Protein AF-0000000082843624 (afdb_homodimer)

Sequence (1156 aa):
MENPPMKSVPKKDDSPKVGMSREEVLRSEIDQVAPETKVRSDRQKLAEPVGRIEFDKYMTQIVQFINDYFDESHKQSVIPEADASTARLKTPIPDKSDSCLSIIEDLKKAVVPNMCHTQHPRYHAKFSGRCLADTLATTLSAALGCDSNCSPMVDVIERVLCNWMSQAMQLPKMKRCITDEKAEKEPIGTVLYTPTDVYLCLILNWKARNENYQESTSDLKRHYYDYVVYCSDDAHYPLEEACVLGKVKLRKVITAKEDCHGMTGSRLEKQIIKDLERQMTPLLIVSTFGSANLGANDNLKEIVKIAEKFNIPVHCDASYAGFEWIEPTKRSDVHKYLSNVQSVHVNFNTLLPYSGNLSILWSAEKFVLEHGRINRNGGDTLKLWILIRLYGMKALREAVRRKVNLGNILSDRLTHQSEFAVLHPNEHGIVLFQYYNTSIKGRTTDANTLTSMFYSYMVESAQMKCGFVKFNDKIMLRACINYEKSNASIMEESVSTLLNIVDEFEEKMKTKNNLLKMALKSEFVEQIGGSPNQSTEGTPPTSQIETTTNNNIVNRKETNKNISNLKKTPSKNNIQNKMENPPMKSVPKKDDSPKVGMSREEVLRSEIDQVAPETKVRSDRQKLAEPVGRIEFDKYMTQIVQFINDYFDESHKQSVIPEADASTARLKTPIPDKSDSCLSIIEDLKKAVVPNMCHTQHPRYHAKFSGRCLADTLATTLSAALGCDSNCSPMVDVIERVLCNWMSQAMQLPKMKRCITDEKAEKEPIGTVLYTPTDVYLCLILNWKARNENYQESTSDLKRHYYDYVVYCSDDAHYPLEEACVLGKVKLRKVITAKEDCHGMTGSRLEKQIIKDLERQMTPLLIVSTFGSANLGANDNLKEIVKIAEKFNIPVHCDASYAGFEWIEPTKRSDVHKYLSNVQSVHVNFNTLLPYSGNLSILWSAEKFVLEHGRINRNGGDTLKLWILIRLYGMKALREAVRRKVNLGNILSDRLTHQSEFAVLHPNEHGIVLFQYYNTSIKGRTTDANTLTSMFYSYMVESAQMKCGFVKFNDKIMLRACINYEKSNASIMEESVSTLLNIVDEFEEKMKTKNNLLKMALKSEFVEQIGGSPNQSTEGTPPTSQIETTTNNNIVNRKETNKNISNLKKTPSKNNIQNK

InterPro domains:
  IPR002129 Pyridoxal phosphate-dependent decarboxylase, major domain [PF00282] (89-369)
  IPR010977 Aromatic-L-amino-acid decarboxylase [PR00800] (55-74)
  IPR010977 Aromatic-L-amino-acid decarboxylase [PR00800] (94-113)
  IPR010977 Aromatic-L-amino-acid decarboxylase [PR00800] (156-175)
  IPR010977 Aromatic-L-amino-acid decarboxylase [PR00800] (374-389)
  IPR010977 Aromatic-L-amino-acid decarboxylase [PR00800] (417-436)
  IPR010977 Aromatic-L-amino-acid decarboxylase [PTHR11999] (42-367)
  IPR015421 Pyridoxal phosphate-dependent transferase, major domain [G3DSA:3.40.640.10] (130-384)
  IPR015422 Pyridoxal phosphate-dependent transferase, small domain [G3DSA:3.90.1150.10] (385-515)
  IPR015424 Pyridoxal phosphate-dependent transferase [SSF53383] (54-506)

Nearest PDB structures (foldseek):
  3k40-assembly1_B  TM=9.021E-01  e=2.281E-34  Drosophila melanogaster
  8or9-assembly1_A-2  TM=8.759E-01  e=8.505E-33  Homo sapiens
  6khp-assembly1_A-2  TM=8.732E-01  e=1.569E-32  Oryza sativa Japonica Group
  6khp-assembly1_B-2  TM=8.649E-01  e=9.507E-33  Oryza sativa Japonica Group
  6kho-assembly1_B  TM=8.753E-01  e=4.778E-32  Oryza sativa Japonica Group

Radius of gyration: 36.85 Å; Cα contacts (8 Å, |Δi|>4): 1862; chains: 2; bounding box: 132×99×168 Å

Solvent-accessible surface area (backbone atoms only — not comparable to full-atom values): 63317 Å² total; per-residue (Å²): 131,83,74,74,77,78,76,74,75,75,76,76,77,74,67,74,79,78,69,82,51,76,68,55,60,60,55,57,72,57,60,76,73,58,83,72,81,63,78,73,51,72,66,52,36,41,65,40,61,44,44,69,68,52,46,54,54,44,49,55,55,48,51,52,53,53,48,51,49,69,72,44,35,77,76,49,56,30,30,38,75,56,74,27,83,69,53,73,70,91,76,71,70,48,53,58,49,49,56,63,66,60,52,50,50,46,37,63,71,44,41,60,65,20,24,31,36,64,62,14,77,44,25,14,46,67,73,35,10,68,47,61,49,37,33,52,20,46,37,53,22,55,65,66,46,41,43,44,87,59,9,55,34,42,58,48,52,43,49,52,48,38,49,38,51,37,58,50,40,58,60,59,60,42,28,57,67,84,79,63,80,77,64,76,76,68,66,48,43,28,49,34,47,43,70,32,54,52,44,29,46,51,49,50,47,49,48,50,51,53,47,53,54,41,66,74,63,54,93,69,72,87,63,82,64,57,30,30,35,38,31,36,67,58,55,59,66,47,54,58,53,18,26,60,66,59,62,36,44,75,42,63,38,80,54,41,73,93,51,60,47,14,35,43,28,69,57,48,48,55,50,52,52,54,37,46,73,69,69,34,44,79,52,36,36,45,41,37,37,27,25,83,80,70,29,24,45,33,40,52,73,43,37,47,53,48,25,60,74,70,72,35,52,34,33,39,42,14,41,45,41,42,67,43,29,51,33,73,92,55,50,51,76,62,64,75,48,44,44,68,20,35,29,42,34,34,32,43,24,42,63,38,66,28,61,65,68,39,24,42,40,33,29,58,51,67,62,50,47,56,51,21,61,71,61,33,57,22,30,59,51,48,19,50,56,45,36,50,36,47,37,8,48,56,23,51,39,48,47,37,52,47,36,34,50,50,22,49,51,45,43,53,58,46,55,74,33,80,49,36,48,60,55,78,80,64,31,88,15,37,31,40,31,28,44,48,50,60,83,62,54,84,55,87,66,52,51,42,59,49,24,43,38,49,49,46,50,41,49,61,65,10,68,36,41,59,22,70,44,79,54,95,90,39,45,34,38,29,38,41,72,30,25,75,81,64,47,70,68,52,45,51,51,43,50,52,51,51,52,50,50,49,53,53,51,53,52,54,61,70,68,53,94,45,62,64,59,42,51,58,52,26,54,50,48,46,58,68,62,34,67,83,68,74,71,70,83,70,65,70,80,70,75,73,69,71,68,75,67,79,72,72,79,88,86,78,92,78,87,78,84,73,92,87,84,76,86,90,78,88,76,91,74,82,87,82,86,133,136,84,78,72,79,78,76,77,75,74,78,77,76,73,70,76,78,82,68,80,52,76,65,58,62,60,55,58,72,58,60,77,75,58,84,71,82,61,80,73,50,71,66,53,36,40,64,40,61,45,44,68,68,51,44,56,54,43,48,55,54,49,51,51,53,52,48,52,49,68,72,44,35,76,76,49,55,29,29,38,74,58,76,28,82,68,53,73,71,91,74,73,70,48,52,56,49,49,54,63,65,59,52,51,49,47,37,62,68,45,42,60,65,21,24,33,38,63,60,14,77,44,26,14,45,69,73,36,10,67,48,62,49,35,33,53,20,46,36,55,21,55,65,67,47,40,43,45,88,59,8,57,34,42,57,48,52,44,50,50,49,38,47,38,52,35,58,50,39,59,60,59,60,44,29,57,69,86,78,64,76,77,62,78,79,70,66,48,42,28,47,32,46,43,70,32,54,52,46,29,47,51,50,50,48,50,48,49,51,53,47,54,54,41,66,75,63,51,93,70,70,86,60,83,65,57,30,30,35,38,31,37,66,58,56,61,67,46,52,58,52,17,26,59,66,60,64,37,45,77,43,64,39,79,53,41,74,92,51,59,48,14,37,45,27,70,56,46,48,56,51,51,54,55,37,46,74,70,69,35,44,78,50,36,35,44,43,39,36,28,24,83,80,69,28,23,44,34,40,53,73,44,38,47,54,48,25,61,74,69,72,36,53,34,32,38,41,14,40,45,41,41,67,43,28,50,33,74,91,55,51,50,76,61,63,74,48,45,42,68,19,35,29,41,33,35,32,44,24,42,60,38,69,30,62,64,66,39,24,43,39,34,30,59,49,65,62,51,47,56,52,22,60,72,62,33,56,21,29,59,51,48,18,50,57,47,35,49,37,45,38,8,49,55,24,51,39,47,48,38,53,48,35,33,51,48,22,51,52,45,41,55,58,46,56,72,35,80,47,36,48,61,55,77,80,64,33,87,16,36,30,39,32,29,44,49,52,60,84,63,53,83,54,87,67,50,50,42,58,49,24,43,39,50,49,46,49,40,49,62,65,9,71,35,40,59,22,68,44,78,55,98,91,38,46,34,37,29,38,42,73,32,24,76,82,64,48,70,67,51,45,51,50,42,52,51,52,50,52,51,51,49,52,52,49,54,56,55,62,68,52,75,87,51,59,66,58,41,51,58,52,25,56,50,47,47,59,68,62,32,68,82,70,74,72,72,81,71,68,70,80,71,75,72,70,72,69,76,70,74,81,73,82,88,86,67,92,75,86,70,91,73,91,75,84,70,88,84,72,93,77,94,81,92,79,88,90,130

Secondary structure (DSSP, 8-state):
---------------------HHHHHHHS------------HHHHHH-SS-HHHHHHHHHHHHHHHHHHHHTGGGS-SS-SS-GGGPPP--S--SSPPPHHHHHHHIIIIIGGGS--TTSTTEESS-----HHHHHHHHHHHHH---TTT-HHHHHHHHHHHHHHHHHHTPPPP---TT-TTS-SS-EEEEESSHHHHHHHHHHHHHHHHHHHHHHH---------EEEEEETTS-HHHHHHHHHHT-EEEEEPP-GGGTT---HHHHHHHHHHHHHTT-EEEEEEEEBS-TTT--B--HHHHHHHHHHHT--EEEE-TTGGGGGGSGGG--GGGGGGGGSSEEEEETTSSSS--S--EEEEES-HHHHHHHHHH--HHHHHHHHHHHHHH-HHHHHHHHHHHHHHHHHHHHHHHT-TTEEEES---TT-EEEEE--TTS-SS---HHHHHHHHHHHHHHHTS-EEEEEEETTEEEEEE----TT--HHHHHHHHHHHHHHHHHHHHHHHH-TTHHHHHHHHHHHHHHHS-TT---------------------------------------------/---------------------HHHHHHHS------------HHHHHH-SS-HHHHHHHHHHHHHHHHHHHHTGGGS-SS-SS-GGGPPP--S--SSPPPHHHHHHHIIIIIGGGS--TTSTTEESS-----HHHHHHHHHHHHH---TTT-HHHHHHHHHHHHHHHHHHTPPPP---TT-TTS-SS-EEEEESSHHHHHHHHHHHHHHHHHHHHHHH---------EEEEEETTS-HHHHHHHHHHT-EEEEEP--GGGTT---HHHHHHHHHHHHHTT-EEEEEEEEBS-TTT--B--HHHHHHHHHHHT--EEEE-TTGGGGGGSGGG--GGGGGGGGSSEEEEETTSSSS--S--EEEEES-HHHHHHHHHH--HHHHHHHHHHHHHH-HHHHHHHHHHHHHHHHHHHHHHHT-TTEEEES---TT-EEEEE--TTS-SS---HHHHHHHHHHHHHHHTS-EEEEEEETTEEEEEE----TT--HHHHHHHHHHHHHHHHHHHHHHHSTTHHHHHHHHHHHHHHHHS-TT---------------------------------------------

pLDDT: mean 75.61, std 26.46, range [14.2, 98.69]

Structure (mmCIF, N/CA/C/O backbone):
data_AF-0000000082843624-model_v1
#
loop_
_entity.id
_entity.type
_entity.pdbx_description
1 polymer 'Uncharacterized protein'
#
loop_
_atom_site.group_PDB
_atom_site.id
_atom_site.type_symbol
_atom_site.label_atom_id
_atom_site.label_alt_id
_atom_site.label_comp_id
_atom_site.label_asym_id
_atom_site.label_entity_id
_atom_site.label_seq_id
_atom_site.pdbx_PDB_ins_code
_atom_site.Cartn_x
_atom_site.Cartn_y
_atom_site.Cartn_z
_atom_site.occupancy
_atom_site.B_iso_or_equiv
_atom_site.auth_seq_id
_atom_site.auth_comp_id
_atom_site.auth_asym_id
_atom_site.auth_atom_id
_atom_site.pdbx_PDB_model_num
ATOM 1 N N . MET A 1 1 ? -38.719 28.188 93.5 1 24.36 1 MET A N 1
ATOM 2 C CA . MET A 1 1 ? -39.719 28.062 92.438 1 24.36 1 MET A CA 1
ATOM 3 C C . MET A 1 1 ? -39.094 27.5 91.188 1 24.36 1 MET A C 1
ATOM 5 O O . MET A 1 1 ? -38.062 28.031 90.688 1 24.36 1 MET A O 1
ATOM 9 N N . GLU A 1 2 ? -39.188 26.25 90.812 1 24.45 2 GLU A N 1
ATOM 10 C CA . GLU A 1 2 ? -38.312 25.25 90.25 1 24.45 2 GLU A CA 1
ATOM 11 C C . GLU A 1 2 ? -38.312 25.375 88.688 1 24.45 2 GLU A C 1
ATOM 13 O O . GLU A 1 2 ? -39.375 25.312 88.062 1 24.45 2 GLU A O 1
ATOM 18 N N . ASN A 1 3 ? -37.562 26.359 88.25 1 26.91 3 ASN A N 1
ATOM 19 C CA . ASN A 1 3 ? -37.625 26.969 86.938 1 26.91 3 ASN A CA 1
ATOM 20 C C . ASN A 1 3 ? -37.625 25.906 85.812 1 26.91 3 ASN A C 1
ATOM 22 O O . ASN A 1 3 ? -36.875 24.938 85.875 1 26.91 3 ASN A O 1
ATOM 26 N N . PRO A 1 4 ? -38.688 25.844 85.188 1 31.84 4 PRO A N 1
ATOM 27 C CA . PRO A 1 4 ? -39.156 24.734 84.312 1 31.84 4 PRO A CA 1
ATOM 28 C C . PRO A 1 4 ? -38.188 24.391 83.188 1 31.84 4 PRO A C 1
ATOM 30 O O . PRO A 1 4 ? -37.5 25.281 82.688 1 31.84 4 PRO A O 1
ATOM 33 N N . PRO A 1 5 ? -37.625 23.203 83.125 1 29.39 5 PRO A N 1
ATOM 34 C CA . PRO A 1 5 ? -36.438 22.75 82.438 1 29.39 5 PRO A CA 1
ATOM 35 C C . PRO A 1 5 ? -36.594 22.891 80.875 1 29.39 5 PRO A C 1
ATOM 37 O O . PRO A 1 5 ? -37.688 22.641 80.375 1 29.39 5 PRO A O 1
ATOM 40 N N . MET A 1 6 ? -36.094 23.922 80.375 1 24.61 6 MET A N 1
ATOM 41 C CA . MET A 1 6 ? -36.344 24.375 79 1 24.61 6 MET A CA 1
ATOM 42 C C . MET A 1 6 ? -36.188 23.203 78 1 24.61 6 MET A C 1
ATOM 44 O O . MET A 1 6 ? -35.219 22.469 78.062 1 24.61 6 MET A O 1
ATOM 48 N N . LYS A 1 7 ? -37.25 22.75 77.5 1 24.83 7 LYS A N 1
ATOM 49 C CA . LYS A 1 7 ? -37.625 21.641 76.625 1 24.83 7 LYS A CA 1
ATOM 50 C C . LYS A 1 7 ? -36.781 21.609 75.375 1 24.83 7 LYS A C 1
ATOM 52 O O . LYS A 1 7 ? -36.75 22.594 74.625 1 24.83 7 LYS A O 1
ATOM 57 N N . SER A 1 8 ? -35.656 20.969 75.375 1 23.56 8 SER A N 1
ATOM 58 C CA . SER A 1 8 ? -34.562 20.984 74.375 1 23.56 8 SER A CA 1
ATOM 59 C C . SER A 1 8 ? -35.094 20.641 73 1 23.56 8 SER A C 1
ATOM 61 O O . SER A 1 8 ? -35.812 19.641 72.812 1 23.56 8 SER A O 1
ATOM 63 N N . VAL A 1 9 ? -35.438 21.609 72.25 1 28.22 9 VAL A N 1
ATOM 64 C CA . VAL A 1 9 ? -36.125 21.469 70.938 1 28.22 9 VAL A CA 1
ATOM 65 C C . VAL A 1 9 ? -35.438 20.391 70.125 1 28.22 9 VAL A C 1
ATOM 67 O O . VAL A 1 9 ? -34.188 20.359 70 1 28.22 9 VAL A O 1
ATOM 70 N N . PRO A 1 10 ? -36.094 19.312 69.812 1 24.61 10 PRO A N 1
ATOM 71 C CA . PRO A 1 10 ? -35.594 18.109 69.125 1 24.61 10 PRO A CA 1
ATOM 72 C C . PRO A 1 10 ? -34.938 18.422 67.812 1 24.61 10 PRO A C 1
ATOM 74 O O . PRO A 1 10 ? -35.5 19.203 67 1 24.61 10 PRO A O 1
ATOM 77 N N . LYS A 1 11 ? -33.688 18.531 67.75 1 22.03 11 LYS A N 1
ATOM 78 C CA . LYS A 1 11 ? -32.906 18.891 66.562 1 22.03 11 LYS A CA 1
ATOM 79 C C . LYS A 1 11 ? -33.344 18.078 65.375 1 22.03 11 LYS A C 1
ATOM 81 O O . LYS A 1 11 ? -33.375 16.844 65.375 1 22.03 11 LYS A O 1
ATOM 86 N N . LYS A 1 12 ? -34.312 18.547 64.625 1 24.38 12 LYS A N 1
ATOM 87 C CA . LYS A 1 12 ? -34.812 17.906 63.406 1 24.38 12 LYS A CA 1
ATOM 88 C C . LYS A 1 12 ? -33.688 17.406 62.531 1 24.38 12 LYS A C 1
ATOM 90 O O . LYS A 1 12 ? -32.719 18.141 62.25 1 24.38 12 LYS A O 1
ATOM 95 N N . ASP A 1 13 ? -33.344 16.156 62.531 1 23.19 13 ASP A N 1
ATOM 96 C CA . ASP A 1 13 ? -32.406 15.297 61.844 1 23.19 13 ASP A CA 1
ATOM 97 C C . ASP A 1 13 ? -32.406 15.539 60.344 1 23.19 13 ASP A C 1
ATOM 99 O O . ASP A 1 13 ? -33.312 15.062 59.656 1 23.19 13 ASP A O 1
ATOM 103 N N . ASP A 1 14 ? -32.406 16.75 59.875 1 25.64 14 ASP A N 1
ATOM 104 C CA . ASP A 1 14 ? -32.625 17.016 58.469 1 25.64 14 ASP A CA 1
ATOM 105 C C . ASP A 1 14 ? -31.625 16.234 57.594 1 25.64 14 ASP A C 1
ATOM 107 O O . ASP A 1 14 ? -30.5 16.703 57.375 1 25.64 14 ASP A O 1
ATOM 111 N N . SER A 1 15 ? -31.469 15.008 57.844 1 25.67 15 SER A N 1
ATOM 112 C CA . SER A 1 15 ? -30.5 14.203 57.094 1 25.67 15 SER A CA 1
ATOM 113 C C . SER A 1 15 ? -30.641 14.43 55.594 1 25.67 15 SER A C 1
ATOM 115 O O . SER A 1 15 ? -31.734 14.297 55.031 1 25.67 15 SER A O 1
ATOM 117 N N . PRO A 1 16 ? -29.906 15.297 55.062 1 23.72 16 PRO A N 1
ATOM 118 C CA . PRO A 1 16 ? -30.172 15.602 53.656 1 23.72 16 PRO A CA 1
ATOM 119 C C . PRO A 1 16 ? -30.328 14.352 52.781 1 23.72 16 PRO A C 1
ATOM 121 O O . PRO A 1 16 ? -29.734 13.312 53.094 1 23.72 16 PRO A O 1
ATOM 124 N N . LYS A 1 17 ? -31.516 14.133 52.125 1 26.69 17 LYS A N 1
ATOM 125 C CA . LYS A 1 17 ? -31.875 13.117 51.125 1 26.69 17 LYS A CA 1
ATOM 126 C C . LYS A 1 17 ? -30.703 12.805 50.219 1 26.69 17 LYS A C 1
ATOM 128 O O . LYS A 1 17 ? -30.094 13.719 49.625 1 26.69 17 LYS A O 1
ATOM 133 N N . VAL A 1 18 ? -30.094 11.75 50.375 1 27.36 18 VAL A N 1
ATOM 134 C CA . VAL A 1 18 ? -29 11.039 49.719 1 27.36 18 VAL A CA 1
ATOM 135 C C . VAL A 1 18 ? -29.125 11.164 48.219 1 27.36 18 VAL A C 1
ATOM 137 O O . VAL A 1 18 ? -30.156 10.82 47.625 1 27.36 18 VAL A O 1
ATOM 140 N N . GLY A 1 19 ? -28.5 12.117 47.594 1 26.67 19 GLY A N 1
ATOM 141 C CA . GLY A 1 19 ? -28.5 12.555 46.219 1 26.67 19 GLY A CA 1
ATOM 142 C C . GLY A 1 19 ? -28.484 11.398 45.25 1 26.67 19 GLY A C 1
ATOM 143 O O . GLY A 1 19 ? -28.031 10.297 45.562 1 26.67 19 GLY A O 1
ATOM 144 N N . MET A 1 20 ? -29.453 11.422 44.25 1 29.58 20 MET A N 1
ATOM 145 C CA . MET A 1 20 ? -29.719 10.43 43.219 1 29.58 20 MET A CA 1
ATOM 146 C C . MET A 1 20 ? -28.406 9.867 42.688 1 29.58 20 MET A C 1
ATOM 148 O O . MET A 1 20 ? -27.453 10.609 42.469 1 29.58 20 MET A O 1
ATOM 152 N N . SER A 1 21 ? -28.141 8.664 42.938 1 29.86 21 SER A N 1
ATOM 153 C CA . SER A 1 21 ? -26.938 7.898 42.656 1 29.86 21 SER A CA 1
ATOM 154 C C . SER A 1 21 ? -26.469 8.141 41.219 1 29.86 21 SER A C 1
ATOM 156 O O . SER A 1 21 ? -27.266 8.555 40.375 1 29.86 21 SER A O 1
ATOM 158 N N . ARG A 1 22 ? -25.125 8.219 41 1 29.69 22 ARG A N 1
ATOM 159 C CA . ARG A 1 22 ? -24.391 8.469 39.781 1 29.69 22 ARG A CA 1
ATOM 160 C C . ARG A 1 22 ? -25 7.688 38.594 1 29.69 22 ARG A C 1
ATOM 162 O O . ARG A 1 22 ? -24.688 7.953 37.438 1 29.69 22 ARG A O 1
ATOM 169 N N . GLU A 1 23 ? -25.594 6.594 39 1 29.45 23 GLU A N 1
ATOM 170 C CA . GLU A 1 23 ? -26.266 5.777 37.969 1 29.45 23 GLU A CA 1
ATOM 171 C C . GLU A 1 23 ? -27.406 6.539 37.312 1 29.45 23 GLU A C 1
ATOM 173 O O . GLU A 1 23 ? -27.625 6.406 36.094 1 29.45 23 GLU A O 1
ATOM 178 N N . GLU A 1 24 ? -28.156 7.234 38.188 1 32.03 24 GLU A N 1
ATOM 179 C CA . GLU A 1 24 ? -29.375 7.84 37.656 1 32.03 24 GLU A CA 1
ATOM 180 C C . GLU A 1 24 ? -29.062 9.016 36.75 1 32.03 24 GLU A C 1
ATOM 182 O O . GLU A 1 24 ? -29.844 9.328 35.844 1 32.03 24 GLU A O 1
ATOM 187 N N . VAL A 1 25 ? -28.062 9.797 37.219 1 29.45 25 VAL A N 1
ATOM 188 C CA . VAL A 1 25 ? -27.75 10.953 36.375 1 29.45 25 VAL A CA 1
ATOM 189 C C . VAL A 1 25 ? -27.297 10.492 35 1 29.45 25 VAL A C 1
ATOM 191 O O . VAL A 1 25 ? -27.594 11.133 34 1 29.45 25 VAL A O 1
ATOM 194 N N . LEU A 1 26 ? -26.5 9.438 35.031 1 27.14 26 LEU A N 1
ATOM 195 C CA . LEU A 1 26 ? -26 9.023 33.719 1 27.14 26 LEU A CA 1
ATOM 196 C C . LEU A 1 26 ? -27.125 8.523 32.844 1 27.14 26 LEU A C 1
ATOM 198 O O . LEU A 1 26 ? -26.984 8.469 31.609 1 27.14 26 LEU A O 1
ATOM 202 N N . ARG A 1 27 ? -28.109 7.973 33.438 1 28.89 27 ARG A N 1
ATOM 203 C CA . ARG A 1 27 ? -29.234 7.48 32.656 1 28.89 27 ARG A CA 1
ATOM 204 C C . ARG A 1 27 ? -29.969 8.633 31.969 1 28.89 27 ARG A C 1
ATOM 206 O O . ARG A 1 27 ? -30.594 8.438 30.922 1 28.89 27 ARG A O 1
ATOM 213 N N . SER A 1 28 ? -30.188 9.656 32.812 1 27.31 28 SER A N 1
ATOM 214 C CA . SER A 1 28 ? -31.172 10.57 32.25 1 27.31 28 SER A CA 1
ATOM 215 C C . SER A 1 28 ? -30.672 11.211 30.953 1 27.31 28 SER A C 1
ATOM 217 O O . SER A 1 28 ? -31.469 11.484 30.047 1 27.31 28 SER A O 1
ATOM 219 N N . GLU A 1 29 ? -29.453 11.797 31.109 1 26.25 29 GLU A N 1
ATOM 220 C CA . GLU A 1 29 ? -29.203 12.672 29.969 1 26.25 29 GLU A CA 1
ATOM 221 C C . GLU A 1 29 ? -28.953 11.867 28.703 1 26.25 29 GLU A C 1
ATOM 223 O O . GLU A 1 29 ? -28.516 12.414 27.688 1 26.25 29 GLU A O 1
ATOM 228 N N . ILE A 1 30 ? -28.875 10.57 28.828 1 28.56 30 ILE A N 1
ATOM 229 C CA . ILE A 1 30 ? -28.859 9.883 27.547 1 28.56 30 ILE A CA 1
ATOM 230 C C . ILE A 1 30 ? -30.125 10.227 26.75 1 28.56 30 ILE A C 1
ATOM 232 O O . ILE A 1 30 ? -31.172 9.609 26.953 1 28.56 30 ILE A O 1
ATOM 236 N N . ASP A 1 31 ? -30.562 11.414 26.812 1 28.7 31 ASP A N 1
ATOM 237 C CA . ASP A 1 31 ? -31.609 11.688 25.828 1 28.7 31 ASP A CA 1
ATOM 238 C C . ASP A 1 31 ? -31.359 10.945 24.516 1 28.7 31 ASP A C 1
ATOM 240 O O . ASP A 1 31 ? -30.219 10.898 24.047 1 28.7 31 ASP A O 1
ATOM 244 N N . GLN A 1 32 ? -32.125 9.93 24.25 1 29.73 32 GLN A N 1
ATOM 245 C CA . GLN A 1 32 ? -32.375 9.234 22.984 1 29.73 32 GLN A CA 1
ATOM 246 C C . GLN A 1 32 ? -32.219 10.18 21.797 1 29.73 32 GLN A C 1
ATOM 248 O O . GLN A 1 32 ? -33.188 10.883 21.453 1 29.73 32 GLN A O 1
ATOM 253 N N . VAL A 1 33 ? -31.234 10.93 21.672 1 30.34 33 VAL A N 1
ATOM 254 C CA . VAL A 1 33 ? -31.234 11.648 20.406 1 30.34 33 VAL A CA 1
ATOM 255 C C . VAL A 1 33 ? -31.594 10.68 19.266 1 30.34 33 VAL A C 1
ATOM 257 O O . VAL A 1 33 ? -30.844 9.742 19 1 30.34 33 VAL A O 1
ATOM 260 N N . ALA A 1 34 ? -32.812 10.266 19.078 1 33.97 34 ALA A N 1
ATOM 261 C CA . ALA A 1 34 ? -33.375 9.617 17.906 1 33.97 34 ALA A CA 1
ATOM 262 C C . ALA A 1 34 ? -32.562 9.945 16.656 1 33.97 34 ALA A C 1
ATOM 264 O O . ALA A 1 34 ? -31.984 11.023 16.547 1 33.97 34 ALA A O 1
ATOM 265 N N . PRO A 1 35 ? -32.031 8.953 15.875 1 39 35 PRO A N 1
ATOM 266 C CA . PRO A 1 35 ? -31.391 9.32 14.609 1 39 35 PRO A CA 1
ATOM 267 C C . PRO A 1 35 ? -32 10.555 13.969 1 39 35 PRO A C 1
ATOM 269 O O . PRO A 1 35 ? -33.219 10.602 13.758 1 39 35 PRO A O 1
ATOM 272 N N . GLU A 1 36 ? -31.797 11.695 14.383 1 39.91 36 GLU A N 1
ATOM 273 C CA . GLU A 1 36 ? -32.406 12.953 13.969 1 39.91 36 GLU A CA 1
ATOM 274 C C . GLU A 1 36 ? -32.812 12.914 12.5 1 39.91 36 GLU A C 1
ATOM 276 O O . GLU A 1 36 ? -31.984 12.742 11.617 1 39.91 36 GLU A O 1
ATOM 281 N N . THR A 1 37 ? -33.969 12.297 12.117 1 46.28 37 THR A N 1
ATOM 282 C CA . THR A 1 37 ? -34.812 12.414 10.938 1 46.28 37 THR A CA 1
ATOM 283 C C . THR A 1 37 ? -34.719 13.82 10.352 1 46.28 37 THR A C 1
ATOM 285 O O . THR A 1 37 ? -35.531 14.195 9.492 1 46.28 37 THR A O 1
ATOM 288 N N . LYS A 1 38 ? -34.031 14.609 11 1 54.03 38 LYS A N 1
ATOM 289 C CA . LYS A 1 38 ? -34.156 15.977 10.492 1 54.03 38 LYS A CA 1
ATOM 290 C C . LYS A 1 38 ? -33.375 16.141 9.195 1 54.03 38 LYS A C 1
ATOM 292 O O . LYS A 1 38 ? -32.219 15.703 9.086 1 54.03 38 LYS A O 1
ATOM 297 N N . VAL A 1 39 ? -34 16.391 8.234 1 71.56 39 VAL A N 1
ATOM 298 C CA . VAL A 1 39 ? -33.5 16.75 6.918 1 71.56 39 VAL A CA 1
ATOM 299 C C . VAL A 1 39 ? -32.312 17.719 7.074 1 71.56 39 VAL A C 1
ATOM 301 O O . VAL A 1 39 ? -32.469 18.766 7.711 1 71.56 39 VAL A O 1
ATOM 304 N N . ARG A 1 40 ? -31.141 17.219 6.824 1 83.06 40 ARG A N 1
ATOM 305 C CA . ARG A 1 40 ? -29.953 18.047 6.859 1 83.06 40 ARG A CA 1
ATOM 306 C C . ARG A 1 40 ? -30.062 19.219 5.879 1 83.06 40 ARG A C 1
ATOM 308 O O . ARG A 1 40 ? -30.641 19.062 4.797 1 83.06 40 ARG A O 1
ATOM 315 N N . SER A 1 41 ? -29.578 20.391 6.352 1 84.56 41 SER A N 1
ATOM 316 C CA . SER A 1 41 ? -29.547 21.562 5.488 1 84.56 41 SER A CA 1
ATOM 317 C C . SER A 1 41 ? -28.547 21.391 4.348 1 84.56 41 SER A C 1
ATOM 319 O O . SER A 1 41 ? -27.719 20.469 4.371 1 84.56 41 SER A O 1
ATOM 321 N N . ASP A 1 42 ? -28.656 22.219 3.35 1 84.62 42 ASP A N 1
ATOM 322 C CA . ASP A 1 42 ? -27.75 22.188 2.209 1 84.62 42 ASP A CA 1
ATOM 323 C C . ASP A 1 42 ? -26.312 22.453 2.65 1 84.62 42 ASP A C 1
ATOM 325 O O . ASP A 1 42 ? -25.375 21.875 2.1 1 84.62 42 ASP A O 1
ATOM 329 N N . ARG A 1 43 ? -26.219 23.25 3.646 1 82.88 43 ARG A N 1
ATOM 330 C CA . ARG A 1 43 ? -24.891 23.578 4.164 1 82.88 43 ARG A CA 1
ATOM 331 C C . ARG A 1 43 ? -24.281 22.375 4.871 1 82.88 43 ARG A C 1
ATOM 333 O O . ARG A 1 43 ? -23.078 22.109 4.746 1 82.88 43 ARG A O 1
ATOM 340 N N . GLN A 1 44 ? -25.078 21.672 5.586 1 86 44 GLN A N 1
ATOM 341 C CA . GLN A 1 44 ? -24.609 20.484 6.277 1 86 44 GLN A CA 1
ATOM 342 C C . GLN A 1 44 ? -24.219 19.391 5.285 1 86 44 GLN A C 1
ATOM 344 O O . GLN A 1 44 ? -23.234 18.688 5.484 1 86 44 GLN A O 1
ATOM 349 N N . LYS A 1 45 ? -25.016 19.344 4.277 1 87.69 45 LYS A N 1
ATOM 350 C CA . LYS A 1 45 ? -24.75 18.344 3.25 1 87.69 45 LYS A CA 1
ATOM 351 C C . LYS A 1 45 ? -23.469 18.672 2.475 1 87.69 45 LYS A C 1
ATOM 353 O O . LYS A 1 45 ? -22.766 17.766 2.031 1 87.69 45 LYS A O 1
ATOM 358 N N . LEU A 1 46 ? -23.312 19.938 2.361 1 87.88 46 LEU A N 1
ATOM 359 C CA . LEU A 1 46 ? -22.094 20.375 1.686 1 87.88 46 LEU A CA 1
ATOM 360 C C . LEU A 1 46 ? -20.859 20.047 2.527 1 87.88 46 LEU A C 1
ATOM 362 O O . LEU A 1 46 ? -19.828 19.641 1.992 1 87.88 46 LEU A O 1
ATOM 366 N N . ALA A 1 47 ? -20.969 20.156 3.836 1 85.69 47 ALA A N 1
ATOM 367 C CA . ALA A 1 47 ? -19.859 19.891 4.754 1 85.69 47 ALA A CA 1
ATOM 368 C C . ALA A 1 47 ? -19.641 18.391 4.922 1 85.69 47 ALA A C 1
ATOM 370 O O . ALA A 1 47 ? -18.516 17.953 5.184 1 85.69 47 ALA A O 1
ATOM 371 N N . GLU A 1 48 ? -20.688 17.656 4.832 1 90.06 48 GLU A N 1
ATOM 372 C CA . GLU A 1 48 ? -20.672 16.203 4.973 1 90.06 48 GLU A CA 1
ATOM 373 C C . GLU A 1 48 ? -21.609 15.555 3.959 1 90.06 48 GLU A C 1
ATOM 375 O O . GLU A 1 48 ? -22.734 15.164 4.301 1 90.06 48 GLU A O 1
ATOM 380 N N . PRO A 1 49 ? -21.094 15.359 2.793 1 91.5 49 PRO A N 1
ATOM 381 C CA . PRO A 1 49 ? -21.953 14.867 1.718 1 91.5 49 PRO A CA 1
ATOM 382 C C . PRO A 1 49 ? -22.562 13.5 2.027 1 91.5 49 PRO A C 1
ATOM 384 O O . PRO A 1 49 ? -23.656 13.188 1.546 1 91.5 49 PRO A O 1
ATOM 387 N N . VAL A 1 50 ? -21.828 12.695 2.801 1 95.06 50 VAL A N 1
ATOM 388 C CA . VAL A 1 50 ? -22.328 11.383 3.184 1 95.06 50 VAL A CA 1
ATOM 389 C C . VAL A 1 50 ? -22.406 11.281 4.707 1 95.06 50 VAL A C 1
ATOM 391 O O . VAL A 1 50 ? -21.406 11.039 5.375 1 95.06 50 VAL A O 1
ATOM 394 N N . GLY A 1 51 ? -23.594 11.5 5.199 1 92.94 51 GLY A N 1
ATOM 395 C CA . GLY A 1 51 ? -23.859 11.227 6.605 1 92.94 51 GLY A CA 1
ATOM 396 C C . GLY A 1 51 ? -24.453 9.852 6.84 1 92.94 51 GLY A C 1
ATOM 397 O O . GLY A 1 51 ? -24.453 9.008 5.945 1 92.94 51 GLY A O 1
ATOM 398 N N . ARG A 1 52 ? -24.969 9.562 8.047 1 93.19 52 ARG A N 1
ATOM 399 C CA . ARG A 1 52 ? -25.5 8.266 8.445 1 93.19 52 ARG A CA 1
ATOM 400 C C . ARG A 1 52 ? -26.594 7.797 7.488 1 93.19 52 ARG A C 1
ATOM 402 O O . ARG A 1 52 ? -26.594 6.645 7.051 1 93.19 52 ARG A O 1
ATOM 409 N N . ILE A 1 53 ? -27.484 8.688 7.148 1 93.75 53 ILE A N 1
ATOM 410 C CA . ILE A 1 53 ? -28.641 8.336 6.324 1 93.75 53 ILE A CA 1
ATOM 411 C C . ILE A 1 53 ? -28.188 7.969 4.918 1 93.75 53 ILE A C 1
ATOM 413 O O . ILE A 1 53 ? -28.609 6.949 4.367 1 93.75 53 ILE A O 1
ATOM 417 N N . GLU A 1 54 ? -27.344 8.859 4.32 1 94.5 54 GLU A N 1
ATOM 418 C CA . GLU A 1 54 ? -26.812 8.57 2.99 1 94.5 54 GLU A CA 1
ATOM 419 C C . GLU A 1 54 ? -26 7.273 2.986 1 94.5 54 GLU A C 1
ATOM 421 O O . GLU A 1 54 ? -26.094 6.484 2.043 1 94.5 54 GLU A O 1
ATOM 426 N N . PHE A 1 55 ? -25.281 7.074 4.066 1 96.56 55 PHE A N 1
ATOM 427 C CA . PHE A 1 55 ? -24.422 5.902 4.145 1 96.56 55 PHE A CA 1
ATOM 428 C C . PHE A 1 55 ? -25.234 4.621 4.125 1 96.56 55 PHE A C 1
ATOM 430 O O . PHE A 1 55 ? -24.891 3.668 3.422 1 96.56 55 PHE A O 1
ATOM 437 N N . ASP A 1 56 ? -26.297 4.555 4.875 1 96.12 56 ASP A N 1
ATOM 438 C CA . ASP A 1 56 ? -27.188 3.404 4.91 1 96.12 56 ASP A CA 1
ATOM 439 C C . ASP A 1 56 ? -27.781 3.123 3.527 1 96.12 56 ASP A C 1
ATOM 441 O O . ASP A 1 56 ? -27.75 1.986 3.053 1 96.12 56 ASP A O 1
ATOM 445 N N . LYS A 1 57 ? -28.25 4.129 2.934 1 96 57 LYS A N 1
ATOM 446 C CA . LYS A 1 57 ? -28.891 4.012 1.622 1 96 57 LYS A CA 1
ATOM 447 C C . LYS A 1 57 ? -27.875 3.58 0.563 1 96 57 LYS A C 1
ATOM 449 O O . LYS A 1 57 ? -28.141 2.664 -0.219 1 96 57 LYS A O 1
ATOM 454 N N . TYR A 1 58 ? -26.766 4.273 0.515 1 97.38 58 TYR A N 1
ATOM 455 C CA . TYR A 1 58 ? -25.75 4.008 -0.502 1 97.38 58 TYR A CA 1
ATOM 456 C C . TYR A 1 58 ? -25.156 2.613 -0.333 1 97.38 58 TYR A C 1
ATOM 458 O O . TYR A 1 58 ? -24.922 1.914 -1.317 1 97.38 58 TYR A O 1
ATOM 466 N N . MET A 1 59 ? -24.922 2.16 0.921 1 97.25 59 MET A N 1
ATOM 467 C CA . MET A 1 59 ? -24.359 0.829 1.15 1 97.25 59 MET A CA 1
ATOM 468 C C . MET A 1 59 ? -25.328 -0.253 0.687 1 97.25 59 MET A C 1
ATOM 470 O O . MET A 1 59 ? -24.922 -1.295 0.181 1 97.25 59 MET A O 1
ATOM 474 N N . THR A 1 60 ? -26.625 -0.01 0.884 1 96.5 60 THR A N 1
ATOM 475 C CA . THR A 1 60 ? -27.609 -0.954 0.386 1 96.5 60 THR A CA 1
ATOM 476 C C . THR A 1 60 ? -27.516 -1.101 -1.129 1 96.5 60 THR A C 1
ATOM 478 O O . THR A 1 60 ? -27.547 -2.215 -1.653 1 96.5 60 THR A O 1
ATOM 481 N N . GLN A 1 61 ? -27.375 -0.008 -1.858 1 97.38 61 GLN A N 1
ATOM 482 C CA . GLN A 1 61 ? -27.219 -0.012 -3.309 1 97.38 61 GLN A CA 1
ATOM 483 C C . GLN A 1 61 ? -25.906 -0.69 -3.723 1 97.38 61 GLN A C 1
ATOM 485 O O . GLN A 1 61 ? -25.891 -1.467 -4.68 1 97.38 61 GLN A O 1
ATOM 490 N N . ILE A 1 62 ? -24.859 -0.427 -3.014 1 97.5 62 ILE A N 1
ATOM 491 C CA . ILE A 1 62 ? -23.531 -0.952 -3.312 1 97.5 62 ILE A CA 1
ATOM 492 C C . ILE A 1 62 ? -23.516 -2.463 -3.096 1 97.5 62 ILE A C 1
ATOM 494 O O . ILE A 1 62 ? -22.953 -3.205 -3.902 1 97.5 62 ILE A O 1
ATOM 498 N N . VAL A 1 63 ? -24.125 -2.908 -2.002 1 97.19 63 VAL A N 1
ATOM 499 C CA . VAL A 1 63 ? -24.172 -4.332 -1.682 1 97.19 63 VAL A CA 1
ATOM 500 C C . VAL A 1 63 ? -24.891 -5.094 -2.797 1 97.19 63 VAL A C 1
ATOM 502 O O . VAL A 1 63 ? -24.422 -6.156 -3.223 1 97.19 63 VAL A O 1
ATOM 505 N N . GLN A 1 64 ? -25.969 -4.531 -3.277 1 96.81 64 GLN A N 1
ATOM 506 C CA . GLN A 1 64 ? -26.672 -5.148 -4.391 1 96.81 64 GLN A CA 1
ATOM 507 C C . GLN A 1 64 ? -25.797 -5.223 -5.637 1 96.81 64 GLN A C 1
ATOM 509 O O . GLN A 1 64 ? -25.734 -6.258 -6.301 1 96.81 64 GLN A O 1
ATOM 514 N N . PHE A 1 65 ? -25.188 -4.219 -5.973 1 97.06 65 PHE A N 1
ATOM 515 C CA . PHE A 1 65 ? -24.297 -4.156 -7.129 1 97.06 65 PHE A CA 1
ATOM 516 C C . PHE A 1 65 ? -23.172 -5.18 -7 1 97.06 65 PHE A C 1
ATOM 518 O O . PHE A 1 65 ? -22.875 -5.902 -7.953 1 97.06 65 PHE A O 1
ATOM 525 N N . ILE A 1 66 ? -22.5 -5.254 -5.836 1 96.75 66 ILE A N 1
ATOM 526 C CA . ILE A 1 66 ? -21.375 -6.16 -5.605 1 96.75 66 ILE A CA 1
ATOM 527 C C . ILE A 1 66 ? -21.844 -7.605 -5.754 1 96.75 66 ILE A C 1
ATOM 529 O O . ILE A 1 66 ? -21.172 -8.414 -6.402 1 96.75 66 ILE A O 1
ATOM 533 N N . ASN A 1 67 ? -23 -7.926 -5.137 1 95.94 67 ASN A N 1
ATOM 534 C CA . ASN A 1 67 ? -23.547 -9.273 -5.262 1 95.94 67 ASN A CA 1
ATOM 535 C C . ASN A 1 67 ? -23.781 -9.648 -6.723 1 95.94 67 ASN A C 1
ATOM 537 O O . ASN A 1 67 ? -23.422 -10.742 -7.152 1 95.94 67 ASN A O 1
ATOM 541 N N . ASP A 1 68 ? -24.359 -8.727 -7.438 1 94.75 68 ASP A N 1
ATOM 542 C CA . ASP A 1 68 ? -24.641 -8.969 -8.852 1 94.75 68 ASP A CA 1
ATOM 543 C C . ASP A 1 68 ? -23.344 -9.172 -9.633 1 94.75 68 ASP A C 1
ATOM 545 O O . ASP A 1 68 ? -23.266 -10.047 -10.5 1 94.75 68 ASP A O 1
ATOM 549 N N . TYR A 1 69 ? -22.391 -8.406 -9.414 1 94.06 69 TYR A N 1
ATOM 550 C CA . TYR A 1 69 ? -21.109 -8.5 -10.094 1 94.06 69 TYR A CA 1
ATOM 551 C C . TYR A 1 69 ? -20.453 -9.852 -9.844 1 94.06 69 TYR A C 1
ATOM 553 O O . TYR A 1 69 ? -19.984 -10.508 -10.781 1 94.06 69 TYR A O 1
ATOM 561 N N . PHE A 1 70 ? -20.422 -10.344 -8.594 1 92.19 70 PHE A N 1
ATOM 562 C CA . PHE A 1 70 ? -19.766 -11.602 -8.25 1 92.19 70 PHE A CA 1
ATOM 563 C C . PHE A 1 70 ? -20.547 -12.789 -8.789 1 92.19 70 PHE A C 1
ATOM 565 O O . PHE A 1 70 ? -19.969 -13.805 -9.18 1 92.19 70 PHE A O 1
ATOM 572 N N . ASP A 1 71 ? -21.812 -12.633 -8.836 1 89.88 71 ASP A N 1
ATOM 573 C CA . ASP A 1 71 ? -22.656 -13.711 -9.344 1 89.88 71 ASP A CA 1
ATOM 574 C C . ASP A 1 71 ? -22.547 -13.82 -10.867 1 89.88 71 ASP A C 1
ATOM 576 O O . ASP A 1 71 ? -22.672 -14.906 -11.422 1 89.88 71 ASP A O 1
ATOM 580 N N . GLU A 1 72 ? -22.234 -12.695 -11.523 1 88.44 72 GLU A N 1
ATOM 581 C CA . GLU A 1 72 ? -22.312 -12.672 -12.984 1 88.44 72 GLU A CA 1
ATOM 582 C C . GLU A 1 72 ? -20.922 -12.508 -13.602 1 88.44 72 GLU A C 1
ATOM 584 O O . GLU A 1 72 ? -20.797 -12.188 -14.789 1 88.44 72 GLU A O 1
ATOM 589 N N . SER A 1 73 ? -19.984 -12.773 -12.852 1 84.69 73 SER A N 1
ATOM 590 C CA . SER A 1 73 ? -18.625 -12.578 -13.344 1 84.69 73 SER A CA 1
ATOM 591 C C . SER A 1 73 ? -18.344 -13.453 -14.562 1 84.69 73 SER A C 1
ATOM 593 O O . SER A 1 73 ? -17.609 -13.055 -15.461 1 84.69 73 SER A O 1
ATOM 595 N N . HIS A 1 74 ? -18.938 -14.664 -14.648 1 86.62 74 HIS A N 1
ATOM 596 C CA . HIS A 1 74 ? -18.703 -15.625 -15.727 1 86.62 74 HIS A CA 1
ATOM 597 C C . HIS A 1 74 ? -19.266 -15.109 -17.047 1 86.62 74 HIS A C 1
ATOM 599 O O . HIS A 1 74 ? -18.906 -15.617 -18.109 1 86.62 74 HIS A O 1
ATOM 605 N N . LYS A 1 75 ? -20.109 -14.055 -16.969 1 87.62 75 LYS A N 1
ATOM 606 C CA . LYS A 1 75 ? -20.734 -13.508 -18.172 1 87.62 75 LYS A CA 1
ATOM 607 C C . LYS A 1 75 ? -19.844 -12.438 -18.797 1 87.62 75 LYS A C 1
ATOM 609 O O . LYS A 1 75 ? -20.062 -12.055 -19.953 1 87.62 75 LYS A O 1
ATOM 614 N N . GLN A 1 76 ? -18.891 -12 -18.062 1 88.56 76 GLN A N 1
ATOM 615 C CA . GLN A 1 76 ? -18 -10.961 -18.562 1 88.56 76 GLN A CA 1
ATOM 616 C C . GLN A 1 76 ? -16.891 -11.555 -19.422 1 88.56 76 GLN A C 1
ATOM 618 O O . GLN A 1 76 ? -16.578 -12.742 -19.297 1 88.56 76 GLN A O 1
ATOM 623 N N . SER A 1 77 ? -16.391 -10.711 -20.375 1 89.56 77 SER A N 1
ATOM 624 C CA . SER A 1 77 ? -15.117 -11.086 -20.969 1 89.56 77 SER A CA 1
ATOM 625 C C . SER A 1 77 ? -14 -11.062 -19.938 1 89.56 77 SER A C 1
ATOM 627 O O . SER A 1 77 ? -13.969 -10.195 -19.062 1 89.56 77 SER A O 1
ATOM 629 N N . VAL A 1 78 ? -13.141 -12.039 -20.031 1 90.88 78 VAL A N 1
ATOM 630 C CA . VAL A 1 78 ? -12.062 -12.125 -19.047 1 90.88 78 VAL A CA 1
ATOM 631 C C . VAL A 1 78 ? -11.227 -10.852 -19.078 1 90.88 78 VAL A C 1
ATOM 633 O O . VAL A 1 78 ? -10.898 -10.289 -18.031 1 90.88 78 VAL A O 1
ATOM 636 N N . ILE A 1 79 ? -10.836 -10.43 -20.219 1 87 79 ILE A N 1
ATOM 637 C CA . ILE A 1 79 ? -10.148 -9.172 -20.484 1 87 79 ILE A CA 1
ATOM 638 C C . ILE A 1 79 ? -10.953 -8.336 -21.484 1 87 79 ILE A C 1
ATOM 640 O O . ILE A 1 79 ? -11.75 -8.875 -22.25 1 87 79 ILE A O 1
ATOM 644 N N . PRO A 1 80 ? -10.758 -7.02 -21.375 1 81.88 80 PRO A N 1
ATOM 645 C CA . PRO A 1 80 ? -11.586 -6.207 -22.266 1 81.88 80 PRO A CA 1
ATOM 646 C C . PRO A 1 80 ? -11.289 -6.48 -23.75 1 81.88 80 PRO A C 1
ATOM 648 O O . PRO A 1 80 ? -10.141 -6.734 -24.109 1 81.88 80 PRO A O 1
ATOM 651 N N . GLU A 1 81 ? -12.312 -6.582 -24.562 1 69.25 81 GLU A N 1
ATOM 652 C CA . GLU A 1 81 ? -12.219 -6.883 -25.984 1 69.25 81 GLU A CA 1
ATOM 653 C C . GLU A 1 81 ? -11.617 -5.715 -26.766 1 69.25 81 GLU A C 1
ATOM 655 O O . GLU A 1 81 ? -11.008 -5.91 -27.812 1 69.25 81 GLU A O 1
ATOM 660 N N . ALA A 1 82 ? -12.055 -4.551 -26.328 1 61.66 82 ALA A N 1
ATOM 661 C CA . ALA A 1 82 ? -11.633 -3.393 -27.109 1 61.66 82 ALA A CA 1
ATOM 662 C C . ALA A 1 82 ? -10.781 -2.443 -26.281 1 61.66 82 ALA A C 1
ATOM 664 O O . ALA A 1 82 ? -10.711 -2.57 -25.062 1 61.66 82 ALA A O 1
ATOM 665 N N . ASP A 1 83 ? -9.961 -1.728 -27.078 1 61.44 83 ASP A N 1
ATOM 666 C CA . ASP A 1 83 ? -9.156 -0.665 -26.469 1 61.44 83 ASP A CA 1
ATOM 667 C C . ASP A 1 83 ? -10.023 0.263 -25.625 1 61.44 83 ASP A C 1
ATOM 669 O O . ASP A 1 83 ? -10.961 0.889 -26.141 1 61.44 83 ASP A O 1
ATOM 673 N N . ALA A 1 84 ? -9.953 0.04 -24.391 1 61.97 84 ALA A N 1
ATOM 674 C CA . ALA A 1 84 ? -10.695 0.824 -23.406 1 61.97 84 ALA A CA 1
ATOM 675 C C . ALA A 1 84 ? -10.531 2.32 -23.656 1 61.97 84 ALA A C 1
ATOM 677 O O . ALA A 1 84 ? -11.266 3.135 -23.094 1 61.97 84 ALA A O 1
ATOM 678 N N . SER A 1 85 ? -9.555 2.625 -24.484 1 59.34 85 SER A N 1
ATOM 679 C CA . SER A 1 85 ? -9.312 4.043 -24.703 1 59.34 85 SER A CA 1
ATOM 680 C C . SER A 1 85 ? -10.57 4.75 -25.203 1 59.34 85 SER A C 1
ATOM 682 O O . SER A 1 85 ? -10.695 5.969 -25.062 1 59.34 85 SER A O 1
ATOM 684 N N . THR A 1 86 ? -11.492 3.877 -25.562 1 58.69 86 THR A N 1
ATOM 685 C CA . THR A 1 86 ? -12.688 4.477 -26.141 1 58.69 86 THR A CA 1
ATOM 686 C C . THR A 1 86 ? -13.773 4.645 -25.078 1 58.69 86 THR A C 1
ATOM 688 O O . THR A 1 86 ? -14.789 5.293 -25.312 1 58.69 86 THR A O 1
ATOM 691 N N . ALA A 1 87 ? -13.391 4.066 -23.953 1 68.56 87 ALA A N 1
ATOM 692 C CA . ALA A 1 87 ? -14.414 4.207 -22.922 1 68.56 87 ALA A CA 1
ATOM 693 C C . ALA A 1 87 ? -14.516 5.652 -22.453 1 68.56 87 ALA A C 1
ATOM 695 O O . ALA A 1 87 ? -13.5 6.328 -22.266 1 68.56 87 ALA A O 1
ATOM 696 N N . ARG A 1 88 ? -15.711 6.199 -22.547 1 71.69 88 ARG A N 1
ATOM 697 C CA . ARG A 1 88 ? -15.938 7.594 -22.172 1 71.69 88 ARG A CA 1
ATOM 698 C C . ARG A 1 88 ? -16.531 7.695 -20.781 1 71.69 88 ARG A C 1
ATOM 700 O O . ARG A 1 88 ? -17.484 6.98 -20.438 1 71.69 88 ARG A O 1
ATOM 707 N N . LEU A 1 89 ? -15.805 8.305 -19.953 1 81.31 89 LEU A N 1
ATOM 708 C CA . LEU A 1 89 ? -16.312 8.648 -18.625 1 81.31 89 LEU A CA 1
ATOM 709 C C . LEU A 1 89 ? -16.812 10.086 -18.594 1 81.31 89 LEU A C 1
ATOM 711 O O . LEU A 1 89 ? -16.359 10.922 -19.375 1 81.31 89 LEU A O 1
ATOM 715 N N . LYS A 1 90 ? -17.734 10.305 -17.766 1 73.75 90 LYS A N 1
ATOM 716 C CA . LYS A 1 90 ? -18.359 11.617 -17.609 1 73.75 90 LYS A CA 1
ATOM 717 C C . LYS A 1 90 ? -17.312 12.688 -17.312 1 73.75 90 LYS A C 1
ATOM 719 O O . LYS A 1 90 ? -16.469 12.508 -16.422 1 73.75 90 LYS A O 1
ATOM 724 N N . THR A 1 91 ? -17.141 13.641 -18.234 1 78.5 91 THR A N 1
ATOM 725 C CA . THR A 1 91 ? -16.406 14.891 -18.016 1 78.5 91 THR A CA 1
ATOM 726 C C . THR A 1 91 ? -17.328 16.094 -18.219 1 78.5 91 THR A C 1
ATOM 728 O O . THR A 1 91 ? -18.312 16.016 -18.953 1 78.5 91 THR A O 1
ATOM 731 N N . PRO A 1 92 ? -17.156 17.281 -17.469 1 81.62 92 PRO A N 1
ATOM 732 C CA . PRO A 1 92 ? -16.047 17.656 -16.594 1 81.62 92 PRO A CA 1
ATOM 733 C C . PRO A 1 92 ? -16.219 17.141 -15.164 1 81.62 92 PRO A C 1
ATOM 735 O O . PRO A 1 92 ? -17.172 16.406 -14.883 1 81.62 92 PRO A O 1
ATOM 738 N N . ILE A 1 93 ? -15.383 17.578 -14.289 1 84.56 93 ILE A N 1
ATOM 739 C CA . ILE A 1 93 ? -15.453 17.266 -12.867 1 84.56 93 ILE A CA 1
ATOM 740 C C . ILE A 1 93 ? -16.812 17.672 -12.312 1 84.56 93 ILE A C 1
ATOM 742 O O . ILE A 1 93 ? -17.312 18.766 -12.602 1 84.56 93 ILE A O 1
ATOM 746 N N . PRO A 1 94 ? -17.453 16.797 -11.633 1 90.62 94 PRO A N 1
ATOM 747 C CA . PRO A 1 94 ? -18.766 17.172 -11.109 1 90.62 94 PRO A CA 1
ATOM 748 C C . PRO A 1 94 ? -18.688 18.312 -10.102 1 90.62 94 PRO A C 1
ATOM 750 O O . PRO A 1 94 ? -17.875 18.281 -9.18 1 90.62 94 PRO A O 1
ATOM 753 N N . ASP A 1 95 ? -19.547 19.281 -10.258 1 92.19 95 ASP A N 1
ATOM 754 C CA . ASP A 1 95 ? -19.609 20.391 -9.32 1 92.19 95 ASP A CA 1
ATOM 755 C C . ASP A 1 95 ? -20.297 19.984 -8.023 1 92.19 95 ASP A C 1
ATOM 757 O O . ASP A 1 95 ? -19.797 20.266 -6.934 1 92.19 95 ASP A O 1
ATOM 761 N N . LYS A 1 96 ? -21.406 19.328 -8.258 1 92.69 96 LYS A N 1
ATOM 762 C CA . LYS A 1 96 ? -22.156 18.797 -7.117 1 92.69 96 LYS A CA 1
ATOM 763 C C . LYS A 1 96 ? -21.938 17.297 -6.98 1 92.69 96 LYS A C 1
ATOM 765 O O . LYS A 1 96 ? -21.484 16.641 -7.922 1 92.69 96 LYS A O 1
ATOM 770 N N . SER A 1 97 ? -22.234 16.781 -5.82 1 93.19 97 SER A N 1
ATOM 771 C CA . SER A 1 97 ? -22.125 15.344 -5.57 1 93.19 97 SER A CA 1
ATOM 772 C C . SER A 1 97 ? -23.016 14.539 -6.512 1 93.19 97 SER A C 1
ATOM 774 O O . SER A 1 97 ? -24.141 14.938 -6.793 1 93.19 97 SER A O 1
ATOM 776 N N . ASP A 1 98 ? -22.516 13.477 -7.031 1 93.44 98 ASP A N 1
ATOM 777 C CA . ASP A 1 98 ? -23.312 12.516 -7.781 1 93.44 98 ASP A CA 1
ATOM 778 C C . ASP A 1 98 ? -24.031 11.555 -6.844 1 93.44 98 ASP A C 1
ATOM 780 O O . ASP A 1 98 ? -23.562 11.273 -5.742 1 93.44 98 ASP A O 1
ATOM 784 N N . SER A 1 99 ? -25.203 11.148 -7.324 1 92.75 99 SER A N 1
ATOM 785 C CA . SER A 1 99 ? -25.859 10.086 -6.566 1 92.75 99 SER A CA 1
ATOM 786 C C . SER A 1 99 ? -25.078 8.781 -6.66 1 92.75 99 SER A C 1
ATOM 788 O O . SER A 1 99 ? -24.375 8.539 -7.641 1 92.75 99 SER A O 1
ATOM 790 N N . CYS A 1 100 ? -25.219 7.973 -5.637 1 95.69 100 CYS A N 1
ATOM 791 C CA . CYS A 1 100 ? -24.562 6.672 -5.637 1 95.69 100 CYS A CA 1
ATOM 792 C C . CYS A 1 100 ? -25.047 5.816 -6.801 1 95.69 100 CYS A C 1
ATOM 794 O O . CYS A 1 100 ? -24.25 5.109 -7.426 1 95.69 100 CYS A O 1
ATOM 796 N N . LEU A 1 101 ? -26.344 5.891 -7.121 1 95.69 101 LEU A N 1
ATOM 797 C CA . LEU A 1 101 ? -26.906 5.117 -8.219 1 95.69 101 LEU A CA 1
ATOM 798 C C . LEU A 1 101 ? -26.297 5.527 -9.555 1 95.69 101 LEU A C 1
ATOM 800 O O . LEU A 1 101 ? -26.047 4.68 -10.414 1 95.69 101 LEU A O 1
ATOM 804 N N . SER A 1 102 ? -26.078 6.816 -9.711 1 94.5 102 SER A N 1
ATOM 805 C CA . SER A 1 102 ? -25.453 7.293 -10.938 1 94.5 102 SER A CA 1
ATOM 806 C C . SER A 1 102 ? -24.016 6.77 -11.062 1 94.5 102 SER A C 1
ATOM 808 O O . SER A 1 102 ? -23.578 6.426 -12.164 1 94.5 102 SER A O 1
ATOM 810 N N . ILE A 1 103 ? -23.281 6.723 -10.023 1 95.69 103 ILE A N 1
ATOM 811 C CA . ILE A 1 103 ? -21.922 6.199 -10.016 1 95.69 103 ILE A CA 1
ATOM 812 C C . ILE A 1 103 ? -21.938 4.715 -10.367 1 95.69 103 ILE A C 1
ATOM 814 O O . ILE A 1 103 ? -21.156 4.262 -11.203 1 95.69 103 ILE A O 1
ATOM 818 N N . ILE A 1 104 ? -22.844 3.965 -9.789 1 96.69 104 ILE A N 1
ATOM 819 C CA . ILE A 1 104 ? -22.969 2.533 -10.039 1 96.69 104 ILE A CA 1
ATOM 820 C C . ILE A 1 104 ? -23.312 2.291 -11.508 1 96.69 104 ILE A C 1
ATOM 822 O O . ILE A 1 104 ? -22.797 1.363 -12.125 1 96.69 104 ILE A O 1
ATOM 826 N N . GLU A 1 105 ? -24.172 3.129 -12.039 1 94.56 105 GLU A N 1
ATOM 827 C CA . GLU A 1 105 ? -24.531 2.996 -13.445 1 94.56 105 GLU A CA 1
ATOM 828 C C . GLU A 1 105 ? -23.328 3.205 -14.359 1 94.56 105 GLU A C 1
ATOM 830 O O . GLU A 1 105 ? -23.156 2.49 -15.344 1 94.56 105 GLU A O 1
ATOM 835 N N . ASP A 1 106 ? -22.516 4.148 -14.055 1 92.62 106 ASP A N 1
ATOM 836 C CA . ASP A 1 106 ? -21.312 4.375 -14.836 1 92.62 106 ASP A CA 1
ATOM 837 C C . ASP A 1 106 ? -20.328 3.219 -14.672 1 92.62 106 ASP A C 1
ATOM 839 O O . ASP A 1 106 ? -19.609 2.863 -15.609 1 92.62 106 ASP A O 1
ATOM 843 N N . LEU A 1 107 ? -20.266 2.672 -13.469 1 93.5 107 LEU A N 1
ATOM 844 C CA . LEU A 1 107 ? -19.438 1.496 -13.258 1 93.5 107 LEU A CA 1
ATOM 845 C C . LEU A 1 107 ? -19.891 0.336 -14.133 1 93.5 107 LEU A C 1
ATOM 847 O O . LEU A 1 107 ? -19.078 -0.306 -14.797 1 93.5 107 LEU A O 1
ATOM 851 N N . LYS A 1 108 ? -21.188 0.116 -14.188 1 92.12 108 LYS A N 1
ATOM 852 C CA . LYS A 1 108 ? -21.766 -0.99 -14.945 1 92.12 108 LYS A CA 1
ATOM 853 C C . LYS A 1 108 ? -21.547 -0.801 -16.453 1 92.12 108 LYS A C 1
ATOM 855 O O . LYS A 1 108 ? -21.25 -1.761 -17.156 1 92.12 108 LYS A O 1
ATOM 860 N N . LYS A 1 109 ? -21.594 0.408 -16.891 1 89.75 109 LYS A N 1
ATOM 861 C CA . LYS A 1 109 ? -21.625 0.667 -18.328 1 89.75 109 LYS A CA 1
ATOM 862 C C . LYS A 1 109 ? -20.219 0.874 -18.875 1 89.75 109 LYS A C 1
ATOM 864 O O . LYS A 1 109 ? -19.922 0.451 -20 1 89.75 109 LYS A O 1
ATOM 869 N N . ALA A 1 110 ? -19.422 1.512 -18.031 1 88.31 110 ALA A N 1
ATOM 870 C CA . ALA A 1 110 ? -18.141 1.952 -18.594 1 88.31 110 ALA A CA 1
ATOM 871 C C . ALA A 1 110 ? -16.969 1.195 -17.984 1 88.31 110 ALA A C 1
ATOM 873 O O . ALA A 1 110 ? -16.016 0.845 -18.672 1 88.31 110 ALA A O 1
ATOM 874 N N . VAL A 1 111 ? -16.984 0.902 -16.719 1 90.06 111 VAL A N 1
ATOM 875 C CA . VAL A 1 111 ? -15.805 0.391 -16.031 1 90.06 111 VAL A CA 1
ATOM 876 C C . VAL A 1 111 ? -15.781 -1.134 -16.109 1 90.06 111 VAL A C 1
ATOM 878 O O . VAL A 1 111 ? -14.836 -1.727 -16.625 1 90.06 111 VAL A O 1
ATOM 881 N N . VAL A 1 112 ? -16.828 -1.802 -15.695 1 90.94 112 VAL A N 1
ATOM 882 C CA . VAL A 1 112 ? -16.891 -3.252 -15.547 1 90.94 112 VAL A CA 1
ATOM 883 C C . VAL A 1 112 ? -16.625 -3.924 -16.891 1 90.94 112 VAL A C 1
ATOM 885 O O . VAL A 1 112 ? -15.82 -4.852 -16.984 1 90.94 112 VAL A O 1
ATOM 888 N N . PRO A 1 113 ? -17.172 -3.381 -17.984 1 87.38 113 PRO A N 1
ATOM 889 C CA . PRO A 1 113 ? -16.922 -4.059 -19.266 1 87.38 113 PRO A CA 1
ATOM 890 C C . PRO A 1 113 ? -15.5 -3.873 -19.766 1 87.38 113 PRO A C 1
ATOM 892 O O . PRO A 1 113 ? -15.062 -4.59 -20.672 1 87.38 113 PRO A O 1
ATOM 895 N N . ASN A 1 114 ? -14.797 -2.982 -19.172 1 87.19 114 ASN A N 1
ATOM 896 C CA . ASN A 1 114 ? -13.469 -2.654 -19.672 1 87.19 114 ASN A CA 1
ATOM 897 C C . ASN A 1 114 ? -12.383 -2.963 -18.641 1 87.19 114 ASN A C 1
ATOM 899 O O . ASN A 1 114 ? -11.32 -2.344 -18.656 1 87.19 114 ASN A O 1
ATOM 903 N N . MET A 1 115 ? -12.711 -3.822 -17.797 1 88.56 115 MET A N 1
ATOM 904 C CA . MET A 1 115 ? -11.703 -4.207 -16.812 1 88.56 115 MET A CA 1
ATOM 905 C C . MET A 1 115 ? -11.352 -5.688 -16.953 1 88.56 115 MET A C 1
ATOM 907 O O . MET A 1 115 ? -12.117 -6.461 -17.531 1 88.56 115 MET A O 1
ATOM 911 N N . CYS A 1 116 ? -10.18 -6.012 -16.5 1 89.06 116 CYS A N 1
ATOM 912 C CA . CYS A 1 116 ? -9.789 -7.406 -16.344 1 89.06 116 CYS A CA 1
ATOM 913 C C . CYS A 1 116 ? -10.406 -8.016 -15.102 1 89.06 116 CYS A C 1
ATOM 915 O O . CYS A 1 116 ? -10.312 -7.441 -14.008 1 89.06 116 CYS A O 1
ATOM 917 N N . HIS A 1 117 ? -11.094 -9.094 -15.281 1 91.12 117 HIS A N 1
ATOM 918 C CA . HIS A 1 117 ? -11.773 -9.719 -14.148 1 91.12 117 HIS A CA 1
ATOM 919 C C . HIS A 1 117 ? -10.945 -10.867 -13.578 1 91.12 117 HIS A C 1
ATOM 921 O O . HIS A 1 117 ? -11.062 -12.008 -14.031 1 91.12 117 HIS A O 1
ATOM 927 N N . THR A 1 118 ? -10.281 -10.602 -12.484 1 88.31 118 THR A N 1
ATOM 928 C CA . THR A 1 118 ? -9.375 -11.578 -11.898 1 88.31 118 THR A CA 1
ATOM 929 C C . THR A 1 118 ? -10.156 -12.664 -11.156 1 88.31 118 THR A C 1
ATOM 931 O O . THR A 1 118 ? -9.609 -13.719 -10.82 1 88.31 118 THR A O 1
ATOM 934 N N . GLN A 1 119 ? -11.438 -12.445 -10.945 1 87.69 119 GLN A N 1
ATOM 935 C CA . GLN A 1 119 ? -12.289 -13.445 -10.305 1 87.69 119 GLN A CA 1
ATOM 936 C C . GLN A 1 119 ? -13.109 -14.219 -11.336 1 87.69 119 GLN A C 1
ATOM 938 O O . GLN A 1 119 ? -14.07 -14.898 -10.984 1 87.69 119 GLN A O 1
ATOM 943 N N . HIS A 1 120 ? -12.781 -14.062 -12.516 1 92.31 120 HIS A N 1
ATOM 944 C CA . HIS A 1 120 ? -13.414 -14.844 -13.57 1 92.31 120 HIS A CA 1
ATOM 945 C C . HIS A 1 120 ? -12.969 -16.297 -13.523 1 92.31 120 HIS A C 1
ATOM 947 O O . HIS A 1 120 ? -11.797 -16.578 -13.266 1 92.31 120 HIS A O 1
ATOM 953 N N . PRO A 1 121 ? -13.852 -17.281 -13.836 1 93.44 121 PRO A N 1
ATOM 954 C CA . PRO A 1 121 ? -13.484 -18.703 -13.805 1 93.44 121 PRO A CA 1
ATOM 955 C C . PRO A 1 121 ? -12.391 -19.047 -14.805 1 93.44 121 PRO A C 1
ATOM 957 O O . PRO A 1 121 ? -11.703 -20.062 -14.648 1 93.44 121 PRO A O 1
ATOM 960 N N . ARG A 1 122 ? -12.195 -18.25 -15.859 1 95.5 122 ARG A N 1
ATOM 961 C CA . ARG A 1 122 ? -11.203 -18.562 -16.891 1 95.5 122 ARG A CA 1
ATOM 962 C C . ARG A 1 122 ? -10.031 -17.578 -16.828 1 95.5 122 ARG A C 1
ATOM 964 O O . ARG A 1 122 ? -9.281 -17.453 -17.797 1 95.5 122 ARG A O 1
ATOM 971 N N . TYR A 1 123 ? -9.961 -16.812 -15.82 1 94.31 123 TYR A N 1
ATOM 972 C CA . TYR A 1 123 ? -8.75 -16.047 -15.539 1 94.31 123 TYR A CA 1
ATOM 973 C C . TYR A 1 123 ? -7.75 -16.891 -14.758 1 94.31 123 TYR A C 1
ATOM 975 O O . TYR A 1 123 ? -7.988 -17.234 -13.594 1 94.31 123 TYR A O 1
ATOM 983 N N . HIS A 1 124 ? -6.52 -17.156 -15.297 1 95.31 124 HIS A N 1
ATOM 984 C CA . HIS A 1 124 ? -5.527 -18.047 -14.711 1 95.31 124 HIS A CA 1
ATOM 985 C C . HIS A 1 124 ? -4.145 -17.406 -14.703 1 95.31 124 HIS A C 1
ATOM 987 O O . HIS A 1 124 ? -3.131 -18.094 -14.586 1 95.31 124 HIS A O 1
ATOM 993 N N . ALA A 1 125 ? -4.078 -16.125 -14.828 1 92.38 125 ALA A N 1
ATOM 994 C CA . ALA A 1 125 ? -2.803 -15.469 -15.117 1 92.38 125 ALA A CA 1
ATOM 995 C C . ALA A 1 125 ? -2.07 -15.102 -13.828 1 92.38 125 ALA A C 1
ATOM 997 O O . ALA A 1 125 ? -0.924 -15.516 -13.617 1 92.38 125 ALA A O 1
ATOM 998 N N . LYS A 1 126 ? -2.689 -14.289 -12.961 1 88.94 126 LYS A N 1
ATOM 999 C CA . LYS A 1 126 ? -2.062 -13.828 -11.727 1 88.94 126 LYS A CA 1
ATOM 1000 C C . LYS A 1 126 ? -2.799 -14.359 -10.5 1 88.94 126 LYS A C 1
ATOM 1002 O O . LYS A 1 126 ? -4.004 -14.609 -10.555 1 88.94 126 LYS A O 1
ATOM 1007 N N . PHE A 1 127 ? -2.012 -14.43 -9.469 1 87.94 127 PHE A N 1
ATOM 1008 C CA . PHE A 1 127 ? -2.623 -14.852 -8.219 1 87.94 127 PHE A CA 1
ATOM 1009 C C . PHE A 1 127 ? -3.549 -13.766 -7.676 1 87.94 127 PHE A C 1
ATOM 1011 O O . PHE A 1 127 ? -3.201 -12.586 -7.68 1 87.94 127 PHE A O 1
ATOM 1018 N N . SER A 1 128 ? -4.738 -14.172 -7.359 1 82.62 128 SER A N 1
ATOM 1019 C CA . SER A 1 128 ? -5.723 -13.25 -6.801 1 82.62 128 SER A CA 1
ATOM 1020 C C . SER A 1 128 ? -6.629 -13.953 -5.793 1 82.62 128 SER A C 1
ATOM 1022 O O . SER A 1 128 ? -6.898 -15.148 -5.922 1 82.62 128 SER A O 1
AT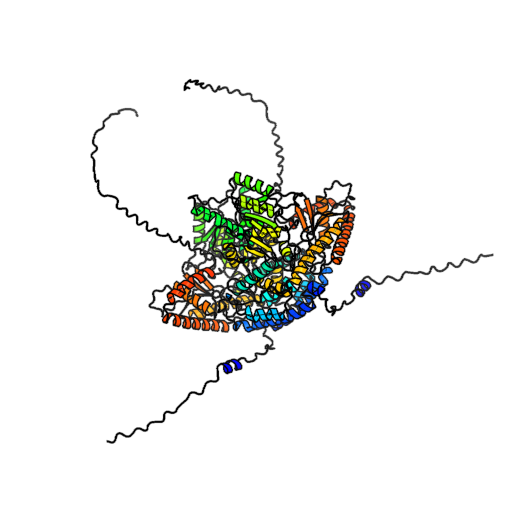OM 1024 N N . GLY A 1 129 ? -7.031 -13.242 -4.758 1 85.06 129 GLY A N 1
ATOM 1025 C CA . GLY A 1 129 ? -7.891 -13.812 -3.734 1 85.06 129 GLY A CA 1
ATOM 1026 C C . GLY A 1 129 ? -9.086 -12.945 -3.396 1 85.06 129 GLY A C 1
ATOM 1027 O O . GLY A 1 129 ? -9.625 -13.023 -2.293 1 85.06 129 GLY A O 1
ATOM 1028 N N . ARG A 1 130 ? -9.578 -12.242 -4.359 1 88.69 130 ARG A N 1
ATOM 1029 C CA . ARG A 1 130 ? -10.703 -11.344 -4.113 1 88.69 130 ARG A CA 1
ATOM 1030 C C . ARG A 1 130 ? -12.008 -12.117 -3.996 1 88.69 130 ARG A C 1
ATOM 1032 O O . ARG A 1 130 ? -12.312 -12.969 -4.836 1 88.69 130 ARG A O 1
ATOM 1039 N N . CYS A 1 131 ? -12.719 -11.883 -2.938 1 92.69 131 CYS A N 1
ATOM 1040 C CA . CYS A 1 131 ? -14 -12.523 -2.668 1 92.69 131 CYS A CA 1
ATOM 1041 C C . CYS A 1 131 ? -14.852 -11.672 -1.735 1 92.69 131 CYS A C 1
ATOM 1043 O O . CYS A 1 131 ? -14.43 -10.594 -1.317 1 92.69 131 CYS A O 1
ATOM 1045 N N . LEU A 1 132 ? -16.078 -12.117 -1.457 1 95.38 132 LEU A N 1
ATOM 1046 C CA . LEU A 1 132 ? -17 -11.328 -0.651 1 95.38 132 LEU A CA 1
ATOM 1047 C C . LEU A 1 132 ? -16.484 -11.188 0.78 1 95.38 132 LEU A C 1
ATOM 1049 O O . LEU A 1 132 ? -16.609 -10.117 1.383 1 95.38 132 LEU A O 1
ATOM 1053 N N . ALA A 1 133 ? -15.898 -12.258 1.351 1 95.56 133 ALA A N 1
ATOM 1054 C CA . ALA A 1 133 ? -15.328 -12.195 2.695 1 95.56 133 ALA A CA 1
ATOM 1055 C C . ALA A 1 133 ? -14.219 -11.156 2.768 1 95.56 133 ALA A C 1
ATOM 1057 O O . ALA A 1 133 ? -14.117 -10.406 3.746 1 95.56 133 ALA A O 1
ATOM 1058 N N . ASP A 1 134 ? -13.406 -11.172 1.733 1 94.31 134 ASP A N 1
ATOM 1059 C CA . ASP A 1 134 ? -12.336 -10.195 1.624 1 94.31 134 ASP A CA 1
ATOM 1060 C C . ASP A 1 134 ? -12.891 -8.773 1.6 1 94.31 134 ASP A C 1
ATOM 1062 O O . ASP A 1 134 ? -12.312 -7.859 2.199 1 94.31 134 ASP A O 1
ATOM 1066 N N . THR A 1 135 ? -13.984 -8.516 0.92 1 95.75 135 THR A N 1
ATOM 1067 C CA . THR A 1 135 ? -14.625 -7.215 0.817 1 95.75 135 THR A CA 1
ATOM 1068 C C . THR A 1 135 ? -15.172 -6.773 2.174 1 95.75 135 THR A C 1
ATOM 1070 O O . THR A 1 135 ? -15.055 -5.602 2.539 1 95.75 135 THR A O 1
ATOM 1073 N N . LEU A 1 136 ? -15.758 -7.715 2.928 1 97.25 136 LEU A N 1
ATOM 1074 C CA . LEU A 1 136 ? -16.25 -7.418 4.27 1 97.25 136 LEU A CA 1
ATOM 1075 C C . LEU A 1 136 ? -15.117 -6.953 5.176 1 97.25 136 LEU A C 1
ATOM 1077 O O . LEU A 1 136 ? -15.242 -5.938 5.859 1 97.25 136 LEU A O 1
ATOM 1081 N N . ALA A 1 137 ? -14.039 -7.738 5.148 1 96.69 137 ALA A N 1
ATOM 1082 C CA . ALA A 1 137 ? -12.891 -7.43 5.992 1 96.69 137 ALA A CA 1
ATOM 1083 C C . ALA A 1 137 ? -12.289 -6.078 5.621 1 96.69 137 ALA A C 1
ATOM 1085 O O . ALA A 1 137 ? -11.883 -5.309 6.496 1 96.69 137 ALA A O 1
ATOM 1086 N N . THR A 1 138 ? -12.258 -5.762 4.324 1 94.75 138 THR A N 1
ATOM 1087 C CA . THR A 1 138 ? -11.742 -4.484 3.846 1 94.75 138 THR A CA 1
ATOM 1088 C C . THR A 1 138 ? -12.609 -3.328 4.32 1 94.75 138 THR A C 1
ATOM 1090 O O . THR A 1 138 ? -12.102 -2.283 4.727 1 94.75 138 THR A O 1
ATOM 1093 N N . THR A 1 139 ? -13.891 -3.494 4.262 1 96.12 139 THR A N 1
ATOM 1094 C CA . THR A 1 139 ? -14.828 -2.447 4.648 1 96.12 139 THR A CA 1
ATOM 1095 C C . THR A 1 139 ? -14.664 -2.096 6.125 1 96.12 139 THR A C 1
ATOM 1097 O O . THR A 1 139 ? -14.562 -0.919 6.48 1 96.12 139 THR A O 1
ATOM 1100 N N . LEU A 1 140 ? -14.547 -3.1 6.945 1 95.25 140 LEU A N 1
ATOM 1101 C CA . LEU A 1 140 ? -14.414 -2.896 8.383 1 95.25 140 LEU A CA 1
ATOM 1102 C C . LEU A 1 140 ? -13.07 -2.25 8.711 1 95.25 140 LEU A C 1
ATOM 1104 O O . LEU A 1 140 ? -13.008 -1.314 9.516 1 95.25 140 LEU A O 1
ATOM 1108 N N . SER A 1 141 ? -12.047 -2.76 8.148 1 93.38 141 SER A N 1
ATOM 1109 C CA . SER A 1 141 ? -10.711 -2.244 8.438 1 93.38 141 SER A CA 1
ATOM 1110 C C . SER A 1 141 ? -10.555 -0.807 7.945 1 93.38 141 SER A C 1
ATOM 1112 O O . SER A 1 141 ? -9.875 0.002 8.586 1 93.38 141 SER A O 1
ATOM 1114 N N . ALA A 1 142 ? -11.156 -0.524 6.824 1 90.81 142 ALA A N 1
ATOM 1115 C CA . ALA A 1 142 ? -11.086 0.824 6.27 1 90.81 142 ALA A CA 1
ATOM 1116 C C . ALA A 1 142 ? -11.805 1.828 7.168 1 90.81 142 ALA A C 1
ATOM 1118 O O . ALA A 1 142 ? -11.344 2.959 7.336 1 90.81 142 ALA A O 1
ATOM 1119 N N . ALA A 1 143 ? -12.914 1.471 7.691 1 92.75 143 ALA A N 1
ATOM 1120 C CA . ALA A 1 143 ? -13.711 2.363 8.531 1 92.75 143 ALA A CA 1
ATOM 1121 C C . ALA A 1 143 ? -12.992 2.656 9.844 1 92.75 143 ALA A C 1
ATOM 1123 O O . ALA A 1 143 ? -13.016 3.789 10.336 1 92.75 143 ALA A O 1
ATOM 1124 N N . LEU A 1 144 ? -12.32 1.712 10.344 1 89.44 144 LEU A N 1
ATOM 1125 C CA . LEU A 1 144 ? -11.695 1.871 11.656 1 89.44 144 LEU A CA 1
ATOM 1126 C C . LEU A 1 144 ? -10.312 2.498 11.516 1 89.44 144 LEU A C 1
ATOM 1128 O O . LEU A 1 144 ? -9.891 3.285 12.375 1 89.44 144 LEU A O 1
ATOM 1132 N N . GLY A 1 145 ? -9.5 2.295 10.242 1 76.19 145 GLY A N 1
ATOM 1133 C CA . GLY A 1 145 ? -8.203 2.863 9.93 1 76.19 145 GLY A CA 1
ATOM 1134 C C . GLY A 1 145 ? -7.105 2.396 10.867 1 76.19 145 GLY A C 1
ATOM 1135 O O . GLY A 1 145 ? -5.93 2.695 10.656 1 76.19 145 GLY A O 1
ATOM 1136 N N . CYS A 1 146 ? -6.992 1.712 11.859 1 78.62 146 CYS A N 1
ATOM 1137 C CA . CYS A 1 146 ? -6.07 1.325 12.922 1 78.62 146 CYS A CA 1
ATOM 1138 C C . CYS A 1 146 ? -4.641 1.727 12.578 1 78.62 146 CYS A C 1
ATOM 1140 O O . CYS A 1 146 ? -3.896 0.94 11.992 1 78.62 146 CYS A O 1
ATOM 1142 N N . ASP A 1 147 ? -4.184 2.908 12.883 1 75.31 147 ASP A N 1
ATOM 1143 C CA . ASP A 1 147 ? -2.852 3.426 12.594 1 75.31 147 ASP A CA 1
ATOM 1144 C C . ASP A 1 147 ? -1.787 2.67 13.391 1 75.31 147 ASP A C 1
ATOM 1146 O O . ASP A 1 147 ? -1.879 2.561 14.609 1 75.31 147 ASP A O 1
ATOM 1150 N N . SER A 1 148 ? -0.816 2.266 12.734 1 70.56 148 SER A N 1
ATOM 1151 C CA . SER A 1 148 ? 0.186 1.399 13.352 1 70.56 148 SER A CA 1
ATOM 1152 C C . SER A 1 148 ? 1.045 2.168 14.344 1 70.56 148 SER A C 1
ATOM 1154 O O . SER A 1 148 ? 1.578 1.585 15.297 1 70.56 148 SER A O 1
ATOM 1156 N N . ASN A 1 149 ? 1.131 3.398 14.211 1 67.38 149 ASN A N 1
ATOM 1157 C CA . ASN A 1 149 ? 2.062 4.145 15.047 1 67.38 149 ASN A CA 1
ATOM 1158 C C . ASN A 1 149 ? 1.394 4.645 16.328 1 67.38 149 ASN A C 1
ATOM 1160 O O . ASN A 1 149 ? 2.07 4.918 17.312 1 67.38 149 ASN A O 1
ATOM 1164 N N . CYS A 1 150 ? 0.116 4.652 16.266 1 68.88 150 CYS A N 1
ATOM 1165 C CA . CYS A 1 150 ? -0.489 5.262 17.453 1 68.88 150 CYS A CA 1
ATOM 1166 C C . CYS A 1 150 ? -1.498 4.32 18.094 1 68.88 150 CYS A C 1
ATOM 1168 O O . CYS A 1 150 ? -2.115 4.66 19.109 1 68.88 150 CYS A O 1
ATOM 1170 N N . SER A 1 151 ? -1.636 3.18 17.469 1 77.38 151 SER A N 1
ATOM 1171 C CA . SER A 1 151 ? -2.58 2.225 18.047 1 77.38 151 SER A CA 1
ATOM 1172 C C . SER A 1 151 ? -1.861 0.989 18.578 1 77.38 151 SER A C 1
ATOM 1174 O O . SER A 1 151 ? -1.578 0.057 17.828 1 77.38 151 SER A O 1
ATOM 1176 N N . PRO A 1 152 ? -1.672 0.864 19.844 1 77.56 152 PRO A N 1
ATOM 1177 C CA . PRO A 1 152 ? -1.005 -0.306 20.422 1 77.56 152 PRO A CA 1
ATOM 1178 C C . PRO A 1 152 ? -1.74 -1.61 20.125 1 77.56 152 PRO A C 1
ATOM 1180 O O . PRO A 1 152 ? -1.136 -2.686 20.156 1 77.56 152 PRO A O 1
ATOM 1183 N N . MET A 1 153 ? -2.994 -1.5 19.828 1 84.06 153 MET A N 1
ATOM 1184 C CA . MET A 1 153 ? -3.785 -2.689 19.531 1 84.06 153 MET A CA 1
ATOM 1185 C C . MET A 1 153 ? -3.254 -3.406 18.297 1 84.06 153 MET A C 1
ATOM 1187 O O . MET A 1 153 ? -3.418 -4.617 18.156 1 84.06 153 MET A O 1
ATOM 1191 N N . VAL A 1 154 ? -2.668 -2.67 17.422 1 86.06 154 VAL A N 1
ATOM 1192 C CA . VAL A 1 154 ? -2.115 -3.271 16.203 1 86.06 154 VAL A CA 1
ATOM 1193 C C . VAL A 1 154 ? -1.038 -4.285 16.578 1 86.06 154 VAL A C 1
ATOM 1195 O O . VAL A 1 154 ? -0.925 -5.34 15.953 1 86.06 154 VAL A O 1
ATOM 1198 N N . ASP A 1 155 ? -0.289 -3.992 17.625 1 82.62 155 ASP A N 1
ATOM 1199 C CA . ASP A 1 155 ? 0.736 -4.918 18.094 1 82.62 155 ASP A CA 1
ATOM 1200 C C . ASP A 1 155 ? 0.112 -6.215 18.609 1 82.62 155 ASP A C 1
ATOM 1202 O O . ASP A 1 155 ? 0.638 -7.301 18.359 1 82.62 155 ASP A O 1
ATOM 1206 N N . VAL A 1 156 ? -0.938 -6.066 19.281 1 85.62 156 VAL A N 1
ATOM 1207 C CA . VAL A 1 156 ? -1.613 -7.227 19.844 1 85.62 156 VAL A CA 1
ATOM 1208 C C . VAL A 1 156 ? -2.191 -8.086 18.734 1 85.62 156 VAL A C 1
ATOM 1210 O O . VAL A 1 156 ? -2.029 -9.312 18.734 1 85.62 156 VAL A O 1
ATOM 1213 N N . ILE A 1 157 ? -2.826 -7.461 17.797 1 89.94 157 ILE A N 1
ATOM 1214 C CA . ILE A 1 157 ? -3.424 -8.188 16.688 1 89.94 157 ILE A CA 1
ATOM 1215 C C . ILE A 1 157 ? -2.332 -8.891 15.883 1 89.94 157 ILE A C 1
ATOM 1217 O O . ILE A 1 157 ? -2.492 -10.047 15.484 1 89.94 157 ILE A O 1
ATOM 1221 N N . GLU A 1 158 ? -1.306 -8.18 15.625 1 88.94 158 GLU A N 1
ATOM 1222 C CA . GLU A 1 158 ? -0.193 -8.758 14.875 1 88.94 158 GLU A CA 1
ATOM 1223 C C . GLU A 1 158 ? 0.365 -9.992 15.578 1 88.94 158 GLU A C 1
ATOM 1225 O O . GLU A 1 158 ? 0.637 -11.008 14.938 1 88.94 158 GLU A O 1
ATOM 1230 N N . ARG A 1 159 ? 0.578 -9.898 16.844 1 85.75 159 ARG A N 1
ATOM 1231 C CA . ARG A 1 159 ? 1.102 -11.023 17.609 1 85.75 159 ARG A CA 1
ATOM 1232 C C . ARG A 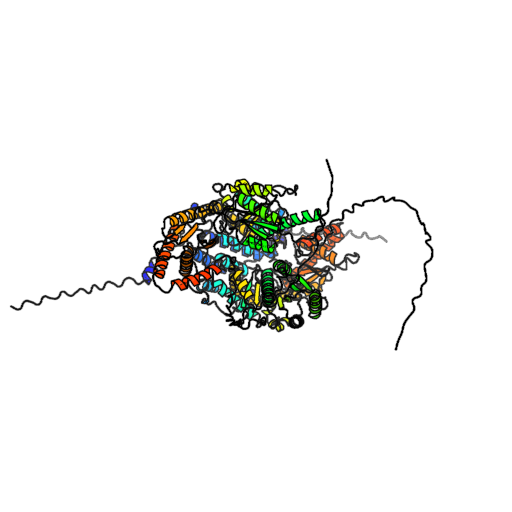1 159 ? 0.17 -12.227 17.531 1 85.75 159 ARG A C 1
ATOM 1234 O O . ARG A 1 159 ? 0.627 -13.359 17.375 1 85.75 159 ARG A O 1
ATOM 1241 N N . VAL A 1 160 ? -1.051 -11.977 17.656 1 88.62 160 VAL A N 1
ATOM 1242 C CA . VAL A 1 160 ? -2.039 -13.055 17.578 1 88.62 160 VAL A CA 1
ATOM 1243 C C . VAL A 1 160 ? -2.006 -13.688 16.188 1 88.62 160 VAL A C 1
ATOM 1245 O O . VAL A 1 160 ? -2.002 -14.914 16.062 1 88.62 160 VAL A O 1
ATOM 1248 N N . LEU A 1 161 ? -1.947 -12.875 15.203 1 91.25 161 LEU A N 1
ATOM 1249 C CA . LEU A 1 161 ? -1.931 -13.352 13.828 1 91.25 161 LEU A CA 1
ATOM 1250 C C . LEU A 1 161 ? -0.691 -14.203 13.562 1 91.25 161 LEU A C 1
ATOM 1252 O O . LEU A 1 161 ? -0.787 -15.273 12.961 1 91.25 161 LEU A O 1
ATOM 1256 N N . CYS A 1 162 ? 0.422 -13.664 13.93 1 89.94 162 CYS A N 1
ATOM 1257 C CA . CYS A 1 162 ? 1.677 -14.375 13.719 1 89.94 162 CYS A CA 1
ATOM 1258 C C . CYS A 1 162 ? 1.675 -15.711 14.453 1 89.94 162 CYS A C 1
ATOM 1260 O O . CYS A 1 162 ? 2.1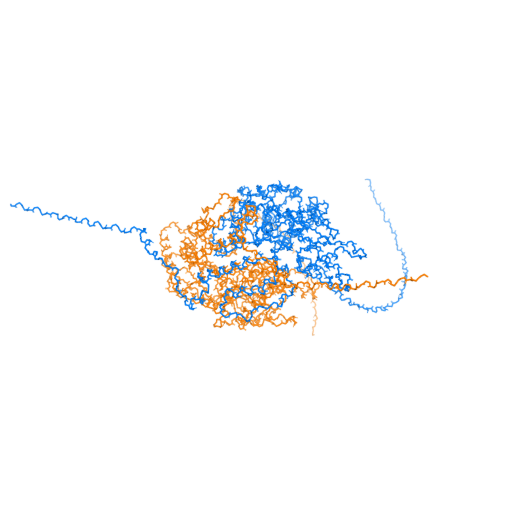41 -16.719 13.914 1 89.94 162 CYS A O 1
ATOM 1262 N N . ASN A 1 163 ? 1.113 -15.727 15.617 1 88.56 163 ASN A N 1
ATOM 1263 C CA . ASN A 1 163 ? 1.01 -16.969 16.375 1 88.56 163 ASN A CA 1
ATOM 1264 C C . ASN A 1 163 ? 0.031 -17.938 15.727 1 88.56 163 ASN A C 1
ATOM 1266 O O . ASN A 1 163 ? 0.301 -19.141 15.656 1 88.56 163 ASN A O 1
ATOM 1270 N N . TRP A 1 164 ? -1.133 -17.422 15.328 1 91.25 164 TRP A N 1
ATOM 1271 C CA . TRP A 1 164 ? -2.123 -18.234 14.648 1 91.25 164 TRP A CA 1
ATOM 1272 C C . TRP A 1 164 ? -1.501 -18.969 13.453 1 91.25 164 TRP A C 1
ATOM 1274 O O . TRP A 1 164 ? -1.631 -20.188 13.328 1 91.25 164 TRP A O 1
ATOM 1284 N N . MET A 1 165 ? -0.788 -18.25 12.664 1 92.06 165 MET A N 1
ATOM 1285 C CA . MET A 1 165 ? -0.27 -18.812 11.422 1 92.06 165 MET A CA 1
ATOM 1286 C C . MET A 1 165 ? 0.925 -19.719 11.688 1 92.06 165 MET A C 1
ATOM 1288 O O . MET A 1 165 ? 1.089 -20.75 11.031 1 92.06 165 MET A O 1
ATOM 1292 N N . SER A 1 166 ? 1.755 -19.328 12.633 1 91.25 166 SER A N 1
ATOM 1293 C CA . SER A 1 166 ? 2.877 -20.188 12.992 1 91.25 166 SER A CA 1
ATOM 1294 C C . SER A 1 166 ? 2.395 -21.531 13.516 1 91.25 166 SER A C 1
ATOM 1296 O O . SER A 1 166 ? 2.953 -22.578 13.172 1 91.25 166 SER A O 1
ATOM 1298 N N . GLN A 1 167 ? 1.405 -21.516 14.297 1 88.75 167 GLN A N 1
ATOM 1299 C CA . GLN A 1 167 ? 0.846 -22.734 14.852 1 88.75 167 GLN A CA 1
ATOM 1300 C C . GLN A 1 167 ? 0.17 -23.578 13.773 1 88.75 167 GLN A C 1
ATOM 1302 O O . GLN A 1 167 ? 0.339 -24.797 13.727 1 88.75 167 GLN A O 1
ATOM 1307 N N . ALA A 1 168 ? -0.594 -22.922 12.961 1 91.62 168 ALA A N 1
ATOM 1308 C CA . ALA A 1 168 ? -1.289 -23.625 11.891 1 91.62 168 ALA A CA 1
ATOM 1309 C C . ALA A 1 168 ? -0.3 -24.297 10.953 1 91.62 168 ALA A C 1
ATOM 1311 O O . ALA A 1 168 ? -0.56 -25.406 10.461 1 91.62 168 ALA A O 1
ATOM 1312 N N . MET A 1 169 ? 0.819 -23.688 10.719 1 92.81 169 MET A N 1
ATOM 1313 C CA . MET A 1 169 ? 1.824 -24.219 9.805 1 92.81 169 MET A CA 1
ATOM 1314 C C . MET A 1 169 ? 2.818 -25.109 10.547 1 92.81 169 MET A C 1
ATOM 1316 O O . MET A 1 169 ? 3.686 -25.719 9.93 1 92.81 169 MET A O 1
ATOM 1320 N N . GLN A 1 170 ? 2.746 -25.047 11.898 1 90.81 170 GLN A N 1
ATOM 1321 C CA . GLN A 1 170 ? 3.662 -25.797 12.75 1 90.81 170 GLN A CA 1
ATOM 1322 C C . GLN A 1 170 ? 5.113 -25.422 12.461 1 90.81 170 GLN A C 1
ATOM 1324 O O . GLN A 1 170 ? 5.953 -26.281 12.227 1 90.81 170 GLN A O 1
ATOM 1329 N N . LEU A 1 171 ? 5.262 -24.172 12.383 1 90.19 171 LEU A N 1
ATOM 1330 C CA . LEU A 1 171 ? 6.629 -23.703 12.172 1 90.19 171 LEU A CA 1
ATOM 1331 C C . LEU A 1 171 ? 7.508 -24.031 13.375 1 90.19 171 LEU A C 1
ATOM 1333 O O . LEU A 1 171 ? 7.102 -23.828 14.523 1 90.19 171 LEU A O 1
ATOM 1337 N N . PRO A 1 172 ? 8.633 -24.609 13.102 1 87.19 172 PRO A N 1
ATOM 1338 C CA . PRO A 1 172 ? 9.555 -24.875 14.203 1 87.19 172 PRO A CA 1
ATOM 1339 C C . PRO A 1 172 ? 10.258 -23.609 14.703 1 87.19 172 PRO A C 1
ATOM 1341 O O . PRO A 1 172 ? 10.125 -22.547 14.094 1 87.19 172 PRO A O 1
ATOM 1344 N N . LYS A 1 173 ? 10.883 -23.781 15.906 1 77.94 173 LYS A N 1
ATOM 1345 C CA . LYS A 1 173 ? 11.766 -22.703 16.344 1 77.94 173 LYS A CA 1
ATOM 1346 C C . LYS A 1 173 ? 12.883 -22.453 15.336 1 77.94 173 LYS A C 1
ATOM 1348 O O . LYS A 1 173 ? 13.508 -23.406 14.859 1 77.94 173 LYS A O 1
ATOM 1353 N N . MET A 1 174 ? 12.945 -21.281 14.93 1 71.75 174 MET A N 1
ATOM 1354 C CA . MET A 1 174 ? 13.938 -20.953 13.906 1 71.75 174 MET A CA 1
ATOM 1355 C C . MET A 1 174 ? 15.32 -20.797 14.523 1 71.75 174 MET A C 1
ATOM 1357 O O . MET A 1 174 ? 15.445 -20.469 15.711 1 71.75 174 MET A O 1
ATOM 1361 N N . LYS A 1 175 ? 16.266 -21.203 13.734 1 68.81 175 LYS A N 1
ATOM 1362 C CA . LYS A 1 175 ? 17.656 -21.141 14.18 1 68.81 175 LYS A CA 1
ATOM 1363 C C . LYS A 1 175 ? 18.094 -19.688 14.414 1 68.81 175 LYS A C 1
ATOM 1365 O O . LYS A 1 175 ? 17.797 -18.812 13.609 1 68.81 175 LYS A O 1
ATOM 1370 N N . ARG A 1 176 ? 18.359 -19.422 15.609 1 52.56 176 ARG A N 1
ATOM 1371 C CA . ARG A 1 176 ? 18.891 -18.109 15.938 1 52.56 176 ARG A CA 1
ATOM 1372 C C . ARG A 1 176 ? 20.266 -17.891 15.32 1 52.56 176 ARG A C 1
ATOM 1374 O O . ARG A 1 176 ? 21 -18.844 15.078 1 52.56 176 ARG A O 1
ATOM 1381 N N . CYS A 1 177 ? 20.453 -16.703 14.852 1 44.78 177 CYS A N 1
ATOM 1382 C CA . CYS A 1 177 ? 21.875 -16.453 14.625 1 44.78 177 CYS A CA 1
ATOM 1383 C C . CYS A 1 177 ? 22.672 -16.609 15.914 1 44.78 177 CYS A C 1
ATOM 1385 O O . CYS A 1 177 ? 22.125 -16.422 17 1 44.78 177 CYS A O 1
ATOM 1387 N N . ILE A 1 178 ? 23.797 -17.156 15.977 1 37.16 178 ILE A N 1
ATOM 1388 C CA . ILE A 1 178 ? 24.703 -17.578 17.031 1 37.16 178 ILE A CA 1
ATOM 1389 C C . ILE A 1 178 ? 24.734 -16.516 18.141 1 37.16 178 ILE A C 1
ATOM 1391 O O . ILE A 1 178 ? 24.969 -16.828 19.297 1 37.16 178 ILE A O 1
ATOM 1395 N N . THR A 1 179 ? 24.766 -15.242 17.844 1 34.66 179 THR A N 1
ATOM 1396 C CA . THR A 1 179 ? 25.344 -14.375 18.859 1 34.66 179 THR A CA 1
ATOM 1397 C C . THR A 1 179 ? 24.281 -14 19.906 1 34.66 179 THR A C 1
ATOM 1399 O O . THR A 1 179 ? 24.609 -13.398 20.922 1 34.66 179 THR A O 1
ATOM 1402 N N . ASP A 1 180 ? 23.062 -13.781 19.578 1 37.19 180 ASP A N 1
ATOM 1403 C CA . ASP A 1 180 ? 22.281 -13.18 20.656 1 37.19 180 ASP A CA 1
ATOM 1404 C C . ASP A 1 180 ? 21.531 -14.242 21.453 1 37.19 180 ASP A C 1
ATOM 1406 O O . ASP A 1 180 ? 20.547 -14.82 20.969 1 37.19 180 ASP A O 1
ATOM 1410 N N . GLU A 1 181 ? 22.141 -14.75 22.406 1 39.28 181 GLU A N 1
ATOM 1411 C CA . GLU A 1 181 ? 21.656 -15.75 23.344 1 39.28 181 GLU A CA 1
ATOM 1412 C C . GLU A 1 181 ? 20.328 -15.328 23.969 1 39.28 181 GLU A C 1
ATOM 1414 O O . GLU A 1 181 ? 19.625 -16.141 24.562 1 39.28 181 GLU A O 1
ATOM 1419 N N . LYS A 1 182 ? 20.219 -13.992 24.25 1 38.75 182 LYS A N 1
ATOM 1420 C CA . LYS A 1 182 ? 19.141 -13.617 25.172 1 38.75 182 LYS A CA 1
ATOM 1421 C C . LYS A 1 182 ? 17.812 -13.523 24.438 1 38.75 182 LYS A C 1
ATOM 1423 O O . LYS A 1 182 ? 16.812 -13.078 25 1 38.75 182 LYS A O 1
ATOM 1428 N N . ALA A 1 183 ? 17.812 -13.477 23.172 1 41.66 183 ALA A N 1
ATOM 1429 C CA . ALA A 1 183 ? 16.516 -13.25 22.547 1 41.66 183 ALA A CA 1
ATOM 1430 C C . ALA A 1 183 ? 15.578 -14.43 22.781 1 41.66 183 ALA A C 1
ATOM 1432 O O . ALA A 1 183 ? 15.914 -15.578 22.453 1 41.66 183 ALA A O 1
ATOM 1433 N N . GLU A 1 184 ? 14.766 -14.508 23.734 1 42.69 184 GLU A N 1
ATOM 1434 C CA . GLU A 1 184 ? 13.703 -15.453 24.062 1 42.69 184 GLU A CA 1
ATOM 1435 C C . GLU A 1 184 ? 13.086 -16.062 22.812 1 42.69 184 GLU A C 1
ATOM 1437 O O . GLU A 1 184 ? 13.203 -15.5 21.719 1 42.69 184 GLU A O 1
ATOM 1442 N N . LYS A 1 185 ? 12.227 -17.328 22.938 1 45.84 185 LYS A N 1
ATOM 1443 C CA . LYS A 1 185 ? 11.766 -18.562 22.328 1 45.84 185 LYS A CA 1
ATOM 1444 C C . LYS A 1 185 ? 10.867 -18.297 21.141 1 45.84 185 LYS A C 1
ATOM 1446 O O . LYS A 1 185 ? 10.75 -19.125 20.234 1 45.84 185 LYS A O 1
ATOM 1451 N N . GLU A 1 186 ? 9.773 -17.828 21.297 1 48.28 186 GLU A N 1
ATOM 1452 C CA . GLU A 1 186 ? 8.719 -18.062 20.312 1 48.28 186 GLU A CA 1
ATOM 1453 C C . GLU A 1 186 ? 8.961 -17.234 19.047 1 48.28 186 GLU A C 1
ATOM 1455 O O . GLU A 1 186 ? 9.539 -16.141 19.109 1 48.28 186 GLU A O 1
ATOM 1460 N N . PRO A 1 187 ? 9.117 -18 17.859 1 53.22 187 PRO A N 1
ATOM 1461 C CA . PRO A 1 187 ? 9.211 -17.219 16.625 1 53.22 187 PRO A CA 1
ATOM 1462 C C . PRO A 1 187 ? 8.398 -15.922 16.688 1 53.22 187 PRO A C 1
ATOM 1464 O O . PRO A 1 187 ? 7.203 -15.945 16.984 1 53.22 187 PRO A O 1
ATOM 1467 N N . ILE A 1 188 ? 9.102 -14.867 16.672 1 74.38 188 ILE A N 1
ATOM 1468 C CA . ILE A 1 188 ? 8.43 -13.57 16.672 1 74.38 188 ILE A CA 1
ATOM 1469 C C . ILE A 1 188 ? 8.188 -13.102 15.242 1 74.38 188 ILE A C 1
ATOM 1471 O O . ILE A 1 188 ? 9.109 -13.094 14.422 1 74.38 188 ILE A O 1
ATOM 1475 N N . GLY A 1 189 ? 6.949 -13.18 14.844 1 85.94 189 GLY A N 1
ATOM 1476 C CA . GLY A 1 189 ? 6.547 -12.781 13.508 1 85.94 189 GLY A CA 1
ATOM 1477 C C . GLY A 1 189 ? 6.195 -11.305 13.406 1 85.94 189 GLY A C 1
ATOM 1478 O O . GLY A 1 189 ? 5.891 -10.664 14.414 1 85.94 189 GLY A O 1
ATOM 1479 N N . THR A 1 190 ? 6.398 -10.828 12.258 1 89.19 190 THR A N 1
ATOM 1480 C CA . THR A 1 190 ? 5.965 -9.461 11.969 1 89.19 190 THR A CA 1
ATOM 1481 C C . THR A 1 190 ? 5.289 -9.391 10.602 1 89.19 190 THR A C 1
ATOM 1483 O O . THR A 1 190 ? 5.578 -10.203 9.719 1 89.19 190 THR A O 1
ATOM 1486 N N . VAL A 1 191 ? 4.363 -8.5 10.578 1 90.06 191 VAL A N 1
ATOM 1487 C CA . VAL A 1 191 ? 3.637 -8.297 9.328 1 90.06 191 VAL A CA 1
ATOM 1488 C C . VAL A 1 191 ? 4.328 -7.219 8.492 1 90.06 191 VAL A C 1
ATOM 1490 O O . VAL A 1 191 ? 4.746 -6.191 9.023 1 90.06 191 VAL A O 1
ATOM 1493 N N . LEU A 1 192 ? 4.523 -7.516 7.211 1 88.56 192 LEU A N 1
ATOM 1494 C CA . LEU A 1 192 ? 5.078 -6.562 6.254 1 88.56 192 LEU A CA 1
ATOM 1495 C C . LEU A 1 192 ? 4.207 -6.48 5.004 1 88.56 192 LEU A C 1
ATOM 1497 O O . LEU A 1 192 ? 3.457 -7.414 4.703 1 88.56 192 LEU A O 1
ATOM 1501 N N . TYR A 1 193 ? 4.293 -5.508 4.246 1 81.69 193 TYR A N 1
ATOM 1502 C CA . TYR A 1 193 ? 3.371 -5.207 3.156 1 81.69 193 TYR A CA 1
ATOM 1503 C C . TYR A 1 193 ? 3.682 -6.059 1.93 1 81.69 193 TYR A C 1
ATOM 1505 O O . TYR A 1 193 ? 2.795 -6.711 1.378 1 81.69 193 TYR A O 1
ATOM 1513 N N . THR A 1 194 ? 4.957 -5.969 1.453 1 82.81 194 THR A N 1
ATOM 1514 C CA . THR A 1 194 ? 5.332 -6.676 0.234 1 82.81 194 THR A CA 1
ATOM 1515 C C . THR A 1 194 ? 6.508 -7.613 0.491 1 82.81 194 THR A C 1
ATOM 1517 O O . THR A 1 194 ? 7.242 -7.441 1.467 1 82.81 194 THR A O 1
ATOM 1520 N N . PRO A 1 195 ? 6.66 -8.57 -0.401 1 89.5 195 PRO A N 1
ATOM 1521 C CA . PRO A 1 195 ? 7.863 -9.398 -0.302 1 89.5 195 PRO A CA 1
ATOM 1522 C C . PRO A 1 195 ? 9.148 -8.586 -0.429 1 89.5 195 PRO A C 1
ATOM 1524 O O . PRO A 1 195 ? 10.164 -8.93 0.177 1 89.5 195 PRO A O 1
ATOM 1527 N N . THR A 1 196 ? 9.133 -7.547 -1.159 1 86.25 196 THR A N 1
ATOM 1528 C CA . THR A 1 196 ? 10.297 -6.676 -1.277 1 86.25 196 THR A CA 1
ATOM 1529 C C . THR A 1 196 ? 10.703 -6.133 0.089 1 86.25 196 THR A C 1
ATOM 1531 O O . THR A 1 196 ? 11.891 -6.086 0.415 1 86.25 196 THR A O 1
ATOM 1534 N N . ASP A 1 197 ? 9.688 -5.77 0.89 1 83.62 197 ASP A N 1
ATOM 1535 C CA . ASP A 1 197 ? 9.961 -5.277 2.236 1 83.62 197 ASP A CA 1
ATOM 1536 C C . ASP A 1 197 ? 10.609 -6.359 3.098 1 83.62 197 ASP A C 1
ATOM 1538 O O . ASP A 1 197 ? 11.469 -6.062 3.928 1 83.62 197 ASP A O 1
ATOM 1542 N N . VAL A 1 198 ? 10.172 -7.504 2.902 1 91.88 198 VAL A N 1
ATOM 1543 C CA . VAL A 1 198 ? 10.719 -8.625 3.662 1 91.88 198 VAL A CA 1
ATOM 1544 C C . VAL A 1 198 ? 12.203 -8.797 3.344 1 91.88 198 VAL A C 1
ATOM 1546 O O . VAL A 1 198 ? 13.031 -8.844 4.25 1 91.88 198 VAL A O 1
ATOM 1549 N N . TYR A 1 199 ? 12.5 -8.852 2.07 1 93.75 199 TYR A N 1
ATOM 1550 C CA . TYR A 1 199 ? 13.883 -9.062 1.648 1 93.75 199 TYR A CA 1
ATOM 1551 C C . TYR A 1 199 ? 14.773 -7.906 2.084 1 93.75 199 TYR A C 1
ATOM 1553 O O . TYR A 1 199 ? 15.898 -8.109 2.529 1 93.75 199 TYR A O 1
ATOM 1561 N N . LEU A 1 200 ? 14.234 -6.75 1.907 1 86.25 200 LEU A N 1
ATOM 1562 C CA . LEU A 1 200 ? 15.008 -5.574 2.291 1 86.25 200 LEU A CA 1
ATOM 1563 C C . LEU A 1 200 ? 15.32 -5.59 3.785 1 86.25 200 LEU A C 1
ATOM 1565 O O . LEU A 1 200 ? 16.438 -5.281 4.191 1 86.25 200 LEU A O 1
ATOM 1569 N N . CYS A 1 201 ? 14.312 -5.906 4.562 1 86.81 201 CYS A N 1
ATOM 1570 C CA . CYS A 1 201 ? 14.5 -6.023 6.004 1 86.81 201 CYS A CA 1
ATOM 1571 C C . CYS A 1 201 ? 15.617 -7.008 6.332 1 86.81 201 CYS A C 1
ATOM 1573 O O . CYS A 1 201 ? 16.484 -6.719 7.164 1 86.81 201 CYS A O 1
ATOM 1575 N N . LEU A 1 202 ? 15.656 -8.094 5.688 1 92.56 202 LEU A N 1
ATOM 1576 C CA . LEU A 1 202 ? 16.641 -9.133 5.938 1 92.56 202 LEU A CA 1
ATOM 1577 C C . LEU A 1 202 ? 18.031 -8.688 5.488 1 92.56 202 LEU A C 1
ATOM 1579 O O . LEU A 1 202 ? 19.016 -8.906 6.188 1 92.56 202 LEU A O 1
ATOM 1583 N N . ILE A 1 203 ? 18.078 -8.109 4.352 1 90.38 203 ILE A N 1
ATOM 1584 C CA . ILE A 1 203 ? 19.344 -7.629 3.812 1 90.38 203 ILE A CA 1
ATOM 1585 C C . ILE A 1 203 ? 19.953 -6.594 4.758 1 90.38 203 ILE A C 1
ATOM 1587 O O . ILE A 1 203 ? 21.125 -6.672 5.105 1 90.38 203 ILE A O 1
ATOM 1591 N N . LEU A 1 204 ? 19.125 -5.688 5.223 1 82.19 204 LEU A N 1
ATOM 1592 C CA . LEU A 1 204 ? 19.609 -4.652 6.133 1 82.19 204 LEU A CA 1
ATOM 1593 C C . LEU A 1 204 ? 20.047 -5.258 7.461 1 82.19 204 LEU A C 1
ATOM 1595 O O . LEU A 1 204 ? 21.062 -4.832 8.031 1 82.19 204 LEU A O 1
ATOM 1599 N N . ASN A 1 205 ? 19.328 -6.168 7.941 1 84.94 205 ASN A N 1
ATOM 1600 C CA . ASN A 1 205 ? 19.688 -6.852 9.18 1 84.94 205 ASN A CA 1
ATOM 1601 C C . ASN A 1 205 ? 21.047 -7.52 9.086 1 84.94 205 ASN A C 1
ATOM 1603 O O . ASN A 1 205 ? 21.906 -7.336 9.961 1 84.94 205 ASN A O 1
ATOM 1607 N N . TRP A 1 206 ? 21.281 -8.227 8.062 1 89.12 206 TRP A N 1
ATOM 1608 C CA . TRP A 1 206 ? 22.5 -9.016 7.961 1 89.12 206 TRP A CA 1
ATOM 1609 C C . TRP A 1 206 ? 23.672 -8.133 7.566 1 89.12 206 TRP A C 1
ATOM 1611 O O . TRP A 1 206 ? 24.812 -8.398 7.949 1 89.12 206 TRP A O 1
ATOM 1621 N N . LYS A 1 207 ? 23.422 -7.109 6.805 1 84.38 207 LYS A N 1
ATOM 1622 C CA . LYS A 1 207 ? 24.469 -6.129 6.551 1 84.38 207 LYS A CA 1
ATOM 1623 C C . LYS A 1 207 ? 24.953 -5.488 7.852 1 84.38 207 LYS A C 1
ATOM 1625 O O . LYS A 1 207 ? 26.156 -5.363 8.078 1 84.38 207 LYS A O 1
ATOM 1630 N N . ALA A 1 208 ? 23.969 -5.012 8.625 1 76.06 208 ALA A N 1
ATOM 1631 C CA . ALA A 1 208 ? 24.297 -4.371 9.898 1 76.06 208 ALA A CA 1
ATOM 1632 C C . ALA A 1 208 ? 25.094 -5.305 10.797 1 76.06 208 ALA A C 1
ATOM 1634 O O . ALA A 1 208 ? 26.031 -4.875 11.469 1 76.06 208 ALA A O 1
ATOM 1635 N N . ARG A 1 209 ? 24.781 -6.422 10.812 1 77.56 209 ARG A N 1
ATOM 1636 C CA . ARG A 1 209 ? 25.469 -7.406 11.641 1 77.56 209 ARG A CA 1
ATOM 1637 C C . ARG A 1 209 ? 26.906 -7.613 11.164 1 77.56 209 ARG A C 1
ATOM 1639 O O . ARG A 1 209 ? 27.812 -7.762 11.977 1 77.56 209 ARG A O 1
ATOM 1646 N N . ASN A 1 210 ? 27.031 -7.715 9.859 1 76.31 210 ASN A N 1
ATOM 1647 C CA . ASN A 1 210 ? 28.375 -7.895 9.297 1 76.31 210 ASN A CA 1
ATOM 1648 C C . ASN A 1 210 ? 29.25 -6.664 9.516 1 76.31 210 ASN A C 1
ATOM 1650 O O . ASN A 1 210 ? 30.453 -6.785 9.758 1 76.31 210 ASN A O 1
ATOM 1654 N N . GLU A 1 211 ? 28.641 -5.5 9.398 1 69.12 211 GLU A N 1
ATOM 1655 C CA . GLU A 1 211 ? 29.391 -4.254 9.578 1 69.12 211 GLU A CA 1
ATOM 1656 C C . GLU A 1 211 ? 29.766 -4.039 11.047 1 69.12 211 GLU A C 1
ATOM 1658 O O . GLU A 1 211 ? 30.859 -3.561 11.344 1 69.12 211 GLU A O 1
ATOM 1663 N N . ASN A 1 212 ? 28.812 -4.289 11.906 1 58.06 212 ASN A N 1
ATOM 1664 C CA . ASN A 1 212 ? 29.125 -4.215 13.328 1 58.06 212 ASN A CA 1
ATOM 1665 C C . ASN A 1 212 ? 30.234 -5.191 13.719 1 58.06 212 ASN A C 1
ATOM 1667 O O . ASN A 1 212 ? 31.078 -4.875 14.547 1 58.06 212 ASN A O 1
ATOM 1671 N N . TYR A 1 213 ? 30.125 -6.25 13.062 1 47.66 213 TYR A N 1
ATOM 1672 C CA . TYR A 1 213 ? 31.141 -7.258 13.312 1 47.66 213 TYR A CA 1
ATOM 1673 C C . TYR A 1 213 ? 32.5 -6.789 12.812 1 47.66 213 TYR A C 1
ATOM 1675 O O . TYR A 1 213 ? 33.531 -7 13.477 1 47.66 213 TYR A O 1
ATOM 1683 N N . GLN A 1 214 ? 32.469 -6.082 11.75 1 49.34 214 GLN A N 1
ATOM 1684 C CA . GLN A 1 214 ? 33.719 -5.605 11.164 1 49.34 214 GLN A CA 1
ATOM 1685 C C . GLN A 1 214 ? 34.281 -4.418 11.945 1 49.34 214 GLN A C 1
ATOM 1687 O O . GLN A 1 214 ? 35.5 -4.262 12.062 1 49.34 214 GLN A O 1
ATOM 1692 N N . GLU A 1 215 ? 33.406 -3.406 12.258 1 48.5 215 GLU A N 1
ATOM 1693 C CA . GLU A 1 215 ? 33.875 -2.285 13.055 1 48.5 215 GLU A CA 1
ATOM 1694 C C . GLU A 1 215 ? 34.531 -2.768 14.344 1 48.5 215 GLU A C 1
ATOM 1696 O O . GLU A 1 215 ? 35.5 -2.145 14.828 1 48.5 215 GLU A O 1
ATOM 1701 N N . SER A 1 216 ? 34.031 -3.809 15.016 1 43.84 216 SER A N 1
ATOM 1702 C CA . SER A 1 216 ? 34.625 -4.289 16.266 1 43.84 216 SER A CA 1
ATOM 1703 C C . SER A 1 216 ? 36 -4.883 16.016 1 43.84 216 SER A C 1
ATOM 1705 O O . SER A 1 216 ? 36.812 -5.004 16.938 1 43.84 216 SER A O 1
ATOM 1707 N N . THR A 1 217 ? 36.188 -5.434 14.883 1 40.25 217 THR A N 1
ATOM 1708 C CA . THR A 1 217 ? 37.5 -6 14.664 1 40.25 217 THR A CA 1
ATOM 1709 C C . THR A 1 217 ? 38.438 -4.965 14.047 1 40.25 217 THR A C 1
ATOM 1711 O O . THR A 1 217 ? 39.594 -4.793 14.508 1 40.25 217 THR A O 1
ATOM 1714 N N . SER A 1 218 ? 38.875 -4.898 12.828 1 39.16 218 SER A N 1
ATOM 1715 C CA . SER A 1 218 ? 39.938 -4.168 12.148 1 39.16 218 SER A CA 1
ATOM 1716 C C . SER A 1 218 ? 39.5 -2.744 11.812 1 39.16 218 SER A C 1
ATOM 1718 O O . SER A 1 218 ? 38.312 -2.453 11.734 1 39.16 218 SER A O 1
ATOM 1720 N N . ASP A 1 219 ? 40.469 -1.639 11.992 1 37.44 219 ASP A N 1
ATOM 1721 C CA . ASP A 1 219 ? 40.656 -0.271 11.508 1 37.44 219 ASP A CA 1
ATOM 1722 C C . ASP A 1 219 ? 40 -0.089 10.133 1 37.44 219 ASP A C 1
ATOM 1724 O O . ASP A 1 219 ? 40.281 0.891 9.438 1 37.44 219 ASP A O 1
ATOM 1728 N N . LEU A 1 220 ? 39.719 -1.121 9.422 1 35.47 220 LEU A N 1
ATOM 1729 C CA . LEU A 1 220 ? 39.531 -1.087 7.977 1 35.47 220 LEU A CA 1
ATOM 1730 C C . LEU A 1 220 ? 38.344 -0.193 7.602 1 35.47 220 LEU A C 1
ATOM 1732 O O . LEU A 1 220 ? 37.312 -0.208 8.273 1 35.47 220 LEU A O 1
ATOM 1736 N N . LYS A 1 221 ? 38.625 0.919 6.887 1 39.53 221 LYS A N 1
ATOM 1737 C CA . LYS A 1 221 ? 37.812 1.847 6.113 1 39.53 221 LYS A CA 1
ATOM 1738 C C . LYS A 1 221 ? 36.562 1.158 5.578 1 39.53 221 LYS A C 1
ATOM 1740 O O . LYS A 1 221 ? 36.594 -0.028 5.246 1 39.53 221 LYS A O 1
ATOM 1745 N N . ARG A 1 222 ? 35.438 1.71 5.617 1 41 222 ARG A N 1
ATOM 1746 C CA . ARG A 1 222 ? 34.062 1.427 5.164 1 41 222 ARG A CA 1
ATOM 1747 C C . ARG A 1 222 ? 34.094 0.823 3.764 1 41 222 ARG A C 1
ATOM 1749 O O . ARG A 1 222 ? 34.156 1.548 2.77 1 41 222 ARG A O 1
ATOM 1756 N N . HIS A 1 223 ? 34.875 -0.169 3.51 1 39.53 223 HIS A N 1
ATOM 1757 C CA . HIS A 1 223 ? 34.781 -0.808 2.201 1 39.53 223 HIS A CA 1
ATOM 1758 C C . HIS A 1 223 ? 33.312 -1.139 1.86 1 39.53 223 HIS A C 1
ATOM 1760 O O . HIS A 1 223 ? 32.562 -1.621 2.713 1 39.53 223 HIS A O 1
ATOM 1766 N N . TYR A 1 224 ? 32.688 -0.331 1.143 1 47.69 224 TYR A N 1
ATOM 1767 C CA . TYR A 1 224 ? 31.469 -0.771 0.478 1 47.69 224 TYR A CA 1
ATOM 1768 C C . TYR A 1 224 ? 31.531 -2.258 0.148 1 47.69 224 TYR A C 1
ATOM 1770 O O . TYR A 1 224 ? 32.406 -2.699 -0.589 1 47.69 224 TYR A O 1
ATOM 1778 N N . TYR A 1 225 ? 31.406 -3.193 1.19 1 56.47 225 TYR A N 1
ATOM 1779 C CA . TYR A 1 225 ? 31.438 -4.641 1.015 1 56.47 225 TYR A CA 1
ATOM 1780 C C . TYR A 1 225 ? 30.531 -5.078 -0.13 1 56.47 225 TYR A C 1
ATOM 1782 O O . TYR A 1 225 ? 29.469 -4.512 -0.332 1 56.47 225 TYR A O 1
ATOM 1790 N N . ASP A 1 226 ? 31.203 -5.707 -1.085 1 81.94 226 ASP A N 1
ATOM 1791 C CA . ASP A 1 226 ? 30.484 -6.34 -2.186 1 81.94 226 ASP A CA 1
ATOM 1792 C C . ASP A 1 226 ? 29.672 -7.539 -1.697 1 81.94 226 ASP A C 1
ATOM 1794 O O . ASP A 1 226 ? 30.094 -8.688 -1.854 1 81.94 226 ASP A O 1
ATOM 1798 N N . TYR A 1 227 ? 28.656 -7.34 -0.905 1 91.69 227 TYR A N 1
ATOM 1799 C CA . TYR A 1 227 ? 27.766 -8.359 -0.363 1 91.69 227 TYR A CA 1
ATOM 1800 C C . TYR A 1 227 ? 26.969 -9.039 -1.475 1 91.69 227 TYR A C 1
ATOM 1802 O O . TYR A 1 227 ? 26.547 -8.391 -2.432 1 91.69 227 TYR A O 1
ATOM 1810 N N . VAL A 1 228 ? 26.906 -10.383 -1.264 1 95.88 228 VAL A N 1
ATOM 1811 C CA . VAL A 1 228 ? 26.203 -11.148 -2.283 1 95.88 228 VAL A CA 1
ATOM 1812 C C . VAL A 1 228 ? 25.016 -11.883 -1.653 1 95.88 228 VAL A C 1
ATOM 1814 O O . VAL A 1 228 ? 25.156 -12.508 -0.599 1 95.88 228 VAL A O 1
ATOM 1817 N N . VAL A 1 229 ? 23.906 -11.773 -2.225 1 97.31 229 VAL A N 1
ATOM 1818 C CA . VAL A 1 229 ? 22.719 -12.57 -1.903 1 97.31 229 VAL A CA 1
ATOM 1819 C C . VAL A 1 229 ? 22.516 -13.648 -2.965 1 97.31 229 VAL A C 1
ATOM 1821 O O . VAL A 1 229 ? 22.609 -13.367 -4.164 1 97.31 229 VAL A O 1
ATOM 1824 N N . TYR A 1 230 ? 22.312 -14.883 -2.516 1 98.44 230 TYR A N 1
ATOM 1825 C CA . TYR A 1 230 ? 22.188 -16 -3.436 1 98.44 230 TYR A CA 1
ATOM 1826 C C . TYR A 1 230 ? 20.734 -16.469 -3.516 1 98.44 230 TYR A C 1
ATOM 1828 O O . TYR A 1 230 ? 20.031 -16.531 -2.5 1 98.44 230 TYR A O 1
ATOM 1836 N N . CYS A 1 231 ? 20.281 -16.797 -4.703 1 98.38 231 CYS A N 1
ATOM 1837 C CA . CYS A 1 231 ? 18.953 -17.391 -4.922 1 98.38 231 CYS A CA 1
ATOM 1838 C C . CYS A 1 231 ? 18.938 -18.219 -6.203 1 98.38 231 CYS A C 1
ATOM 1840 O O . CYS A 1 231 ? 19.906 -18.219 -6.961 1 98.38 231 CYS A O 1
ATOM 1842 N N . SER A 1 232 ? 17.938 -19 -6.387 1 97.56 232 SER A N 1
ATOM 1843 C CA . SER A 1 232 ? 17.766 -19.703 -7.652 1 97.56 232 SER A CA 1
ATOM 1844 C C . SER A 1 232 ? 17.422 -18.734 -8.781 1 97.56 232 SER A C 1
ATOM 1846 O O . SER A 1 232 ? 16.984 -17.625 -8.531 1 97.56 232 SER A O 1
ATOM 1848 N N . ASP A 1 233 ? 17.625 -19.109 -10.016 1 94.88 233 ASP A N 1
ATOM 1849 C CA . ASP A 1 233 ? 17.375 -18.25 -11.172 1 94.88 233 ASP A CA 1
ATOM 1850 C C . ASP A 1 233 ? 15.867 -18.125 -11.438 1 94.88 233 ASP A C 1
ATOM 1852 O O . ASP A 1 233 ? 15.445 -17.297 -12.25 1 94.88 233 ASP A O 1
ATOM 1856 N N . ASP A 1 234 ? 15.094 -18.844 -10.641 1 91.38 234 ASP A N 1
ATOM 1857 C CA . ASP A 1 234 ? 13.641 -18.734 -10.773 1 91.38 234 ASP A CA 1
ATOM 1858 C C . ASP A 1 234 ? 13.047 -17.938 -9.609 1 91.38 234 ASP A C 1
ATOM 1860 O O . ASP A 1 234 ? 11.82 -17.844 -9.484 1 91.38 234 ASP A O 1
ATOM 1864 N N . ALA A 1 235 ? 13.875 -17.391 -8.82 1 88.44 235 ALA A N 1
ATOM 1865 C CA . ALA A 1 235 ? 13.367 -16.609 -7.699 1 88.44 235 ALA A CA 1
ATOM 1866 C C . ALA A 1 235 ? 12.594 -15.391 -8.188 1 88.44 235 ALA A C 1
ATOM 1868 O O . ALA A 1 235 ? 12.805 -14.93 -9.312 1 88.44 235 ALA A O 1
ATOM 1869 N N . HIS A 1 236 ? 11.758 -14.953 -7.422 1 84.88 236 HIS A N 1
ATOM 1870 C CA . HIS A 1 236 ? 10.836 -13.883 -7.797 1 84.88 236 HIS A CA 1
ATOM 1871 C C . HIS A 1 236 ? 11.555 -12.547 -7.898 1 84.88 236 HIS A C 1
ATOM 1873 O O . HIS A 1 236 ? 12.516 -12.289 -7.164 1 84.88 236 HIS A O 1
ATOM 1879 N N . TYR A 1 237 ? 11.047 -11.688 -8.656 1 82.06 237 TYR A N 1
ATOM 1880 C CA . TYR A 1 237 ? 11.695 -10.438 -9.039 1 82.06 237 TYR A CA 1
ATOM 1881 C C . TYR A 1 237 ? 11.789 -9.484 -7.852 1 82.06 237 TYR A C 1
ATOM 1883 O O . TYR A 1 237 ? 12.703 -8.656 -7.781 1 82.06 237 TYR A O 1
ATOM 1891 N N . PRO A 1 238 ? 10.883 -9.508 -6.891 1 86.75 238 PRO A N 1
ATOM 1892 C CA . PRO A 1 238 ? 11.016 -8.594 -5.754 1 86.75 238 PRO A CA 1
ATOM 1893 C C . PRO A 1 238 ? 12.367 -8.719 -5.051 1 86.75 238 PRO A C 1
ATOM 1895 O O . PRO A 1 238 ? 12.852 -7.746 -4.473 1 86.75 238 PRO A O 1
ATOM 1898 N N . LEU A 1 239 ? 12.93 -9.852 -5.074 1 92.38 239 LEU A N 1
ATOM 1899 C CA . LEU A 1 239 ? 14.234 -10.023 -4.457 1 92.38 239 LEU A CA 1
ATOM 1900 C C . LEU A 1 239 ? 15.281 -9.156 -5.156 1 92.38 239 LEU A C 1
ATOM 1902 O O . LEU A 1 239 ? 16.141 -8.57 -4.5 1 92.38 239 LEU A O 1
ATOM 1906 N N . GLU A 1 240 ? 15.25 -9.141 -6.449 1 86.06 240 GLU A N 1
ATOM 1907 C CA . GLU A 1 240 ? 16.156 -8.289 -7.211 1 86.06 240 GLU A CA 1
ATOM 1908 C C . GLU A 1 240 ? 15.992 -6.824 -6.836 1 86.06 240 GLU A C 1
ATOM 1910 O O . GLU A 1 240 ? 16.984 -6.105 -6.668 1 86.06 240 GLU A O 1
ATOM 1915 N N . GLU A 1 241 ? 14.812 -6.461 -6.711 1 76.31 241 GLU A N 1
ATOM 1916 C CA . GLU A 1 241 ? 14.508 -5.09 -6.312 1 76.31 241 GLU A CA 1
ATOM 1917 C C . GLU A 1 241 ? 15.078 -4.777 -4.934 1 76.31 241 GLU A C 1
ATOM 1919 O O . GLU A 1 241 ? 15.656 -3.707 -4.723 1 76.31 241 GLU A O 1
ATOM 1924 N N . ALA A 1 242 ? 14.867 -5.625 -3.996 1 85.69 242 ALA A N 1
ATOM 1925 C CA . ALA A 1 242 ? 15.359 -5.434 -2.633 1 85.69 242 ALA A CA 1
ATOM 1926 C C . ALA A 1 242 ? 16.875 -5.348 -2.604 1 85.69 242 ALA A C 1
ATOM 1928 O O . ALA A 1 242 ? 17.453 -4.59 -1.816 1 85.69 242 ALA A O 1
ATOM 1929 N N . CYS A 1 243 ? 17.531 -6.133 -3.439 1 86.38 243 CYS A N 1
ATOM 1930 C CA . CYS A 1 243 ? 19 -6.121 -3.492 1 86.38 243 CYS A CA 1
ATOM 1931 C C . CYS A 1 243 ? 19.516 -4.785 -4.008 1 86.38 243 CYS A C 1
ATOM 1933 O O . CYS A 1 243 ? 20.5 -4.262 -3.5 1 86.38 243 CYS A O 1
ATOM 1935 N N . VAL A 1 244 ? 18.812 -4.305 -4.977 1 73.62 244 VAL A N 1
ATOM 1936 C CA . VAL A 1 244 ? 19.172 -2.99 -5.496 1 73.62 244 VAL A CA 1
ATOM 1937 C C . VAL A 1 244 ? 19.016 -1.938 -4.402 1 73.62 244 VAL A C 1
ATOM 1939 O O . VAL A 1 244 ? 19.922 -1.127 -4.18 1 73.62 244 VAL A O 1
ATOM 1942 N N . LEU A 1 245 ? 17.969 -1.986 -3.646 1 70.56 245 LEU A N 1
ATOM 1943 C CA . LEU A 1 245 ? 17.688 -1.034 -2.576 1 70.56 245 LEU A CA 1
ATOM 1944 C C . LEU A 1 245 ? 18.688 -1.2 -1.433 1 70.56 245 LEU A C 1
ATOM 1946 O O . LEU A 1 245 ? 19.094 -0.216 -0.809 1 70.56 245 LEU A O 1
ATOM 1950 N N . GLY A 1 246 ? 18.969 -2.445 -1.144 1 76.19 246 GLY A N 1
ATOM 1951 C CA . GLY A 1 246 ? 19.891 -2.744 -0.061 1 76.19 246 GLY A CA 1
ATOM 1952 C C . GLY A 1 246 ? 21.344 -2.6 -0.46 1 76.19 246 GLY A C 1
ATOM 1953 O O . GLY A 1 246 ? 22.234 -2.736 0.376 1 76.19 246 GLY A O 1
ATOM 1954 N N . LYS A 1 247 ? 21.578 -2.305 -1.791 1 74.94 247 LYS A N 1
ATOM 1955 C CA . LYS A 1 247 ? 22.922 -2.102 -2.332 1 74.94 247 LYS A CA 1
ATOM 1956 C C . LYS A 1 247 ? 23.797 -3.34 -2.129 1 74.94 247 LYS A C 1
ATOM 1958 O O . LYS A 1 247 ? 24.906 -3.246 -1.6 1 74.94 247 LYS A O 1
ATOM 1963 N N . VAL A 1 248 ? 23.281 -4.438 -2.553 1 85.38 248 VAL A N 1
ATOM 1964 C CA . VAL A 1 248 ? 24.016 -5.699 -2.531 1 85.38 248 VAL A CA 1
ATOM 1965 C C . VAL A 1 248 ? 23.891 -6.391 -3.889 1 85.38 248 VAL A C 1
ATOM 1967 O O . VAL A 1 248 ? 23.031 -6.031 -4.699 1 85.38 248 VAL A O 1
ATOM 1970 N N . LYS A 1 249 ? 24.766 -7.281 -4.184 1 88.69 249 LYS A N 1
ATOM 1971 C CA . LYS A 1 249 ? 24.75 -8.023 -5.441 1 88.69 249 LYS A CA 1
ATOM 1972 C C . LYS A 1 249 ? 23.859 -9.258 -5.328 1 88.69 249 LYS A C 1
ATOM 1974 O O . LYS A 1 249 ? 23.891 -9.969 -4.316 1 88.69 249 LYS A O 1
ATOM 1979 N N . LEU A 1 250 ? 23.062 -9.398 -6.32 1 93.94 250 LEU A N 1
ATOM 1980 C CA . LEU A 1 250 ? 22.266 -10.609 -6.418 1 93.94 250 LEU A CA 1
ATOM 1981 C C . LEU A 1 250 ? 22.938 -11.633 -7.324 1 93.94 250 LEU A C 1
ATOM 1983 O O . LEU A 1 250 ? 23.344 -11.312 -8.438 1 93.94 250 LEU A O 1
ATOM 1987 N N . ARG A 1 251 ? 23.156 -12.82 -6.809 1 95.62 251 ARG A N 1
ATOM 1988 C CA . ARG A 1 251 ? 23.688 -13.938 -7.586 1 95.62 251 ARG A CA 1
ATOM 1989 C C . ARG A 1 251 ? 22.625 -15.008 -7.789 1 95.62 251 ARG A C 1
ATOM 1991 O O . ARG A 1 251 ? 22.172 -15.641 -6.832 1 95.62 251 ARG A O 1
ATOM 1998 N N . LYS A 1 252 ? 22.328 -15.164 -9.023 1 96.38 252 LYS A N 1
ATOM 1999 C CA . LYS A 1 252 ? 21.375 -16.219 -9.367 1 96.38 252 LYS A CA 1
ATOM 2000 C C . LYS A 1 252 ? 22.109 -17.516 -9.703 1 96.38 252 LYS A C 1
ATOM 2002 O O . LYS A 1 252 ? 22.906 -17.578 -10.648 1 96.38 252 LYS A O 1
ATOM 2007 N N . VAL A 1 253 ? 21.844 -18.516 -8.93 1 97.94 253 VAL A N 1
ATOM 2008 C CA . VAL A 1 253 ? 22.406 -19.828 -9.18 1 97.94 253 VAL A CA 1
ATOM 2009 C C . VAL A 1 253 ? 21.594 -20.547 -10.266 1 97.94 253 VAL A C 1
ATOM 2011 O O . VAL A 1 253 ? 20.391 -20.734 -10.117 1 97.94 253 VAL A O 1
ATOM 2014 N N . ILE A 1 254 ? 22.25 -20.922 -11.312 1 95.62 254 ILE A N 1
ATOM 2015 C CA . ILE A 1 254 ? 21.594 -21.562 -12.445 1 95.62 254 ILE A CA 1
ATOM 2016 C C . ILE A 1 254 ? 21.109 -22.953 -12.047 1 95.62 254 ILE A C 1
ATOM 2018 O O . ILE A 1 254 ? 21.891 -23.75 -11.508 1 95.62 254 ILE A O 1
ATOM 2022 N N . THR A 1 255 ? 19.859 -23.234 -12.312 1 95.44 255 THR A N 1
ATOM 2023 C CA . THR A 1 255 ? 19.266 -24.516 -11.953 1 95.44 255 THR A CA 1
ATOM 2024 C C . THR A 1 255 ? 19.125 -25.406 -13.18 1 95.44 255 THR A C 1
ATOM 2026 O O . THR A 1 255 ? 19.406 -24.984 -14.305 1 95.44 255 THR A O 1
ATOM 2029 N N . ALA A 1 256 ? 18.75 -26.734 -12.875 1 93.44 256 ALA A N 1
ATOM 2030 C CA . ALA A 1 256 ? 18.672 -27.719 -13.953 1 93.44 256 ALA A CA 1
ATOM 2031 C C . ALA A 1 256 ? 17.312 -28.406 -13.977 1 93.44 256 ALA A C 1
ATOM 2033 O O . ALA A 1 256 ? 16.656 -28.547 -12.945 1 93.44 256 ALA A O 1
ATOM 2034 N N . LYS A 1 257 ? 16.938 -28.891 -15.117 1 90.19 257 LYS A N 1
ATOM 2035 C CA . LYS A 1 257 ? 15.672 -29.609 -15.305 1 90.19 257 LYS A CA 1
ATOM 2036 C C . LYS A 1 257 ? 15.633 -30.891 -14.477 1 90.19 257 LYS A C 1
ATOM 2038 O O . LYS A 1 257 ? 14.578 -31.266 -13.977 1 90.19 257 LYS A O 1
ATOM 2043 N N . GLU A 1 258 ? 16.766 -31.469 -14.391 1 92.19 258 GLU A N 1
ATOM 2044 C CA . GLU A 1 258 ? 16.859 -32.719 -13.656 1 92.19 258 GLU A CA 1
ATOM 2045 C C . GLU A 1 258 ? 16.5 -32.531 -12.18 1 92.19 258 GLU A C 1
ATOM 2047 O O . GLU A 1 258 ? 16.062 -33.469 -11.516 1 92.19 258 GLU A O 1
ATOM 2052 N N . ASP A 1 259 ? 16.688 -31.297 -11.727 1 93.56 259 ASP A N 1
ATOM 2053 C CA . ASP A 1 259 ? 16.359 -30.984 -10.344 1 93.56 259 ASP A CA 1
ATOM 2054 C C . ASP A 1 259 ? 15.055 -30.188 -10.25 1 93.56 259 ASP A C 1
ATOM 2056 O O . ASP A 1 259 ? 14.836 -29.453 -9.289 1 93.56 259 ASP A O 1
ATOM 2060 N N . CYS A 1 260 ? 14.266 -30.297 -11.305 1 91.56 260 CYS A N 1
ATOM 2061 C CA . CYS A 1 260 ? 12.984 -29.625 -11.391 1 91.56 260 CYS A CA 1
ATOM 2062 C C . CYS A 1 260 ? 13.148 -28.109 -11.195 1 91.56 260 CYS A C 1
ATOM 2064 O O . CYS A 1 260 ? 12.297 -27.469 -10.594 1 91.56 260 CYS A O 1
ATOM 2066 N N . HIS A 1 261 ? 14.391 -27.625 -11.516 1 92.81 261 HIS A N 1
ATOM 2067 C CA . HIS A 1 261 ? 14.742 -26.219 -11.5 1 92.81 261 HIS A CA 1
ATOM 2068 C C . HIS A 1 261 ? 14.805 -25.672 -10.078 1 92.81 261 HIS A C 1
ATOM 2070 O O . HIS A 1 261 ? 14.578 -24.484 -9.852 1 92.81 261 HIS A O 1
ATOM 2076 N N . GLY A 1 262 ? 15.008 -26.5 -9.133 1 95.81 262 GLY A N 1
ATOM 2077 C CA . GLY A 1 262 ? 15.359 -26.125 -7.77 1 95.81 262 GLY A CA 1
ATOM 2078 C C . GLY A 1 262 ? 16.859 -25.969 -7.555 1 95.81 262 GLY A C 1
ATOM 2079 O O . GLY A 1 262 ? 17.641 -26.766 -8.078 1 95.81 262 GLY A O 1
ATOM 2080 N N . MET A 1 263 ? 17.203 -24.969 -6.805 1 97.81 263 MET A N 1
ATOM 2081 C CA . MET A 1 263 ? 18.609 -24.781 -6.449 1 97.81 263 MET A CA 1
ATOM 2082 C C . MET A 1 263 ? 19.109 -25.906 -5.551 1 97.81 263 MET A C 1
ATOM 2084 O O . MET A 1 263 ? 18.453 -26.25 -4.566 1 97.81 263 MET A O 1
ATOM 2088 N N . THR A 1 264 ? 20.328 -26.5 -5.949 1 98 264 THR A N 1
ATOM 2089 C CA . THR A 1 264 ? 20.922 -27.594 -5.184 1 98 264 THR A CA 1
ATOM 2090 C C . THR A 1 264 ? 22.141 -27.094 -4.395 1 98 264 THR A C 1
ATOM 2092 O O . THR A 1 264 ? 22.688 -26.031 -4.699 1 98 264 THR A O 1
ATOM 2095 N N . GLY A 1 265 ? 22.453 -27.891 -3.389 1 98.31 265 GLY A N 1
ATOM 2096 C CA . GLY A 1 265 ? 23.625 -27.547 -2.602 1 98.31 265 GLY A CA 1
ATOM 2097 C C . GLY A 1 265 ? 24.906 -27.5 -3.424 1 98.31 265 GLY A C 1
ATOM 2098 O O . GLY A 1 265 ? 25.734 -26.609 -3.238 1 98.31 265 GLY A O 1
ATOM 2099 N N . SER A 1 266 ? 25.047 -28.453 -4.305 1 97.94 266 SER A N 1
ATOM 2100 C CA . SER A 1 266 ? 26.25 -28.547 -5.105 1 97.94 266 SER A CA 1
ATOM 2101 C C . SER A 1 266 ? 26.438 -27.312 -5.977 1 97.94 266 SER A C 1
ATOM 2103 O O . SER A 1 266 ? 27.531 -26.734 -6.023 1 97.94 266 SER A O 1
ATOM 2105 N N . ARG A 1 267 ? 25.438 -26.891 -6.594 1 98 267 ARG A N 1
ATOM 2106 C CA . ARG A 1 267 ? 25.516 -25.719 -7.461 1 98 267 ARG A CA 1
ATOM 2107 C C . ARG A 1 267 ? 25.719 -24.453 -6.648 1 98 267 ARG A C 1
ATOM 2109 O O . ARG A 1 267 ? 26.453 -23.547 -7.07 1 98 267 ARG A O 1
ATOM 2116 N N . LEU A 1 268 ? 25.078 -24.359 -5.523 1 98.69 268 LEU A N 1
ATOM 2117 C CA . LEU A 1 268 ? 25.25 -23.234 -4.621 1 98.69 268 LEU A CA 1
ATOM 2118 C C . LEU A 1 268 ? 26.688 -23.141 -4.125 1 98.69 268 LEU A C 1
ATOM 2120 O O . LEU A 1 268 ? 27.281 -22.062 -4.125 1 98.69 268 LEU A O 1
ATOM 2124 N N . GLU A 1 269 ? 27.219 -24.281 -3.732 1 98.56 269 GLU A N 1
ATOM 2125 C CA . GLU A 1 269 ? 28.578 -24.328 -3.223 1 98.56 269 GLU A CA 1
ATOM 2126 C C . GLU A 1 269 ? 29.578 -23.828 -4.273 1 98.56 269 GLU A C 1
ATOM 2128 O O . GLU A 1 269 ? 30.484 -23.047 -3.965 1 98.56 269 GLU A O 1
ATOM 2133 N N . LYS A 1 270 ? 29.422 -24.344 -5.445 1 98.25 270 LYS A N 1
ATOM 2134 C CA . LYS A 1 270 ? 30.312 -23.938 -6.531 1 98.25 270 LYS A CA 1
ATOM 2135 C C . LYS A 1 270 ? 30.281 -22.422 -6.727 1 98.25 270 LYS A C 1
ATOM 2137 O O . LYS A 1 270 ? 31.312 -21.797 -6.922 1 98.25 270 LYS A O 1
ATOM 2142 N N . GLN A 1 271 ? 29.078 -21.875 -6.637 1 98.06 271 GLN A N 1
ATOM 2143 C CA . GLN A 1 271 ? 28.922 -20.438 -6.852 1 98.06 271 GLN A CA 1
ATOM 2144 C C . GLN A 1 271 ? 29.547 -19.641 -5.699 1 98.06 271 GLN A C 1
ATOM 2146 O O . GLN A 1 271 ? 30.172 -18.594 -5.922 1 98.06 271 GLN A O 1
ATOM 2151 N N . ILE A 1 272 ? 29.312 -20.031 -4.508 1 98.19 272 ILE A N 1
ATOM 2152 C CA . ILE A 1 272 ? 29.859 -19.359 -3.332 1 98.19 272 ILE A CA 1
ATOM 2153 C C . ILE A 1 272 ? 31.375 -19.344 -3.412 1 98.19 272 ILE A C 1
ATOM 2155 O O . ILE A 1 272 ? 32 -18.297 -3.172 1 98.19 272 ILE A O 1
ATOM 2159 N N . ILE A 1 273 ? 32.031 -20.469 -3.799 1 98.06 273 ILE A N 1
ATOM 2160 C CA . ILE A 1 273 ? 33.469 -20.562 -3.9 1 98.06 273 ILE A CA 1
ATOM 2161 C C . ILE A 1 273 ? 34 -19.578 -4.949 1 98.06 273 ILE A C 1
ATOM 2163 O O . ILE A 1 273 ? 34.969 -18.875 -4.719 1 98.06 273 ILE A O 1
ATOM 2167 N N . LYS A 1 274 ? 33.281 -19.531 -6.059 1 97.12 274 LYS A N 1
ATOM 2168 C CA . LYS A 1 274 ? 33.656 -18.594 -7.117 1 97.12 274 LYS A CA 1
ATOM 2169 C C . LYS A 1 274 ? 33.625 -17.156 -6.613 1 97.12 274 LYS A C 1
ATOM 2171 O O . LYS A 1 274 ? 34.531 -16.359 -6.938 1 97.12 274 LYS A O 1
ATOM 2176 N N . ASP A 1 275 ? 32.656 -16.828 -5.848 1 95.62 275 ASP A N 1
ATOM 2177 C CA . ASP A 1 275 ? 32.5 -15.461 -5.363 1 95.62 275 ASP A CA 1
ATOM 2178 C C . ASP A 1 275 ? 33.531 -15.164 -4.266 1 95.62 275 ASP A C 1
ATOM 2180 O O . ASP A 1 275 ? 34.031 -14.047 -4.172 1 95.62 275 ASP A O 1
ATOM 2184 N N . LEU A 1 276 ? 33.781 -16.156 -3.486 1 95.38 276 LEU A N 1
ATOM 2185 C CA . LEU A 1 276 ? 34.812 -15.992 -2.484 1 95.38 276 LEU A CA 1
ATOM 2186 C C . LEU A 1 276 ? 36.156 -15.75 -3.145 1 95.38 276 LEU A C 1
ATOM 2188 O O . LEU A 1 276 ? 36.969 -14.938 -2.668 1 95.38 276 LEU A O 1
ATOM 2192 N N . GLU A 1 277 ? 36.375 -16.359 -4.215 1 95.12 277 GLU A N 1
ATOM 2193 C CA . GLU A 1 277 ? 37.625 -16.156 -4.977 1 95.12 277 GLU A CA 1
ATOM 2194 C C . GLU A 1 277 ? 37.719 -14.742 -5.539 1 95.12 277 GLU A C 1
ATOM 2196 O O . GLU A 1 277 ? 38.812 -14.203 -5.711 1 95.12 277 GLU A O 1
ATOM 2201 N N . ARG A 1 278 ? 36.594 -14.211 -5.754 1 92.31 278 ARG A N 1
ATOM 2202 C CA . ARG A 1 278 ? 36.531 -12.852 -6.273 1 92.31 278 ARG A CA 1
ATOM 2203 C C . ARG A 1 278 ? 36.5 -11.828 -5.137 1 92.31 278 ARG A C 1
ATOM 2205 O O . ARG A 1 278 ? 36.188 -10.656 -5.355 1 92.31 278 ARG A O 1
ATOM 2212 N N . GLN A 1 279 ? 36.594 -12.32 -3.906 1 90.5 279 GLN A N 1
ATOM 2213 C CA . GLN A 1 279 ? 36.656 -11.5 -2.697 1 90.5 279 GLN A CA 1
ATOM 2214 C C . GLN A 1 279 ? 35.312 -10.852 -2.389 1 90.5 279 GLN A C 1
ATOM 2216 O O . GLN A 1 279 ? 35.25 -9.727 -1.896 1 90.5 279 GLN A O 1
ATOM 2221 N N . MET A 1 280 ? 34.344 -11.5 -2.83 1 92.44 280 MET A N 1
ATOM 2222 C CA . MET A 1 280 ? 33 -11.07 -2.436 1 92.44 280 MET A CA 1
ATOM 2223 C C . MET A 1 280 ? 32.594 -11.742 -1.136 1 92.44 280 MET A C 1
ATOM 2225 O O . MET A 1 280 ? 33.094 -12.812 -0.791 1 92.44 280 MET A O 1
ATOM 2229 N N . THR A 1 281 ? 31.719 -11.07 -0.424 1 92.44 281 THR A N 1
ATOM 2230 C CA . THR A 1 281 ? 31.281 -11.594 0.871 1 92.44 281 THR A CA 1
ATOM 2231 C C . THR A 1 281 ? 29.859 -12.125 0.795 1 92.44 281 THR A C 1
ATOM 2233 O O . THR A 1 281 ? 28.906 -11.359 0.592 1 92.44 281 THR A O 1
ATOM 2236 N N . PRO A 1 282 ? 29.688 -13.414 0.979 1 95.88 282 PRO A N 1
ATOM 2237 C CA . PRO A 1 282 ? 28.328 -13.953 1.05 1 95.88 282 PRO A CA 1
ATOM 2238 C C . PRO A 1 282 ? 27.531 -13.375 2.215 1 95.88 282 PRO A C 1
ATOM 2240 O O . PRO A 1 282 ? 28 -13.391 3.355 1 95.88 282 PRO A O 1
ATOM 2243 N N . LEU A 1 283 ? 26.312 -12.891 1.94 1 95.69 283 LEU A N 1
ATOM 2244 C CA . LEU A 1 283 ? 25.516 -12.203 2.953 1 95.69 283 LEU A CA 1
ATOM 2245 C C . LEU A 1 283 ? 24.328 -13.062 3.383 1 95.69 283 LEU A C 1
ATOM 2247 O O . LEU A 1 283 ? 24 -13.133 4.57 1 95.69 283 LEU A O 1
ATOM 2251 N N . LEU A 1 284 ? 23.656 -13.641 2.4 1 97.06 284 LEU A N 1
ATOM 2252 C CA . LEU A 1 284 ? 22.375 -14.289 2.646 1 97.06 284 LEU A CA 1
ATOM 2253 C C . LEU A 1 284 ? 22.031 -15.266 1.531 1 97.06 284 LEU A C 1
ATOM 2255 O O . LEU A 1 284 ? 22.281 -14.992 0.356 1 97.06 284 LEU A O 1
ATOM 2259 N N . ILE A 1 285 ? 21.531 -16.406 1.9 1 98.44 285 ILE A N 1
ATOM 2260 C CA . ILE A 1 285 ? 20.969 -17.359 0.947 1 98.44 285 ILE A CA 1
ATOM 2261 C C . ILE A 1 285 ? 19.453 -17.344 1.039 1 98.44 285 ILE A C 1
ATOM 2263 O O . ILE A 1 285 ? 18.891 -17.531 2.121 1 98.44 285 ILE A O 1
ATOM 2267 N N . VAL A 1 286 ? 18.766 -17.094 -0.061 1 98.44 286 VAL A N 1
ATOM 2268 C CA . VAL A 1 286 ? 17.312 -17.172 -0.133 1 98.44 286 VAL A CA 1
ATOM 2269 C C . VAL A 1 286 ? 16.891 -18.469 -0.832 1 98.44 286 VAL A C 1
ATOM 2271 O O . VAL A 1 286 ? 17.109 -18.625 -2.035 1 98.44 286 VAL A O 1
ATOM 2274 N N . SER A 1 287 ? 16.375 -19.359 -0.106 1 98 287 SER A N 1
ATOM 2275 C CA . SER A 1 287 ? 15.875 -20.625 -0.629 1 98 287 SER A CA 1
ATOM 2276 C C . SER A 1 287 ? 14.367 -20.562 -0.875 1 98 287 SER A C 1
ATOM 2278 O O . SER A 1 287 ? 13.594 -20.281 0.048 1 98 287 SER A O 1
ATOM 2280 N N . THR A 1 288 ? 13.938 -20.922 -2.068 1 97 288 THR A N 1
ATOM 2281 C CA . THR A 1 288 ? 12.539 -20.734 -2.459 1 97 288 THR A CA 1
ATOM 2282 C C . THR A 1 288 ? 11.766 -22.047 -2.303 1 97 288 THR A C 1
ATOM 2284 O O . THR A 1 288 ? 12.25 -23.109 -2.703 1 97 288 THR A O 1
ATOM 2287 N N . PHE A 1 289 ? 10.664 -22 -1.688 1 96.31 289 PHE A N 1
ATOM 2288 C CA . PHE A 1 289 ? 9.68 -23.078 -1.653 1 96.31 289 PHE A CA 1
ATOM 2289 C C . PHE A 1 289 ? 8.453 -22.719 -2.49 1 96.31 289 PHE A C 1
ATOM 2291 O O . PHE A 1 289 ? 7.543 -22.047 -2.008 1 96.31 289 PHE A O 1
ATOM 2298 N N . GLY A 1 290 ? 8.414 -23.234 -3.686 1 94.75 290 GLY A N 1
ATOM 2299 C CA . GLY A 1 290 ? 7.363 -22.891 -4.629 1 94.75 290 GLY A CA 1
ATOM 2300 C C . GLY A 1 290 ? 7.578 -21.531 -5.285 1 94.75 290 GLY A C 1
ATOM 2301 O O . GLY A 1 290 ? 6.984 -20.531 -4.871 1 94.75 290 GLY A O 1
ATOM 2302 N N . SER A 1 291 ? 8.367 -21.484 -6.336 1 93.19 291 SER A N 1
ATOM 2303 C CA . SER A 1 291 ? 8.578 -20.219 -7.055 1 93.19 291 SER A CA 1
ATOM 2304 C C . SER A 1 291 ? 7.309 -19.797 -7.793 1 93.19 291 SER A C 1
ATOM 2306 O O . SER A 1 291 ? 6.48 -20.641 -8.148 1 93.19 291 SER A O 1
ATOM 2308 N N . ALA A 1 292 ? 7.121 -18.562 -8.008 1 88.31 292 ALA A N 1
ATOM 2309 C CA . ALA A 1 292 ? 5.898 -18 -8.578 1 88.31 292 ALA A CA 1
ATOM 2310 C C . ALA A 1 292 ? 5.734 -18.406 -10.039 1 88.31 292 ALA A C 1
ATOM 2312 O O . ALA A 1 292 ? 4.609 -18.562 -10.523 1 88.31 292 ALA A O 1
ATOM 2313 N N . ASN A 1 293 ? 6.789 -18.609 -10.703 1 89.75 293 ASN A N 1
ATOM 2314 C CA . ASN A 1 293 ? 6.711 -18.906 -12.133 1 89.75 293 ASN A CA 1
ATOM 2315 C C . ASN A 1 293 ? 6.543 -20.391 -12.391 1 89.75 293 ASN A C 1
ATOM 2317 O O . ASN A 1 293 ? 5.586 -20.812 -13.039 1 89.75 293 ASN A O 1
ATOM 2321 N N . LEU A 1 294 ? 7.434 -21.219 -11.789 1 92.38 294 LEU A N 1
ATOM 2322 C CA . LEU A 1 294 ? 7.496 -22.625 -12.148 1 92.38 294 LEU A CA 1
ATOM 2323 C C . LEU A 1 294 ? 6.91 -23.5 -11.039 1 92.38 294 LEU A C 1
ATOM 2325 O O . LEU A 1 294 ? 6.625 -24.672 -11.258 1 92.38 294 LEU A O 1
ATOM 2329 N N . GLY A 1 295 ? 6.703 -22.922 -9.914 1 92.88 295 GLY A N 1
ATOM 2330 C CA . GLY A 1 295 ? 6.387 -23.766 -8.766 1 92.88 295 GLY A CA 1
ATOM 2331 C C . GLY A 1 295 ? 7.562 -24.594 -8.289 1 92.88 295 GLY A C 1
ATOM 2332 O O . GLY A 1 295 ? 7.379 -25.641 -7.676 1 92.88 295 GLY A O 1
ATOM 2333 N N . ALA A 1 296 ? 8.766 -24.125 -8.516 1 94.12 296 ALA A N 1
ATOM 2334 C CA . ALA A 1 296 ? 9.977 -24.891 -8.219 1 94.12 296 ALA A CA 1
ATOM 2335 C C . ALA A 1 296 ? 10.312 -24.812 -6.73 1 94.12 296 ALA A C 1
ATOM 2337 O O . ALA A 1 296 ? 10.102 -23.781 -6.09 1 94.12 296 ALA A O 1
ATOM 2338 N N . ASN A 1 297 ? 10.867 -25.906 -6.188 1 95.12 297 ASN A N 1
ATOM 2339 C CA . ASN A 1 297 ? 11.352 -26 -4.816 1 95.12 297 ASN A CA 1
ATOM 2340 C C . ASN A 1 297 ? 12.867 -26.172 -4.766 1 95.12 297 ASN A C 1
ATOM 2342 O O . ASN A 1 297 ? 13.406 -27.109 -5.348 1 95.12 297 ASN A O 1
ATOM 2346 N N . ASP A 1 298 ? 13.484 -25.281 -4.059 1 96.81 298 ASP A N 1
ATOM 2347 C CA . ASP A 1 298 ? 14.906 -25.469 -3.795 1 96.81 298 ASP A CA 1
ATOM 2348 C C . ASP A 1 298 ? 15.133 -26.625 -2.818 1 96.81 298 ASP A C 1
ATOM 2350 O O . ASP A 1 298 ? 14.234 -26.969 -2.045 1 96.81 298 ASP A O 1
ATOM 2354 N N . ASN A 1 299 ? 16.344 -27.266 -2.947 1 97.06 299 ASN A N 1
ATOM 2355 C CA . ASN A 1 299 ? 16.688 -28.359 -2.047 1 97.06 299 ASN A CA 1
ATOM 2356 C C . ASN A 1 299 ? 17.203 -27.844 -0.704 1 97.06 299 ASN A C 1
ATOM 2358 O O . ASN A 1 299 ? 18.406 -27.812 -0.464 1 97.06 299 ASN A O 1
ATOM 2362 N N . LEU A 1 300 ? 16.266 -27.547 0.173 1 97 300 LEU A N 1
ATOM 2363 C CA . LEU A 1 300 ? 16.594 -26.906 1.443 1 97 300 LEU A CA 1
ATOM 2364 C C . LEU A 1 300 ? 17.531 -27.797 2.264 1 97 300 LEU A C 1
ATOM 2366 O O . LEU A 1 300 ? 18.406 -27.297 2.965 1 97 300 LEU A O 1
ATOM 2370 N N . LYS A 1 301 ? 17.391 -29.109 2.213 1 96.62 301 LYS A N 1
ATOM 2371 C CA . LYS A 1 301 ? 18.234 -30.062 2.932 1 96.62 301 LYS A CA 1
ATOM 2372 C C . LYS A 1 301 ? 19.719 -29.844 2.582 1 96.62 301 LYS A C 1
ATOM 2374 O O . LYS A 1 301 ? 20.562 -29.75 3.473 1 96.62 301 LYS A O 1
ATOM 2379 N N . GLU A 1 302 ? 19.984 -29.75 1.351 1 98 302 GLU A N 1
ATOM 2380 C CA . GLU A 1 302 ? 21.359 -29.562 0.89 1 98 302 GLU A CA 1
ATOM 2381 C C . GLU A 1 302 ? 21.844 -28.141 1.165 1 98 302 GLU A C 1
ATOM 2383 O O . GLU A 1 302 ? 23 -27.938 1.521 1 98 302 GLU A O 1
ATOM 2388 N N . ILE A 1 303 ? 20.953 -27.203 1.017 1 98.31 303 ILE A N 1
ATOM 2389 C CA . ILE A 1 303 ? 21.297 -25.797 1.11 1 98.31 303 ILE A CA 1
ATOM 2390 C C . ILE A 1 303 ? 21.719 -25.453 2.541 1 98.31 303 ILE A C 1
ATOM 2392 O O . ILE A 1 303 ? 22.703 -24.75 2.756 1 98.31 303 ILE A O 1
ATOM 2396 N N . VAL A 1 304 ? 20.984 -25.953 3.51 1 97.12 304 VAL A N 1
ATOM 2397 C CA . VAL A 1 304 ? 21.297 -25.625 4.898 1 97.12 304 VAL A CA 1
ATOM 2398 C C . VAL A 1 304 ? 22.656 -26.188 5.273 1 97.12 304 VAL A C 1
ATOM 2400 O O . VAL A 1 304 ? 23.391 -25.594 6.07 1 97.12 304 VAL A O 1
ATOM 2403 N N . LYS A 1 305 ? 23.094 -27.297 4.707 1 97.44 305 LYS A N 1
ATOM 2404 C CA . LYS A 1 305 ? 24.422 -27.859 4.953 1 97.44 305 LYS A CA 1
ATOM 2405 C C . LYS A 1 305 ? 25.516 -26.953 4.402 1 97.44 305 LYS A C 1
ATOM 2407 O O . LYS A 1 305 ? 26.531 -26.719 5.066 1 97.44 305 LYS A O 1
ATOM 2412 N N . ILE A 1 306 ? 25.281 -26.516 3.227 1 98.38 306 ILE A N 1
ATOM 2413 C CA . ILE A 1 306 ? 26.25 -25.609 2.6 1 98.38 306 ILE A CA 1
ATOM 2414 C C . ILE A 1 306 ? 26.312 -24.312 3.393 1 98.38 306 ILE A C 1
ATOM 2416 O O . ILE A 1 306 ? 27.406 -23.766 3.594 1 98.38 306 ILE A O 1
ATOM 2420 N N . ALA A 1 307 ? 25.156 -23.844 3.787 1 97.56 307 ALA A N 1
ATOM 2421 C CA . ALA A 1 307 ? 25.094 -22.594 4.562 1 97.56 307 ALA A CA 1
ATOM 2422 C C . ALA A 1 307 ? 25.891 -22.719 5.859 1 97.56 307 ALA A C 1
ATOM 2424 O O . ALA A 1 307 ? 26.578 -21.781 6.262 1 97.56 307 ALA A O 1
ATOM 2425 N N . GLU A 1 308 ? 25.797 -23.797 6.504 1 95.75 308 GLU A N 1
ATOM 2426 C CA . GLU A 1 308 ? 26.547 -24.062 7.727 1 95.75 308 GLU A CA 1
ATOM 2427 C C . GLU A 1 308 ? 28.047 -24.094 7.457 1 95.75 308 GLU A C 1
ATOM 2429 O O . GLU A 1 308 ? 28.828 -23.531 8.227 1 95.75 308 GLU A O 1
ATOM 2434 N N . LYS A 1 309 ? 28.391 -24.734 6.418 1 96.81 309 LYS A N 1
ATOM 2435 C CA . LYS A 1 309 ? 29.781 -24.859 6.027 1 96.81 309 LYS A CA 1
ATOM 2436 C C . LYS A 1 309 ? 30.422 -23.484 5.836 1 96.81 309 LYS A C 1
ATOM 2438 O O . LYS A 1 309 ? 31.578 -23.266 6.207 1 96.81 309 LYS A O 1
ATOM 2443 N N . PHE A 1 310 ? 29.719 -22.547 5.285 1 96.94 310 PHE A N 1
ATOM 2444 C CA . PHE A 1 310 ? 30.281 -21.25 4.938 1 96.94 310 PHE A CA 1
ATOM 2445 C C . PHE A 1 310 ? 29.797 -20.172 5.902 1 96.94 310 PHE A C 1
ATOM 2447 O O . PHE A 1 310 ? 30.109 -19 5.734 1 96.94 310 PHE A O 1
ATOM 2454 N N . ASN A 1 311 ? 28.969 -20.516 6.895 1 93.75 311 ASN A N 1
ATOM 2455 C CA . ASN A 1 311 ? 28.422 -19.609 7.91 1 93.75 311 ASN A CA 1
ATOM 2456 C C . ASN A 1 311 ? 27.625 -18.469 7.277 1 93.75 311 ASN A C 1
ATOM 2458 O O . ASN A 1 311 ? 27.891 -17.297 7.539 1 93.75 311 ASN A O 1
ATOM 2462 N N . ILE A 1 312 ? 26.688 -18.828 6.438 1 96 312 ILE A N 1
ATOM 2463 C CA . ILE A 1 312 ? 25.797 -17.891 5.773 1 96 312 ILE A CA 1
ATOM 2464 C C . ILE A 1 312 ? 24.359 -18.109 6.238 1 96 312 ILE A C 1
ATOM 2466 O O . ILE A 1 312 ? 23.875 -19.234 6.242 1 96 312 ILE A O 1
ATOM 2470 N N . PRO A 1 313 ? 23.641 -17.078 6.648 1 95.44 313 PRO A N 1
ATOM 2471 C CA . PRO A 1 313 ? 22.234 -17.25 7.023 1 95.44 313 PRO A CA 1
ATOM 2472 C C . PRO A 1 313 ? 21.359 -17.656 5.844 1 95.44 313 PRO A C 1
ATOM 2474 O O . PRO A 1 313 ? 21.625 -17.266 4.707 1 95.44 313 PRO A O 1
ATOM 2477 N N . VAL A 1 314 ? 20.297 -18.391 6.164 1 97 314 VAL A N 1
ATOM 2478 C CA . VAL A 1 314 ? 19.359 -18.844 5.145 1 97 314 VAL A CA 1
ATOM 2479 C C . VAL A 1 314 ? 17.969 -18.297 5.438 1 97 314 VAL A C 1
ATOM 2481 O O . VAL A 1 314 ? 17.5 -18.328 6.582 1 97 314 VAL A O 1
ATOM 2484 N N . HIS A 1 315 ? 17.359 -17.734 4.449 1 96.62 315 HIS A N 1
ATOM 2485 C CA . HIS A 1 315 ? 15.945 -17.359 4.465 1 96.62 315 HIS A CA 1
ATOM 2486 C C . HIS A 1 315 ? 15.125 -18.297 3.586 1 96.62 315 HIS A C 1
ATOM 2488 O O . HIS A 1 315 ? 15.445 -18.5 2.412 1 96.62 315 HIS A O 1
ATOM 2494 N N . CYS A 1 316 ? 14.164 -18.875 4.145 1 96.56 316 CYS A N 1
ATOM 2495 C CA . CYS A 1 316 ? 13.227 -19.672 3.348 1 96.56 316 CYS A CA 1
ATOM 2496 C C . CYS A 1 316 ? 12.102 -18.797 2.809 1 96.56 316 CYS A C 1
ATOM 2498 O O . CYS A 1 316 ? 11.234 -18.359 3.564 1 96.56 316 CYS A O 1
ATOM 2500 N N . ASP A 1 317 ? 12.117 -18.562 1.537 1 97.12 317 ASP A N 1
ATOM 2501 C CA . ASP A 1 317 ? 11.055 -17.844 0.854 1 97.12 317 ASP A CA 1
ATOM 2502 C C . ASP A 1 317 ? 9.898 -18.766 0.494 1 97.12 317 ASP A C 1
ATOM 2504 O O . ASP A 1 317 ? 9.922 -19.422 -0.548 1 97.12 317 ASP A O 1
ATOM 2508 N N . ALA A 1 318 ? 8.93 -18.75 1.283 1 96.06 318 ALA A N 1
ATOM 2509 C CA . ALA A 1 318 ? 7.719 -19.531 1.043 1 96.06 318 ALA A CA 1
ATOM 2510 C C . ALA A 1 318 ? 6.531 -18.625 0.729 1 96.06 318 ALA A C 1
ATOM 2512 O O . ALA A 1 318 ? 5.402 -18.906 1.138 1 96.06 318 ALA A O 1
ATOM 2513 N N . SER A 1 319 ? 6.762 -17.562 0.029 1 94.75 319 SER A N 1
ATOM 2514 C CA . SER A 1 319 ? 5.746 -16.578 -0.314 1 94.75 319 SER A CA 1
ATOM 2515 C C . SER A 1 319 ? 4.562 -17.219 -1.027 1 94.75 319 SER A C 1
ATOM 2517 O O . SER A 1 319 ? 3.41 -16.859 -0.779 1 94.75 319 SER A O 1
ATOM 2519 N N . TYR A 1 320 ? 4.777 -18.172 -1.899 1 92.62 320 TYR A N 1
ATOM 2520 C CA . TYR A 1 320 ? 3.688 -18.75 -2.674 1 92.62 320 TYR A CA 1
ATOM 2521 C C . TYR A 1 320 ? 3.162 -20.016 -2.006 1 92.62 320 TYR A C 1
ATOM 2523 O O . TYR A 1 320 ? 2.012 -20.062 -1.565 1 92.62 320 TYR A O 1
ATOM 2531 N N . ALA A 1 321 ? 4.043 -21 -1.773 1 94.25 321 ALA A N 1
ATOM 2532 C CA . ALA A 1 321 ? 3.58 -22.344 -1.438 1 94.25 321 ALA A CA 1
ATOM 2533 C C . ALA A 1 321 ? 3.535 -22.547 0.074 1 94.25 321 ALA A C 1
ATOM 2535 O O . ALA A 1 321 ? 3.029 -23.562 0.555 1 94.25 321 ALA A O 1
ATOM 2536 N N . GLY A 1 322 ? 3.975 -21.625 0.849 1 94.12 322 GLY A N 1
ATOM 2537 C CA . GLY A 1 322 ? 4.078 -21.797 2.289 1 94.12 322 GLY A CA 1
ATOM 2538 C C . GLY A 1 322 ? 2.76 -22.172 2.941 1 94.12 322 GLY A C 1
ATOM 2539 O O . GLY A 1 322 ? 2.738 -22.922 3.92 1 94.12 322 GLY A O 1
ATOM 2540 N N . PHE A 1 323 ? 1.673 -21.734 2.412 1 93.25 323 PHE A N 1
ATOM 2541 C CA . PHE A 1 323 ? 0.378 -21.969 3.043 1 93.25 323 PHE A CA 1
ATOM 2542 C C . PHE A 1 323 ? -0.065 -23.422 2.846 1 93.25 323 PHE A C 1
ATOM 2544 O O . PHE A 1 323 ? -1.007 -23.875 3.494 1 93.25 323 PHE A O 1
ATOM 2551 N N . GLU A 1 324 ? 0.604 -24.141 2.027 1 94 324 GLU A N 1
ATOM 2552 C CA . GLU A 1 324 ? 0.349 -25.578 1.977 1 94 324 GLU A CA 1
ATOM 2553 C C . GLU A 1 324 ? 0.652 -26.25 3.318 1 94 324 GLU A C 1
ATOM 2555 O O . GLU A 1 324 ? 0.137 -27.328 3.611 1 94 324 GLU A O 1
ATOM 2560 N N . TRP A 1 325 ? 1.478 -25.609 4.129 1 94.06 325 TRP A N 1
ATOM 2561 C CA . TRP A 1 325 ? 1.89 -26.172 5.406 1 94.06 325 TRP A CA 1
ATOM 2562 C C . TRP A 1 325 ? 0.744 -26.141 6.414 1 94.06 325 TRP A C 1
ATOM 2564 O O . TRP A 1 325 ? 0.798 -26.812 7.449 1 94.06 325 TRP A O 1
ATOM 2574 N N . ILE A 1 326 ? -0.3 -25.281 6.129 1 93.25 326 ILE A N 1
ATOM 2575 C CA . ILE A 1 326 ? -1.41 -25.281 7.074 1 93.25 326 ILE A CA 1
ATOM 2576 C C . ILE A 1 326 ? -2.178 -26.609 6.973 1 93.25 326 ILE A C 1
ATOM 2578 O O . ILE A 1 326 ? -2.975 -26.938 7.855 1 93.25 326 ILE A O 1
ATOM 2582 N N . GLU A 1 327 ? -2.047 -27.266 5.848 1 88.94 327 GLU A N 1
ATOM 2583 C CA . GLU A 1 327 ? -2.578 -28.609 5.641 1 88.94 327 GLU A CA 1
ATOM 2584 C C . GLU A 1 327 ? -1.54 -29.672 5.992 1 88.94 327 GLU A C 1
ATOM 2586 O O . GLU A 1 327 ? -0.647 -29.953 5.191 1 88.94 327 GLU A O 1
ATOM 2591 N N . PRO A 1 328 ? -1.72 -30.406 7.012 1 84.44 328 PRO A N 1
ATOM 2592 C CA . PRO A 1 328 ? -0.71 -31.344 7.5 1 84.44 328 PRO A CA 1
ATOM 2593 C C . PRO A 1 328 ? -0.314 -32.375 6.449 1 84.44 328 PRO A C 1
ATOM 2595 O O . PRO A 1 328 ? 0.848 -32.781 6.387 1 84.44 328 PRO A O 1
ATOM 2598 N N . THR A 1 329 ? -1.191 -32.781 5.598 1 81.56 329 THR A N 1
ATOM 2599 C CA . THR A 1 329 ? -0.923 -33.812 4.613 1 81.56 329 THR A CA 1
ATOM 2600 C C . THR A 1 329 ? -0.032 -33.312 3.494 1 81.56 329 THR A C 1
ATOM 2602 O O . THR A 1 329 ? 0.525 -34.062 2.719 1 81.56 329 THR A O 1
ATOM 2605 N N . LYS A 1 330 ? 0.168 -32.031 3.492 1 80.12 330 LYS A N 1
ATOM 2606 C CA . LYS A 1 330 ? 0.913 -31.422 2.393 1 80.12 330 LYS A CA 1
ATOM 2607 C C . LYS A 1 330 ? 2.268 -30.891 2.865 1 80.12 330 LYS A C 1
ATOM 2609 O O . LYS A 1 330 ? 3.01 -30.281 2.09 1 80.12 330 LYS A O 1
ATOM 2614 N N . ARG A 1 331 ? 2.461 -31.141 4.105 1 81.06 331 ARG A N 1
ATOM 2615 C CA . ARG A 1 331 ? 3.746 -30.672 4.605 1 81.06 331 ARG A CA 1
ATOM 2616 C C . ARG A 1 331 ? 4.898 -31.453 3.994 1 81.06 331 ARG A C 1
ATOM 2618 O O . ARG A 1 331 ? 4.965 -32.688 4.145 1 81.06 331 ARG A O 1
ATOM 2625 N N . SER A 1 332 ? 5.625 -30.812 3.188 1 76.75 332 SER A N 1
ATOM 2626 C CA . SER A 1 332 ? 6.723 -31.391 2.418 1 76.75 332 SER A CA 1
ATOM 2627 C C . SER A 1 332 ? 7.945 -31.625 3.295 1 76.75 332 SER A C 1
ATOM 2629 O O . SER A 1 332 ? 7.957 -31.25 4.469 1 76.75 332 SER A O 1
ATOM 2631 N N . ASP A 1 333 ? 8.891 -32.25 2.66 1 80.75 333 ASP A N 1
ATOM 2632 C CA . ASP A 1 333 ? 10.18 -32.5 3.297 1 80.75 333 ASP A CA 1
ATOM 2633 C C . ASP A 1 333 ? 10.875 -31.188 3.668 1 80.75 333 ASP A C 1
ATOM 2635 O O . ASP A 1 333 ? 11.664 -31.141 4.609 1 80.75 333 ASP A O 1
ATOM 2639 N N . VAL A 1 334 ? 10.469 -30.219 2.986 1 87.31 334 VAL A N 1
ATOM 2640 C CA . VAL A 1 334 ? 11.078 -28.906 3.236 1 87.31 334 VAL A CA 1
ATOM 2641 C C . VAL A 1 334 ? 10.766 -28.453 4.664 1 87.31 334 VAL A C 1
ATOM 2643 O O . VAL A 1 334 ? 11.602 -27.828 5.316 1 87.31 334 VAL A O 1
ATOM 2646 N N . HIS A 1 335 ? 9.641 -28.844 5.121 1 88.81 335 HIS A N 1
ATOM 2647 C CA . HIS A 1 335 ? 9.172 -28.438 6.445 1 88.81 335 HIS A CA 1
ATOM 2648 C C . HIS A 1 335 ? 10.094 -28.969 7.535 1 88.81 335 HIS A C 1
ATOM 2650 O O . HIS A 1 335 ? 10.312 -28.297 8.547 1 88.81 335 HIS A O 1
ATOM 2656 N N . LYS A 1 336 ? 10.805 -30.062 7.293 1 88.69 336 LYS A N 1
ATOM 2657 C CA . LYS A 1 336 ? 11.672 -30.719 8.266 1 88.69 336 LYS A CA 1
ATOM 2658 C C . LYS A 1 336 ? 12.953 -29.922 8.484 1 88.69 336 LYS A C 1
ATOM 2660 O O . LYS A 1 336 ? 13.594 -30.047 9.531 1 88.69 336 LYS A O 1
ATOM 2665 N N . TYR A 1 337 ? 13.242 -29.141 7.574 1 93.19 337 TYR A N 1
ATOM 2666 C CA . TYR A 1 337 ? 14.539 -28.469 7.633 1 93.19 337 TYR A CA 1
ATOM 2667 C C . TYR A 1 337 ? 14.375 -27 7.977 1 93.19 337 TYR A C 1
ATOM 2669 O O . TYR A 1 337 ? 15.352 -26.25 7.988 1 93.19 337 TYR A O 1
ATOM 2677 N N . LEU A 1 338 ? 13.164 -26.578 8.344 1 92.69 338 LEU A N 1
ATOM 2678 C CA . LEU A 1 338 ? 12.898 -25.188 8.672 1 92.69 338 LEU A CA 1
ATOM 2679 C C . LEU A 1 338 ? 13.562 -24.797 9.984 1 92.69 338 LEU A C 1
ATOM 2681 O O . LEU A 1 338 ? 13.789 -23.609 10.234 1 92.69 338 LEU A O 1
ATOM 2685 N N . SER A 1 339 ? 13.891 -25.703 10.859 1 90.69 339 SER A N 1
ATOM 2686 C CA . SER A 1 339 ? 14.586 -25.406 12.109 1 90.69 339 SER A CA 1
ATOM 2687 C C . SER A 1 339 ? 16.016 -24.953 11.852 1 90.69 339 SER A C 1
ATOM 2689 O O . SER A 1 339 ? 16.672 -24.422 12.742 1 90.69 339 SER A O 1
ATOM 2691 N N . ASN A 1 340 ? 16.484 -25.188 10.594 1 93.06 340 ASN A N 1
ATOM 2692 C CA . ASN A 1 340 ? 17.875 -24.891 10.266 1 93.06 340 ASN A CA 1
ATOM 2693 C C . ASN A 1 340 ? 18 -23.531 9.578 1 93.06 340 ASN A C 1
ATOM 2695 O O . ASN A 1 340 ? 19.094 -23.125 9.195 1 93.06 340 ASN A O 1
ATOM 2699 N N . VAL A 1 341 ? 16.906 -22.859 9.43 1 94.56 341 VAL A N 1
ATOM 2700 C CA . VAL A 1 341 ? 16.969 -21.578 8.742 1 94.56 341 VAL A CA 1
ATOM 2701 C C . VAL A 1 341 ? 16.797 -20.438 9.75 1 94.56 341 VAL A C 1
ATOM 2703 O O . VAL A 1 341 ? 16.344 -20.672 10.875 1 94.56 341 VAL A O 1
ATOM 2706 N N . GLN A 1 342 ? 17.156 -19.203 9.375 1 92.25 342 GLN A N 1
ATOM 2707 C CA . GLN A 1 342 ? 17.109 -18.062 10.266 1 92.25 342 GLN A CA 1
ATOM 2708 C C . GLN A 1 342 ? 15.789 -17.312 10.141 1 92.25 342 GLN A C 1
ATOM 2710 O O . GLN A 1 342 ? 15.398 -16.562 11.047 1 92.25 342 GLN A O 1
ATOM 2715 N N . SER A 1 343 ? 15.109 -17.5 8.992 1 93.56 343 SER A N 1
ATOM 2716 C CA . SER A 1 343 ? 13.844 -16.797 8.789 1 93.56 343 SER A CA 1
ATOM 2717 C C . SER A 1 343 ? 13 -17.484 7.715 1 93.56 343 SER A C 1
ATOM 2719 O O . SER A 1 343 ? 13.523 -18.188 6.859 1 93.56 343 SER A O 1
ATOM 2721 N N . VAL A 1 344 ? 11.72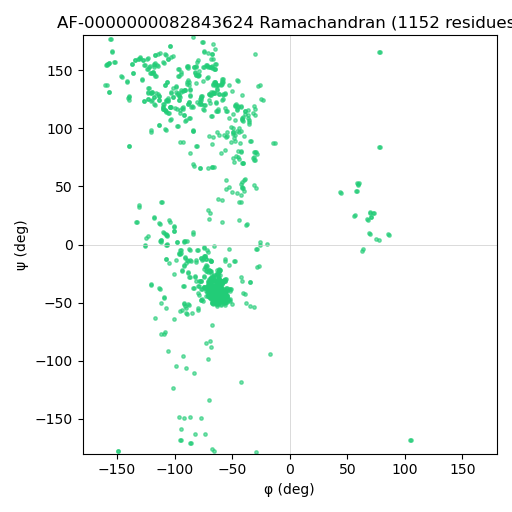7 -17.297 7.801 1 94.62 344 VAL A N 1
ATOM 2722 C CA . VAL A 1 344 ? 10.734 -17.812 6.855 1 94.62 344 VAL A CA 1
ATOM 2723 C C . VAL A 1 344 ? 9.641 -16.766 6.637 1 94.62 344 VAL A C 1
ATOM 2725 O O . VAL A 1 344 ? 9.258 -16.062 7.57 1 94.62 344 VAL A O 1
ATOM 2728 N N . HIS A 1 345 ? 9.172 -16.609 5.375 1 95 345 HIS A N 1
ATOM 2729 C CA . HIS A 1 345 ? 8.016 -15.734 5.219 1 95 345 HIS A CA 1
ATOM 2730 C C . HIS A 1 345 ? 6.992 -16.344 4.258 1 95 345 HIS A C 1
ATOM 2732 O O . HIS A 1 345 ? 7.324 -17.219 3.465 1 95 345 HIS A O 1
ATOM 2738 N N . VAL A 1 346 ? 5.754 -15.938 4.422 1 95.38 346 VAL A N 1
ATOM 2739 C CA . VAL A 1 346 ? 4.645 -16.297 3.543 1 95.38 346 VAL A CA 1
ATOM 2740 C C . VAL A 1 346 ? 3.928 -15.023 3.078 1 95.38 346 VAL A C 1
ATOM 2742 O O . VAL A 1 346 ? 4.055 -13.969 3.699 1 95.38 346 VAL A O 1
ATOM 2745 N N . ASN A 1 347 ? 3.217 -15.148 1.964 1 94.31 347 ASN A N 1
ATOM 2746 C CA . ASN A 1 347 ? 2.406 -14.062 1.435 1 94.31 347 ASN A CA 1
ATOM 2747 C C . ASN A 1 347 ? 0.943 -14.469 1.283 1 94.31 347 ASN A C 1
ATOM 2749 O O . ASN A 1 347 ? 0.646 -15.523 0.72 1 94.31 347 ASN A O 1
ATOM 2753 N N . PHE A 1 348 ? 0.014 -13.68 1.675 1 92.5 348 PHE A N 1
ATOM 2754 C CA . PHE A 1 348 ? -1.391 -14.055 1.779 1 92.5 348 PHE A CA 1
ATOM 2755 C C . PHE A 1 348 ? -2.104 -13.859 0.447 1 92.5 348 PHE A C 1
ATOM 2757 O O . PHE A 1 348 ? -3.213 -14.367 0.251 1 92.5 348 PHE A O 1
ATOM 2764 N N . ASN A 1 349 ? -1.611 -13.211 -0.517 1 86.12 349 ASN A N 1
ATOM 2765 C CA . ASN A 1 349 ? -2.264 -12.938 -1.793 1 86.12 349 ASN A CA 1
ATOM 2766 C C . ASN A 1 349 ? -2.088 -14.102 -2.768 1 86.12 349 ASN A C 1
ATOM 2768 O O . ASN A 1 349 ? -2.518 -14.016 -3.92 1 86.12 349 ASN A O 1
ATOM 2772 N N . THR A 1 350 ? -1.611 -15.188 -2.41 1 87.5 350 THR A N 1
ATOM 2773 C CA . THR A 1 350 ? -1.275 -16.266 -3.342 1 87.5 350 THR A CA 1
ATOM 2774 C C . THR A 1 350 ? -2.254 -17.422 -3.203 1 87.5 350 THR A C 1
ATOM 2776 O O . THR A 1 350 ? -3.232 -17.516 -3.949 1 87.5 350 THR A O 1
ATOM 2779 N N . LEU A 1 351 ? -2.148 -18.25 -2.141 1 88.25 351 LEU A N 1
ATOM 2780 C CA . LEU A 1 351 ? -2.979 -19.438 -2.027 1 88.25 351 LEU A CA 1
ATOM 2781 C C . LEU A 1 351 ? -4.207 -19.172 -1.169 1 88.25 351 LEU A C 1
ATOM 2783 O O . LEU A 1 351 ? -5.125 -20 -1.11 1 88.25 351 LEU A O 1
ATOM 2787 N N . LEU A 1 352 ? -4.246 -18.016 -0.556 1 90.38 352 LEU A N 1
ATOM 2788 C CA . LEU A 1 352 ? -5.363 -17.703 0.33 1 90.38 352 LEU A CA 1
ATOM 2789 C C . LEU A 1 352 ? -6.258 -16.625 -0.281 1 90.38 352 LEU A C 1
ATOM 2791 O O . LEU A 1 352 ? -5.84 -15.898 -1.184 1 90.38 352 LEU A O 1
ATOM 2795 N N . PRO A 1 353 ? -7.512 -16.594 0.168 1 90.12 353 PRO A N 1
ATOM 2796 C CA . PRO A 1 353 ? -8.461 -15.625 -0.381 1 90.12 353 PRO A CA 1
ATOM 2797 C C . PRO A 1 353 ? -8.266 -14.219 0.189 1 90.12 353 PRO A C 1
ATOM 2799 O O . PRO A 1 353 ? -9.172 -13.68 0.833 1 90.12 353 PRO A O 1
ATOM 2802 N N . TYR A 1 354 ? -7.238 -13.641 -0.071 1 91.25 354 TYR A N 1
ATOM 2803 C CA . TYR A 1 354 ? -6.879 -12.305 0.389 1 91.25 354 TYR A CA 1
ATOM 2804 C C . TYR A 1 354 ? -6.5 -11.406 -0.784 1 91.25 354 TYR A C 1
ATOM 2806 O O . TYR A 1 354 ? -5.648 -11.766 -1.601 1 91.25 354 TYR A O 1
ATOM 2814 N N . SER A 1 355 ? -7.254 -10.305 -0.825 1 88.06 355 SER A N 1
ATOM 2815 C CA . SER A 1 355 ? -6.891 -9.344 -1.856 1 88.06 355 SER A CA 1
ATOM 2816 C C . SER A 1 355 ? -5.852 -8.352 -1.343 1 88.06 355 SER A C 1
ATOM 2818 O O . SER A 1 355 ? -5.871 -7.973 -0.168 1 88.06 355 SER A O 1
ATOM 2820 N N . GLY A 1 356 ? -4.887 -8.008 -2.148 1 81 356 GLY A N 1
ATOM 2821 C CA . GLY A 1 356 ? -3.816 -7.109 -1.75 1 81 356 GLY A CA 1
ATOM 2822 C C . GLY A 1 356 ? -2.506 -7.824 -1.475 1 81 356 GLY A C 1
ATOM 2823 O O . GLY A 1 356 ? -2.33 -8.977 -1.867 1 81 356 GLY A O 1
ATOM 2824 N N . ASN A 1 357 ? -1.646 -7.074 -0.905 1 81.56 357 ASN A N 1
ATOM 2825 C CA . ASN A 1 357 ? -0.338 -7.637 -0.596 1 81.56 357 ASN A CA 1
ATOM 2826 C C . ASN A 1 357 ? -0.046 -7.594 0.901 1 81.56 357 ASN A C 1
ATOM 2828 O O . ASN A 1 357 ? -0.229 -6.555 1.543 1 81.56 357 ASN A O 1
ATOM 2832 N N . LEU A 1 358 ? 0.253 -8.742 1.483 1 90.62 358 LEU A N 1
ATOM 2833 C CA . LEU A 1 358 ? 0.604 -8.82 2.898 1 90.62 358 LEU A CA 1
ATOM 2834 C C . LEU A 1 358 ? 1.425 -10.078 3.186 1 90.62 358 LEU A C 1
ATOM 2836 O O . LEU A 1 358 ? 1.078 -11.172 2.729 1 90.62 358 LEU A O 1
ATOM 2840 N N . SER A 1 359 ? 2.525 -9.859 3.895 1 93.31 359 SER A N 1
ATOM 2841 C CA . SER A 1 359 ? 3.406 -10.969 4.246 1 93.31 359 SER A CA 1
ATOM 2842 C C . SER A 1 359 ? 3.604 -11.055 5.754 1 93.31 359 SER A C 1
ATOM 2844 O O . SER A 1 359 ? 3.459 -10.062 6.469 1 93.31 359 SER A O 1
ATOM 2846 N N . ILE A 1 360 ? 3.84 -12.195 6.254 1 93.19 360 ILE A N 1
ATOM 2847 C CA . ILE A 1 360 ? 4.359 -12.391 7.605 1 93.19 360 ILE A CA 1
ATOM 2848 C C . ILE A 1 360 ? 5.762 -12.984 7.535 1 93.19 360 ILE A C 1
ATOM 2850 O O . ILE A 1 360 ? 6.004 -13.945 6.801 1 93.19 360 ILE A O 1
ATOM 2854 N N . LEU A 1 361 ? 6.648 -12.352 8.195 1 93.81 361 LEU A N 1
ATOM 2855 C CA . LEU A 1 361 ? 8.031 -12.797 8.312 1 93.81 361 LEU A CA 1
ATOM 2856 C C . LEU A 1 361 ? 8.32 -13.289 9.727 1 93.81 361 LEU A C 1
ATOM 2858 O O . LEU A 1 361 ? 8.117 -12.555 10.695 1 93.81 361 LEU A O 1
ATOM 2862 N N . TRP A 1 362 ? 8.719 -14.5 9.883 1 92.06 362 TRP A N 1
ATOM 2863 C CA . TRP A 1 362 ? 9.172 -15.047 11.156 1 92.06 362 TRP A CA 1
ATOM 2864 C C . TRP A 1 362 ? 10.695 -15.117 11.211 1 92.06 362 TRP A C 1
ATOM 2866 O O . TRP A 1 362 ? 11.328 -15.602 10.273 1 92.06 362 TRP A O 1
ATOM 2876 N N . SER A 1 363 ? 11.258 -14.57 12.203 1 88.94 363 SER A N 1
ATOM 2877 C CA . SER A 1 363 ? 12.703 -14.562 12.422 1 88.94 363 SER A CA 1
ATOM 2878 C C . SER A 1 363 ? 13.039 -14.492 13.906 1 88.94 363 SER A C 1
ATOM 2880 O O . SER A 1 363 ? 12.219 -14.062 14.711 1 88.94 363 SER A O 1
ATOM 2882 N N . ALA A 1 364 ? 14.195 -14.93 14.273 1 78.31 364 ALA A N 1
ATOM 2883 C CA . ALA A 1 364 ? 14.641 -14.781 15.664 1 78.31 364 ALA A CA 1
ATOM 2884 C C . ALA A 1 364 ? 15.422 -13.484 15.852 1 78.31 364 ALA A C 1
ATOM 2886 O O . ALA A 1 364 ? 15.836 -13.156 16.969 1 78.31 364 ALA A O 1
ATOM 2887 N N . GLU A 1 365 ? 15.523 -12.711 14.766 1 78.12 365 GLU A N 1
ATOM 2888 C CA . GLU A 1 365 ? 16.328 -11.484 14.805 1 78.12 365 GLU A CA 1
ATOM 2889 C C . GLU A 1 365 ? 15.5 -10.305 15.32 1 78.12 365 GLU A C 1
ATOM 2891 O O . GLU A 1 365 ? 14.477 -9.953 14.727 1 78.12 365 GLU A O 1
ATOM 2896 N N . LYS A 1 366 ? 15.969 -9.617 16.266 1 72.19 366 LYS A N 1
ATOM 2897 C CA . LYS A 1 366 ? 15.281 -8.477 16.875 1 72.19 366 LYS A CA 1
ATOM 2898 C C . LYS A 1 366 ? 15.094 -7.348 15.859 1 72.19 366 LYS A C 1
ATOM 2900 O O . LYS A 1 366 ? 14.07 -6.664 15.867 1 72.19 366 LYS A O 1
ATOM 2905 N N . PHE A 1 367 ? 16.094 -7.137 15.062 1 74.19 367 PHE A N 1
ATOM 2906 C CA . PHE A 1 367 ? 16.031 -6.082 14.062 1 74.19 367 PHE A CA 1
ATOM 2907 C C . PHE A 1 367 ? 14.812 -6.246 13.164 1 74.19 367 PHE A C 1
ATOM 2909 O O . PHE A 1 367 ? 14.18 -5.258 12.781 1 74.19 367 PHE A O 1
ATOM 2916 N N . VAL A 1 368 ? 14.539 -7.441 12.898 1 76.88 368 VAL A N 1
ATOM 2917 C CA . VAL A 1 368 ? 13.438 -7.754 11.992 1 76.88 368 VAL A CA 1
ATOM 2918 C C . VAL A 1 368 ? 12.109 -7.324 12.625 1 76.88 368 VAL A C 1
ATOM 2920 O O . VAL A 1 368 ? 11.25 -6.746 11.945 1 76.88 368 VAL A O 1
ATOM 2923 N N . LEU A 1 369 ? 11.945 -7.5 13.844 1 71.62 369 LEU A N 1
ATOM 2924 C CA . LEU A 1 369 ? 10.719 -7.152 14.555 1 71.62 369 LEU A CA 1
ATOM 2925 C C . LEU A 1 369 ? 10.555 -5.637 14.633 1 71.62 369 LEU A C 1
ATOM 2927 O O . LEU A 1 369 ? 9.445 -5.121 14.438 1 71.62 369 LEU A O 1
ATOM 2931 N N . GLU A 1 370 ? 11.609 -5.023 14.906 1 72.56 370 GLU A N 1
ATOM 2932 C CA . GLU A 1 370 ? 11.578 -3.566 15 1 72.56 370 GLU A CA 1
ATOM 2933 C C . GLU A 1 370 ? 11.281 -2.936 13.641 1 72.56 370 GLU A C 1
ATOM 2935 O O . GLU A 1 370 ? 10.516 -1.973 13.555 1 72.56 370 GLU A O 1
ATOM 2940 N N . HIS A 1 371 ? 11.883 -3.52 12.648 1 74.75 371 HIS A N 1
ATOM 2941 C CA . HIS A 1 371 ? 11.641 -3.053 11.289 1 74.75 371 HIS A CA 1
ATOM 2942 C C . HIS A 1 371 ? 10.188 -3.238 10.891 1 74.75 371 HIS A C 1
ATOM 2944 O O . HIS A 1 371 ? 9.594 -2.363 10.25 1 74.75 371 HIS A O 1
ATOM 2950 N N . GLY A 1 372 ? 9.688 -4.34 11.227 1 73.75 372 GLY A N 1
ATOM 2951 C CA . GLY A 1 372 ? 8.289 -4.605 10.938 1 73.75 372 GLY A CA 1
ATOM 2952 C C . GLY A 1 372 ? 7.344 -3.637 11.617 1 73.75 372 GLY A C 1
ATOM 2953 O O . GLY A 1 372 ? 6.379 -3.166 11.008 1 73.75 372 GLY A O 1
ATOM 2954 N N . ARG A 1 373 ? 7.613 -3.328 12.789 1 68.12 373 ARG A N 1
ATOM 2955 C CA . ARG A 1 373 ? 6.77 -2.424 13.562 1 68.12 373 ARG A CA 1
ATOM 2956 C C . ARG A 1 373 ? 6.691 -1.05 12.906 1 68.12 373 ARG A C 1
ATOM 2958 O O . ARG A 1 373 ? 5.637 -0.411 12.914 1 68.12 373 ARG A O 1
ATOM 2965 N N . ILE A 1 374 ? 7.703 -0.725 12.328 1 64.5 374 ILE A N 1
ATOM 2966 C CA . ILE A 1 374 ? 7.793 0.609 11.75 1 64.5 374 ILE A CA 1
ATOM 2967 C C . ILE A 1 374 ? 7.109 0.626 10.383 1 64.5 374 ILE A C 1
ATOM 2969 O O . ILE A 1 374 ? 6.48 1.618 10.008 1 64.5 374 ILE A O 1
ATOM 2973 N N . ASN A 1 375 ? 7.074 -0.48 9.734 1 65.5 375 ASN A N 1
ATOM 2974 C CA . ASN A 1 375 ? 6.668 -0.461 8.328 1 65.5 375 ASN A CA 1
ATOM 2975 C C . ASN A 1 375 ? 5.32 -1.146 8.125 1 65.5 375 ASN A C 1
ATOM 2977 O O . ASN A 1 375 ? 4.773 -1.134 7.023 1 65.5 375 ASN A O 1
ATOM 2981 N N . ARG A 1 376 ? 4.77 -1.522 9.156 1 71.81 376 ARG A N 1
ATOM 2982 C CA . ARG A 1 376 ? 3.506 -2.236 9.016 1 71.81 376 ARG A CA 1
ATOM 2983 C C . ARG A 1 376 ? 2.344 -1.265 8.836 1 71.81 376 ARG A C 1
ATOM 2985 O O . ARG A 1 376 ? 2.441 -0.095 9.219 1 71.81 376 ARG A O 1
ATOM 2992 N N . ASN A 1 377 ? 1.347 -1.823 8.164 1 77.44 377 ASN A N 1
ATOM 2993 C CA . ASN A 1 377 ? 0.076 -1.114 8.055 1 77.44 377 ASN A CA 1
ATOM 2994 C C . ASN A 1 377 ? -0.975 -1.705 8.992 1 77.44 377 ASN A C 1
ATOM 2996 O O . ASN A 1 377 ? -1.344 -2.873 8.859 1 77.44 377 ASN A O 1
ATOM 3000 N N . GLY A 1 378 ? -1.412 -0.929 9.859 1 84.25 378 GLY A N 1
ATOM 3001 C CA . GLY A 1 378 ? -2.363 -1.394 10.852 1 84.25 378 GLY A CA 1
ATOM 3002 C C . GLY A 1 378 ? -3.688 -1.83 10.258 1 84.25 378 GLY A C 1
ATOM 3003 O O . GLY A 1 378 ? -4.305 -2.789 10.727 1 84.25 378 GLY A O 1
ATOM 3004 N N . GLY A 1 379 ? -4.129 -1.152 9.266 1 87.38 379 GLY A N 1
ATOM 3005 C CA . GLY A 1 379 ? -5.367 -1.512 8.594 1 87.38 379 GLY A CA 1
ATOM 3006 C C . GLY A 1 379 ? -5.328 -2.891 7.961 1 87.38 379 GLY A C 1
ATOM 3007 O O . GLY A 1 379 ? -6.281 -3.662 8.078 1 87.38 379 GLY A O 1
ATOM 3008 N N . ASP A 1 380 ? -4.266 -3.221 7.352 1 89.94 380 ASP A N 1
ATOM 3009 C CA . ASP A 1 380 ? -4.113 -4.52 6.703 1 89.94 380 ASP A CA 1
ATOM 3010 C C . ASP A 1 380 ? -4.039 -5.641 7.738 1 89.94 380 ASP A C 1
ATOM 3012 O O . ASP A 1 380 ? -4.527 -6.746 7.496 1 89.94 380 ASP A O 1
ATOM 3016 N N . THR A 1 381 ? -3.314 -5.305 8.82 1 91.19 381 THR A N 1
ATOM 3017 C CA . THR A 1 381 ? -3.234 -6.273 9.914 1 91.19 381 THR A CA 1
ATOM 3018 C C . THR A 1 381 ? -4.625 -6.59 10.453 1 91.19 381 THR A C 1
ATOM 3020 O O . THR A 1 381 ? -4.961 -7.758 10.672 1 91.19 381 THR A O 1
ATOM 3023 N N . LEU A 1 382 ? -5.383 -5.59 10.648 1 93.44 382 LEU A N 1
ATOM 3024 C CA . LEU A 1 382 ? -6.754 -5.766 11.125 1 93.44 382 LEU A CA 1
ATOM 3025 C C . LEU A 1 382 ? -7.59 -6.516 10.094 1 93.44 382 LEU A C 1
ATOM 3027 O O . LEU A 1 382 ? -8.375 -7.398 10.453 1 93.44 382 LEU A O 1
ATOM 3031 N N . LYS A 1 383 ? -7.461 -6.184 8.867 1 94.75 383 LYS A N 1
ATOM 3032 C CA . LYS A 1 383 ? -8.172 -6.848 7.781 1 94.75 383 LYS A CA 1
ATOM 3033 C C . LYS A 1 383 ? -7.926 -8.352 7.797 1 94.75 383 LYS A C 1
ATOM 3035 O O . LYS A 1 383 ? -8.867 -9.141 7.691 1 94.75 383 LYS A O 1
ATOM 3040 N N . LEU A 1 384 ? -6.66 -8.711 7.883 1 94.69 384 LEU A N 1
ATOM 3041 C CA . LEU A 1 384 ? -6.309 -10.133 7.883 1 94.69 384 LEU A CA 1
ATOM 3042 C C . LEU A 1 384 ? -6.922 -10.844 9.086 1 94.69 384 LEU A C 1
ATOM 3044 O O . LEU A 1 384 ? -7.41 -11.969 8.961 1 94.69 384 LEU A O 1
ATOM 3048 N N . TRP A 1 385 ? -6.812 -10.172 10.234 1 94.69 385 TRP A N 1
ATOM 3049 C CA . TRP A 1 385 ? -7.391 -10.734 11.445 1 94.69 385 TRP A CA 1
ATOM 3050 C C . TRP A 1 385 ? -8.883 -11.016 11.266 1 94.69 385 TRP A C 1
ATOM 3052 O O . TRP A 1 385 ? -9.367 -12.086 11.641 1 94.69 385 TRP A O 1
ATOM 3062 N N . ILE A 1 386 ? -9.625 -10.141 10.656 1 96 386 ILE A N 1
ATOM 3063 C CA . ILE A 1 386 ? -11.055 -10.289 10.414 1 96 386 ILE A CA 1
ATOM 3064 C C . ILE A 1 386 ? -11.297 -11.398 9.398 1 96 386 ILE A C 1
ATOM 3066 O O . ILE A 1 386 ? -12.172 -12.242 9.594 1 96 386 ILE A O 1
ATOM 3070 N N . LEU A 1 387 ? -10.523 -11.43 8.367 1 95.94 387 LEU A N 1
ATOM 3071 C CA . LEU A 1 387 ? -10.711 -12.398 7.289 1 95.94 387 LEU A CA 1
ATOM 3072 C C . LEU A 1 387 ? -10.516 -13.82 7.793 1 95.94 387 LEU A C 1
ATOM 3074 O O . LEU A 1 387 ? -11.305 -14.711 7.465 1 95.94 387 LEU A O 1
ATOM 3078 N N . ILE A 1 388 ? -9.461 -14.039 8.539 1 95.38 388 ILE A N 1
ATOM 3079 C CA . ILE A 1 388 ? -9.18 -15.375 9.062 1 95.38 388 ILE A CA 1
ATOM 3080 C C . ILE A 1 388 ? -10.352 -15.836 9.93 1 95.38 388 ILE A C 1
ATOM 3082 O O . ILE A 1 388 ? -10.734 -17 9.883 1 95.38 388 ILE A O 1
ATOM 3086 N N . ARG A 1 389 ? -10.906 -14.961 10.672 1 95.75 389 ARG A N 1
ATOM 3087 C CA . ARG A 1 389 ? -12.023 -15.305 11.547 1 95.75 389 ARG A CA 1
ATOM 3088 C C . ARG A 1 389 ? -13.289 -15.594 10.734 1 95.75 389 ARG A C 1
ATOM 3090 O O . ARG A 1 389 ? -14.109 -16.422 11.133 1 95.75 389 ARG A O 1
ATOM 3097 N N . LEU A 1 390 ? -13.508 -14.922 9.609 1 96 390 LEU A N 1
ATOM 3098 C CA . LEU A 1 390 ? -14.656 -15.164 8.742 1 96 390 LEU A CA 1
ATOM 3099 C C . LEU A 1 390 ? -14.555 -16.531 8.078 1 96 390 LEU A C 1
ATOM 3101 O O . LEU A 1 390 ? -15.57 -17.141 7.719 1 96 390 LEU A O 1
ATOM 3105 N N . TYR A 1 391 ? -13.383 -17.062 7.84 1 94.88 391 TYR A N 1
ATOM 3106 C CA . TYR A 1 391 ? -13.172 -18.359 7.199 1 94.88 391 TYR A CA 1
ATOM 3107 C C . TYR A 1 391 ? -13.07 -19.469 8.234 1 94.88 391 TYR A C 1
ATOM 3109 O O . TYR A 1 391 ? -13.797 -20.469 8.164 1 94.88 391 TYR A O 1
ATOM 3117 N N . GLY A 1 392 ? -12.164 -19.188 9.234 1 93.88 392 GLY A N 1
ATOM 3118 C CA . GLY A 1 392 ? -11.727 -20.281 10.102 1 93.88 392 GLY A CA 1
ATOM 3119 C C . GLY A 1 392 ? -10.688 -21.172 9.461 1 93.88 392 GLY A C 1
ATOM 3120 O O . GLY A 1 392 ? -10.555 -21.203 8.234 1 93.88 392 GLY A O 1
ATOM 3121 N N . MET A 1 393 ? -10.039 -21.984 10.242 1 93.5 393 MET A N 1
ATOM 3122 C CA . MET A 1 393 ? -8.922 -22.781 9.758 1 93.5 393 MET A CA 1
ATOM 3123 C C . MET A 1 393 ? -9.406 -23.891 8.836 1 93.5 393 MET A C 1
ATOM 3125 O O . MET A 1 393 ? -8.75 -24.219 7.844 1 93.5 393 MET A O 1
ATOM 3129 N N . LYS A 1 394 ? -10.508 -24.453 9.094 1 94.44 394 LYS A N 1
ATOM 3130 C CA . LYS A 1 394 ? -11.039 -25.531 8.258 1 94.44 394 LYS A CA 1
ATOM 3131 C C . LYS A 1 394 ? -11.297 -25.047 6.836 1 94.44 394 LYS A C 1
ATOM 3133 O O . LYS A 1 394 ? -10.938 -25.719 5.867 1 94.44 394 LYS A O 1
ATOM 3138 N N . ALA A 1 395 ? -11.898 -23.891 6.746 1 94.75 395 ALA A N 1
ATOM 3139 C CA . ALA A 1 395 ? -12.203 -23.344 5.43 1 94.75 395 ALA A CA 1
ATOM 3140 C C . ALA A 1 395 ? -10.922 -22.906 4.711 1 94.75 395 ALA A C 1
ATOM 3142 O O . ALA A 1 395 ? -10.828 -23.031 3.486 1 94.75 395 ALA A O 1
ATOM 3143 N N . LEU A 1 396 ? -9.992 -22.375 5.43 1 94.38 396 LEU A N 1
ATOM 3144 C CA . LEU A 1 396 ? -8.727 -21.984 4.824 1 94.38 396 LEU A CA 1
ATOM 3145 C C . LEU A 1 396 ? -7.973 -23.203 4.289 1 94.38 396 LEU A C 1
ATOM 3147 O O . LEU A 1 396 ? -7.41 -23.156 3.193 1 94.38 396 LEU A O 1
ATOM 3151 N N . ARG A 1 397 ? -7.965 -24.297 5.043 1 94 397 ARG A N 1
ATOM 3152 C CA . ARG A 1 397 ? -7.344 -25.531 4.594 1 94 397 ARG A CA 1
ATOM 3153 C C . ARG A 1 397 ? -8.039 -26.078 3.344 1 94 397 ARG A C 1
ATOM 3155 O O . ARG A 1 397 ? -7.375 -26.547 2.412 1 94 397 ARG A O 1
ATOM 3162 N N . GLU A 1 398 ? -9.312 -25.969 3.369 1 92.81 398 GLU A N 1
ATOM 3163 C CA . GLU A 1 398 ? -10.078 -26.406 2.205 1 92.81 398 GLU A CA 1
ATOM 3164 C C . GLU A 1 398 ? -9.727 -25.578 0.97 1 92.81 398 GLU A C 1
ATOM 3166 O O . GLU A 1 398 ? -9.633 -26.109 -0.135 1 92.81 398 GLU A O 1
ATOM 3171 N N . ALA A 1 399 ? -9.609 -24.312 1.142 1 91.94 399 ALA A N 1
ATOM 3172 C CA . ALA A 1 399 ? -9.25 -23.438 0.03 1 91.94 399 ALA A CA 1
ATOM 3173 C C . ALA A 1 399 ? -7.91 -23.844 -0.577 1 91.94 399 ALA A C 1
ATOM 3175 O O . ALA A 1 399 ? -7.77 -23.906 -1.801 1 91.94 399 ALA A O 1
ATOM 3176 N N . VAL A 1 400 ? -6.926 -24.141 0.231 1 92.38 400 VAL A N 1
ATOM 3177 C CA . VAL A 1 400 ? -5.598 -24.531 -0.225 1 92.38 400 VAL A CA 1
ATOM 3178 C C . VAL A 1 400 ? -5.672 -25.875 -0.936 1 92.38 400 VAL A C 1
ATOM 3180 O O . VAL A 1 400 ? -5.133 -26.047 -2.035 1 92.38 400 VAL A O 1
ATOM 3183 N N . ARG A 1 401 ? -6.332 -26.891 -0.357 1 92 401 ARG A N 1
ATOM 3184 C CA . ARG A 1 401 ? -6.48 -28.219 -0.946 1 92 401 ARG A CA 1
ATOM 3185 C C . ARG A 1 401 ? -7.133 -28.141 -2.322 1 92 401 ARG A C 1
ATOM 3187 O O . ARG A 1 401 ? -6.707 -28.812 -3.258 1 92 401 ARG A O 1
ATOM 3194 N N . ARG A 1 402 ? -8.125 -27.359 -2.35 1 92 402 ARG A N 1
ATOM 3195 C CA . ARG A 1 402 ? -8.875 -27.234 -3.592 1 92 402 ARG A CA 1
ATOM 3196 C C . ARG A 1 402 ? -8.008 -26.656 -4.703 1 92 402 ARG A C 1
ATOM 3198 O O . ARG A 1 402 ? -8 -27.172 -5.824 1 92 402 ARG A O 1
ATOM 3205 N N . LYS A 1 403 ? -7.305 -25.594 -4.438 1 92.19 403 LYS A N 1
ATOM 3206 C CA . LYS A 1 403 ? -6.469 -24.969 -5.453 1 92.19 403 LYS A CA 1
ATOM 3207 C C . LYS A 1 403 ? -5.406 -25.938 -5.965 1 92.19 403 LYS A C 1
ATOM 3209 O O . LYS A 1 403 ? -5.191 -26.047 -7.176 1 92.19 403 LYS A O 1
ATOM 3214 N N . VAL A 1 404 ? -4.781 -26.656 -5.086 1 92.38 404 VAL A N 1
ATOM 3215 C CA . VAL A 1 404 ? -3.73 -27.594 -5.465 1 92.38 404 VAL A CA 1
ATOM 3216 C C . VAL A 1 404 ? -4.332 -28.75 -6.266 1 92.38 404 VAL A C 1
ATOM 3218 O O . VAL A 1 404 ? -3.803 -29.141 -7.312 1 92.38 404 VAL A O 1
ATOM 3221 N N . ASN A 1 405 ? -5.441 -29.266 -5.805 1 93.56 405 ASN A N 1
ATOM 3222 C CA . ASN A 1 405 ? -6.09 -30.391 -6.48 1 93.56 405 ASN A CA 1
ATOM 3223 C C . ASN A 1 405 ? -6.59 -29.984 -7.867 1 93.56 405 ASN A C 1
ATOM 3225 O O . ASN A 1 405 ? -6.48 -30.766 -8.812 1 93.56 405 ASN A O 1
ATOM 3229 N N . LEU A 1 406 ? -7.199 -28.859 -7.961 1 95.94 406 LEU A N 1
ATOM 3230 C CA . LEU A 1 406 ? -7.711 -28.391 -9.25 1 95.94 406 LEU A CA 1
ATOM 3231 C C . LEU A 1 406 ? -6.57 -28.141 -10.227 1 95.94 406 LEU A C 1
ATOM 3233 O O . LEU A 1 406 ? -6.727 -28.344 -11.43 1 95.94 406 LEU A O 1
ATOM 3237 N N . GLY A 1 407 ? -5.426 -27.656 -9.688 1 95 407 GLY A N 1
ATOM 3238 C CA . GLY A 1 407 ? -4.25 -27.562 -10.539 1 95 407 GLY A CA 1
ATOM 3239 C C . GLY A 1 407 ? -3.848 -28.906 -11.141 1 95 407 GLY A C 1
ATOM 3240 O O . GLY A 1 407 ? -3.516 -28.984 -12.32 1 95 407 GLY A O 1
ATOM 3241 N N . ASN A 1 408 ? -3.924 -29.938 -10.375 1 93.81 408 ASN A N 1
ATOM 3242 C CA . ASN A 1 408 ? -3.615 -31.281 -10.836 1 93.81 408 ASN A CA 1
ATOM 3243 C C . ASN A 1 408 ? -4.613 -31.75 -11.891 1 93.81 408 ASN A C 1
ATOM 3245 O O . ASN A 1 408 ? -4.227 -32.375 -12.883 1 93.81 408 ASN A O 1
ATOM 3249 N N . ILE A 1 409 ? -5.824 -31.469 -11.641 1 95.81 409 ILE A N 1
ATOM 3250 C CA . ILE A 1 409 ? -6.875 -31.844 -12.578 1 95.81 409 ILE A CA 1
ATOM 3251 C C . ILE A 1 409 ? -6.656 -31.156 -13.914 1 95.81 409 ILE A C 1
ATOM 3253 O O . ILE A 1 409 ? -6.73 -31.781 -14.977 1 95.81 409 ILE A O 1
ATOM 3257 N N . LEU A 1 410 ? -6.41 -29.875 -13.859 1 96.44 410 LEU A N 1
ATOM 3258 C CA . LEU A 1 410 ? -6.148 -29.109 -15.07 1 96.44 410 LEU A CA 1
ATOM 3259 C C . LEU A 1 410 ? -4.934 -29.656 -15.812 1 96.44 410 LEU A C 1
ATOM 3261 O O . LEU A 1 410 ? -4.965 -29.812 -17.031 1 96.44 410 LEU A O 1
ATOM 3265 N N . SER A 1 411 ? -3.889 -29.953 -15.078 1 95.69 411 SER A N 1
ATOM 3266 C CA . SER A 1 411 ? -2.674 -30.531 -15.656 1 95.69 411 SER A CA 1
ATOM 3267 C C . SER A 1 411 ? -2.961 -31.844 -16.359 1 95.69 411 SER A C 1
ATOM 3269 O O . SER A 1 411 ? -2.49 -32.094 -17.469 1 95.69 411 SER A O 1
ATOM 3271 N N . ASP A 1 412 ? -3.676 -32.656 -15.734 1 95.38 412 ASP A N 1
ATOM 3272 C CA . ASP A 1 412 ? -4.023 -33.969 -16.281 1 95.38 412 ASP A CA 1
ATOM 3273 C C . ASP A 1 412 ? -4.832 -33.844 -17.562 1 95.38 412 ASP A C 1
ATOM 3275 O O . ASP A 1 412 ? -4.574 -34.531 -18.547 1 95.38 412 ASP A O 1
ATOM 3279 N N . ARG A 1 413 ? -5.77 -32.969 -17.547 1 95.12 413 ARG A N 1
ATOM 3280 C CA . ARG A 1 413 ? -6.621 -32.781 -18.719 1 95.12 413 ARG A CA 1
ATOM 3281 C C . ARG A 1 413 ? -5.82 -32.219 -19.891 1 95.12 413 ARG A C 1
ATOM 3283 O O . ARG A 1 413 ? -6.031 -32.625 -21.031 1 95.12 413 ARG A O 1
ATOM 3290 N N . LEU A 1 414 ? -4.949 -31.312 -19.609 1 94.88 414 LEU A N 1
ATOM 3291 C CA . LEU A 1 414 ? -4.129 -30.719 -20.656 1 94.88 414 LEU A CA 1
ATOM 3292 C C . LEU A 1 414 ? -3.139 -31.75 -21.219 1 94.88 414 LEU A C 1
ATOM 3294 O O . LEU A 1 414 ? -2.822 -31.719 -22.406 1 94.88 414 LEU A O 1
ATOM 3298 N N . THR A 1 415 ? -2.633 -32.594 -20.375 1 94 415 THR A N 1
ATOM 3299 C CA . THR A 1 415 ? -1.667 -33.594 -20.781 1 94 415 THR A CA 1
ATOM 3300 C C . THR A 1 415 ? -2.279 -34.531 -21.797 1 94 415 THR A C 1
ATOM 3302 O O . THR A 1 415 ? -1.573 -35.062 -22.672 1 94 415 THR A O 1
ATOM 3305 N N . HIS A 1 416 ? -3.545 -34.688 -21.797 1 92.25 416 HIS A N 1
ATOM 3306 C CA . HIS A 1 416 ? -4.23 -35.594 -22.703 1 92.25 416 HIS A CA 1
ATOM 3307 C C . HIS A 1 416 ? -4.559 -34.938 -24.031 1 92.25 416 HIS A C 1
ATOM 3309 O O . HIS A 1 416 ? -5.113 -35.562 -24.922 1 92.25 416 HIS A O 1
ATOM 3315 N N . GLN A 1 417 ? -4.27 -33.688 -24.109 1 91.38 417 GLN A N 1
ATOM 3316 C CA . GLN A 1 417 ? -4.473 -33 -25.359 1 91.38 417 GLN A CA 1
ATOM 3317 C C . GLN A 1 417 ? -3.188 -32.969 -26.188 1 91.38 417 GLN A C 1
ATOM 3319 O O .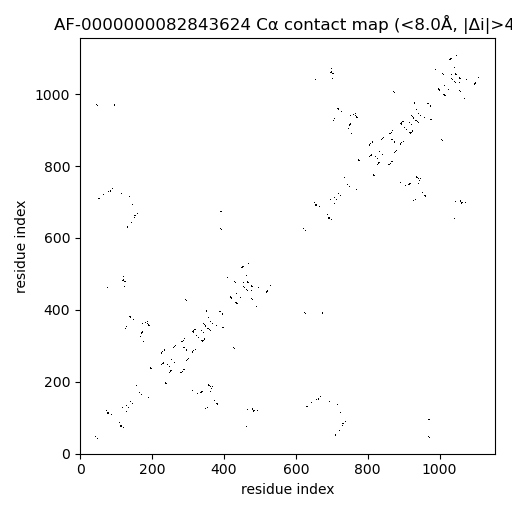 GLN A 1 417 ? -2.135 -32.562 -25.688 1 91.38 417 GLN A O 1
ATOM 3324 N N . SER A 1 418 ? -3.203 -33.281 -27.453 1 88.81 418 SER A N 1
ATOM 3325 C CA . SER A 1 418 ? -2.031 -33.375 -28.312 1 88.81 418 SER A CA 1
ATOM 3326 C C . SER A 1 418 ? -1.485 -31.984 -28.656 1 88.81 418 SER A C 1
ATOM 3328 O O . SER A 1 418 ? -0.325 -31.844 -29.047 1 88.81 418 SER A O 1
ATOM 3330 N N . GLU A 1 419 ? -2.326 -30.984 -28.484 1 89.81 419 GLU A N 1
ATOM 3331 C CA . GLU A 1 419 ? -1.954 -29.625 -28.859 1 89.81 419 GLU A CA 1
ATOM 3332 C C . GLU A 1 419 ? -0.994 -29.016 -27.844 1 89.81 419 GLU A C 1
ATOM 3334 O O . GLU A 1 419 ? -0.357 -28 -28.109 1 89.81 419 GLU A O 1
ATOM 3339 N N . PHE A 1 420 ? -0.902 -29.719 -26.703 1 93.25 420 PHE A N 1
ATOM 3340 C CA . PHE A 1 420 ? -0.149 -29.062 -25.625 1 93.25 420 PHE A CA 1
ATOM 3341 C C . PHE A 1 420 ? 0.915 -30 -25.078 1 93.25 420 PHE A C 1
ATOM 3343 O O . PHE A 1 420 ? 0.711 -31.219 -25.016 1 93.25 420 PHE A O 1
ATOM 3350 N N . ALA A 1 421 ? 2.084 -29.422 -24.734 1 92.12 421 ALA A N 1
ATOM 3351 C CA . ALA A 1 421 ? 3.107 -30.078 -23.938 1 92.12 421 ALA A CA 1
ATOM 3352 C C . ALA A 1 421 ? 3.137 -29.516 -22.516 1 92.12 421 ALA A C 1
ATOM 3354 O O . ALA A 1 421 ? 3.48 -28.359 -22.312 1 92.12 421 ALA A O 1
ATOM 3355 N N . VAL A 1 422 ? 2.785 -30.312 -21.547 1 93.25 422 VAL A N 1
ATOM 3356 C CA . VAL A 1 422 ? 2.729 -29.875 -20.156 1 93.25 422 VAL A CA 1
ATOM 3357 C C . VAL A 1 422 ? 4.062 -30.172 -19.469 1 93.25 422 VAL A C 1
ATOM 3359 O O . VAL A 1 422 ? 4.668 -31.219 -19.688 1 93.25 422 VAL A O 1
ATOM 3362 N N . LEU A 1 423 ? 4.539 -29.156 -18.781 1 87.06 423 LEU A N 1
ATOM 3363 C CA . LEU A 1 423 ? 5.746 -29.359 -17.984 1 87.06 423 LEU A CA 1
ATOM 3364 C C . LEU A 1 423 ? 5.43 -30.109 -16.703 1 87.06 423 LEU A C 1
ATOM 3366 O O . LEU A 1 423 ? 4.523 -29.719 -15.961 1 87.06 423 LEU A O 1
ATOM 3370 N N . HIS A 1 424 ? 6.137 -31.188 -16.469 1 82.12 424 HIS A N 1
ATOM 3371 C CA . HIS A 1 424 ? 6.023 -31.984 -15.25 1 82.12 424 HIS A CA 1
ATOM 3372 C C . HIS A 1 424 ? 7.34 -32 -14.477 1 82.12 424 HIS A C 1
ATOM 3374 O O . HIS A 1 424 ? 8.414 -31.891 -15.078 1 82.12 424 HIS A O 1
ATOM 3380 N N . PRO A 1 425 ? 7.227 -32.062 -13.125 1 79.56 425 PRO A N 1
ATOM 3381 C CA . PRO A 1 425 ? 6.035 -32.156 -12.273 1 79.56 425 PRO A CA 1
ATOM 3382 C C . PRO A 1 425 ? 5.379 -30.797 -12.047 1 79.56 425 PRO A C 1
ATOM 3384 O O . PRO A 1 425 ? 6.055 -29.766 -12.094 1 79.56 425 PRO A O 1
ATOM 3387 N N . ASN A 1 426 ? 4.105 -30.922 -11.969 1 83.19 426 ASN A N 1
ATOM 3388 C CA . ASN A 1 426 ? 3.334 -29.766 -11.516 1 83.19 426 ASN A CA 1
ATOM 3389 C C . ASN A 1 426 ? 3.193 -29.734 -10 1 83.19 426 ASN A C 1
ATOM 3391 O O . ASN A 1 426 ? 2.742 -30.719 -9.398 1 83.19 426 ASN A O 1
ATOM 3395 N N . GLU A 1 427 ? 3.676 -28.672 -9.461 1 87.25 427 GLU A N 1
ATOM 3396 C CA . GLU A 1 427 ? 3.604 -28.562 -8.008 1 87.25 427 GLU A CA 1
ATOM 3397 C C . GLU A 1 427 ? 2.814 -27.328 -7.59 1 87.25 427 GLU A C 1
ATOM 3399 O O . GLU A 1 427 ? 2.725 -26.359 -8.344 1 87.25 427 GLU A O 1
ATOM 3404 N N . HIS A 1 428 ? 2.125 -27.406 -6.469 1 93 428 HIS A N 1
ATOM 3405 C CA . HIS A 1 428 ? 1.527 -26.297 -5.746 1 93 428 HIS A CA 1
ATOM 3406 C C . HIS A 1 428 ? 0.377 -25.672 -6.539 1 93 428 HIS A C 1
ATOM 3408 O O . HIS A 1 428 ? 0.103 -24.484 -6.414 1 93 428 HIS A O 1
ATOM 3414 N N . GLY A 1 429 ? -0.209 -26.406 -7.473 1 92.56 429 GLY A N 1
ATOM 3415 C CA . GLY A 1 429 ? -1.384 -25.938 -8.195 1 92.56 429 GLY A CA 1
ATOM 3416 C C . GLY A 1 429 ? -1.046 -25.078 -9.398 1 92.56 429 GLY A C 1
ATOM 3417 O O . GLY A 1 429 ? -1.931 -24.469 -9.992 1 92.56 429 GLY A O 1
ATOM 3418 N N . ILE A 1 430 ? 0.173 -24.984 -9.781 1 94.31 430 ILE A N 1
ATOM 3419 C CA . ILE A 1 430 ? 0.628 -24.234 -10.961 1 94.31 430 ILE A CA 1
ATOM 3420 C C . ILE A 1 430 ? 0.809 -25.203 -12.133 1 94.31 430 ILE A C 1
ATOM 3422 O O . ILE A 1 430 ? 1.45 -26.25 -11.992 1 94.31 430 ILE A O 1
ATOM 3426 N N . VAL A 1 431 ? 0.232 -24.891 -13.281 1 96.56 431 VAL A N 1
ATOM 3427 C CA . VAL A 1 431 ? 0.336 -25.734 -14.469 1 96.56 431 VAL A CA 1
ATOM 3428 C C . VAL A 1 431 ? 1.05 -24.969 -15.586 1 96.56 431 VAL A C 1
ATOM 3430 O O . VAL A 1 431 ? 0.6 -23.906 -16 1 96.56 431 VAL A O 1
ATOM 3433 N N . LEU A 1 432 ? 2.127 -25.5 -16.016 1 95.62 432 LEU A N 1
ATOM 3434 C CA . LEU A 1 432 ? 2.889 -24.922 -17.125 1 95.62 432 LEU A CA 1
ATOM 3435 C C . LEU A 1 432 ? 2.756 -25.766 -18.375 1 95.62 432 LEU A C 1
ATOM 3437 O O . LEU A 1 432 ? 2.836 -26.984 -18.328 1 95.62 432 LEU A O 1
ATOM 3441 N N . PHE A 1 433 ? 2.572 -25.078 -19.562 1 95.62 433 PHE A N 1
ATOM 3442 C CA . PHE A 1 433 ? 2.41 -25.844 -20.797 1 95.62 433 PHE A CA 1
ATOM 3443 C C . PHE A 1 433 ? 2.793 -24.984 -22 1 95.62 433 PHE A C 1
ATOM 3445 O O . PHE A 1 433 ? 2.838 -23.766 -21.922 1 95.62 433 PHE A O 1
ATOM 3452 N N . GLN A 1 434 ? 3.152 -25.609 -23.062 1 93.88 434 GLN A N 1
ATOM 3453 C CA . GLN A 1 434 ? 3.455 -25 -24.344 1 93.88 434 GLN A CA 1
ATOM 3454 C C . GLN A 1 434 ? 2.477 -25.453 -25.422 1 93.88 434 GLN A C 1
ATOM 3456 O O . GLN A 1 434 ? 1.947 -26.578 -25.344 1 93.88 434 GLN A O 1
ATOM 3461 N N . TYR A 1 435 ? 2.203 -24.516 -26.297 1 92.44 435 TYR A N 1
ATOM 3462 C CA . TYR A 1 435 ? 1.479 -24.906 -27.5 1 92.44 435 TYR A CA 1
ATOM 3463 C C . TYR A 1 435 ? 2.408 -25.594 -28.484 1 92.44 435 TYR A C 1
ATOM 3465 O O . TYR A 1 435 ? 3.457 -25.062 -28.844 1 92.44 435 TYR A O 1
ATOM 3473 N N . TYR A 1 436 ? 2.178 -26.828 -28.906 1 80 436 TYR A N 1
ATOM 3474 C CA . TYR A 1 436 ? 3.098 -27.641 -29.703 1 80 436 TYR A CA 1
ATOM 3475 C C . TYR A 1 436 ? 2.436 -28.125 -30.984 1 80 436 TYR A C 1
ATOM 3477 O O . TYR A 1 436 ? 3.121 -28.484 -31.938 1 80 436 TYR A O 1
ATOM 3485 N N . ASN A 1 437 ? 1.242 -27.75 -31.359 1 67.12 437 ASN A N 1
ATOM 3486 C CA . ASN A 1 437 ? 0.502 -28.406 -32.406 1 67.12 437 ASN A CA 1
ATOM 3487 C C . ASN A 1 437 ? 1.433 -28.891 -33.531 1 67.12 437 ASN A C 1
ATOM 3489 O O . ASN A 1 437 ? 2.07 -28.094 -34.219 1 67.12 437 ASN A O 1
ATOM 3493 N N . THR A 1 438 ? 1.654 -30.234 -33.5 1 55.78 438 THR A N 1
ATOM 3494 C CA . THR A 1 438 ? 2.455 -31.016 -34.438 1 55.78 438 THR A CA 1
ATOM 3495 C C . THR A 1 438 ? 1.889 -30.938 -35.844 1 55.78 438 THR A C 1
ATOM 3497 O O . THR A 1 438 ? 2.572 -31.281 -36.812 1 55.78 438 THR A O 1
ATOM 3500 N N . SER A 1 439 ? 0.591 -30.766 -35.906 1 52.44 439 SER A N 1
ATOM 3501 C CA . SER A 1 439 ? 0.035 -30.797 -37.25 1 52.44 439 SER A CA 1
ATOM 3502 C C . SER A 1 439 ? 0.509 -29.594 -38.094 1 52.44 439 SER A C 1
ATOM 3504 O O . SER A 1 439 ? 0.309 -29.562 -39.312 1 52.44 439 SER A O 1
ATOM 3506 N N . ILE A 1 440 ? 0.782 -28.516 -37.344 1 51.72 440 ILE A N 1
ATOM 3507 C CA . ILE A 1 440 ? 1.421 -27.453 -38.125 1 51.72 440 ILE A CA 1
ATOM 3508 C C . ILE A 1 440 ? 2.846 -27.875 -38.469 1 51.72 440 ILE A C 1
ATOM 3510 O O . ILE A 1 440 ? 3.803 -27.484 -37.812 1 51.72 440 ILE A O 1
ATOM 3514 N N . LYS A 1 441 ? 3.029 -29.203 -38.594 1 45.44 441 LYS A N 1
ATOM 3515 C CA . LYS A 1 441 ? 4.207 -30.031 -38.812 1 45.44 441 LYS A CA 1
ATOM 3516 C C . LYS A 1 441 ? 5.227 -29.312 -39.719 1 45.44 441 LYS A C 1
ATOM 3518 O O . LYS A 1 441 ? 6.434 -29.516 -39.562 1 45.44 441 LYS A O 1
ATOM 3523 N N . GLY A 1 442 ? 4.738 -28.906 -40.781 1 44.03 442 GLY A N 1
ATOM 3524 C CA . GLY A 1 442 ? 5.711 -28.5 -41.781 1 44.03 442 GLY A CA 1
ATOM 3525 C C . GLY A 1 442 ? 6.48 -27.25 -41.406 1 44.03 442 GLY A C 1
ATOM 3526 O O . GLY A 1 442 ? 7.398 -26.844 -42.125 1 44.03 442 GLY A O 1
ATOM 3527 N N . ARG A 1 443 ? 5.883 -26.516 -40.562 1 46.44 443 ARG A N 1
ATOM 3528 C CA . ARG A 1 443 ? 6.551 -25.219 -40.469 1 46.44 443 ARG A CA 1
ATOM 3529 C C . ARG A 1 443 ? 7.539 -25.203 -39.312 1 46.44 443 ARG A C 1
ATOM 3531 O O . ARG A 1 443 ? 7.34 -25.906 -38.312 1 46.44 443 ARG A O 1
ATOM 3538 N N . THR A 1 444 ? 8.766 -25.078 -39.469 1 49.97 444 THR A N 1
ATOM 3539 C CA . THR A 1 444 ? 10.031 -24.844 -38.75 1 49.97 444 THR A CA 1
ATOM 3540 C C . THR A 1 444 ? 9.836 -23.859 -37.594 1 49.97 444 THR A C 1
ATOM 3542 O O . THR A 1 444 ? 10.812 -23.375 -37.031 1 49.97 444 THR A O 1
ATOM 3545 N N . THR A 1 445 ? 8.562 -23.719 -37.25 1 59 445 THR A N 1
ATOM 3546 C CA . THR A 1 445 ? 8.492 -22.672 -36.25 1 59 445 THR A CA 1
ATOM 3547 C C . THR A 1 445 ? 8.703 -23.25 -34.844 1 59 445 THR A C 1
ATOM 3549 O O . THR A 1 445 ? 8.117 -24.281 -34.5 1 59 445 THR A O 1
ATOM 3552 N N . ASP A 1 446 ? 9.672 -22.766 -34.156 1 78.5 446 ASP A N 1
ATOM 3553 C CA . ASP A 1 446 ? 10.07 -23.188 -32.812 1 78.5 446 ASP A CA 1
ATOM 3554 C C . ASP A 1 446 ? 8.914 -23.031 -31.828 1 78.5 446 ASP A C 1
ATOM 3556 O O . ASP A 1 446 ? 8.039 -22.203 -32.031 1 78.5 446 ASP A O 1
ATOM 3560 N N . ALA A 1 447 ? 8.594 -24.078 -31.062 1 84.12 447 ALA A N 1
ATOM 3561 C CA . ALA A 1 447 ? 7.559 -24.141 -30.031 1 84.12 447 ALA A CA 1
ATOM 3562 C C . ALA A 1 447 ? 7.426 -22.812 -29.297 1 84.12 447 ALA A C 1
ATOM 3564 O O . ALA A 1 447 ? 6.324 -22.422 -28.906 1 84.12 447 ALA A O 1
ATOM 3565 N N . ASN A 1 448 ? 8.492 -22.109 -29.156 1 89.25 448 ASN A N 1
ATOM 3566 C CA . ASN A 1 448 ? 8.492 -20.828 -28.484 1 89.25 448 ASN A CA 1
ATOM 3567 C C . ASN A 1 448 ? 7.695 -19.781 -29.266 1 89.25 448 ASN A C 1
ATOM 3569 O O . ASN A 1 448 ? 6.844 -19.094 -28.703 1 89.25 448 ASN A O 1
ATOM 3573 N N . THR A 1 449 ? 8.016 -19.703 -30.438 1 86.38 449 THR A N 1
ATOM 3574 C CA . THR A 1 449 ? 7.332 -18.75 -31.297 1 86.38 449 THR A CA 1
ATOM 3575 C C . THR A 1 449 ? 5.84 -19.062 -31.391 1 86.38 449 THR A C 1
ATOM 3577 O O . THR A 1 449 ? 5.004 -18.156 -31.312 1 86.38 449 THR A O 1
ATOM 3580 N N . LEU A 1 450 ? 5.527 -20.375 -31.578 1 87.25 450 LEU A N 1
ATOM 3581 C CA . LEU A 1 450 ? 4.133 -20.797 -31.672 1 87.25 450 LEU A CA 1
ATOM 3582 C C . LEU A 1 450 ? 3.377 -20.453 -30.391 1 87.25 450 LEU A C 1
ATOM 3584 O O . LEU A 1 450 ? 2.232 -20 -30.438 1 87.25 450 LEU A O 1
ATOM 3588 N N . THR A 1 451 ? 3.998 -20.734 -29.297 1 92.62 451 THR A N 1
ATOM 3589 C CA . THR A 1 451 ? 3.381 -20.453 -28 1 92.62 451 THR A CA 1
ATOM 3590 C C . THR A 1 451 ? 3.125 -18.969 -27.828 1 92.62 451 THR A C 1
ATOM 3592 O O . THR A 1 451 ? 2.068 -18.562 -27.344 1 92.62 451 THR A O 1
ATOM 3595 N N . SER A 1 452 ? 4.055 -18.172 -28.219 1 91.12 452 SER A N 1
ATOM 3596 C CA . SER A 1 452 ? 3.916 -16.719 -28.125 1 91.12 452 SER A CA 1
ATOM 3597 C C . SER A 1 452 ? 2.762 -16.219 -29 1 91.12 452 SER A C 1
ATOM 3599 O O . SER A 1 452 ? 1.986 -15.359 -28.578 1 91.12 452 SER A O 1
ATOM 3601 N N . MET A 1 453 ? 2.662 -16.703 -30.188 1 88.56 453 MET A N 1
ATOM 3602 C CA . MET A 1 453 ? 1.577 -16.328 -31.094 1 88.56 453 MET A CA 1
ATOM 3603 C C . MET A 1 453 ? 0.228 -16.766 -30.531 1 88.56 453 MET A C 1
ATOM 3605 O O . MET A 1 453 ? -0.746 -16.016 -30.578 1 88.56 453 MET A O 1
ATOM 3609 N N . PHE A 1 454 ? 0.257 -17.969 -30.094 1 92.62 454 PHE A N 1
ATOM 3610 C CA . PHE A 1 454 ? -0.974 -18.5 -29.531 1 92.62 454 PHE A CA 1
ATOM 3611 C C . PHE A 1 454 ? -1.43 -17.656 -28.344 1 92.62 454 PHE A C 1
ATOM 3613 O O . PHE A 1 454 ? -2.617 -17.359 -28.203 1 92.62 454 PHE A O 1
ATOM 3620 N N . TYR A 1 455 ? -0.5 -17.297 -27.469 1 94 455 TYR A N 1
ATOM 3621 C CA . TYR A 1 455 ? -0.811 -16.453 -26.312 1 94 455 TYR A CA 1
ATOM 3622 C C . TYR A 1 455 ? -1.433 -15.133 -26.766 1 94 455 TYR A C 1
ATOM 3624 O O . TYR A 1 455 ? -2.436 -14.695 -26.203 1 94 455 TYR A O 1
ATOM 3632 N N . SER A 1 456 ? -0.806 -14.508 -27.672 1 90.06 456 SER A N 1
ATOM 3633 C CA . SER A 1 456 ? -1.321 -13.242 -28.188 1 90.06 456 SER A CA 1
ATOM 3634 C C . SER A 1 456 ? -2.756 -13.391 -28.672 1 90.06 456 SER A C 1
ATOM 3636 O O . SER A 1 456 ? -3.6 -12.531 -28.422 1 90.06 456 SER A O 1
ATOM 3638 N N . TYR A 1 457 ? -2.947 -14.461 -29.375 1 90.75 457 TYR A N 1
ATOM 3639 C CA . TYR A 1 457 ? -4.297 -14.695 -29.891 1 90.75 457 TYR A CA 1
ATOM 3640 C C . TYR A 1 457 ? -5.27 -14.938 -28.734 1 90.75 457 TYR A C 1
ATOM 3642 O O . TYR A 1 457 ? -6.41 -14.477 -28.781 1 90.75 457 TYR A O 1
ATOM 3650 N N . MET A 1 458 ? -4.887 -15.727 -27.797 1 93.31 458 MET A N 1
ATOM 3651 C CA . MET A 1 458 ? -5.711 -16 -26.625 1 93.31 458 MET A CA 1
ATOM 3652 C C . MET A 1 458 ? -6.148 -14.703 -25.953 1 93.31 458 MET A C 1
ATOM 3654 O O . MET A 1 458 ? -7.328 -14.531 -25.641 1 93.31 458 MET A O 1
ATOM 3658 N N . VAL A 1 459 ? -5.23 -13.797 -25.734 1 88.56 459 VAL A N 1
ATOM 3659 C CA . VAL A 1 459 ? -5.508 -12.523 -25.094 1 88.56 459 VAL A CA 1
ATOM 3660 C C . VAL A 1 459 ? -6.461 -11.703 -25.953 1 88.56 459 VAL A C 1
ATOM 3662 O O . VAL A 1 459 ? -7.402 -11.086 -25.453 1 88.56 459 VAL A O 1
ATOM 3665 N N . GLU A 1 460 ? -6.207 -11.672 -27.188 1 86.19 460 GLU A N 1
ATOM 3666 C CA . GLU A 1 460 ? -7.059 -10.938 -28.125 1 86.19 460 GLU A CA 1
ATOM 3667 C C . GLU A 1 460 ? -8.484 -11.484 -28.125 1 86.19 460 GLU A C 1
ATOM 3669 O O . GLU A 1 460 ? -9.445 -10.727 -28.281 1 86.19 460 GLU A O 1
ATOM 3674 N N . SER A 1 461 ? -8.594 -12.789 -28 1 89.88 461 SER A N 1
ATOM 3675 C CA . SER A 1 461 ? -9.914 -13.422 -28.016 1 89.88 461 SER A CA 1
ATOM 3676 C C . SER A 1 461 ? -10.734 -13 -26.797 1 89.88 461 SER A C 1
ATOM 3678 O O . SER A 1 461 ? -11.961 -13.141 -26.797 1 89.88 461 SER A O 1
ATOM 3680 N N . ALA A 1 462 ? -10.07 -12.617 -25.656 1 90 462 ALA A N 1
ATOM 3681 C CA . ALA A 1 462 ? -10.672 -12.117 -24.438 1 90 462 ALA A CA 1
ATOM 3682 C C . ALA A 1 462 ? -11.438 -13.227 -23.703 1 90 462 ALA A C 1
ATOM 3684 O O . ALA A 1 462 ? -12.141 -12.969 -22.734 1 90 462 ALA A O 1
ATOM 3685 N N . GLN A 1 463 ? -11.281 -14.477 -24.172 1 92.62 463 GLN A N 1
ATOM 3686 C CA . GLN A 1 463 ? -12.062 -15.586 -23.625 1 92.62 463 GLN A CA 1
ATOM 3687 C C . GLN A 1 463 ? -11.359 -16.203 -22.422 1 92.62 463 GLN A C 1
ATOM 3689 O O . GLN A 1 463 ? -11.992 -16.891 -21.625 1 92.62 463 GLN A O 1
ATOM 3694 N N . MET A 1 464 ? -10.102 -16.016 -22.391 1 94.56 464 MET A N 1
ATOM 3695 C CA . MET A 1 464 ? -9.281 -16.609 -21.344 1 94.56 464 MET A CA 1
ATOM 3696 C C . MET A 1 464 ? -7.969 -15.844 -21.188 1 94.56 464 MET A C 1
ATOM 3698 O O . MET A 1 464 ? -7.539 -15.141 -22.094 1 94.56 464 MET A O 1
ATOM 3702 N N . LYS A 1 465 ? -7.414 -15.953 -20 1 93.75 465 LYS A N 1
ATOM 3703 C CA . LYS A 1 465 ? -6.094 -15.359 -19.812 1 93.75 465 LYS A CA 1
ATOM 3704 C C . LYS A 1 465 ? -5.215 -16.266 -18.938 1 93.75 465 LYS A C 1
ATOM 3706 O O . LYS A 1 465 ? -5.621 -16.672 -17.844 1 93.75 465 LYS A O 1
ATOM 3711 N N . CYS A 1 466 ? -4.066 -16.594 -19.438 1 95.56 466 CYS A N 1
ATOM 3712 C CA . CYS A 1 466 ? -3.027 -17.312 -18.719 1 95.56 466 CYS A CA 1
ATOM 3713 C C . CYS A 1 466 ? -1.8 -16.438 -18.516 1 95.56 466 CYS A C 1
ATOM 3715 O O . CYS A 1 466 ? -1.711 -15.344 -19.078 1 95.56 466 CYS A O 1
ATOM 3717 N N . GLY A 1 467 ? -1.031 -16.953 -17.609 1 93.56 467 GLY A N 1
ATOM 3718 C CA . GLY A 1 467 ? 0.246 -16.266 -17.469 1 93.56 467 GLY A CA 1
ATOM 3719 C C . GLY A 1 467 ? 1.223 -16.578 -18.578 1 93.56 467 GLY A C 1
ATOM 3720 O O . GLY A 1 467 ? 1.095 -17.609 -19.25 1 93.56 467 GLY A O 1
ATOM 3721 N N . PHE A 1 468 ? 2.148 -15.641 -18.875 1 92.69 468 PHE A N 1
ATOM 3722 C CA . PHE A 1 468 ? 3.236 -15.781 -19.844 1 92.69 468 PHE A CA 1
ATOM 3723 C C . PHE A 1 468 ? 4.582 -15.867 -19.125 1 92.69 468 PHE A C 1
ATOM 3725 O O . PHE A 1 468 ? 4.973 -14.938 -18.422 1 92.69 468 PHE A O 1
ATOM 3732 N N . VAL A 1 469 ? 5.281 -16.953 -19.281 1 91.88 469 VAL A N 1
ATOM 3733 C CA . VAL A 1 469 ? 6.523 -17.172 -18.547 1 91.88 469 VAL A CA 1
ATOM 3734 C C . VAL A 1 469 ? 7.664 -17.422 -19.531 1 91.88 469 VAL A C 1
ATOM 3736 O O . VAL A 1 469 ? 7.531 -18.234 -20.453 1 91.88 469 VAL A O 1
ATOM 3739 N N . LYS A 1 470 ? 8.664 -16.688 -19.438 1 89.94 470 LYS A N 1
ATOM 3740 C CA . LYS A 1 470 ? 9.922 -16.953 -20.125 1 89.94 470 LYS A CA 1
ATOM 3741 C C . LYS A 1 470 ? 11.008 -17.406 -19.141 1 89.94 470 LYS A C 1
ATOM 3743 O O . LYS A 1 470 ? 11.352 -16.672 -18.219 1 89.94 470 LYS A O 1
ATOM 3748 N N . PHE A 1 471 ? 11.453 -18.625 -19.312 1 88.94 471 PHE A N 1
ATOM 3749 C CA . PHE A 1 471 ? 12.469 -19.188 -18.438 1 88.94 471 PHE A CA 1
ATOM 3750 C C . PHE A 1 471 ? 13.477 -20.016 -19.219 1 88.94 471 PHE A C 1
ATOM 3752 O O . PHE A 1 471 ? 13.109 -20.969 -19.906 1 88.94 471 PHE A O 1
ATOM 3759 N N . ASN A 1 472 ? 14.812 -19.734 -19.062 1 85.38 472 ASN A N 1
ATOM 3760 C CA . ASN A 1 472 ? 15.906 -20.406 -19.75 1 85.38 472 ASN A CA 1
ATOM 3761 C C . ASN A 1 472 ? 15.602 -20.594 -21.234 1 85.38 472 ASN A C 1
ATOM 3763 O O . ASN A 1 472 ? 15.664 -21.719 -21.75 1 85.38 472 ASN A O 1
ATOM 3767 N N . ASP A 1 473 ? 15.086 -19.594 -21.938 1 83.75 473 ASP A N 1
ATOM 3768 C CA . ASP A 1 473 ? 14.844 -19.484 -23.375 1 83.75 473 ASP A CA 1
ATOM 3769 C C . ASP A 1 473 ? 13.602 -20.266 -23.781 1 83.75 473 ASP A C 1
ATOM 3771 O O . ASP A 1 473 ? 13.383 -20.516 -24.969 1 83.75 473 ASP A O 1
ATOM 3775 N N . LYS A 1 474 ? 12.977 -20.781 -22.844 1 88.06 474 LYS A N 1
ATOM 3776 C CA . LYS A 1 474 ? 11.703 -21.438 -23.125 1 88.06 474 LYS A CA 1
ATOM 3777 C C . LYS A 1 474 ? 10.523 -20.516 -22.797 1 88.06 474 LYS A C 1
ATOM 3779 O O . LYS A 1 474 ? 10.539 -19.828 -21.781 1 88.06 474 LYS A O 1
ATOM 3784 N N . ILE A 1 475 ? 9.594 -20.5 -23.688 1 92.31 475 ILE A N 1
ATOM 3785 C CA . ILE A 1 475 ? 8.367 -19.734 -23.469 1 92.31 475 ILE A CA 1
ATOM 3786 C C . ILE A 1 475 ? 7.219 -20.688 -23.156 1 92.31 475 ILE A C 1
ATOM 3788 O O . ILE A 1 475 ? 6.98 -21.656 -23.875 1 92.31 475 ILE A O 1
ATOM 3792 N N . MET A 1 476 ? 6.578 -20.438 -22.047 1 93.88 476 MET A N 1
ATOM 3793 C CA . MET A 1 476 ? 5.477 -21.281 -21.609 1 93.88 476 MET A CA 1
ATOM 3794 C C . MET A 1 476 ? 4.289 -20.453 -21.156 1 93.88 476 MET A C 1
ATOM 3796 O O . MET A 1 476 ? 4.438 -19.266 -20.875 1 93.88 476 MET A O 1
ATOM 3800 N N . LEU A 1 477 ? 3.16 -21.062 -21.156 1 96.06 477 LEU A N 1
ATOM 3801 C CA . LEU A 1 477 ? 1.976 -20.5 -20.516 1 96.06 477 LEU A CA 1
ATOM 3802 C C . LEU A 1 477 ? 1.802 -21.094 -19.109 1 96.06 477 LEU A C 1
ATOM 3804 O O . LEU A 1 477 ? 2.164 -22.25 -18.875 1 96.06 477 LEU A O 1
ATOM 3808 N N . ARG A 1 478 ? 1.335 -20.281 -18.234 1 96.12 478 ARG A N 1
ATOM 3809 C CA . ARG A 1 478 ? 1.122 -20.703 -16.859 1 96.12 478 ARG A CA 1
ATOM 3810 C C . ARG A 1 478 ? -0.328 -20.5 -16.438 1 96.12 478 ARG A C 1
ATOM 3812 O O . ARG A 1 478 ? -0.877 -19.406 -16.609 1 96.12 478 ARG A O 1
ATOM 3819 N N . ALA A 1 479 ? -0.923 -21.516 -15.867 1 96.38 479 ALA A N 1
ATOM 3820 C CA . ALA A 1 479 ? -2.289 -21.406 -15.367 1 96.38 479 ALA A CA 1
ATOM 3821 C C . ALA A 1 479 ? -2.332 -21.625 -13.852 1 96.38 479 ALA A C 1
ATOM 3823 O O . ALA A 1 479 ? -1.77 -22.594 -13.344 1 96.38 479 ALA A O 1
ATOM 3824 N N . CYS A 1 480 ? -2.902 -20.734 -13.125 1 93.69 480 CYS A N 1
ATOM 3825 C CA . CYS A 1 480 ? -3.203 -20.859 -11.703 1 93.69 480 CYS A CA 1
ATOM 3826 C C . CYS A 1 480 ? -4.707 -20.812 -11.461 1 93.69 480 CYS A C 1
ATOM 3828 O O . CYS A 1 480 ? -5.473 -20.422 -12.344 1 93.69 480 CYS A O 1
ATOM 3830 N N . ILE A 1 481 ? -5.129 -21.25 -10.312 1 92.88 481 ILE A N 1
ATOM 3831 C CA . ILE A 1 481 ? -6.547 -21.297 -9.961 1 92.88 481 ILE A CA 1
ATOM 3832 C C . ILE A 1 481 ? -6.891 -20.156 -9.016 1 92.88 481 ILE A C 1
ATOM 3834 O O . ILE A 1 481 ? -6.367 -20.094 -7.898 1 92.88 481 ILE A O 1
ATOM 3838 N N . ASN A 1 482 ? -7.809 -19.234 -9.422 1 88.62 482 ASN A N 1
ATOM 3839 C CA . ASN A 1 482 ? -8.062 -18.031 -8.617 1 88.62 482 ASN A CA 1
ATOM 3840 C C . ASN A 1 482 ? -9.523 -17.953 -8.188 1 88.62 482 ASN A C 1
ATOM 3842 O O . ASN A 1 482 ? -9.828 -17.5 -7.082 1 88.62 482 ASN A O 1
ATOM 3846 N N . TYR A 1 483 ? -10.43 -18.422 -9.07 1 90 483 TYR A N 1
ATOM 3847 C CA . TYR A 1 483 ? -11.859 -18.281 -8.828 1 90 483 TYR A CA 1
ATOM 3848 C C . TYR A 1 483 ? -12.281 -19.062 -7.59 1 90 483 TYR A C 1
ATOM 3850 O O . TYR A 1 483 ? -12.078 -20.281 -7.52 1 90 483 TYR A O 1
ATOM 3858 N N . GLU A 1 484 ? -12.852 -18.375 -6.625 1 88.06 484 GLU A N 1
ATOM 3859 C CA . GLU A 1 484 ? -13.18 -18.953 -5.324 1 88.06 484 GLU A CA 1
ATOM 3860 C C . GLU A 1 484 ? -14.086 -20.172 -5.477 1 88.06 484 GLU A C 1
ATOM 3862 O O . GLU A 1 484 ? -13.977 -21.141 -4.711 1 88.06 484 GLU A O 1
ATOM 3867 N N . LYS A 1 485 ? -14.914 -20.188 -6.52 1 86.38 485 LYS A N 1
ATOM 3868 C CA . LYS A 1 485 ? -15.891 -21.25 -6.68 1 86.38 485 LYS A CA 1
ATOM 3869 C C . LYS A 1 485 ? -15.414 -22.297 -7.688 1 86.38 485 LYS A C 1
ATOM 3871 O O . LYS A 1 485 ? -16.203 -23.094 -8.18 1 86.38 485 LYS A O 1
ATOM 3876 N N . SER A 1 486 ? -14.195 -22.234 -7.973 1 91.69 486 SER A N 1
ATOM 3877 C CA . SER A 1 486 ? -13.648 -23.188 -8.945 1 91.69 486 SER A CA 1
ATOM 3878 C C . SER A 1 486 ? -13.867 -24.625 -8.508 1 91.69 486 SER A C 1
ATOM 3880 O O . SER A 1 486 ? -13.805 -24.938 -7.312 1 91.69 486 SER A O 1
ATOM 3882 N N . ASN A 1 487 ? -14.148 -25.453 -9.414 1 92.94 487 ASN A N 1
ATOM 3883 C CA . ASN A 1 487 ? -14.305 -26.891 -9.234 1 92.94 487 ASN A CA 1
ATOM 3884 C C . ASN A 1 487 ? -13.891 -27.656 -10.484 1 92.94 487 ASN A C 1
ATOM 3886 O O . ASN A 1 487 ? -13.414 -27.078 -11.453 1 92.94 487 ASN A O 1
ATOM 3890 N N . ALA A 1 488 ? -14.047 -28.984 -10.414 1 95 488 ALA A N 1
ATOM 3891 C CA . ALA A 1 488 ? -13.586 -29.828 -11.508 1 95 488 ALA A CA 1
ATOM 3892 C C . ALA A 1 488 ? -14.32 -29.516 -12.805 1 95 488 ALA A C 1
ATOM 3894 O O . ALA A 1 488 ? -13.727 -29.516 -13.883 1 95 488 ALA A O 1
ATOM 3895 N N . SER A 1 489 ? -15.609 -29.25 -12.664 1 94.88 489 SER A N 1
ATOM 3896 C CA . SER A 1 489 ? -16.422 -28.922 -13.844 1 94.88 489 SER A CA 1
ATOM 3897 C C . SER A 1 489 ? -15.93 -27.625 -14.508 1 94.88 489 SER A C 1
ATOM 3899 O O . SER A 1 489 ? -15.875 -27.547 -15.734 1 94.88 489 SER A O 1
ATOM 3901 N N . ILE A 1 490 ? -15.617 -26.703 -13.688 1 93.38 490 ILE A N 1
ATOM 3902 C CA . ILE A 1 490 ? -15.133 -25.422 -14.195 1 93.38 490 ILE A CA 1
ATOM 3903 C C . ILE A 1 490 ? -13.773 -25.609 -14.867 1 93.38 490 ILE A C 1
ATOM 3905 O O . ILE A 1 490 ? -13.484 -24.969 -15.875 1 93.38 490 ILE A O 1
ATOM 3909 N N . MET A 1 491 ? -12.914 -26.469 -14.367 1 95.25 491 MET A N 1
ATOM 3910 C CA . MET A 1 491 ? -11.641 -26.766 -15.016 1 95.25 491 MET A CA 1
ATOM 3911 C C . MET A 1 491 ? -11.859 -27.406 -16.391 1 95.25 491 MET A C 1
ATOM 3913 O O . MET A 1 491 ? -11.141 -27.078 -17.344 1 95.25 491 MET A O 1
ATOM 3917 N N . GLU A 1 492 ? -12.844 -28.266 -16.453 1 95.19 492 GLU A N 1
ATOM 3918 C CA . GLU A 1 492 ? -13.18 -28.891 -17.734 1 95.19 492 GLU A CA 1
ATOM 3919 C C . GLU A 1 492 ? -13.641 -27.844 -18.75 1 95.19 492 GLU A C 1
ATOM 3921 O O . GLU A 1 492 ? -13.281 -27.906 -19.922 1 95.19 492 GLU A O 1
ATOM 3926 N N . GLU A 1 493 ? -14.453 -26.969 -18.234 1 94.56 493 GLU A N 1
ATOM 3927 C CA . GLU A 1 493 ? -14.922 -25.891 -19.094 1 94.56 493 GLU A CA 1
ATOM 3928 C C . GLU A 1 493 ? -13.766 -25.031 -19.578 1 94.56 493 GLU A C 1
ATOM 3930 O O . GLU A 1 493 ? -13.766 -24.562 -20.719 1 94.56 493 GLU A O 1
ATOM 3935 N N . SER A 1 494 ? -12.836 -24.75 -18.719 1 95.81 494 SER A N 1
ATOM 3936 C CA . SER A 1 494 ? -11.656 -23.984 -19.078 1 95.81 494 SER A CA 1
ATOM 3937 C C . SER A 1 494 ? -10.859 -24.672 -20.188 1 95.81 494 SER A C 1
ATOM 3939 O O . SER A 1 494 ? -10.398 -24.031 -21.125 1 95.81 494 SER A O 1
ATOM 3941 N N . VAL A 1 495 ? -10.703 -25.969 -20.078 1 96.69 495 VAL A N 1
ATOM 3942 C CA . VAL A 1 495 ? -9.961 -26.734 -21.062 1 96.69 495 VAL A CA 1
ATOM 3943 C C . VAL A 1 495 ? -10.711 -26.719 -22.391 1 96.69 495 VAL A C 1
ATOM 3945 O O . VAL A 1 495 ? -10.109 -26.547 -23.453 1 96.69 495 VAL A O 1
ATOM 3948 N N . SER A 1 496 ? -12.023 -26.922 -22.328 1 96.56 496 SER A N 1
ATOM 3949 C CA . SER A 1 496 ? -12.844 -26.875 -23.531 1 96.56 496 SER A CA 1
ATOM 3950 C C . SER A 1 496 ? -12.719 -25.531 -24.234 1 96.56 496 SER A C 1
ATOM 3952 O O . SER A 1 496 ? -12.609 -25.469 -25.469 1 96.56 496 SER A O 1
ATOM 3954 N N . THR A 1 497 ? -12.789 -24.484 -23.422 1 96.38 497 THR A N 1
ATOM 3955 C CA . THR A 1 497 ? -12.641 -23.141 -23.984 1 96.38 497 THR A CA 1
ATOM 3956 C C . THR A 1 497 ? -11.266 -22.969 -24.609 1 96.38 497 THR A C 1
ATOM 3958 O O . THR A 1 497 ? -11.133 -22.391 -25.688 1 96.38 497 THR A O 1
ATOM 3961 N N . LEU A 1 498 ? -10.266 -23.484 -23.984 1 96.75 498 LEU A N 1
ATOM 3962 C CA . LEU A 1 498 ? -8.898 -23.406 -24.484 1 96.75 498 LEU A CA 1
ATOM 3963 C C . LEU A 1 498 ? -8.781 -24.109 -25.828 1 96.75 498 LEU A C 1
ATOM 3965 O O . LEU A 1 498 ? -8.141 -23.594 -26.75 1 96.75 498 LEU A O 1
ATOM 3969 N N . LEU A 1 499 ? -9.406 -25.234 -26 1 95.5 499 LEU A N 1
ATOM 3970 C CA . LEU A 1 499 ? -9.367 -26 -27.234 1 95.5 499 LEU A CA 1
ATOM 3971 C C . LEU A 1 499 ? -10.125 -25.266 -28.344 1 95.5 499 LEU A C 1
ATOM 3973 O O . LEU A 1 499 ? -9.734 -25.312 -29.516 1 95.5 499 LEU A O 1
ATOM 3977 N N . ASN A 1 500 ? -11.211 -24.609 -27.969 1 96.38 500 ASN A N 1
ATOM 3978 C CA . ASN A 1 500 ? -11.914 -23.781 -28.938 1 96.38 500 ASN A CA 1
ATOM 3979 C C . ASN A 1 500 ? -11.023 -22.641 -29.453 1 96.38 500 ASN A C 1
ATOM 3981 O O . ASN A 1 500 ? -11.047 -22.328 -30.641 1 96.38 500 ASN A O 1
ATOM 3985 N N . ILE A 1 501 ? -10.312 -22.031 -28.531 1 95.56 501 ILE A N 1
ATOM 3986 C CA . ILE A 1 501 ? -9.391 -20.969 -28.922 1 95.56 501 ILE A CA 1
ATOM 3987 C C . ILE A 1 501 ? -8.32 -21.516 -29.859 1 95.56 501 ILE A C 1
ATOM 3989 O O . ILE A 1 501 ? -7.922 -20.844 -30.812 1 95.56 501 ILE A O 1
ATOM 3993 N N . VAL A 1 502 ? -7.859 -22.719 -29.562 1 93.62 502 VAL A N 1
ATOM 3994 C CA . VAL A 1 502 ? -6.875 -23.375 -30.422 1 93.62 502 VAL A CA 1
ATOM 3995 C C . VAL A 1 502 ? -7.434 -23.547 -31.828 1 93.62 502 VAL A C 1
ATOM 3997 O O . VAL A 1 502 ? -6.754 -23.25 -32.812 1 93.62 502 VAL A O 1
ATOM 4000 N N . ASP A 1 503 ? -8.617 -24 -31.922 1 92.94 503 ASP A N 1
ATOM 4001 C CA . ASP A 1 503 ? -9.25 -24.203 -33.219 1 92.94 503 ASP A CA 1
ATOM 4002 C C . ASP A 1 503 ? -9.344 -22.891 -34 1 92.94 503 ASP A C 1
ATOM 4004 O O . ASP A 1 503 ? -9.055 -22.844 -35.188 1 92.94 503 ASP A O 1
ATOM 4008 N N . GLU A 1 504 ? -9.781 -21.891 -33.281 1 92.81 504 GLU A N 1
ATOM 4009 C CA . GLU A 1 504 ? -9.875 -20.562 -33.906 1 92.81 504 GLU A CA 1
ATOM 4010 C C . GLU A 1 504 ? -8.508 -20.078 -34.375 1 92.81 504 GLU A C 1
ATOM 4012 O O . GLU A 1 504 ? -8.383 -19.5 -35.438 1 92.81 504 GLU A O 1
ATOM 4017 N N . PHE A 1 505 ? -7.566 -20.219 -33.562 1 91.62 505 PHE A N 1
ATOM 4018 C CA . PHE A 1 505 ? -6.199 -19.797 -33.844 1 91.62 505 PHE A CA 1
ATOM 4019 C C . PHE A 1 505 ? -5.641 -20.5 -35.062 1 91.62 505 PHE A C 1
ATOM 4021 O O . PHE A 1 505 ? -5.059 -19.875 -35.938 1 91.62 505 PHE A O 1
ATOM 4028 N N . GLU A 1 506 ? -5.887 -21.766 -35.125 1 87.62 506 GLU A N 1
ATOM 4029 C CA . GLU A 1 506 ? -5.395 -22.562 -36.219 1 87.62 506 GLU A CA 1
ATOM 4030 C C . GLU A 1 506 ? -6.082 -22.172 -37.531 1 87.62 506 GLU A C 1
ATOM 4032 O O . GLU A 1 506 ? -5.461 -22.172 -38.594 1 87.62 506 GLU A O 1
ATOM 4037 N N . GLU A 1 507 ? -7.289 -21.891 -37.469 1 87.94 507 GLU A N 1
ATOM 4038 C CA . GLU A 1 507 ? -8.016 -21.422 -38.656 1 87.94 507 GLU A CA 1
ATOM 4039 C C . GLU A 1 507 ? -7.461 -20.078 -39.156 1 87.94 507 GLU A C 1
ATOM 4041 O O . GLU A 1 507 ? -7.34 -19.875 -40.375 1 87.94 507 GLU A O 1
ATOM 4046 N N . LYS A 1 508 ? -7.242 -19.234 -38.219 1 84.69 508 LYS A N 1
ATOM 4047 C CA . LYS A 1 508 ? -6.688 -17.938 -38.594 1 84.69 508 LYS A CA 1
ATOM 4048 C C . LYS A 1 508 ? -5.297 -18.078 -39.188 1 84.69 508 LYS A C 1
ATOM 4050 O O . LYS A 1 508 ? -4.918 -17.297 -40.062 1 84.69 508 LYS A O 1
ATOM 4055 N N . MET A 1 509 ? -4.539 -18.984 -38.781 1 80.81 509 MET A N 1
ATOM 4056 C CA . MET A 1 509 ? -3.182 -19.203 -39.281 1 80.81 509 MET A CA 1
ATOM 4057 C C . MET A 1 509 ? -3.197 -19.75 -40.688 1 80.81 509 MET A C 1
ATOM 4059 O O . MET A 1 509 ? -2.248 -19.547 -41.469 1 80.81 509 MET A O 1
ATOM 4063 N N . LYS A 1 510 ? -4.156 -20.516 -41.094 1 74.25 510 LYS A N 1
ATOM 4064 C CA . LYS A 1 510 ? -4.266 -21.047 -42.438 1 74.25 510 LYS A CA 1
ATOM 4065 C C . LYS A 1 510 ? -4.582 -19.938 -43.438 1 74.25 510 LYS A C 1
ATOM 4067 O O . LYS A 1 510 ? -4.188 -20.031 -44.625 1 74.25 510 LYS A O 1
ATOM 4072 N N . THR A 1 511 ? -5.379 -19.219 -43.125 1 60.44 511 THR A N 1
ATOM 4073 C CA . THR A 1 511 ? -5.773 -18.188 -44.062 1 60.44 511 THR A CA 1
ATOM 4074 C C . THR A 1 511 ? -4.66 -17.156 -44.25 1 60.44 511 THR A C 1
ATOM 4076 O O . THR A 1 511 ? -4.406 -16.688 -45.344 1 60.44 511 THR A O 1
ATOM 4079 N N . LYS A 1 512 ? -4.293 -16.109 -43.594 1 47.75 512 LYS A N 1
ATOM 4080 C CA . LYS A 1 512 ? -3.699 -14.805 -43.844 1 47.75 512 LYS A CA 1
ATOM 4081 C C . LYS A 1 512 ? -2.184 -14.844 -43.656 1 47.75 512 LYS A C 1
ATOM 4083 O O . LYS A 1 512 ? -1.669 -15.555 -42.781 1 47.75 512 LYS A O 1
ATOM 4088 N N . ASN A 1 513 ? -1.301 -13.969 -44.469 1 47.75 513 ASN A N 1
ATOM 4089 C CA . ASN A 1 513 ? -0.13 -13.102 -44.375 1 47.75 513 ASN A CA 1
ATOM 4090 C C . ASN A 1 513 ? 0.137 -12.648 -42.938 1 47.75 513 ASN A C 1
ATOM 4092 O O . ASN A 1 513 ? 1.016 -11.82 -42.719 1 47.75 513 ASN A O 1
ATOM 4096 N N . ASN A 1 514 ? -0.584 -13.008 -42 1 47.41 514 ASN A N 1
ATOM 4097 C CA . ASN A 1 514 ? -0.747 -12.391 -40.688 1 47.41 514 ASN A CA 1
ATOM 4098 C C . ASN A 1 514 ? 0.237 -12.961 -39.688 1 47.41 514 ASN A C 1
ATOM 4100 O O . ASN A 1 514 ? 0.289 -12.5 -38.531 1 47.41 514 ASN A O 1
ATOM 4104 N N . LEU A 1 515 ? 0.788 -14.055 -40.062 1 47.31 515 LEU A N 1
ATOM 4105 C CA . LEU A 1 515 ? 1.698 -14.609 -39.062 1 47.31 515 LEU A CA 1
ATOM 4106 C C . LEU A 1 515 ? 2.676 -13.547 -38.562 1 47.31 515 LEU A C 1
ATOM 4108 O O . LEU A 1 515 ? 2.941 -13.445 -37.375 1 47.31 515 LEU A O 1
ATOM 4112 N N . LEU A 1 516 ? 3.273 -12.945 -39.562 1 43.88 516 LEU A N 1
ATOM 4113 C CA . LEU A 1 516 ? 4.301 -11.969 -39.219 1 43.88 516 LEU A CA 1
ATOM 4114 C C . LEU A 1 516 ? 3.732 -10.891 -38.312 1 43.88 516 LEU A C 1
ATOM 4116 O O . LEU A 1 516 ? 4.387 -10.484 -37.344 1 43.88 516 LEU A O 1
ATOM 4120 N N . LYS A 1 517 ? 2.58 -10.523 -38.625 1 48 517 LYS A N 1
ATOM 4121 C CA . LYS A 1 517 ? 1.999 -9.414 -37.875 1 48 517 LYS A CA 1
ATOM 4122 C C . LYS A 1 517 ? 1.724 -9.805 -36.438 1 48 517 LYS A C 1
ATOM 4124 O O . LYS A 1 517 ? 1.908 -9 -35.531 1 48 517 LYS A O 1
ATOM 4129 N N . MET A 1 518 ? 1.455 -11 -36.344 1 48.03 518 MET A N 1
ATOM 4130 C CA . MET A 1 518 ? 1.104 -11.438 -35 1 48.03 518 MET A CA 1
ATOM 4131 C C . MET A 1 518 ? 2.352 -11.625 -34.125 1 48.03 518 MET A C 1
ATOM 4133 O O . MET A 1 518 ? 2.338 -11.344 -32.938 1 48.03 518 MET A O 1
ATOM 4137 N N . ALA A 1 519 ? 3.367 -12.086 -34.781 1 46.53 519 ALA A N 1
ATOM 4138 C CA . ALA A 1 519 ? 4.637 -12.242 -34.062 1 46.53 519 ALA A CA 1
ATOM 4139 C C . ALA A 1 519 ? 5.113 -10.906 -33.5 1 46.53 519 ALA A C 1
ATOM 4141 O O . ALA A 1 519 ? 5.621 -10.852 -32.375 1 46.53 519 ALA A O 1
ATOM 4142 N N . LEU A 1 520 ? 4.906 -9.875 -34.25 1 41.88 520 LEU A N 1
ATOM 4143 C CA . LEU A 1 520 ? 5.355 -8.547 -33.812 1 41.88 520 LEU A CA 1
ATOM 4144 C C . LEU A 1 520 ? 4.566 -8.07 -32.625 1 41.88 520 LEU A C 1
ATOM 4146 O O . LEU A 1 520 ? 5.133 -7.461 -31.703 1 41.88 520 LEU A O 1
ATOM 4150 N N . LYS A 1 521 ? 3.365 -8.344 -32.656 1 44.62 521 LYS A N 1
ATOM 4151 C CA . LYS A 1 521 ? 2.5 -7.934 -31.562 1 44.62 521 LYS A CA 1
ATOM 4152 C C . LYS A 1 521 ? 2.832 -8.703 -30.281 1 44.62 521 LYS A C 1
ATOM 4154 O O . LYS A 1 521 ? 2.744 -8.164 -29.188 1 44.62 521 LYS A O 1
ATOM 4159 N N . SER A 1 522 ? 3.262 -9.891 -30.453 1 42.31 522 SER A N 1
ATOM 4160 C CA . SER A 1 522 ? 3.594 -10.75 -29.328 1 42.31 522 SER A CA 1
ATOM 4161 C C . SER A 1 522 ? 4.781 -10.203 -28.547 1 42.31 522 SER A C 1
ATOM 4163 O O . SER A 1 522 ? 4.844 -10.344 -27.312 1 42.31 522 SER A O 1
ATOM 4165 N N . GLU A 1 523 ? 5.676 -9.641 -29.25 1 40.5 523 GLU A N 1
ATOM 4166 C CA . GLU A 1 523 ? 6.828 -9.031 -28.594 1 40.5 523 GLU A CA 1
ATOM 4167 C C . GLU A 1 523 ? 6.395 -7.953 -27.609 1 40.5 523 GLU A C 1
ATOM 4169 O O . GLU A 1 523 ? 6.984 -7.812 -26.531 1 40.5 523 GLU A O 1
ATOM 4174 N N . PHE A 1 524 ? 5.387 -7.367 -28.031 1 38 524 PHE A N 1
ATOM 4175 C CA . PHE A 1 524 ? 4.891 -6.293 -27.172 1 38 524 PHE A CA 1
ATOM 4176 C C . PHE A 1 524 ? 4.27 -6.859 -25.906 1 38 524 PHE A C 1
ATOM 4178 O O . PHE A 1 524 ? 4.48 -6.324 -24.812 1 38 524 PHE A O 1
ATOM 4185 N N . VAL A 1 525 ? 3.521 -7.879 -26.203 1 40.5 525 VAL A N 1
ATOM 4186 C CA . VAL A 1 525 ? 2.848 -8.484 -25.062 1 40.5 525 VAL A CA 1
ATOM 4187 C C . VAL A 1 525 ? 3.885 -9.008 -24.078 1 40.5 525 VAL A C 1
ATOM 4189 O O . VAL A 1 525 ? 3.686 -8.938 -22.859 1 40.5 525 VAL A O 1
ATOM 4192 N N . GLU A 1 526 ? 4.965 -9.539 -24.703 1 42.28 526 GLU A N 1
ATOM 4193 C CA . GLU A 1 526 ? 6.051 -10.023 -23.859 1 42.28 526 GLU A CA 1
ATOM 4194 C C . GLU A 1 526 ? 6.582 -8.914 -22.953 1 42.28 526 GLU A C 1
ATOM 4196 O O . GLU A 1 526 ? 6.953 -9.164 -21.812 1 42.28 526 GLU A O 1
ATOM 4201 N N . GLN A 1 527 ? 6.66 -7.801 -23.562 1 38.16 527 GLN A N 1
ATOM 4202 C CA . GLN A 1 527 ? 7.207 -6.656 -22.844 1 38.16 527 GLN A CA 1
ATOM 4203 C C . GLN A 1 527 ? 6.281 -6.223 -21.703 1 38.16 527 GLN A C 1
ATOM 4205 O O . GLN A 1 527 ? 6.742 -5.781 -20.656 1 38.16 527 GLN A O 1
ATOM 4210 N N . ILE A 1 528 ? 5.09 -6.281 -22.109 1 38.88 528 ILE A N 1
ATOM 4211 C CA . ILE A 1 528 ? 4.156 -5.797 -21.109 1 38.88 528 ILE A CA 1
ATOM 4212 C C . ILE A 1 528 ? 3.922 -6.883 -20.062 1 38.88 528 ILE A C 1
ATOM 4214 O O . ILE A 1 528 ? 3.699 -6.582 -18.875 1 38.88 528 ILE A O 1
ATOM 4218 N N . GLY A 1 529 ? 3.764 -8.078 -20.562 1 38.5 529 GLY A N 1
ATOM 4219 C CA . GLY A 1 529 ? 3.467 -9.164 -19.641 1 38.5 529 GLY A CA 1
ATOM 4220 C C . GLY A 1 529 ? 4.652 -9.562 -18.781 1 38.5 529 GLY A C 1
ATOM 4221 O O . GLY A 1 529 ? 4.508 -10.336 -17.828 1 38.5 529 GLY A O 1
ATOM 4222 N N . GLY A 1 530 ? 5.918 -9.508 -19.391 1 33.12 530 GLY A N 1
ATOM 4223 C CA . GLY A 1 530 ? 7.086 -9.977 -18.672 1 33.12 530 GLY A CA 1
ATOM 4224 C C . GLY A 1 530 ? 7.426 -9.117 -17.469 1 33.12 530 GLY A C 1
ATOM 4225 O O . GLY A 1 530 ? 6.992 -7.969 -17.375 1 33.12 530 GLY A O 1
ATOM 4226 N N . SER A 1 531 ? 7.77 -9.789 -16.438 1 33.91 531 SER A N 1
ATOM 4227 C CA . SER A 1 531 ? 8.414 -9.023 -15.383 1 33.91 531 SER A CA 1
ATOM 4228 C C . SER A 1 531 ? 9.352 -7.969 -15.961 1 33.91 531 SER A C 1
ATOM 4230 O O . SER A 1 531 ? 10.023 -8.203 -16.969 1 33.91 531 SER A O 1
ATOM 4232 N N . PRO A 1 532 ? 9.117 -6.73 -15.805 1 32.22 532 PRO A N 1
ATOM 4233 C CA . PRO A 1 532 ? 10.023 -5.699 -16.312 1 32.22 532 PRO A CA 1
ATOM 4234 C C . PRO A 1 532 ? 11.461 -6.184 -16.438 1 32.22 532 PRO A C 1
ATOM 4236 O O . PRO A 1 532 ? 12.359 -5.398 -16.75 1 32.22 532 PRO A O 1
ATOM 4239 N N . ASN A 1 533 ? 11.789 -7.352 -16.125 1 30.02 533 ASN A N 1
ATOM 4240 C CA . ASN A 1 533 ? 13.227 -7.574 -16.016 1 30.02 533 ASN A CA 1
ATOM 4241 C C . ASN A 1 533 ? 13.906 -7.598 -17.375 1 30.02 533 ASN A C 1
ATOM 4243 O O . ASN A 1 533 ? 15.133 -7.691 -17.469 1 30.02 533 ASN A O 1
ATOM 4247 N N . GLN A 1 534 ? 13.312 -8.211 -18.469 1 26.86 534 GLN A N 1
ATOM 4248 C CA . GLN A 1 534 ? 14.375 -8.508 -19.422 1 26.86 534 GLN A CA 1
ATOM 4249 C C . GLN A 1 534 ? 14.695 -7.293 -20.281 1 26.86 534 GLN A C 1
ATOM 4251 O O . GLN A 1 534 ? 13.93 -6.949 -21.188 1 26.86 534 GLN A O 1
ATOM 4256 N N . SER A 1 535 ? 15.211 -6.223 -19.891 1 26.02 535 SER A N 1
ATOM 4257 C CA . SER A 1 535 ? 15.906 -5.336 -20.812 1 26.02 535 SER A CA 1
ATOM 4258 C C . SER A 1 535 ? 16.781 -6.125 -21.781 1 26.02 535 SER A C 1
ATOM 4260 O O . SER A 1 535 ? 17.734 -6.785 -21.359 1 26.02 535 SER A O 1
ATOM 4262 N N . THR A 1 536 ? 16.266 -6.715 -22.844 1 24.38 536 THR A N 1
ATOM 4263 C CA . THR A 1 536 ? 17.203 -7.059 -23.906 1 24.38 536 THR A CA 1
ATOM 4264 C C . THR A 1 536 ? 18.188 -5.918 -24.141 1 24.38 536 THR A C 1
ATOM 4266 O O . THR A 1 536 ? 17.812 -4.746 -24.094 1 24.38 536 THR A O 1
ATOM 4269 N N . GLU A 1 537 ? 19.438 -6.059 -23.984 1 24.03 537 GLU A N 1
ATOM 4270 C CA . GLU A 1 537 ? 20.547 -5.266 -24.516 1 24.03 537 GLU A CA 1
ATOM 4271 C C . GLU A 1 537 ? 20.328 -4.898 -25.969 1 24.03 537 GLU A C 1
ATOM 4273 O O . GLU A 1 537 ? 20.641 -5.68 -26.875 1 24.03 537 GLU A O 1
ATOM 4278 N N . GLY A 1 538 ? 19.125 -4.598 -26.438 1 22.75 538 GLY A N 1
ATOM 4279 C CA . GLY A 1 538 ? 19.125 -4.09 -27.812 1 22.75 538 GLY A CA 1
ATOM 4280 C C . GLY A 1 538 ? 20.219 -3.066 -28.062 1 22.75 538 GLY A C 1
ATOM 4281 O O . GLY A 1 538 ? 20.344 -2.086 -27.328 1 22.75 538 GLY A O 1
ATOM 4282 N N . THR A 1 539 ? 21.297 -3.51 -28.594 1 23.53 539 THR A N 1
ATOM 4283 C CA . THR A 1 539 ? 22.359 -2.711 -29.188 1 23.53 539 THR A CA 1
ATOM 4284 C C . THR A 1 539 ? 21.781 -1.563 -30 1 23.53 539 THR A C 1
ATOM 4286 O O . THR A 1 539 ? 20.812 -1.749 -30.75 1 23.53 539 THR A O 1
ATOM 4289 N N . PRO A 1 540 ? 21.891 -0.372 -29.609 1 22.95 540 PRO A N 1
ATOM 4290 C CA . PRO A 1 540 ? 21.484 0.712 -30.5 1 22.95 540 PRO A CA 1
ATOM 4291 C C . PRO A 1 540 ? 21.688 0.361 -31.984 1 22.95 540 PRO A C 1
ATOM 4293 O O . PRO A 1 540 ? 22.547 -0.458 -32.312 1 22.95 540 PRO A O 1
ATOM 4296 N N . PRO A 1 541 ? 20.625 0.337 -32.781 1 21.34 541 PRO A N 1
ATOM 4297 C CA . PRO A 1 541 ? 20.906 0.151 -34.188 1 21.34 541 PRO A CA 1
ATOM 4298 C C . PRO A 1 541 ? 22.219 0.817 -34.625 1 21.34 541 PRO A C 1
ATOM 4300 O O . PRO A 1 541 ? 22.453 1.985 -34.312 1 21.34 541 PRO A O 1
ATOM 4303 N N . THR A 1 542 ? 23.281 0.119 -34.531 1 21.31 542 THR A N 1
ATOM 4304 C CA . THR A 1 542 ? 24.516 0.53 -35.188 1 21.31 542 THR A CA 1
ATOM 4305 C C . THR A 1 542 ? 24.25 1.076 -36.562 1 21.31 542 THR A C 1
ATOM 4307 O O . THR A 1 542 ? 23.734 0.361 -37.438 1 21.31 542 THR A O 1
ATOM 4310 N N . SER A 1 543 ? 23.578 2.354 -36.656 1 19.45 543 SER A N 1
ATOM 4311 C CA . SER A 1 543 ? 23.703 3.021 -37.938 1 19.45 543 SER A CA 1
ATOM 4312 C C . SER A 1 543 ? 25 2.641 -38.656 1 19.45 543 SER A C 1
ATOM 4314 O O . SER A 1 543 ? 26.094 2.865 -38.125 1 19.45 543 SER A O 1
ATOM 4316 N N . GLN A 1 544 ? 24.938 1.488 -39.219 1 19.98 544 GLN A N 1
ATOM 4317 C CA . GLN A 1 544 ? 25.938 1.098 -40.219 1 19.98 544 GLN A CA 1
ATOM 4318 C C . GLN A 1 544 ? 26.25 2.248 -41.156 1 19.98 544 GLN A C 1
ATOM 4320 O O . GLN A 1 544 ? 25.438 2.59 -42.031 1 19.98 544 GLN A O 1
ATOM 4325 N N . ILE A 1 545 ? 26.641 3.469 -40.562 1 19.69 545 ILE A N 1
ATOM 4326 C CA . ILE A 1 545 ? 27.391 4.336 -41.469 1 19.69 545 ILE A CA 1
ATOM 4327 C C . ILE A 1 545 ? 28.375 3.504 -42.281 1 19.69 545 ILE A C 1
ATOM 4329 O O . ILE A 1 545 ? 29.297 2.908 -41.719 1 19.69 545 ILE A O 1
ATOM 4333 N N . GLU A 1 546 ? 27.75 2.742 -43.156 1 20.28 546 GLU A N 1
ATOM 4334 C CA . GLU A 1 546 ? 28.547 2.236 -44.281 1 20.28 546 GLU A CA 1
ATOM 4335 C C . GLU A 1 546 ? 29.516 3.295 -44.781 1 20.28 546 GLU A C 1
ATOM 4337 O O . GLU A 1 546 ? 29.109 4.277 -45.406 1 20.28 546 GLU A O 1
ATOM 4342 N N . THR A 1 547 ? 30.375 3.768 -43.75 1 19.2 547 THR A N 1
ATOM 4343 C CA . THR A 1 547 ? 31.5 4.484 -44.344 1 19.2 547 THR A CA 1
ATOM 4344 C C . THR A 1 547 ? 32.125 3.672 -45.469 1 19.2 547 THR A C 1
ATOM 4346 O O . THR A 1 547 ? 32.656 2.594 -45.219 1 19.2 547 THR A O 1
ATOM 4349 N N . THR A 1 548 ? 31.406 3.58 -46.531 1 20.2 548 THR A N 1
ATOM 4350 C CA . THR A 1 548 ? 32 3.254 -47.812 1 20.2 548 THR A CA 1
ATOM 4351 C C . THR A 1 548 ? 33.344 3.969 -48 1 20.2 548 THR A C 1
ATOM 4353 O O . THR A 1 548 ? 33.375 5.152 -48.344 1 20.2 548 THR A O 1
ATOM 4356 N N . THR A 1 549 ? 34.188 3.836 -46.781 1 18.28 549 THR A N 1
ATOM 4357 C CA . THR A 1 549 ? 35.5 4.352 -47.125 1 18.28 549 THR A CA 1
ATOM 4358 C C . THR A 1 549 ? 36.062 3.635 -48.344 1 18.28 549 THR A C 1
ATOM 4360 O O . THR A 1 549 ? 36.188 2.406 -48.344 1 18.28 549 THR A O 1
ATOM 4363 N N . ASN A 1 550 ? 35.844 4.145 -49.469 1 18.47 550 ASN A N 1
ATOM 4364 C CA . ASN A 1 550 ? 36.531 4.008 -50.75 1 18.47 550 ASN A CA 1
ATOM 4365 C C . ASN A 1 550 ? 38.062 4.035 -50.562 1 18.47 550 ASN A C 1
ATOM 4367 O O . ASN A 1 550 ? 38.656 5.109 -50.562 1 18.47 550 ASN A O 1
ATOM 4371 N N . ASN A 1 551 ? 38.469 3.205 -49.375 1 17.88 551 ASN A N 1
ATOM 4372 C CA . ASN A 1 551 ? 39.906 3.254 -49.344 1 17.88 551 ASN A CA 1
ATOM 4373 C C . ASN A 1 551 ? 40.531 2.701 -50.625 1 17.88 551 ASN A C 1
ATOM 4375 O O . ASN A 1 551 ? 40.438 1.504 -50.875 1 17.88 551 ASN A O 1
ATOM 4379 N N . ASN A 1 552 ? 40.594 3.352 -51.688 1 16.56 552 ASN A N 1
ATOM 4380 C CA . ASN A 1 552 ? 41.406 3.127 -52.844 1 16.56 552 ASN A CA 1
ATOM 4381 C C . ASN A 1 552 ? 42.906 2.984 -52.469 1 16.56 552 ASN A C 1
ATOM 4383 O O . ASN A 1 552 ? 43.781 3.053 -53.344 1 16.56 552 ASN A O 1
ATOM 4387 N N . ILE A 1 553 ? 43.25 3.182 -51.125 1 16.8 553 ILE A N 1
ATOM 4388 C CA . ILE A 1 553 ? 44.656 3.551 -51.281 1 16.8 553 ILE A CA 1
ATOM 4389 C C . ILE A 1 553 ? 45.438 2.373 -51.844 1 16.8 553 ILE A C 1
ATOM 4391 O O . ILE A 1 553 ? 45.156 1.216 -51.531 1 16.8 553 ILE A O 1
ATOM 4395 N N . VAL A 1 554 ? 46.719 2.637 -52.281 1 16.95 554 VAL A N 1
ATOM 4396 C CA . VAL A 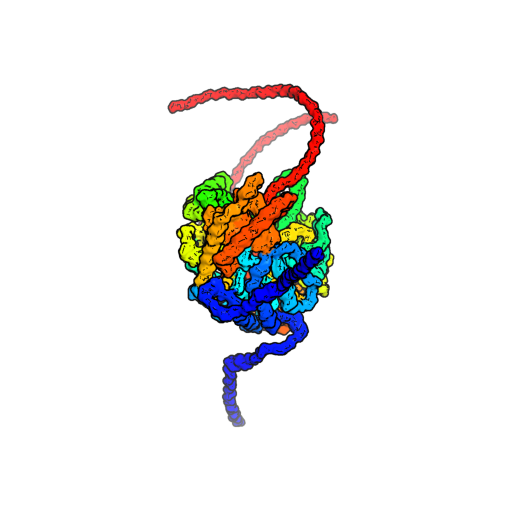1 554 ? 47.781 2.316 -53.219 1 16.95 554 VAL A CA 1
ATOM 4397 C C . VAL A 1 554 ? 48.531 1.081 -52.75 1 16.95 554 VAL A C 1
ATOM 4399 O O . VAL A 1 554 ? 48.562 0.794 -51.531 1 16.95 554 VAL A O 1
ATOM 4402 N N . ASN A 1 555 ? 49.25 0.286 -53.625 1 16.67 555 ASN A N 1
ATOM 4403 C CA . ASN A 1 555 ? 49.875 -0.927 -54.094 1 16.67 555 ASN A CA 1
ATOM 4404 C C . ASN A 1 555 ? 51.062 -1.323 -53.25 1 16.67 555 ASN A C 1
ATOM 4406 O O . ASN A 1 555 ? 51.188 -2.471 -52.781 1 16.67 555 ASN A O 1
ATOM 4410 N N . ARG A 1 556 ? 52.344 -0.889 -53.469 1 15.17 556 ARG A N 1
ATOM 4411 C CA . ARG A 1 556 ? 53.406 -1.683 -54.031 1 15.17 556 ARG A CA 1
ATOM 4412 C C . ARG A 1 556 ? 54.344 -2.199 -52.938 1 15.17 556 ARG A C 1
ATOM 4414 O O . ARG A 1 556 ? 54.781 -3.361 -52.969 1 15.17 556 ARG A O 1
ATOM 4421 N N . LYS A 1 557 ? 55.188 -1.441 -52.062 1 15.81 557 LYS A N 1
ATOM 4422 C CA . LYS A 1 557 ? 56.625 -1.63 -52.312 1 15.81 557 LYS A CA 1
ATOM 4423 C C . LYS A 1 557 ? 57.188 -2.715 -51.375 1 15.81 557 LYS A C 1
ATOM 4425 O O . LYS A 1 557 ? 57.031 -2.656 -50.156 1 15.81 557 LYS A O 1
ATOM 4430 N N . GLU A 1 558 ? 57.688 -3.99 -51.75 1 15.28 558 GLU A N 1
ATOM 4431 C CA . GLU A 1 558 ? 58.312 -5.23 -51.312 1 15.28 558 GLU A CA 1
ATOM 4432 C C . GLU A 1 558 ? 59.594 -4.957 -50.5 1 15.28 558 GLU A C 1
ATOM 4434 O O . GLU A 1 558 ? 60.094 -5.848 -49.812 1 15.28 558 GLU A O 1
ATOM 4439 N N . THR A 1 559 ? 60.406 -3.859 -50.375 1 15.5 559 THR A N 1
ATOM 4440 C CA . THR A 1 559 ? 61.844 -4.051 -50.531 1 15.5 559 THR A CA 1
ATOM 4441 C C . THR A 1 559 ? 62.469 -4.637 -49.281 1 15.5 559 THR A C 1
ATOM 4443 O O . THR A 1 559 ? 62.25 -4.121 -48.156 1 15.5 559 THR A O 1
ATOM 4446 N N . ASN A 1 560 ? 63.188 -5.914 -49.281 1 15.37 560 ASN A N 1
ATOM 4447 C CA . ASN A 1 560 ? 63.938 -6.984 -48.625 1 15.37 560 ASN A CA 1
ATOM 4448 C C . ASN A 1 560 ? 65.188 -6.465 -47.969 1 15.37 560 ASN A C 1
ATOM 4450 O O . ASN A 1 560 ? 66.125 -7.246 -47.625 1 15.37 560 ASN A O 1
ATOM 4454 N N . LYS A 1 561 ? 65.562 -5.277 -47.594 1 15.55 561 LYS A N 1
ATOM 4455 C CA . LYS A 1 561 ? 67 -5.086 -47.625 1 15.55 561 LYS A CA 1
ATOM 4456 C C . LYS A 1 561 ? 67.688 -5.969 -46.562 1 15.55 561 LYS A C 1
ATOM 4458 O O . LYS A 1 561 ? 67.125 -6.297 -45.562 1 15.55 561 LYS A O 1
ATOM 4463 N N . ASN A 1 562 ? 69.125 -6.066 -46.531 1 14.64 562 ASN A N 1
ATOM 4464 C CA . ASN A 1 562 ? 70.438 -6.684 -46.469 1 14.64 562 ASN A CA 1
ATOM 4465 C C . ASN A 1 562 ? 71 -6.633 -45.062 1 14.64 562 ASN A C 1
ATOM 4467 O O . ASN A 1 562 ? 72.125 -7.137 -44.812 1 14.64 562 ASN A O 1
ATOM 4471 N N . ILE A 1 563 ? 70.688 -5.977 -43.906 1 15.16 563 ILE A N 1
ATOM 4472 C CA . ILE A 1 563 ? 72 -5.59 -43.406 1 15.16 563 ILE A CA 1
ATOM 4473 C C . ILE A 1 563 ? 72.688 -6.785 -42.719 1 15.16 563 ILE A C 1
ATOM 4475 O O . ILE A 1 563 ? 72 -7.582 -42.062 1 15.16 563 ILE A O 1
ATOM 4479 N N . SER A 1 564 ? 74.125 -6.891 -42.75 1 14.77 564 SER A N 1
ATOM 4480 C CA . SER A 1 564 ? 75.438 -7.492 -42.719 1 14.77 564 SER A CA 1
ATOM 4481 C C . SER A 1 564 ? 75.75 -7.996 -41.312 1 14.77 564 SER A C 1
ATOM 4483 O O . SER A 1 564 ? 75 -7.699 -40.344 1 14.77 564 SER A O 1
ATOM 4485 N N . ASN A 1 565 ? 77 -7.676 -40.812 1 14.71 565 ASN A N 1
ATOM 4486 C CA . ASN A 1 565 ? 78.25 -8.297 -40.562 1 14.71 565 ASN A CA 1
ATOM 4487 C C . ASN A 1 565 ? 78.438 -8.711 -39.094 1 14.71 565 ASN A C 1
ATOM 4489 O O . ASN A 1 565 ? 78.75 -9.859 -38.812 1 14.71 565 ASN A O 1
ATOM 4493 N N . LEU A 1 566 ? 79.25 -8.023 -38.219 1 14.29 566 LEU A N 1
ATOM 4494 C CA . LEU A 1 566 ? 80.625 -8.359 -37.875 1 14.29 566 LEU A CA 1
ATOM 4495 C C . LEU A 1 566 ? 80.688 -8.914 -36.469 1 14.29 566 LEU A C 1
ATOM 4497 O O . LEU A 1 566 ? 81.5 -9.758 -36.156 1 14.29 566 LEU A O 1
ATOM 4501 N N . LYS A 1 567 ? 80.188 -8.266 -35.312 1 15.04 567 LYS A N 1
ATOM 4502 C CA . LYS A 1 567 ? 81.375 -8.156 -34.5 1 15.04 567 LYS A CA 1
ATOM 4503 C C . LYS A 1 567 ? 81.625 -9.453 -33.75 1 15.04 567 LYS A C 1
ATOM 4505 O O . LYS A 1 567 ? 80.75 -10.258 -33.531 1 15.04 567 LYS A O 1
ATOM 4510 N N . LYS A 1 568 ? 82.5 -9.25 -32.719 1 15.26 568 LYS A N 1
ATOM 4511 C CA . LYS A 1 568 ? 83.812 -9.703 -32.188 1 15.26 568 LYS A CA 1
ATOM 4512 C C . LYS A 1 568 ? 83.625 -10.805 -31.156 1 15.26 568 LYS A C 1
ATOM 4514 O O . LYS A 1 568 ? 82.5 -10.969 -30.609 1 15.26 568 LYS A O 1
ATOM 4519 N N . THR A 1 569 ? 84.562 -10.945 -30.391 1 14.89 569 THR A N 1
ATOM 4520 C CA . THR A 1 569 ? 85.688 -11.805 -29.984 1 14.89 569 THR A CA 1
ATOM 4521 C C . THR A 1 569 ? 85.438 -12.391 -28.609 1 14.89 569 THR A C 1
ATOM 4523 O O . THR A 1 569 ? 85.625 -13.594 -28.391 1 14.89 569 THR A O 1
ATOM 4526 N N . PRO A 1 570 ? 85.625 -11.539 -27.438 1 15.92 570 PRO A N 1
ATOM 4527 C CA . PRO A 1 570 ? 86.875 -11.938 -26.734 1 15.92 570 PRO A CA 1
ATOM 4528 C C . PRO A 1 570 ? 86.625 -13.086 -25.734 1 15.92 570 PRO A C 1
ATOM 4530 O O . PRO A 1 570 ? 85.5 -13.391 -25.406 1 15.92 570 PRO A O 1
ATOM 4533 N N . SER A 1 571 ? 87.438 -13.039 -24.672 1 14.58 571 SER A N 1
ATOM 4534 C CA . SER A 1 571 ? 88.562 -13.773 -24.031 1 14.58 571 SER A CA 1
ATOM 4535 C C . SER A 1 571 ? 88.062 -14.391 -22.719 1 14.58 571 SER A C 1
ATOM 4537 O O . SER A 1 571 ? 88.562 -15.438 -22.312 1 14.58 571 SER A O 1
ATOM 4539 N N . LYS A 1 572 ? 87.375 -13.594 -21.781 1 16.52 572 LYS A N 1
ATOM 4540 C CA . LYS A 1 572 ? 88.062 -13.617 -20.516 1 16.52 572 LYS A CA 1
ATOM 4541 C C . LYS A 1 572 ? 88.062 -15.008 -19.891 1 16.52 572 LYS A C 1
ATOM 4543 O O . LYS A 1 572 ? 87.062 -15.734 -20.016 1 16.52 572 LYS A O 1
ATOM 4548 N N . ASN A 1 573 ? 89 -15.227 -19.203 1 15.38 573 ASN A N 1
ATOM 4549 C CA . ASN A 1 573 ? 90 -16.062 -18.547 1 15.38 573 ASN A CA 1
ATOM 4550 C C . ASN A 1 573 ? 89.375 -16.891 -17.422 1 15.38 573 ASN A C 1
ATOM 4552 O O . ASN A 1 573 ? 89.562 -18.109 -17.359 1 15.38 573 ASN A O 1
ATOM 4556 N N . ASN A 1 574 ? 89.625 -16.25 -16.234 1 16.62 574 ASN A N 1
ATOM 4557 C CA . ASN A 1 574 ? 90.562 -16.875 -15.305 1 16.62 574 ASN A CA 1
ATOM 4558 C C . ASN A 1 574 ? 89.938 -17.938 -14.453 1 16.62 574 ASN A C 1
ATOM 4560 O O . ASN A 1 574 ? 90.375 -19.078 -14.383 1 16.62 574 ASN A O 1
ATOM 4564 N N . ILE A 1 575 ? 89.812 -17.594 -13.07 1 17.81 575 ILE A N 1
ATOM 4565 C CA . ILE A 1 575 ? 90.625 -18.094 -12 1 17.81 575 ILE A CA 1
ATOM 4566 C C . ILE A 1 575 ? 89.938 -19.281 -11.312 1 17.81 575 ILE A C 1
ATOM 4568 O O . ILE A 1 575 ? 88.75 -19.391 -11.336 1 17.81 575 ILE A O 1
ATOM 4572 N N . GLN A 1 576 ? 90.188 -19.406 -10.062 1 16.73 576 GLN A N 1
ATOM 4573 C CA . GLN A 1 576 ? 91 -20.344 -9.281 1 16.73 576 GLN A CA 1
ATOM 4574 C C . GLN A 1 576 ? 90.125 -21.406 -8.609 1 16.73 576 GLN A C 1
ATOM 4576 O O . GLN A 1 576 ? 90.375 -22.609 -8.742 1 16.73 576 GLN A O 1
ATOM 4581 N N . ASN A 1 577 ? 90.312 -21.438 -7.137 1 18.45 577 ASN A N 1
ATOM 4582 C CA . ASN A 1 577 ? 90.688 -22.625 -6.398 1 18.45 577 ASN A CA 1
ATOM 4583 C C . ASN A 1 577 ? 89.5 -23.5 -6.062 1 18.45 577 ASN A C 1
ATOM 4585 O O . ASN A 1 577 ? 88.375 -22.984 -5.895 1 18.45 577 ASN A O 1
ATOM 4589 N N . LYS A 1 578 ? 89.812 -24.578 -5.438 1 17.25 578 LYS A N 1
ATOM 4590 C CA . LYS A 1 578 ? 89.438 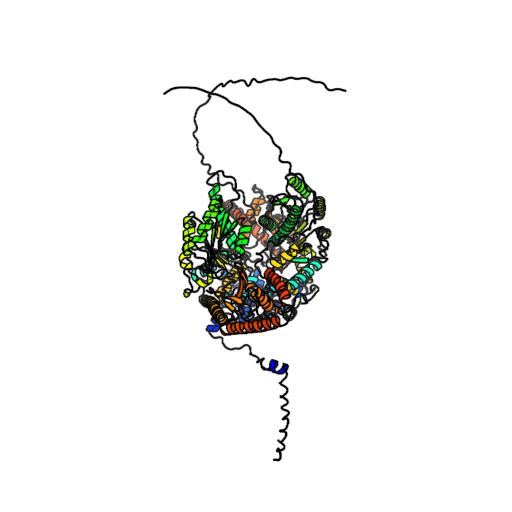-25.719 -4.57 1 17.25 578 LYS A CA 1
ATOM 4591 C C . LYS A 1 578 ? 88.812 -25.25 -3.271 1 17.25 578 LYS A C 1
ATOM 4593 O O . LYS A 1 578 ? 89.375 -24.406 -2.559 1 17.25 578 LYS A O 1
ATOM 4598 N N . MET B 1 1 ? -36.406 -53.094 -76.688 1 23.56 1 MET B N 1
ATOM 4599 C CA . MET B 1 1 ? -37.031 -53.312 -75.375 1 23.56 1 MET B CA 1
ATOM 4600 C C . MET B 1 1 ? -37.094 -52 -74.625 1 23.56 1 MET B C 1
ATOM 4602 O O . MET B 1 1 ? -36.125 -51.25 -74.562 1 23.56 1 MET B O 1
ATOM 4606 N N . GLU B 1 2 ? -38.312 -51.375 -74.5 1 23.97 2 GLU B N 1
ATOM 4607 C CA . GLU B 1 2 ? -38.844 -50.031 -74.312 1 23.97 2 GLU B CA 1
ATOM 4608 C C . GLU B 1 2 ? -38.562 -49.469 -72.875 1 23.97 2 GLU B C 1
ATOM 4610 O O . GLU B 1 2 ? -38.875 -50.156 -71.938 1 23.97 2 GLU B O 1
ATOM 4615 N N . ASN B 1 3 ? -37.438 -48.719 -72.75 1 26.89 3 ASN B N 1
ATOM 4616 C CA . ASN B 1 3 ? -36.625 -48.219 -71.688 1 26.89 3 ASN B CA 1
ATOM 4617 C C . ASN B 1 3 ? -37.438 -47.375 -70.688 1 26.89 3 ASN B C 1
ATOM 4619 O O . ASN B 1 3 ? -38.031 -46.375 -71.125 1 26.89 3 ASN B O 1
ATOM 4623 N N . PRO B 1 4 ? -38.094 -48.156 -69.812 1 29.58 4 PRO B N 1
ATOM 4624 C CA . PRO B 1 4 ? -39.25 -47.594 -69.125 1 29.58 4 PRO B CA 1
ATOM 4625 C C . PRO B 1 4 ? -38.938 -46.25 -68.438 1 29.58 4 PRO B C 1
ATOM 4627 O O . PRO B 1 4 ? -37.781 -45.969 -68.125 1 29.58 4 PRO B O 1
ATOM 4630 N N . PRO B 1 5 ? -39.844 -45.281 -68.562 1 28.48 5 PRO B N 1
ATOM 4631 C CA . PRO B 1 5 ? -39.812 -43.844 -68.375 1 28.48 5 PRO B CA 1
ATOM 4632 C C . PRO B 1 5 ? -39.688 -43.469 -66.875 1 28.48 5 PRO B C 1
ATOM 4634 O O . PRO B 1 5 ? -40.531 -43.812 -66.062 1 28.48 5 PRO B O 1
ATOM 4637 N N . MET B 1 6 ? -38.562 -43.812 -66.312 1 24.33 6 MET B N 1
ATOM 4638 C CA . MET B 1 6 ? -38.469 -43.844 -64.812 1 24.33 6 MET B CA 1
ATOM 4639 C C . MET B 1 6 ? -38.938 -42.531 -64.25 1 24.33 6 MET B C 1
ATOM 4641 O O . MET B 1 6 ? -38.531 -41.438 -64.688 1 24.33 6 MET B O 1
ATOM 4645 N N . LYS B 1 7 ? -40.094 -42.594 -63.625 1 23.77 7 LYS B N 1
ATOM 4646 C CA . LYS B 1 7 ? -40.969 -41.625 -63 1 23.77 7 LYS B CA 1
ATOM 4647 C C . LYS B 1 7 ? -40.156 -40.688 -62.094 1 23.77 7 LYS B C 1
ATOM 4649 O O . LYS B 1 7 ? -39.281 -41.125 -61.344 1 23.77 7 LYS B O 1
ATOM 4654 N N . SER B 1 8 ? -40.156 -39.375 -62.375 1 22.77 8 SER B N 1
ATOM 4655 C CA . SER B 1 8 ? -39.406 -38.188 -61.906 1 22.77 8 SER B CA 1
ATOM 4656 C C . SER B 1 8 ? -39.719 -37.906 -60.438 1 22.77 8 SER B C 1
ATOM 4658 O O . SER B 1 8 ? -40.875 -37.688 -60.094 1 22.77 8 SER B O 1
ATOM 4660 N N . VAL B 1 9 ? -39.312 -38.812 -59.531 1 27.59 9 VAL B N 1
ATOM 4661 C CA . VAL B 1 9 ? -39.781 -38.656 -58.156 1 27.59 9 VAL B CA 1
ATOM 4662 C C . VAL B 1 9 ? -39.656 -37.219 -57.719 1 27.59 9 VAL B C 1
ATOM 4664 O O . VAL B 1 9 ? -38.656 -36.531 -58 1 27.59 9 VAL B O 1
ATOM 4667 N N . PRO B 1 10 ? -40.781 -36.625 -57.406 1 23.61 10 PRO B N 1
ATOM 4668 C CA . PRO B 1 10 ? -41.031 -35.219 -57.094 1 23.61 10 PRO B CA 1
ATOM 4669 C C . PRO B 1 10 ? -40.062 -34.688 -56.031 1 23.61 10 PRO B C 1
ATOM 4671 O O . PRO B 1 10 ? -39.562 -35.438 -55.188 1 23.61 10 PRO B O 1
ATOM 4674 N N . LYS B 1 11 ? -39.5 -33.531 -56.344 1 23.11 11 LYS B N 1
ATOM 4675 C CA . LYS B 1 11 ? -38.562 -32.688 -55.656 1 23.11 11 LYS B CA 1
ATOM 4676 C C . LYS B 1 11 ? -39.062 -32.312 -54.25 1 23.11 11 LYS B C 1
ATOM 4678 O O . LYS B 1 11 ? -40.031 -31.562 -54.125 1 23.11 11 LYS B O 1
ATOM 4683 N N . LYS B 1 12 ? -39.406 -33.312 -53.344 1 24.86 12 LYS B N 1
ATOM 4684 C CA . LYS B 1 12 ? -39.938 -32.844 -52.062 1 24.86 12 LYS B CA 1
ATOM 4685 C C . LYS B 1 12 ? -39.156 -31.672 -51.531 1 24.86 12 LYS B C 1
ATOM 4687 O O . LYS B 1 12 ? -37.906 -31.734 -51.438 1 24.86 12 LYS B O 1
ATOM 4692 N N . ASP B 1 13 ? -39.594 -30.469 -51.719 1 23.16 13 ASP B N 1
ATOM 4693 C CA . ASP B 1 13 ? -39.188 -29.109 -51.344 1 23.16 13 ASP B CA 1
ATOM 4694 C C . ASP B 1 13 ? -38.906 -29.016 -49.844 1 23.16 13 ASP B C 1
ATOM 4696 O O . ASP B 1 13 ? -39.812 -29.062 -49.031 1 23.16 13 ASP B O 1
ATOM 4700 N N . ASP B 1 14 ? -38.219 -29.891 -49.219 1 24.41 14 ASP B N 1
ATOM 4701 C CA . ASP B 1 14 ? -38.031 -29.938 -47.781 1 24.41 14 ASP B CA 1
ATOM 4702 C C . ASP B 1 14 ? -37.531 -28.609 -47.219 1 24.41 14 ASP B C 1
ATOM 4704 O O . ASP B 1 14 ? -36.344 -28.328 -47.25 1 24.41 14 ASP B O 1
ATOM 4708 N N . SER B 1 15 ? -38.156 -27.562 -47.562 1 26.05 15 SER B N 1
ATOM 4709 C CA . SER B 1 15 ? -37.719 -26.25 -47.094 1 26.05 15 SER B CA 1
ATOM 4710 C C . SER B 1 15 ? -37.469 -26.219 -45.594 1 26.05 15 SER B C 1
ATOM 4712 O O . SER B 1 15 ? -38.344 -26.594 -44.812 1 26.05 15 SER B O 1
ATOM 4714 N N . PRO B 1 16 ? -36.281 -26.469 -45.188 1 25.23 16 PRO B N 1
ATOM 4715 C CA . PRO B 1 16 ? -36 -26.594 -43.75 1 25.23 16 PRO B CA 1
ATOM 4716 C C . PRO B 1 16 ? -36.656 -25.469 -42.906 1 25.23 16 PRO B C 1
ATOM 4718 O O . PRO B 1 16 ? -36.812 -24.359 -43.438 1 25.23 16 PRO B O 1
ATOM 4721 N N . LYS B 1 17 ? -37.594 -25.844 -42 1 28.81 17 LYS B N 1
ATOM 4722 C CA . LYS B 1 17 ? -38.281 -25.016 -41.031 1 28.81 17 LYS B CA 1
ATOM 4723 C C . LYS B 1 17 ? -37.375 -23.938 -40.469 1 28.81 17 LYS B C 1
ATOM 4725 O O . LYS B 1 17 ? -36.219 -24.219 -40.125 1 28.81 17 LYS B O 1
ATOM 4730 N N . VAL B 1 18 ? -37.562 -22.766 -40.719 1 28.44 18 VAL B N 1
ATOM 4731 C CA . VAL B 1 18 ? -37.062 -21.422 -40.406 1 28.44 18 VAL B CA 1
ATOM 4732 C C . VAL B 1 18 ? -36.844 -21.312 -38.906 1 28.44 18 VAL B C 1
ATOM 4734 O O . VAL B 1 18 ? -37.781 -21.438 -38.094 1 28.44 18 VAL B O 1
ATOM 4737 N N . GLY B 1 19 ? -35.719 -21.828 -38.406 1 25.83 19 GLY B N 1
ATOM 4738 C CA . GLY B 1 19 ? -35.219 -21.984 -37.062 1 25.83 19 GLY B CA 1
ATOM 4739 C C . GLY B 1 19 ? -35.469 -20.75 -36.188 1 25.83 19 GLY B C 1
ATOM 4740 O O . GLY B 1 19 ? -35.469 -19.625 -36.688 1 25.83 19 GLY B O 1
ATOM 4741 N N . MET B 1 20 ? -36.25 -20.938 -35.094 1 29.72 20 MET B N 1
ATOM 4742 C CA . MET B 1 20 ? -36.594 -19.906 -34.125 1 29.72 20 MET B CA 1
ATOM 4743 C C . MET B 1 20 ? -35.438 -18.953 -33.906 1 29.72 20 MET B C 1
ATOM 4745 O O . MET B 1 20 ? -34.281 -19.375 -33.875 1 29.72 20 MET B O 1
ATOM 4749 N N . SER B 1 21 ? -35.594 -17.75 -34.25 1 29.05 21 SER B N 1
ATOM 4750 C CA . SER B 1 21 ? -34.625 -16.672 -34.281 1 29.05 21 SER B CA 1
ATOM 4751 C C . SER B 1 21 ? -33.781 -16.656 -33 1 29.05 21 SER B C 1
ATOM 4753 O O . SER B 1 21 ? -34.219 -17.156 -31.953 1 29.05 21 SER B O 1
ATOM 4755 N N . ARG B 1 22 ? -32.469 -16.375 -33.125 1 28.91 22 ARG B N 1
ATOM 4756 C CA . ARG B 1 22 ? -31.422 -16.281 -32.125 1 28.91 22 ARG B CA 1
ATOM 4757 C C . ARG B 1 22 ? -31.922 -15.57 -30.875 1 28.91 22 ARG B C 1
ATOM 4759 O O . ARG B 1 22 ? -31.312 -15.664 -29.797 1 28.91 22 ARG B O 1
ATOM 4766 N N . GLU B 1 23 ? -32.844 -14.664 -31.109 1 29.22 23 GLU B N 1
ATOM 4767 C CA . GLU B 1 23 ? -33.406 -13.898 -30 1 29.22 23 GLU B CA 1
ATOM 4768 C C . GLU B 1 23 ? -34.125 -14.797 -29.016 1 29.22 23 GLU B C 1
ATOM 4770 O O . GLU B 1 23 ? -34.094 -14.594 -27.812 1 29.22 23 GLU B O 1
ATOM 4775 N N . GLU B 1 24 ? -34.906 -15.719 -29.609 1 31.75 24 GLU B N 1
ATOM 4776 C CA . GLU B 1 24 ? -35.812 -16.5 -28.766 1 31.75 24 GLU B CA 1
ATOM 4777 C C . GLU B 1 24 ? -35.031 -17.484 -27.906 1 31.75 24 GLU B C 1
ATOM 4779 O O . GLU B 1 24 ? -35.469 -17.859 -26.812 1 31.75 24 GLU B O 1
ATOM 4784 N N . VAL B 1 25 ? -34 -18.078 -28.578 1 29.03 25 VAL B N 1
ATOM 4785 C CA . VAL B 1 25 ? -33.25 -19.078 -27.797 1 29.03 25 VAL B CA 1
ATOM 4786 C C . VAL B 1 25 ? -32.594 -18.391 -26.609 1 29.03 25 VAL B C 1
ATOM 4788 O O . VAL B 1 25 ? -32.5 -18.984 -25.531 1 29.03 25 VAL B O 1
ATOM 4791 N N . LEU B 1 26 ? -32.094 -17.203 -26.859 1 26.89 26 LEU B N 1
ATOM 4792 C CA . LEU B 1 26 ? -31.391 -16.562 -25.766 1 26.89 26 LEU B CA 1
ATOM 4793 C C . LEU B 1 26 ? -32.375 -16.219 -24.625 1 26.89 26 LEU B C 1
ATOM 4795 O O . LEU B 1 26 ? -31.938 -16.062 -23.484 1 26.89 26 LEU B O 1
ATOM 4799 N N . ARG B 1 27 ? -33.562 -15.883 -24.938 1 28.92 27 ARG B N 1
ATOM 4800 C CA . ARG B 1 27 ? -34.531 -15.539 -23.891 1 28.92 27 ARG B CA 1
ATOM 4801 C C . ARG B 1 27 ? -34.812 -16.75 -23 1 28.92 27 ARG B C 1
ATOM 4803 O O . ARG B 1 27 ? -35.219 -16.578 -21.844 1 28.92 27 ARG B O 1
ATOM 4810 N N . SER B 1 28 ? -35.031 -17.875 -23.734 1 27.34 28 SER B N 1
ATOM 4811 C CA . SER B 1 28 ? -35.625 -18.891 -22.891 1 27.34 28 SER B CA 1
ATOM 4812 C C . SER B 1 28 ? -34.688 -19.312 -21.766 1 27.34 28 SER B C 1
ATOM 4814 O O . SER B 1 28 ? -35.156 -19.656 -20.672 1 27.34 28 SER B O 1
ATOM 4816 N N . GLU B 1 29 ? -33.438 -19.625 -22.219 1 25.98 29 GLU B N 1
ATOM 4817 C CA . GLU B 1 29 ? -32.719 -20.312 -21.156 1 25.98 29 GLU B CA 1
ATOM 4818 C C . GLU B 1 29 ? -32.344 -19.359 -20.031 1 25.98 29 GLU B C 1
ATOM 4820 O O . GLU B 1 29 ? -31.562 -19.703 -19.141 1 25.98 29 GLU B O 1
ATOM 4825 N N . ILE B 1 30 ? -32.625 -18.078 -20.203 1 28.62 30 ILE B N 1
ATOM 4826 C CA . ILE B 1 30 ? -32.406 -17.266 -19.016 1 28.62 30 ILE B CA 1
ATOM 4827 C C . ILE B 1 30 ? -33.344 -17.766 -17.891 1 28.62 30 ILE B C 1
ATOM 4829 O O . ILE B 1 30 ? -34.5 -17.375 -17.812 1 28.62 30 ILE B O 1
ATOM 4833 N N . ASP B 1 31 ? -33.531 -19 -17.766 1 28.88 31 ASP B N 1
ATOM 4834 C CA . ASP B 1 31 ? -34.219 -19.391 -16.531 1 28.88 31 ASP B CA 1
ATOM 4835 C C . ASP B 1 31 ? -33.812 -18.516 -15.359 1 28.88 31 ASP B C 1
ATOM 4837 O O . ASP B 1 31 ? -32.625 -18.203 -15.211 1 28.88 31 ASP B O 1
ATOM 4841 N N . GLN B 1 32 ? -34.688 -17.656 -14.883 1 29.84 32 GLN B N 1
ATOM 4842 C CA . GLN B 1 32 ? -34.719 -16.922 -13.625 1 29.84 32 GLN B CA 1
ATOM 4843 C C . GLN B 1 32 ? -34.062 -17.703 -12.5 1 29.84 32 GLN B C 1
ATOM 4845 O O . GLN B 1 32 ? -34.688 -18.562 -11.883 1 29.84 32 GLN B O 1
ATOM 4850 N N . VAL B 1 33 ? -32.906 -18.203 -12.609 1 30.39 33 VAL B N 1
ATOM 4851 C CA . VAL B 1 33 ? -32.438 -18.797 -11.375 1 30.39 33 VAL B CA 1
ATOM 4852 C C . VAL B 1 33 ? -32.688 -17.844 -10.203 1 30.39 33 VAL B C 1
ATOM 4854 O O . VAL B 1 33 ? -32.094 -16.75 -10.156 1 30.39 33 VAL B O 1
ATOM 4857 N N . ALA B 1 34 ? -33.844 -17.672 -9.688 1 34.06 34 ALA B N 1
ATOM 4858 C CA . ALA B 1 34 ? -34.219 -17.078 -8.398 1 34.06 34 ALA B CA 1
ATOM 4859 C C . ALA B 1 34 ? -33.094 -17.188 -7.398 1 34.06 34 ALA B C 1
ATOM 4861 O O . ALA B 1 34 ? -32.281 -18.141 -7.438 1 34.06 34 ALA B O 1
ATOM 4862 N N . PRO B 1 35 ? -32.594 -16.078 -6.754 1 39 35 PRO B N 1
ATOM 4863 C CA . PRO B 1 35 ? -31.578 -16.219 -5.703 1 39 35 PRO B CA 1
ATOM 4864 C C . PRO B 1 35 ? -31.734 -17.531 -4.922 1 39 35 PRO B C 1
ATOM 4866 O O . PRO B 1 35 ? -32.812 -17.797 -4.383 1 39 35 PRO B O 1
ATOM 4869 N N . GLU B 1 36 ? -31.422 -18.625 -5.379 1 39.75 36 GLU B N 1
ATOM 4870 C CA . GLU B 1 36 ? -31.625 -19.953 -4.824 1 39.75 36 GLU B CA 1
ATOM 4871 C C . GLU B 1 36 ? -31.594 -19.922 -3.297 1 39.75 36 GLU B C 1
ATOM 4873 O O . GLU B 1 36 ? -30.578 -19.547 -2.701 1 39.75 36 GLU B O 1
ATOM 4878 N N . THR B 1 37 ? -32.688 -19.516 -2.59 1 46.41 37 THR B N 1
ATOM 4879 C CA . THR B 1 37 ? -33.094 -19.766 -1.215 1 46.41 37 THR B CA 1
ATOM 4880 C C . THR B 1 37 ? -32.562 -21.094 -0.71 1 46.41 37 THR B C 1
ATOM 4882 O O . THR B 1 37 ? -33 -21.594 0.334 1 46.41 37 THR B O 1
ATOM 4885 N N . LYS B 1 38 ? -31.953 -21.75 -1.552 1 53.94 38 LYS B N 1
ATOM 4886 C CA . LYS B 1 38 ? -31.641 -23.094 -1.076 1 53.94 38 LYS B CA 1
ATOM 4887 C C . LYS B 1 38 ? -30.5 -23.062 -0.061 1 53.94 38 LYS B C 1
ATOM 4889 O O . LYS B 1 38 ? -29.5 -22.375 -0.269 1 53.94 38 LYS B O 1
ATOM 4894 N N . VAL B 1 39 ? -30.766 -23.406 1.055 1 71.44 39 VAL B N 1
ATOM 4895 C CA . VAL B 1 39 ? -29.828 -23.609 2.15 1 71.44 39 VAL B CA 1
ATOM 4896 C C . VAL B 1 39 ? -28.578 -24.312 1.631 1 71.44 39 VAL B C 1
ATOM 4898 O O . VAL B 1 39 ? -28.656 -25.391 1.028 1 71.44 39 VAL B O 1
ATOM 4901 N N . ARG B 1 40 ? -27.516 -23.578 1.554 1 82.94 40 ARG B N 1
ATOM 4902 C CA . ARG B 1 40 ? -26.234 -24.141 1.147 1 82.94 40 ARG B CA 1
ATOM 4903 C C . ARG B 1 40 ? -25.812 -25.266 2.082 1 82.94 40 ARG B C 1
ATOM 4905 O O . ARG B 1 40 ? -26.062 -25.219 3.287 1 82.94 40 ARG B O 1
ATOM 4912 N N . SER B 1 41 ? -25.234 -26.328 1.454 1 84.31 41 SER B N 1
ATOM 4913 C CA . SER B 1 41 ? -24.703 -27.438 2.23 1 84.31 41 SER B CA 1
ATOM 4914 C C . SER B 1 41 ? -23.484 -27.016 3.043 1 84.31 41 SER B C 1
ATOM 4916 O O . SER B 1 41 ? -22.922 -25.953 2.812 1 84.31 41 SER B O 1
ATOM 4918 N N . ASP B 1 42 ? -23.125 -27.828 4.008 1 84.75 42 ASP B N 1
ATOM 4919 C CA . ASP B 1 42 ? -21.953 -27.562 4.836 1 84.75 42 ASP B CA 1
ATOM 4920 C C . ASP B 1 42 ? -20.688 -27.531 3.99 1 84.75 42 ASP B C 1
ATOM 4922 O O . ASP B 1 42 ? -19.766 -26.75 4.262 1 84.75 42 ASP B O 1
ATOM 4926 N N . ARG B 1 43 ? -20.719 -28.328 2.99 1 82.69 43 ARG B N 1
ATOM 4927 C CA . ARG B 1 43 ? -19.562 -28.375 2.1 1 82.69 43 ARG B CA 1
ATOM 4928 C C . ARG B 1 43 ? -19.453 -27.094 1.285 1 82.69 43 ARG B C 1
ATOM 4930 O O . ARG B 1 43 ? -18.344 -26.594 1.066 1 82.69 43 ARG B O 1
ATOM 4937 N N . GLN B 1 44 ? -20.547 -26.609 0.85 1 85.88 44 GLN B N 1
ATOM 4938 C CA . GLN B 1 44 ? -20.562 -25.359 0.09 1 85.88 44 GLN B CA 1
ATOM 4939 C C . GLN B 1 44 ? -20.141 -24.188 0.962 1 85.88 44 GLN B C 1
ATOM 4941 O O . GLN B 1 44 ? -19.422 -23.297 0.509 1 85.88 44 GLN B O 1
ATOM 4946 N N . LYS B 1 45 ? -20.594 -24.266 2.162 1 87.38 45 LYS B N 1
ATOM 4947 C CA . LYS B 1 45 ? -20.266 -23.203 3.102 1 87.38 45 LYS B CA 1
ATOM 4948 C C . LYS B 1 45 ? -18.781 -23.234 3.469 1 87.38 45 LYS B C 1
ATOM 4950 O O . LYS B 1 45 ? -18.172 -22.188 3.713 1 87.38 45 LYS B O 1
ATOM 4955 N N . LEU B 1 46 ? -18.312 -24.438 3.494 1 87.69 46 LEU B N 1
ATOM 4956 C CA . LEU B 1 46 ? -16.891 -24.578 3.773 1 87.69 46 LEU B CA 1
ATOM 4957 C C . LEU B 1 46 ? -16.062 -24.031 2.625 1 87.69 46 LEU B C 1
ATOM 4959 O O . LEU B 1 46 ? -15.016 -23.406 2.854 1 87.69 46 LEU B O 1
ATOM 4963 N N . ALA B 1 47 ? -16.531 -24.203 1.401 1 85.44 47 ALA B N 1
ATOM 4964 C CA . ALA B 1 47 ? -15.82 -23.734 0.214 1 85.44 47 ALA B CA 1
ATOM 4965 C C . ALA B 1 47 ? -15.969 -22.234 0.035 1 85.44 47 ALA B C 1
ATOM 4967 O O . ALA B 1 47 ? -15.094 -21.578 -0.528 1 85.44 47 ALA B O 1
ATOM 4968 N N . GLU B 1 48 ? -17.078 -21.734 0.452 1 89.88 48 GLU B N 1
ATOM 4969 C CA . GLU B 1 48 ? -17.406 -20.312 0.365 1 89.88 48 GLU B CA 1
ATOM 4970 C C . GLU B 1 48 ? -18.125 -19.844 1.628 1 89.88 48 GLU B C 1
ATOM 4972 O O . GLU B 1 48 ? -19.344 -19.703 1.642 1 89.88 48 GLU B O 1
ATOM 4977 N N . PRO B 1 49 ? -17.328 -19.516 2.596 1 91.62 49 PRO B N 1
ATOM 4978 C CA . PRO B 1 49 ? -17.922 -19.172 3.893 1 91.62 49 PRO B CA 1
ATOM 4979 C C . PRO B 1 49 ? -18.875 -17.984 3.818 1 91.62 49 PRO B C 1
ATOM 4981 O O . PRO B 1 49 ? -19.812 -17.875 4.609 1 91.62 49 PRO B O 1
ATOM 4984 N N . VAL B 1 50 ? -18.594 -17.062 2.893 1 95.06 50 VAL B N 1
ATOM 4985 C CA . VAL B 1 50 ? -19.438 -15.891 2.715 1 95.06 50 VAL B CA 1
ATOM 4986 C C . VAL B 1 50 ? -19.984 -15.859 1.287 1 95.06 50 VAL B C 1
ATOM 4988 O O . VAL B 1 50 ? -19.297 -15.43 0.363 1 95.06 50 VAL B O 1
ATOM 4991 N N . GLY B 1 51 ? -21.188 -16.344 1.153 1 92.94 51 GLY B N 1
ATOM 4992 C CA . GLY B 1 51 ? -21.906 -16.172 -0.102 1 92.94 51 GLY B CA 1
ATOM 4993 C C . GLY B 1 51 ? -22.828 -14.961 -0.112 1 92.94 51 GLY B C 1
ATOM 4994 O O . GLY B 1 51 ? -22.734 -14.102 0.766 1 92.94 51 GLY B O 1
ATOM 4995 N N . ARG B 1 52 ? -23.703 -14.836 -1.106 1 93.19 52 ARG B N 1
ATOM 4996 C CA . ARG B 1 52 ? -24.594 -13.688 -1.294 1 93.19 52 ARG B CA 1
ATOM 4997 C C . ARG B 1 52 ? -25.422 -13.43 -0.046 1 93.19 52 ARG B C 1
ATOM 4999 O O . ARG B 1 52 ? -25.547 -12.289 0.406 1 93.19 52 ARG B O 1
ATOM 5006 N N . ILE B 1 53 ? -25.969 -14.477 0.515 1 93.62 53 ILE B N 1
ATOM 5007 C CA . ILE B 1 53 ? -26.875 -14.352 1.649 1 93.62 53 ILE B CA 1
ATOM 5008 C C . ILE B 1 53 ? -26.109 -13.852 2.873 1 93.62 53 ILE B C 1
ATOM 5010 O O . ILE B 1 53 ? -26.562 -12.93 3.557 1 93.62 53 ILE B O 1
ATOM 5014 N N . GLU B 1 54 ? -24.969 -14.516 3.176 1 94.44 54 GLU B N 1
ATOM 5015 C CA . GLU B 1 54 ? -24.141 -14.086 4.301 1 94.44 54 GLU B CA 1
ATOM 5016 C C . GLU B 1 54 ? -23.656 -12.648 4.113 1 94.44 54 GLU B C 1
ATOM 5018 O O . GLU B 1 54 ? -23.625 -11.867 5.066 1 94.44 54 GLU B O 1
ATOM 5023 N N . PHE B 1 55 ? -23.344 -12.344 2.877 1 96.62 55 PHE B N 1
ATOM 5024 C CA . PHE B 1 55 ? -22.797 -11.016 2.586 1 96.62 55 PHE B CA 1
ATOM 5025 C C . PHE B 1 55 ? -23.828 -9.938 2.889 1 96.62 55 PHE B C 1
ATOM 5027 O O . PHE B 1 55 ? -23.516 -8.914 3.496 1 96.62 55 PHE B O 1
ATOM 5034 N N . ASP B 1 56 ? -25.062 -10.109 2.475 1 96.12 56 ASP B N 1
ATOM 5035 C CA . ASP B 1 56 ? -26.156 -9.18 2.738 1 96.12 56 ASP B CA 1
ATOM 5036 C C . ASP B 1 56 ? -26.359 -8.984 4.238 1 96.12 56 ASP B C 1
ATOM 5038 O O . ASP B 1 56 ? -26.422 -7.848 4.719 1 96.12 56 ASP B O 1
ATOM 5042 N N . LYS B 1 57 ? -26.422 -10.047 4.91 1 96 57 LYS B N 1
ATOM 5043 C CA . LYS B 1 57 ? -26.641 -10.023 6.352 1 96 57 LYS B CA 1
ATOM 5044 C C . LYS B 1 57 ? -25.484 -9.359 7.082 1 96 57 LYS B C 1
ATOM 5046 O O . LYS B 1 57 ? -25.703 -8.492 7.934 1 96 57 LYS B O 1
ATOM 5051 N N . TYR B 1 58 ? -24.281 -9.797 6.789 1 97.31 58 TYR B N 1
ATOM 5052 C CA . TYR B 1 58 ? -23.094 -9.297 7.473 1 97.31 58 TYR B CA 1
ATOM 5053 C C . TYR B 1 58 ? -22.891 -7.812 7.184 1 97.31 58 TYR B C 1
ATOM 5055 O O . TYR B 1 58 ? -22.516 -7.047 8.078 1 97.31 58 TYR B O 1
ATOM 5063 N N . MET B 1 59 ? -23.125 -7.359 5.926 1 97.25 59 MET B N 1
ATOM 5064 C CA . MET B 1 59 ? -22.953 -5.949 5.586 1 97.25 59 MET B CA 1
ATOM 5065 C C . MET B 1 59 ? -23.953 -5.082 6.348 1 97.25 59 MET B C 1
ATOM 5067 O O . MET B 1 59 ? -23.625 -3.961 6.746 1 97.25 59 MET B O 1
ATOM 5071 N N . THR B 1 60 ? -25.156 -5.594 6.523 1 96.5 60 THR B N 1
ATOM 5072 C CA . THR B 1 60 ? -26.141 -4.867 7.316 1 96.5 60 THR B CA 1
ATOM 5073 C C . THR B 1 60 ? -25.641 -4.652 8.742 1 96.5 60 THR B C 1
ATOM 5075 O O . THR B 1 60 ? -25.75 -3.553 9.289 1 96.5 60 THR B O 1
ATOM 5078 N N . GLN B 1 61 ? -25.047 -5.664 9.367 1 97.44 61 GLN B N 1
ATOM 5079 C CA . GLN B 1 61 ? -24.484 -5.582 10.711 1 97.44 61 GLN B CA 1
ATOM 5080 C C . GLN B 1 61 ? -23.297 -4.633 10.75 1 97.44 61 GLN B C 1
ATOM 5082 O O . GLN B 1 61 ? -23.156 -3.838 11.68 1 97.44 61 GLN B O 1
ATOM 5087 N N . ILE B 1 62 ? -22.469 -4.691 9.758 1 97.5 62 ILE B N 1
ATOM 5088 C CA . ILE B 1 62 ? -21.25 -3.891 9.672 1 97.5 62 ILE B CA 1
ATOM 5089 C C . ILE B 1 62 ? -21.625 -2.416 9.508 1 97.5 62 ILE B C 1
ATOM 5091 O O . ILE B 1 62 ? -21.016 -1.548 10.141 1 97.5 62 ILE B O 1
ATOM 5095 N N . VAL B 1 63 ? -22.609 -2.143 8.656 1 97.19 63 VAL B N 1
ATOM 5096 C CA . VAL B 1 63 ? -23.031 -0.771 8.406 1 97.19 63 VAL B CA 1
ATOM 5097 C C . VAL B 1 63 ? -23.531 -0.14 9.703 1 97.19 63 VAL B C 1
ATOM 5099 O O . VAL B 1 63 ? -23.203 1.009 10.008 1 97.19 63 VAL B O 1
ATOM 5102 N N . GLN B 1 64 ? -24.266 -0.896 10.461 1 96.81 64 GLN B N 1
ATOM 5103 C CA . GLN B 1 64 ? -24.734 -0.402 11.75 1 96.81 64 GLN B CA 1
ATOM 5104 C C . GLN B 1 64 ? -23.578 -0.108 12.688 1 96.81 64 GLN B C 1
ATOM 5106 O O . GLN B 1 64 ? -23.531 0.938 13.336 1 96.81 64 GLN B O 1
ATOM 5111 N N . PHE B 1 65 ? -22.703 -0.965 12.805 1 97.12 65 PHE B N 1
ATOM 5112 C CA . PHE B 1 65 ? -21.531 -0.801 13.648 1 97.12 65 PHE B CA 1
ATOM 5113 C C . PHE B 1 65 ? -20.734 0.428 13.227 1 97.12 65 PHE B C 1
ATOM 5115 O O . PHE B 1 65 ? -20.312 1.227 14.07 1 97.12 65 PHE B O 1
ATOM 5122 N N . ILE B 1 66 ? -20.453 0.614 11.922 1 96.75 66 ILE B N 1
ATOM 5123 C CA . ILE B 1 66 ? -19.672 1.725 11.406 1 96.75 66 ILE B CA 1
ATOM 5124 C C . ILE B 1 66 ? -20.359 3.047 11.727 1 96.75 66 ILE B C 1
ATOM 5126 O O . ILE B 1 66 ? -19.719 4 12.172 1 96.75 66 ILE B O 1
ATOM 5130 N N . ASN B 1 67 ? -21.688 3.096 11.477 1 96 67 ASN B N 1
ATOM 5131 C CA . ASN B 1 67 ? -22.453 4.297 11.797 1 96 67 ASN B CA 1
ATOM 5132 C C . ASN B 1 67 ? -22.328 4.66 13.273 1 96 67 ASN B C 1
ATOM 5134 O O . ASN B 1 67 ? -22.094 5.824 13.609 1 96 67 ASN B O 1
ATOM 5138 N N . ASP B 1 68 ? -22.453 3.668 14.109 1 94.81 68 ASP B N 1
ATOM 5139 C CA . ASP B 1 68 ? -22.344 3.898 15.547 1 94.81 68 ASP B CA 1
ATOM 5140 C C . ASP B 1 68 ? -20.938 4.395 15.922 1 94.81 68 ASP B C 1
ATOM 5142 O O . ASP B 1 68 ? -20.797 5.297 16.75 1 94.81 68 ASP B O 1
ATOM 5146 N N . TYR B 1 69 ? -19.969 3.836 15.398 1 94.06 69 TYR B N 1
ATOM 5147 C CA . TYR B 1 69 ? -18.594 4.215 15.68 1 94.06 69 TYR B CA 1
ATOM 5148 C C . TYR B 1 69 ? -18.344 5.668 15.289 1 94.06 69 TYR B C 1
ATOM 5150 O O . TYR B 1 69 ? -17.766 6.434 16.062 1 94.06 69 TYR B O 1
ATOM 5158 N N . PHE B 1 70 ? -18.766 6.105 14.094 1 92.31 70 PHE B N 1
ATOM 5159 C CA . PHE B 1 70 ? -18.516 7.457 13.609 1 92.31 70 PHE B CA 1
ATOM 5160 C C . PHE B 1 70 ? -19.344 8.477 14.391 1 92.31 70 PHE B C 1
ATOM 5162 O O . PHE B 1 70 ? -18.891 9.602 14.625 1 92.31 70 PHE B O 1
ATOM 5169 N N . ASP B 1 71 ? -20.469 8.062 14.805 1 90.12 71 ASP B N 1
ATOM 5170 C CA . ASP B 1 71 ? -21.328 8.961 15.578 1 90.12 71 ASP B CA 1
ATOM 5171 C C . ASP B 1 71 ? -20.797 9.141 17 1 90.12 71 ASP B C 1
ATOM 5173 O O . ASP B 1 71 ? -21 10.195 17.609 1 90.12 71 ASP B O 1
ATOM 5177 N N . GLU B 1 72 ? -20.094 8.133 17.5 1 88.69 72 GLU B N 1
ATOM 5178 C CA . GLU B 1 72 ? -19.719 8.141 18.922 1 88.69 72 GLU B CA 1
ATOM 5179 C C . GLU B 1 72 ? -18.219 8.289 19.094 1 88.69 72 GLU B C 1
ATOM 5181 O O . GLU B 1 72 ? -17.688 8.031 20.188 1 88.69 72 GLU B O 1
ATOM 5186 N N . SER B 1 73 ? -17.609 8.711 18.125 1 85 73 SER B N 1
ATOM 5187 C CA . SER B 1 73 ? -16.156 8.82 18.188 1 85 73 SER B CA 1
ATOM 5188 C C . SER B 1 73 ? -15.719 9.773 19.297 1 85 73 SER B C 1
ATOM 5190 O O . SER B 1 73 ? -14.688 9.562 19.938 1 85 73 SER B O 1
ATOM 5192 N N . HIS B 1 74 ? -16.5 10.836 19.594 1 86.94 74 HIS B N 1
ATOM 5193 C CA . HIS B 1 74 ? -16.172 11.859 20.578 1 86.94 74 HIS B CA 1
ATOM 5194 C C . HIS B 1 74 ? -16.203 11.289 21.984 1 86.94 74 HIS B C 1
ATOM 5196 O O . HIS B 1 74 ? -15.664 11.898 22.922 1 86.94 74 HIS B O 1
ATOM 5202 N N . LYS B 1 75 ? -16.797 10.078 22.125 1 87.94 75 LYS B N 1
ATOM 5203 C CA . LYS B 1 75 ? -16.906 9.461 23.438 1 87.94 75 LYS B CA 1
ATOM 5204 C C . LYS B 1 75 ? -15.68 8.609 23.75 1 87.94 75 LYS B C 1
ATOM 5206 O O . LYS B 1 75 ? -15.453 8.234 24.906 1 87.94 75 LYS B O 1
ATOM 5211 N N . GLN B 1 76 ? -14.914 8.359 22.75 1 88.62 76 GLN B N 1
ATOM 5212 C CA . GLN B 1 76 ? -13.719 7.539 22.938 1 88.62 76 GLN B CA 1
ATOM 5213 C C . GLN B 1 76 ? -12.555 8.383 23.453 1 88.62 76 GLN B C 1
ATOM 5215 O O . GLN B 1 76 ? -12.547 9.602 23.297 1 88.62 76 GLN B O 1
ATOM 5220 N N . SER B 1 77 ? -11.633 7.684 24.188 1 89.62 77 SER B N 1
ATOM 5221 C CA . SER B 1 77 ? -10.344 8.336 24.406 1 89.62 77 SER B CA 1
ATOM 5222 C C . SER B 1 77 ? -9.594 8.516 23.094 1 89.62 77 SER B C 1
ATOM 5224 O O . SER B 1 77 ? -9.641 7.645 22.219 1 89.62 77 SER B O 1
ATOM 5226 N N . VAL B 1 78 ? -8.977 9.656 22.953 1 90.88 78 VAL B N 1
ATOM 5227 C CA . VAL B 1 78 ? -8.281 9.93 21.703 1 90.88 78 VAL B CA 1
ATOM 5228 C C . VAL B 1 78 ? -7.219 8.859 21.453 1 90.88 78 VAL B C 1
ATOM 5230 O O . VAL B 1 78 ? -7.098 8.352 20.344 1 90.88 78 VAL B O 1
ATOM 5233 N N . ILE B 1 79 ? -6.426 8.578 22.422 1 86.94 79 ILE B N 1
ATOM 5234 C CA . ILE B 1 79 ? -5.445 7.496 22.422 1 86.94 79 ILE B CA 1
ATOM 5235 C C . ILE B 1 79 ? -5.73 6.543 23.578 1 86.94 79 ILE B C 1
ATOM 5237 O O . ILE B 1 79 ? -6.371 6.922 24.562 1 86.94 79 ILE B O 1
ATOM 5241 N N . PRO B 1 80 ? -5.309 5.289 23.375 1 81.94 80 PRO B N 1
ATOM 5242 C CA . PRO B 1 80 ? -5.645 4.348 24.453 1 81.94 80 PRO B CA 1
ATOM 5243 C C . PRO B 1 80 ? -4.996 4.719 25.781 1 81.94 80 PRO B C 1
ATOM 5245 O O . PRO B 1 80 ? -3.869 5.219 25.812 1 81.94 80 PRO B O 1
ATOM 5248 N N . GLU B 1 81 ? -5.734 4.621 26.875 1 69.44 81 GLU B N 1
ATOM 5249 C CA . GLU B 1 81 ? -5.293 4.977 28.219 1 69.44 81 GLU B CA 1
ATOM 5250 C C . GLU B 1 81 ? -4.266 3.982 28.75 1 69.44 81 GLU B C 1
ATOM 5252 O O . GLU B 1 81 ? -3.426 4.332 29.578 1 69.44 81 GLU B O 1
ATOM 5257 N N . ALA B 1 82 ? -4.539 2.74 28.438 1 61.47 82 ALA B N 1
ATOM 5258 C CA . ALA B 1 82 ? -3.674 1.724 29.016 1 61.47 82 ALA B CA 1
ATOM 5259 C C . ALA B 1 82 ? -2.928 0.947 27.938 1 61.47 82 ALA B C 1
ATOM 5261 O O . ALA B 1 82 ? -3.262 1.039 26.75 1 61.47 82 ALA B O 1
ATOM 5262 N N . ASP B 1 83 ? -1.759 0.46 28.422 1 61.22 83 ASP B N 1
ATOM 5263 C CA . ASP B 1 83 ? -0.97 -0.432 27.578 1 61.22 83 ASP B CA 1
ATOM 5264 C C . ASP B 1 83 ? -1.836 -1.548 27 1 61.22 83 ASP B C 1
ATOM 5266 O O . ASP B 1 83 ? -2.418 -2.34 27.75 1 61.22 83 ASP B O 1
ATOM 5270 N N . ALA B 1 84 ? -2.197 -1.344 25.812 1 61.88 84 ALA B N 1
ATOM 5271 C CA . ALA B 1 84 ? -3.02 -2.295 25.062 1 61.88 84 ALA B CA 1
ATOM 5272 C C . ALA B 1 84 ? -2.477 -3.715 25.203 1 61.88 84 ALA B C 1
ATOM 5274 O O . ALA B 1 84 ? -3.156 -4.684 24.844 1 61.88 84 ALA B O 1
ATOM 5275 N N . SER B 1 85 ? -1.257 -3.777 25.703 1 59.31 85 SER B N 1
ATOM 5276 C CA . SER B 1 85 ? -0.667 -5.109 25.797 1 59.31 85 SER B CA 1
ATOM 5277 C C . SER B 1 85 ? -1.551 -6.047 26.609 1 59.31 85 SER B C 1
ATOM 5279 O O . SER B 1 85 ? -1.452 -7.27 26.484 1 59.31 85 SER B O 1
ATOM 5281 N N . THR B 1 86 ? -2.467 -5.367 27.266 1 58.62 86 THR B N 1
ATOM 5282 C CA . THR B 1 86 ? -3.291 -6.191 28.141 1 58.62 86 THR B CA 1
ATOM 5283 C C . THR B 1 86 ? -4.578 -6.613 27.438 1 58.62 86 THR B C 1
ATOM 5285 O O . THR B 1 86 ? -5.324 -7.453 27.938 1 58.62 86 THR B O 1
ATOM 5288 N N . ALA B 1 87 ? -4.684 -5.988 26.281 1 68.25 87 ALA B N 1
ATOM 5289 C CA . ALA B 1 87 ? -5.91 -6.367 25.594 1 68.25 87 ALA B CA 1
ATOM 5290 C C . ALA B 1 87 ? -5.848 -7.816 25.109 1 68.25 87 ALA B C 1
ATOM 5292 O O . ALA B 1 87 ? -4.812 -8.266 24.625 1 68.25 87 ALA B O 1
ATOM 5293 N N . ARG B 1 88 ? -6.805 -8.609 25.562 1 71.25 88 ARG B N 1
ATOM 5294 C CA . ARG B 1 88 ? -6.828 -10.031 25.219 1 71.25 88 ARG B CA 1
ATOM 5295 C C . ARG B 1 88 ? -7.781 -10.305 24.062 1 71.25 88 ARG B C 1
ATOM 5297 O O . ARG B 1 88 ? -8.914 -9.812 24.047 1 71.25 88 ARG B O 1
ATOM 5304 N N . LEU B 1 89 ? -7.215 -10.758 23.031 1 81.12 89 LEU B N 1
ATOM 5305 C CA . LEU B 1 89 ? -8.016 -11.242 21.906 1 81.12 89 LEU B CA 1
ATOM 5306 C C . LEU B 1 89 ? -8.188 -12.758 21.984 1 81.12 89 LEU B C 1
ATOM 5308 O O . LEU B 1 89 ? -7.352 -13.453 22.562 1 81.12 89 LEU B O 1
ATOM 5312 N N . LYS B 1 90 ? -9.258 -13.188 21.469 1 73.38 90 LYS B N 1
ATOM 5313 C CA . LYS B 1 90 ? -9.602 -14.609 21.453 1 73.38 90 LYS B CA 1
ATOM 5314 C C . LYS B 1 90 ? -8.492 -15.438 20.812 1 73.38 90 LYS B C 1
ATOM 5316 O O . LYS B 1 90 ? -8.023 -15.117 19.719 1 73.38 90 LYS B O 1
ATOM 5321 N N . THR B 1 91 ? -7.863 -16.312 21.609 1 78.38 91 THR B N 1
ATOM 5322 C CA . THR B 1 91 ? -6.992 -17.391 21.141 1 78.38 91 THR B CA 1
ATOM 5323 C C . THR B 1 91 ? -7.547 -18.75 21.562 1 78.38 91 THR B C 1
ATOM 5325 O O . THR B 1 91 ? -8.273 -18.859 22.547 1 78.38 91 THR B O 1
ATOM 5328 N N . PRO B 1 92 ? -7.352 -19.922 20.766 1 82 92 PRO B N 1
ATOM 5329 C CA . PRO B 1 92 ? -6.488 -20.078 19.594 1 82 92 PRO B CA 1
ATOM 5330 C C . PRO B 1 92 ? -7.18 -19.656 18.297 1 82 92 PRO B C 1
ATOM 5332 O O . PRO B 1 92 ? -8.305 -19.156 18.328 1 82 92 PRO B O 1
ATOM 5335 N N . ILE B 1 93 ? -6.551 -19.938 17.188 1 85 93 ILE B N 1
ATOM 5336 C CA . ILE B 1 93 ? -7.102 -19.688 15.859 1 85 93 ILE B CA 1
ATOM 5337 C C . ILE B 1 93 ? -8.453 -20.391 15.719 1 85 93 ILE B C 1
ATOM 5339 O O . ILE B 1 93 ? -8.602 -21.547 16.109 1 85 93 ILE B O 1
ATOM 5343 N N . PRO B 1 94 ? -9.43 -19.688 15.281 1 90.75 94 PRO B N 1
ATOM 5344 C CA . PRO B 1 94 ? -10.734 -20.344 15.148 1 90.75 94 PRO B CA 1
ATOM 5345 C C . PRO B 1 94 ? -10.719 -21.484 14.133 1 90.75 94 PRO B C 1
ATOM 5347 O O . PRO B 1 94 ? -10.211 -21.312 13.016 1 90.75 94 PRO B O 1
ATOM 5350 N N . ASP B 1 95 ? -11.273 -22.594 14.508 1 92.31 95 ASP B N 1
ATOM 5351 C CA . ASP B 1 95 ? -11.375 -23.734 13.594 1 92.31 95 ASP B CA 1
ATOM 5352 C C . ASP B 1 95 ? -12.477 -23.5 12.562 1 92.31 95 ASP B C 1
ATOM 5354 O O . ASP B 1 95 ? -12.266 -23.719 11.367 1 92.31 95 ASP B O 1
ATOM 5358 N N . LYS B 1 96 ? -13.586 -23.109 13.125 1 92.75 96 LYS B N 1
ATOM 5359 C CA . LYS B 1 96 ? -14.727 -22.781 12.266 1 92.75 96 LYS B CA 1
ATOM 5360 C C . LYS B 1 96 ? -14.875 -21.266 12.117 1 92.75 96 LYS B C 1
ATOM 5362 O O . LYS B 1 96 ? -14.312 -20.5 12.906 1 92.75 96 LYS B O 1
ATOM 5367 N N . SER B 1 97 ? -15.602 -20.875 11.117 1 93.31 97 SER B N 1
ATOM 5368 C CA . SER B 1 97 ? -15.867 -19.453 10.891 1 93.31 97 SER B CA 1
ATOM 5369 C C . SER B 1 97 ? -16.578 -18.828 12.078 1 93.31 97 SER B C 1
ATOM 5371 O O . SER B 1 97 ? -17.469 -19.438 12.664 1 93.31 97 SER B O 1
ATOM 5373 N N . ASP B 1 98 ? -16.188 -17.656 12.461 1 93.62 98 ASP B N 1
ATOM 5374 C CA . ASP B 1 98 ? -16.906 -16.859 13.445 1 93.62 98 ASP B CA 1
ATOM 5375 C C . ASP B 1 98 ? -18.062 -16.109 12.797 1 93.62 98 ASP B C 1
ATOM 5377 O O . ASP B 1 98 ? -18 -15.758 11.617 1 93.62 98 ASP B O 1
ATOM 5381 N N . SER B 1 99 ? -19.109 -15.938 13.602 1 92.94 99 SER B N 1
ATOM 5382 C CA . SER B 1 99 ? -20.156 -15.062 13.109 1 92.94 99 SER B CA 1
ATOM 5383 C C . SER B 1 99 ? -19.688 -13.617 13.008 1 92.94 99 SER B C 1
ATOM 5385 O O . SER B 1 99 ? -18.781 -13.203 13.75 1 92.94 99 SER B O 1
ATOM 5387 N N . CYS B 1 100 ? -20.281 -12.898 12.102 1 95.81 100 CYS B N 1
ATOM 5388 C CA . CYS B 1 100 ? -19.938 -11.492 11.953 1 95.81 100 CYS B CA 1
ATOM 5389 C C . CYS B 1 100 ? -20.234 -10.719 13.234 1 95.81 100 CYS B C 1
ATOM 5391 O O . CYS B 1 100 ? -19.453 -9.844 13.625 1 95.81 100 CYS B O 1
ATOM 5393 N N . LEU B 1 101 ? -21.312 -11.039 13.914 1 95.75 101 LEU B N 1
ATOM 5394 C CA . LEU B 1 101 ? -21.688 -10.367 15.156 1 95.75 101 LEU B CA 1
ATOM 5395 C C . LEU B 1 101 ? -20.641 -10.594 16.234 1 95.75 101 LEU B C 1
ATOM 5397 O O . LEU B 1 101 ? -20.344 -9.695 17.016 1 95.75 101 LEU B O 1
ATOM 5401 N N . SER B 1 102 ? -20.125 -11.82 16.281 1 94.5 102 SER B N 1
ATOM 5402 C CA . SER B 1 102 ? -19.078 -12.117 17.266 1 94.5 102 SER B CA 1
ATOM 5403 C C . SER B 1 102 ? -17.812 -11.297 16.984 1 94.5 102 SER B C 1
ATOM 5405 O O . SER B 1 102 ? -17.156 -10.836 17.922 1 94.5 102 SER B O 1
ATOM 5407 N N . ILE B 1 103 ? -17.453 -11.133 15.773 1 95.69 103 ILE B N 1
ATOM 5408 C CA . ILE B 1 103 ? -16.297 -10.336 15.383 1 95.69 103 ILE B CA 1
ATOM 5409 C C . ILE B 1 103 ? -16.516 -8.875 15.773 1 95.69 103 ILE B C 1
ATOM 5411 O O . ILE B 1 103 ? -15.641 -8.242 16.359 1 95.69 103 ILE B O 1
ATOM 5415 N N . ILE B 1 104 ? -17.688 -8.352 15.508 1 96.69 104 ILE B N 1
ATOM 5416 C CA . ILE B 1 104 ? -18.031 -6.965 15.82 1 96.69 104 ILE B CA 1
ATOM 5417 C C . ILE B 1 104 ? -17.984 -6.754 17.328 1 96.69 104 ILE B C 1
ATOM 5419 O O . ILE B 1 104 ? -17.5 -5.719 17.812 1 96.69 104 ILE B O 1
ATOM 5423 N N . GLU B 1 105 ? -18.422 -7.73 18.078 1 94.56 105 GLU B N 1
ATOM 5424 C CA . GLU B 1 105 ? -18.391 -7.633 19.531 1 94.56 105 GLU B CA 1
ATOM 5425 C C . GLU B 1 105 ? -16.953 -7.555 20.031 1 94.56 105 GLU B C 1
ATOM 5427 O O . GLU B 1 105 ? -16.656 -6.785 20.953 1 94.56 105 GLU B O 1
ATOM 5432 N N . ASP B 1 106 ? -16.094 -8.32 19.484 1 92.56 106 ASP B N 1
ATOM 5433 C CA . ASP B 1 106 ? -14.68 -8.258 19.875 1 92.56 106 ASP B CA 1
ATOM 5434 C C . ASP B 1 106 ? -14.055 -6.926 19.469 1 92.56 106 ASP B C 1
ATOM 5436 O O . ASP B 1 106 ? -13.195 -6.395 20.172 1 92.56 106 ASP B O 1
ATOM 5440 N N . LEU B 1 107 ? -14.477 -6.426 18.297 1 93.44 107 LEU B N 1
ATOM 5441 C CA . LEU B 1 107 ? -14.008 -5.105 17.891 1 93.44 107 LEU B CA 1
ATOM 5442 C C . LEU B 1 107 ? -14.43 -4.043 18.906 1 93.44 107 LEU B C 1
ATOM 5444 O O . LEU B 1 107 ? -13.609 -3.223 19.312 1 93.44 107 LEU B O 1
ATOM 5448 N N . LYS B 1 108 ? -15.656 -4.09 19.344 1 92.06 108 LYS B N 1
ATOM 5449 C CA . LYS B 1 108 ? -16.203 -3.107 20.281 1 92.06 108 LYS B CA 1
ATOM 5450 C C . LYS B 1 108 ? -15.531 -3.197 21.641 1 92.06 108 LYS B C 1
ATOM 5452 O O . LYS B 1 108 ? -15.25 -2.176 22.266 1 92.06 108 LYS B O 1
ATOM 5457 N N . LYS B 1 109 ? -15.195 -4.375 22.047 1 89.69 109 LYS B N 1
ATOM 5458 C CA . LYS B 1 109 ? -14.75 -4.586 23.406 1 89.69 109 LYS B CA 1
ATOM 5459 C C . LYS B 1 109 ? -13.227 -4.477 23.516 1 89.69 109 LYS B C 1
ATOM 5461 O O . LYS B 1 109 ? -12.703 -3.963 24.516 1 89.69 109 LYS B O 1
ATOM 5466 N N . ALA B 1 110 ? -12.586 -4.961 22.453 1 88.19 110 ALA B N 1
ATOM 5467 C CA . ALA B 1 110 ? -11.148 -5.105 22.625 1 88.19 110 ALA B CA 1
ATOM 5468 C C . ALA B 1 110 ? -10.391 -4.145 21.703 1 88.19 110 ALA B C 1
ATOM 5470 O O . ALA B 1 110 ? -9.367 -3.58 22.094 1 88.19 110 ALA B O 1
ATOM 5471 N N . VAL B 1 111 ? -10.828 -3.902 20.516 1 90 111 VAL B N 1
ATOM 5472 C CA . VAL B 1 111 ? -10.031 -3.182 19.531 1 90 111 VAL B CA 1
ATOM 5473 C C . VAL B 1 111 ? -10.312 -1.685 19.625 1 90 111 VAL B C 1
ATOM 5475 O O . VAL B 1 111 ? -9.398 -0.893 19.875 1 90 111 VAL B O 1
ATOM 5478 N N . VAL B 1 112 ? -11.555 -1.26 19.562 1 90.88 112 VAL B N 1
ATOM 5479 C CA . VAL B 1 112 ? -11.953 0.141 19.484 1 90.88 112 VAL B CA 1
ATOM 5480 C C . VAL B 1 112 ? -11.453 0.895 20.719 1 90.88 112 VAL B C 1
ATOM 5482 O O . VAL B 1 112 ? -10.867 1.973 20.594 1 90.88 112 VAL B O 1
ATOM 5485 N N . PRO B 1 113 ? -11.531 0.301 21.906 1 87.31 113 PRO B N 1
ATOM 5486 C CA . PRO B 1 113 ? -11.078 1.054 23.078 1 87.31 113 PRO B CA 1
ATOM 5487 C C . PRO B 1 113 ? -9.555 1.187 23.141 1 87.31 113 PRO B C 1
ATOM 5489 O O . PRO B 1 113 ? -9.031 2.008 23.891 1 87.31 113 PRO B O 1
ATOM 5492 N N . ASN B 1 114 ? -8.883 0.435 22.328 1 87.06 114 ASN B N 1
ATOM 5493 C CA . ASN B 1 114 ? -7.43 0.408 22.422 1 87.06 114 ASN B CA 1
ATOM 5494 C C . ASN B 1 114 ? -6.777 0.905 21.141 1 87.06 114 ASN B C 1
ATOM 5496 O O . ASN B 1 114 ? -5.648 0.525 20.828 1 87.06 114 ASN B O 1
ATOM 5500 N N . MET B 1 115 ? -7.512 1.646 20.453 1 88.44 115 MET B N 1
ATOM 5501 C CA . MET B 1 115 ? -6.934 2.203 19.234 1 88.44 115 MET B CA 1
ATOM 5502 C C . MET B 1 115 ? -6.879 3.727 19.297 1 88.44 115 MET B C 1
ATOM 5504 O O . MET B 1 115 ? -7.578 4.34 20.109 1 88.44 115 MET B O 1
ATOM 5508 N N . CYS B 1 116 ? -5.98 4.273 18.547 1 88.94 116 CYS B N 1
ATOM 5509 C CA . CYS B 1 116 ? -5.953 5.719 18.328 1 88.94 116 CYS B CA 1
ATOM 5510 C C . CYS B 1 116 ? -7.023 6.141 17.328 1 88.94 116 CYS B C 1
ATOM 5512 O O . CYS B 1 116 ? -7.121 5.574 16.234 1 88.94 116 CYS B O 1
ATOM 5514 N N . HIS B 1 117 ? -7.844 7.051 17.75 1 91.06 117 HIS B N 1
ATOM 5515 C CA . HIS B 1 117 ? -8.93 7.48 16.875 1 91.06 117 HIS B CA 1
ATOM 5516 C C . HIS B 1 117 ? -8.57 8.758 16.125 1 91.06 117 HIS B C 1
ATOM 5518 O O . HIS B 1 117 ? -8.789 9.859 16.625 1 91.06 117 HIS B O 1
ATOM 5524 N N . THR B 1 118 ? -8.219 8.609 14.883 1 88.25 118 THR B N 1
ATOM 5525 C CA . THR B 1 118 ? -7.746 9.734 14.086 1 88.25 118 THR B CA 1
ATOM 5526 C C . THR B 1 118 ? -8.922 10.602 13.641 1 88.25 118 THR B C 1
ATOM 5528 O O . THR B 1 118 ? -8.727 11.734 13.195 1 88.25 118 THR B O 1
ATOM 5531 N N . GLN B 1 119 ? -10.133 10.125 13.805 1 87.69 119 GLN B N 1
ATOM 5532 C CA . GLN B 1 119 ? -11.32 10.898 13.469 1 87.69 119 GLN B CA 1
ATOM 5533 C C . GLN B 1 119 ? -11.945 11.516 14.711 1 87.69 119 GLN B C 1
ATOM 5535 O O . GLN B 1 119 ? -13.086 11.984 14.68 1 87.69 119 GLN B O 1
ATOM 5540 N N . HIS B 1 120 ? -11.258 11.469 15.742 1 92.25 120 HIS B N 1
ATOM 5541 C CA . HIS B 1 120 ? -11.703 12.125 16.969 1 92.25 120 HIS B CA 1
ATOM 5542 C C . HIS B 1 120 ? -11.602 13.648 16.844 1 92.25 120 HIS B C 1
ATOM 5544 O O . HIS B 1 120 ? -10.641 14.156 16.25 1 92.25 120 HIS B O 1
ATOM 5550 N N . PRO B 1 121 ? -12.555 14.414 17.422 1 93.44 121 PRO B N 1
ATOM 5551 C CA . PRO B 1 121 ? -12.516 15.875 17.328 1 93.44 121 PRO B CA 1
ATOM 5552 C C . PRO B 1 121 ? -11.281 16.484 17.969 1 93.44 121 PRO B C 1
ATOM 5554 O O . PRO B 1 121 ? -10.891 17.609 17.641 1 93.44 121 PRO B O 1
ATOM 5557 N N . ARG B 1 122 ? -10.625 15.781 18.906 1 95.56 122 ARG B N 1
ATOM 5558 C CA . ARG B 1 122 ? -9.461 16.312 19.609 1 95.56 122 ARG B CA 1
ATOM 5559 C C . ARG B 1 122 ? -8.18 15.609 19.172 1 95.56 122 ARG B C 1
ATOM 5561 O O . ARG B 1 122 ? -7.168 15.672 19.875 1 95.56 122 ARG B O 1
ATOM 5568 N N . TYR B 1 123 ? -8.25 14.844 18.172 1 94.31 123 TYR B N 1
ATOM 5569 C CA . TYR B 1 123 ? -7.039 14.352 17.516 1 94.31 123 TYR B CA 1
ATOM 5570 C C . TYR B 1 123 ? -6.512 15.359 16.516 1 94.31 123 TYR B C 1
ATOM 5572 O O . TYR B 1 123 ? -7.148 15.602 15.477 1 94.31 123 TYR B O 1
ATOM 5580 N N . HIS B 1 124 ? -5.27 15.898 16.688 1 95.38 124 HIS B N 1
ATOM 5581 C CA . HIS B 1 124 ? -4.699 16.953 15.852 1 95.38 124 HIS B CA 1
ATOM 5582 C C . HIS B 1 124 ? -3.277 16.609 15.422 1 95.38 124 HIS B C 1
ATOM 5584 O O . HIS B 1 124 ? -2.514 17.5 15.031 1 95.38 124 HIS B O 1
ATOM 5590 N N . ALA B 1 125 ? -2.91 15.375 15.484 1 92.31 125 ALA B N 1
ATOM 5591 C CA . ALA B 1 125 ? -1.5 15.016 15.367 1 92.31 125 ALA B CA 1
ATOM 5592 C C . ALA B 1 125 ? -1.117 14.781 13.906 1 92.31 125 ALA B C 1
ATOM 5594 O O . ALA B 1 125 ? -0.194 15.414 13.391 1 92.31 125 ALA B O 1
ATOM 5595 N N . LYS B 1 126 ? -1.77 13.82 13.234 1 88.94 126 LYS B N 1
ATOM 5596 C CA . LYS B 1 126 ? -1.447 13.461 11.859 1 88.94 126 LYS B CA 1
ATOM 5597 C C . LYS B 1 126 ? -2.605 13.789 10.922 1 88.94 126 LYS B C 1
ATOM 5599 O O . LYS B 1 126 ? -3.768 13.773 11.328 1 88.94 126 LYS B O 1
ATOM 5604 N N . PHE B 1 127 ? -2.186 14.008 9.703 1 88 127 PHE B N 1
ATOM 5605 C CA . PHE B 1 127 ? -3.213 14.25 8.695 1 88 127 PHE B CA 1
ATOM 5606 C C . PHE B 1 127 ? -4.008 12.977 8.414 1 88 127 PHE B C 1
ATOM 5608 O O . PHE B 1 127 ? -3.432 11.898 8.273 1 88 127 PHE B O 1
ATOM 5615 N N . SER B 1 128 ? -5.301 13.102 8.477 1 82.62 128 SER B N 1
ATOM 5616 C CA . SER B 1 128 ? -6.188 11.977 8.203 1 82.62 128 SER B CA 1
ATOM 5617 C C . SER B 1 128 ? -7.477 12.445 7.531 1 82.62 128 SER B C 1
ATOM 5619 O O . SER B 1 128 ? -7.945 13.555 7.781 1 82.62 128 SER B O 1
ATOM 5621 N N . GLY B 1 129 ? -8 11.648 6.625 1 85.12 129 GLY B N 1
ATOM 5622 C CA . GLY B 1 129 ? -9.227 12 5.918 1 85.12 129 GLY B CA 1
ATOM 5623 C C . GLY B 1 129 ? -10.25 10.883 5.91 1 85.12 129 GLY B C 1
ATOM 5624 O O . GLY B 1 129 ? -11.086 10.797 5.008 1 85.12 129 GLY B O 1
ATOM 5625 N N . ARG B 1 130 ? -10.289 10.125 6.957 1 88.69 130 ARG B N 1
ATOM 5626 C CA . ARG B 1 130 ? -11.219 9 7.02 1 88.69 130 ARG B CA 1
ATOM 5627 C C . ARG B 1 130 ? -12.641 9.477 7.309 1 88.69 130 ARG B C 1
ATOM 5629 O O . ARG B 1 130 ? -12.859 10.273 8.227 1 88.69 130 ARG B O 1
ATOM 5636 N N . CYS B 1 131 ? -13.562 9.07 6.496 1 92.75 131 CYS B N 1
ATOM 5637 C CA . CYS B 1 131 ? -14.969 9.414 6.629 1 92.75 131 CYS B CA 1
ATOM 5638 C C . CYS B 1 131 ? -15.859 8.367 5.961 1 92.75 131 CYS B C 1
ATOM 5640 O O . CYS B 1 131 ? -15.359 7.383 5.414 1 92.75 131 CYS B O 1
ATOM 5642 N N . LEU B 1 132 ? -17.172 8.531 6.07 1 95.44 132 LEU B N 1
ATOM 5643 C CA . LEU B 1 132 ? -18.109 7.539 5.547 1 95.44 132 LEU B CA 1
ATOM 5644 C C . LEU B 1 132 ? -18.016 7.461 4.027 1 95.44 132 LEU B C 1
ATOM 5646 O O . LEU B 1 132 ? -18.094 6.371 3.451 1 95.44 132 LEU B O 1
ATOM 5650 N N . ALA B 1 133 ? -17.859 8.617 3.34 1 95.62 133 ALA B N 1
ATOM 5651 C CA . ALA B 1 133 ? -17.719 8.633 1.887 1 95.62 133 ALA B CA 1
ATOM 5652 C C . ALA B 1 133 ? -16.484 7.844 1.458 1 95.62 133 ALA B C 1
ATOM 5654 O O . ALA B 1 133 ? -16.516 7.105 0.472 1 95.62 133 ALA B O 1
ATOM 5655 N N . ASP B 1 134 ? -15.43 8.086 2.174 1 94.44 134 ASP B N 1
ATOM 5656 C CA . ASP B 1 134 ? -14.188 7.352 1.936 1 94.44 134 ASP B CA 1
ATOM 5657 C C . ASP B 1 134 ? -14.406 5.848 2.082 1 94.44 134 ASP B C 1
ATOM 5659 O O . ASP B 1 134 ? -13.859 5.055 1.312 1 94.44 134 ASP B O 1
ATOM 5663 N N . THR B 1 135 ? -15.164 5.383 3.061 1 95.88 135 THR B N 1
ATOM 5664 C CA . THR B 1 135 ? -15.461 3.977 3.311 1 95.88 135 THR B CA 1
ATOM 5665 C C . THR B 1 135 ? -16.266 3.383 2.16 1 95.88 135 THR B C 1
ATOM 5667 O O . THR B 1 135 ? -16.016 2.252 1.738 1 95.88 135 THR B O 1
ATOM 5670 N N . LEU B 1 136 ? -17.234 4.156 1.646 1 97.25 136 LEU B N 1
ATOM 5671 C CA . LEU B 1 136 ? -18.031 3.717 0.5 1 97.25 136 LEU B CA 1
ATOM 5672 C C . LEU B 1 136 ? -17.141 3.471 -0.713 1 97.25 136 LEU B C 1
ATOM 5674 O O . LEU B 1 136 ? -17.234 2.43 -1.364 1 97.25 136 LEU B O 1
ATOM 5678 N N . ALA B 1 137 ? -16.297 4.469 -0.978 1 96.75 137 ALA B N 1
ATOM 5679 C CA . ALA B 1 137 ? -15.398 4.379 -2.131 1 96.75 137 ALA B CA 1
ATOM 5680 C C . ALA B 1 137 ? -14.445 3.199 -1.997 1 96.75 137 ALA B C 1
ATOM 5682 O O . ALA B 1 137 ? -14.164 2.5 -2.975 1 96.75 137 ALA B O 1
ATOM 5683 N N . THR B 1 138 ? -13.977 2.928 -0.775 1 94.81 138 THR B N 1
ATOM 5684 C CA . THR B 1 138 ? -13.078 1.807 -0.511 1 94.81 138 THR B CA 1
ATOM 5685 C C . THR B 1 138 ? -13.797 0.478 -0.744 1 94.81 138 THR B C 1
ATOM 5687 O O . THR B 1 138 ? -13.219 -0.45 -1.316 1 94.81 138 THR B O 1
ATOM 5690 N N . THR B 1 139 ? -15 0.382 -0.309 1 96.19 139 THR B N 1
ATOM 5691 C CA . THR B 1 139 ? -15.773 -0.851 -0.44 1 96.19 139 THR B CA 1
ATOM 5692 C C . THR B 1 139 ? -15.977 -1.207 -1.91 1 96.19 139 THR B C 1
ATOM 5694 O O . THR B 1 139 ? -15.734 -2.346 -2.316 1 96.19 139 THR B O 1
ATOM 5697 N N . LEU B 1 140 ? -16.328 -0.223 -2.691 1 95.31 140 LEU B N 1
ATOM 5698 C CA . LEU B 1 140 ? -16.578 -0.442 -4.113 1 95.31 140 LEU B CA 1
ATOM 5699 C C . LEU B 1 140 ? -15.281 -0.802 -4.84 1 95.31 140 LEU B C 1
ATOM 5701 O O . LEU B 1 140 ? -15.266 -1.729 -5.652 1 95.31 140 LEU B O 1
ATOM 5705 N N . SER B 1 141 ? -14.266 -0.074 -4.586 1 93.5 141 SER B N 1
ATOM 5706 C CA . SER B 1 141 ? -12.992 -0.311 -5.262 1 93.5 141 SER B CA 1
ATOM 5707 C C . SER B 1 141 ? -12.406 -1.668 -4.879 1 93.5 141 SER B C 1
ATOM 5709 O O . SER B 1 141 ? -11.789 -2.338 -5.711 1 93.5 141 SER B O 1
ATOM 5711 N N . ALA B 1 142 ? -12.578 -2.031 -3.643 1 90.88 142 ALA B N 1
ATOM 5712 C CA . ALA B 1 142 ? -12.07 -3.316 -3.174 1 90.88 142 ALA B CA 1
ATOM 5713 C C . ALA B 1 142 ? -12.789 -4.477 -3.854 1 90.88 142 ALA B C 1
ATOM 5715 O O . ALA B 1 142 ? -12.172 -5.492 -4.184 1 90.88 142 ALA B O 1
ATOM 5716 N N . ALA B 1 143 ? -14.062 -4.375 -4.02 1 92.88 143 ALA B N 1
ATOM 5717 C CA . ALA B 1 143 ? -14.859 -5.441 -4.621 1 92.88 143 ALA B CA 1
ATOM 5718 C C . ALA B 1 143 ? -14.508 -5.617 -6.098 1 92.88 143 ALA B C 1
ATOM 5720 O O . ALA B 1 143 ? -14.438 -6.746 -6.594 1 92.88 143 ALA B O 1
ATOM 5721 N N . LEU B 1 144 ? -14.234 -4.566 -6.75 1 89.56 144 LEU B N 1
ATOM 5722 C CA . LEU B 1 144 ? -14 -4.629 -8.188 1 89.56 144 LEU B CA 1
ATOM 5723 C C . LEU B 1 144 ? -12.531 -4.945 -8.477 1 89.56 144 LEU B C 1
ATOM 5725 O O . LEU B 1 144 ? -12.227 -5.66 -9.438 1 89.56 144 LEU B O 1
ATOM 5729 N N . GLY B 1 145 ? -11.445 -4.535 -7.484 1 76.38 145 GLY B N 1
ATOM 5730 C CA . GLY B 1 145 ? -10.016 -4.805 -7.586 1 76.38 145 GLY B CA 1
ATOM 5731 C C . GLY B 1 145 ? -9.367 -4.145 -8.789 1 76.38 145 GLY B C 1
ATOM 5732 O O . GLY B 1 145 ? -8.148 -4.18 -8.938 1 76.38 145 GLY B O 1
ATOM 5733 N N . CYS B 1 146 ? -9.711 -3.508 -9.75 1 78.94 146 CYS B N 1
ATOM 5734 C CA . CYS B 1 146 ? -9.25 -2.969 -11.023 1 78.94 146 CYS B CA 1
ATOM 5735 C C . CYS B 1 146 ? -7.73 -3.049 -11.125 1 78.94 146 CYS B C 1
ATOM 5737 O O . CYS B 1 146 ? -7.027 -2.102 -10.773 1 78.94 146 CYS B O 1
ATOM 5739 N N . ASP B 1 147 ? -7.133 -4.117 -11.586 1 75.94 147 ASP B N 1
ATOM 5740 C CA . ASP B 1 147 ? -5.699 -4.336 -11.719 1 75.94 147 ASP B CA 1
ATOM 5741 C C . ASP B 1 147 ? -5.09 -3.404 -12.766 1 75.94 147 ASP B C 1
ATOM 5743 O O . ASP B 1 147 ? -5.551 -3.359 -13.906 1 75.94 147 ASP B O 1
ATOM 5747 N N . SER B 1 148 ? -4.082 -2.785 -12.414 1 71.38 148 SER B N 1
ATOM 5748 C CA . SER B 1 148 ? -3.508 -1.75 -13.258 1 71.38 148 SER B CA 1
ATOM 5749 C C . SER B 1 148 ? -2.836 -2.354 -14.492 1 71.38 148 SER B C 1
ATOM 5751 O O . SER B 1 148 ? -2.736 -1.703 -15.531 1 71.38 148 SER B O 1
ATOM 5753 N N . ASN B 1 149 ? -2.459 -3.535 -14.43 1 68 149 ASN B N 1
ATOM 5754 C CA . ASN B 1 149 ? -1.677 -4.098 -15.523 1 68 149 ASN B CA 1
ATOM 5755 C C . ASN B 1 149 ? -2.57 -4.77 -16.562 1 68 149 ASN B C 1
ATOM 5757 O O . ASN B 1 149 ? -2.168 -4.945 -17.719 1 68 149 ASN B O 1
ATOM 5761 N N . CYS B 1 150 ? -3.758 -5.035 -16.141 1 69.62 150 CYS B N 1
ATOM 5762 C CA . CYS B 1 150 ? -4.539 -5.797 -17.094 1 69.62 150 CYS B CA 1
ATOM 5763 C C . CYS B 1 150 ? -5.867 -5.109 -17.391 1 69.62 150 CYS B C 1
ATOM 5765 O O . CYS B 1 150 ? -6.676 -5.613 -18.172 1 69.62 150 CYS B O 1
ATOM 5767 N N . SER B 1 151 ? -6.059 -3.998 -16.734 1 77.88 151 SER B N 1
ATOM 5768 C CA . SER B 1 151 ? -7.305 -3.281 -16.984 1 77.88 151 SER B CA 1
ATOM 5769 C C . SER B 1 151 ? -7.047 -1.939 -17.656 1 77.88 151 SER B C 1
ATOM 5771 O O . SER B 1 151 ? -6.758 -0.945 -16.984 1 77.88 151 SER B O 1
ATOM 5773 N N . PRO B 1 152 ? -7.262 -1.812 -18.906 1 77.88 152 PRO B N 1
ATOM 5774 C CA . PRO B 1 152 ? -7.047 -0.546 -19.609 1 77.88 152 PRO B CA 1
ATOM 5775 C C . PRO B 1 152 ? -7.914 0.587 -19.078 1 77.88 152 PRO B C 1
ATOM 5777 O O . PRO B 1 152 ? -7.578 1.762 -19.234 1 77.88 152 PRO B O 1
ATOM 5780 N N . MET B 1 153 ? -8.977 0.224 -18.438 1 84.38 153 MET B N 1
ATOM 5781 C CA . MET B 1 153 ? -9.875 1.233 -17.875 1 84.38 153 MET B CA 1
ATOM 5782 C C . MET B 1 153 ? -9.164 2.08 -16.828 1 84.38 153 MET B C 1
ATOM 5784 O O . MET B 1 153 ? -9.531 3.236 -16.609 1 84.38 153 MET B O 1
ATOM 5788 N N . VAL B 1 154 ? -8.203 1.505 -16.188 1 86.38 154 VAL B N 1
ATOM 5789 C CA . VAL B 1 154 ? -7.457 2.244 -15.18 1 86.38 154 VAL B CA 1
ATOM 5790 C C . VAL B 1 154 ? -6.77 3.451 -15.82 1 86.38 154 VAL B C 1
ATOM 5792 O O . VAL B 1 154 ? -6.703 4.523 -15.211 1 86.38 154 VAL B O 1
ATOM 5795 N N . ASP B 1 155 ? -6.316 3.295 -17.031 1 82.88 155 ASP B N 1
ATOM 5796 C CA . ASP B 1 155 ? -5.691 4.398 -17.766 1 82.88 155 ASP B CA 1
ATOM 5797 C C . ASP B 1 155 ? -6.695 5.523 -18.016 1 82.88 155 ASP B C 1
ATOM 5799 O O . ASP B 1 155 ? -6.359 6.703 -17.891 1 82.88 155 ASP B O 1
ATOM 5803 N N . VAL B 1 156 ? -7.844 5.137 -18.359 1 85.81 156 VAL B N 1
ATOM 5804 C CA . VAL B 1 156 ? -8.883 6.109 -18.672 1 85.81 156 VAL B CA 1
ATOM 5805 C C . VAL B 1 156 ? -9.281 6.867 -17.406 1 85.81 156 VAL B C 1
ATOM 5807 O O . VAL B 1 156 ? -9.383 8.094 -17.422 1 85.81 156 VAL B O 1
ATOM 5810 N N . ILE B 1 157 ? -9.461 6.152 -16.344 1 90.06 157 ILE B N 1
ATOM 5811 C CA . ILE B 1 157 ? -9.852 6.766 -15.078 1 90.06 157 ILE B CA 1
ATOM 5812 C C . ILE B 1 157 ? -8.742 7.711 -14.609 1 90.06 157 ILE B C 1
ATOM 5814 O O . ILE B 1 157 ? -9.023 8.82 -14.148 1 90.06 157 ILE B O 1
ATOM 5818 N N . GLU B 1 158 ? -7.555 7.242 -14.688 1 89.06 158 GLU B N 1
ATOM 5819 C CA . GLU B 1 158 ? -6.418 8.062 -14.281 1 89.06 158 GLU B CA 1
ATOM 5820 C C . GLU B 1 158 ? -6.359 9.359 -15.078 1 89.06 158 GLU B C 1
ATOM 5822 O O . GLU B 1 158 ? -6.133 10.438 -14.516 1 89.06 158 GLU B O 1
ATOM 5827 N N . ARG B 1 159 ? -6.516 9.273 -16.344 1 85.94 159 ARG B N 1
ATOM 5828 C CA . ARG B 1 159 ? -6.488 10.461 -17.203 1 85.94 159 ARG B CA 1
ATOM 5829 C C . ARG B 1 159 ? -7.582 11.445 -16.797 1 85.94 159 ARG B C 1
ATOM 5831 O O . ARG B 1 159 ? -7.348 12.656 -16.75 1 85.94 159 ARG B O 1
ATOM 5838 N N . VAL B 1 160 ? -8.703 10.938 -16.578 1 88.75 160 VAL B N 1
ATOM 5839 C CA . VAL B 1 160 ? -9.836 11.781 -16.188 1 88.75 160 VAL B CA 1
ATOM 5840 C C . VAL B 1 160 ? -9.531 12.453 -14.852 1 88.75 160 VAL B C 1
ATOM 5842 O O . VAL B 1 160 ? -9.75 13.656 -14.695 1 88.75 160 VAL B O 1
ATOM 5845 N N . LEU B 1 161 ? -9.016 11.703 -13.945 1 91.31 161 LEU B N 1
ATOM 5846 C CA . LEU B 1 161 ? -8.703 12.219 -12.617 1 91.31 161 LEU B CA 1
ATOM 5847 C C . LEU B 1 161 ? -7.645 13.32 -12.695 1 91.31 161 LEU B C 1
ATOM 5849 O O . LEU B 1 161 ? -7.785 14.367 -12.062 1 91.31 161 LEU B O 1
ATOM 5853 N N . CYS B 1 162 ? -6.605 13.023 -13.398 1 90.06 162 CYS B N 1
ATOM 5854 C CA . CYS B 1 162 ? -5.523 13.984 -13.539 1 90.06 162 CYS B CA 1
ATOM 5855 C C . CYS B 1 162 ? -6.016 15.273 -14.195 1 90.06 162 CYS B C 1
ATOM 5857 O O . CYS B 1 162 ? -5.637 16.375 -13.789 1 90.06 162 CYS B O 1
ATOM 5859 N N . ASN B 1 163 ? -6.879 15.125 -15.141 1 88.69 163 ASN B N 1
ATOM 5860 C CA . ASN B 1 163 ? -7.457 16.297 -15.797 1 88.69 163 ASN B CA 1
ATOM 5861 C C . ASN B 1 163 ? -8.383 17.062 -14.859 1 88.69 163 ASN B C 1
ATOM 5863 O O . ASN B 1 163 ? -8.367 18.297 -14.836 1 88.69 163 ASN B O 1
ATOM 5867 N N . TRP B 1 164 ? -9.25 16.312 -14.164 1 91.31 164 TRP B N 1
ATOM 5868 C CA . TRP B 1 164 ? -10.148 16.938 -13.195 1 91.31 164 TRP B CA 1
ATOM 5869 C C . TRP B 1 164 ? -9.375 17.812 -12.211 1 91.31 164 TRP B C 1
ATOM 5871 O O . TRP B 1 164 ? -9.711 18.969 -12.016 1 91.31 164 TRP B O 1
ATOM 5881 N N . MET B 1 165 ? -8.32 17.297 -11.688 1 92.12 165 MET B N 1
ATOM 5882 C CA . MET B 1 165 ? -7.594 17.984 -10.633 1 92.12 165 MET B CA 1
ATOM 5883 C C . MET B 1 165 ? -6.746 19.109 -11.211 1 92.12 165 MET B C 1
ATOM 5885 O O . MET B 1 165 ? -6.617 20.172 -10.594 1 92.12 165 MET B O 1
ATOM 5889 N N . SER B 1 166 ? -6.168 18.875 -12.367 1 91.25 166 SER B N 1
ATOM 5890 C CA . SER B 1 166 ? -5.41 19.938 -13.008 1 91.25 166 SER B CA 1
ATOM 5891 C C . SER B 1 166 ? -6.297 21.141 -13.328 1 91.25 166 SER B C 1
ATOM 5893 O O . SER B 1 166 ? -5.891 22.281 -13.133 1 91.25 166 SER B O 1
ATOM 5895 N N . GLN B 1 167 ? -7.434 20.875 -13.789 1 88.75 167 GLN B N 1
ATOM 5896 C CA . GLN B 1 167 ? -8.375 21.938 -14.117 1 88.75 167 GLN B CA 1
ATOM 5897 C C . GLN B 1 167 ? -8.867 22.656 -12.859 1 88.75 167 GLN B C 1
ATOM 5899 O O . GLN B 1 167 ? -8.953 23.875 -12.828 1 88.75 167 GLN B O 1
ATOM 5904 N N . ALA B 1 168 ? -9.211 21.875 -11.883 1 91.56 168 ALA B N 1
ATOM 5905 C CA . ALA B 1 168 ? -9.695 22.453 -10.625 1 91.56 168 ALA B CA 1
ATOM 5906 C C . ALA B 1 168 ? -8.641 23.359 -10 1 91.56 168 ALA B C 1
ATOM 5908 O O . ALA B 1 168 ? -8.969 24.391 -9.414 1 91.56 168 ALA B O 1
ATOM 5909 N N . MET B 1 169 ? -7.395 23 -10.133 1 92.69 169 MET B N 1
ATOM 5910 C CA . MET B 1 169 ? -6.301 23.75 -9.531 1 92.69 169 MET B CA 1
ATOM 5911 C C . MET B 1 169 ? -5.777 24.812 -10.508 1 92.69 169 MET B C 1
ATOM 5913 O O . MET B 1 169 ? -4.918 25.625 -10.148 1 92.69 169 MET B O 1
ATOM 5917 N N . GLN B 1 170 ? -6.234 24.703 -11.766 1 90.69 170 GLN B N 1
ATOM 5918 C CA . GLN B 1 170 ? -5.785 25.594 -12.828 1 90.69 170 GLN B CA 1
ATOM 5919 C C . GLN B 1 170 ? -4.27 25.531 -12.992 1 90.69 170 GLN B C 1
ATOM 5921 O O . GLN B 1 170 ? -3.602 26.578 -12.984 1 90.69 170 GLN B O 1
ATOM 5926 N N . LEU B 1 171 ? -3.842 24.359 -13 1 90.06 171 LEU B N 1
ATOM 5927 C CA . LEU B 1 171 ? -2.406 24.188 -13.211 1 90.06 171 LEU B CA 1
ATOM 5928 C C . LEU B 1 171 ? -2.004 24.656 -14.609 1 90.06 171 LEU B C 1
ATOM 5930 O O . LEU B 1 171 ? -2.676 24.344 -15.594 1 90.06 171 LEU B O 1
ATOM 5934 N N . PRO B 1 172 ? -0.997 25.469 -14.641 1 87.12 172 PRO B N 1
ATOM 5935 C CA . PRO B 1 172 ? -0.512 25.891 -15.961 1 87.12 172 PRO B CA 1
ATOM 5936 C C . PRO B 1 172 ? 0.262 24.797 -16.688 1 87.12 172 PRO B C 1
ATOM 5938 O O . PRO B 1 172 ? 0.549 23.75 -16.094 1 87.12 172 PRO B O 1
ATOM 5941 N N . LYS B 1 173 ? 0.46 25.031 -18.016 1 78 173 LYS B N 1
ATOM 5942 C CA . LYS B 1 173 ? 1.381 24.156 -18.719 1 78 173 LYS B CA 1
ATOM 5943 C C . LYS B 1 173 ? 2.771 24.188 -18.094 1 78 173 LYS B C 1
ATOM 5945 O O . LYS B 1 173 ? 3.291 25.266 -17.781 1 78 173 LYS B O 1
ATOM 5950 N N . MET B 1 174 ? 3.205 23.062 -17.781 1 71.81 174 MET B N 1
ATOM 5951 C CA . MET B 1 174 ? 4.496 22.969 -17.109 1 71.81 174 MET B CA 1
ATOM 5952 C C . MET B 1 174 ? 5.641 23.094 -18.109 1 71.81 174 MET B C 1
ATOM 5954 O O . MET B 1 174 ? 5.477 22.781 -19.281 1 71.81 174 MET B O 1
ATOM 5958 N N . LYS B 1 175 ? 6.668 23.719 -17.609 1 68.19 175 LYS B N 1
ATOM 5959 C CA . LYS B 1 175 ? 7.844 23.938 -18.453 1 68.19 175 LYS B CA 1
ATOM 5960 C C . LYS B 1 175 ? 8.477 22.609 -18.859 1 68.19 175 LYS B C 1
ATOM 5962 O O . LYS B 1 175 ? 8.633 21.703 -18.031 1 68.19 175 LYS B O 1
ATOM 5967 N N . ARG B 1 176 ? 8.422 22.359 -20.094 1 51.75 176 ARG B N 1
ATOM 5968 C CA . ARG B 1 176 ? 9.078 21.156 -20.609 1 51.75 176 ARG B CA 1
ATOM 5969 C C . ARG B 1 176 ? 10.594 21.25 -20.438 1 51.75 176 ARG B C 1
ATOM 5971 O O . ARG B 1 176 ? 11.156 22.344 -20.406 1 51.75 176 ARG B O 1
ATOM 5978 N N . CYS B 1 177 ? 11.164 20.156 -20.078 1 44.19 177 CYS B N 1
ATOM 5979 C CA . CYS B 1 177 ? 12.609 20.219 -20.312 1 44.19 177 CYS B CA 1
ATOM 5980 C C . CYS B 1 177 ? 12.922 20.469 -21.781 1 44.19 177 CYS B C 1
ATOM 5982 O O . CYS B 1 177 ? 12.133 20.109 -22.656 1 44.19 177 CYS B O 1
ATOM 5984 N N . ILE B 1 178 ? 13.812 21.25 -22.188 1 36.41 178 ILE B N 1
ATOM 5985 C CA . ILE B 1 178 ? 14.242 21.781 -23.484 1 36.41 178 ILE B CA 1
ATOM 5986 C C . ILE B 1 178 ? 14.164 20.703 -24.547 1 36.41 178 ILE B C 1
ATOM 5988 O O . ILE B 1 178 ? 13.945 21 -25.719 1 36.41 178 ILE B O 1
ATOM 5992 N N . THR B 1 179 ? 14.57 19.5 -24.297 1 34.25 179 THR B N 1
ATOM 5993 C CA . THR B 1 179 ? 14.992 18.734 -25.469 1 34.25 179 THR B CA 1
ATOM 5994 C C . THR B 1 179 ? 13.789 18.109 -26.172 1 34.25 179 THR B C 1
ATOM 5996 O O . THR B 1 179 ? 13.922 17.547 -27.266 1 34.25 179 THR B O 1
ATOM 5999 N N . ASP B 1 180 ? 12.805 17.641 -25.5 1 36.66 180 ASP B N 1
ATOM 6000 C CA . ASP B 1 180 ? 11.883 16.859 -26.312 1 36.66 180 ASP B CA 1
ATOM 6001 C C . ASP B 1 180 ? 10.742 17.734 -26.844 1 36.66 180 ASP B C 1
ATOM 6003 O O . ASP B 1 180 ? 9.859 18.125 -26.078 1 36.66 180 ASP B O 1
ATOM 6007 N N . GLU B 1 181 ? 10.945 18.312 -27.922 1 38.62 181 GLU B N 1
ATOM 6008 C CA . GLU B 1 181 ? 10.023 19.156 -28.672 1 38.62 181 GLU B CA 1
ATOM 6009 C C . GLU B 1 181 ? 8.68 18.453 -28.875 1 38.62 181 GLU B C 1
ATOM 6011 O O . GLU B 1 181 ? 7.688 19.094 -29.234 1 38.62 181 GLU B O 1
ATOM 6016 N N . LYS B 1 182 ? 8.766 17.125 -29.125 1 38.09 182 LYS B N 1
ATOM 6017 C CA . LYS B 1 182 ? 7.559 16.516 -29.672 1 38.09 182 LYS B CA 1
ATOM 6018 C C . LYS B 1 182 ? 6.555 16.203 -28.578 1 38.09 182 LYS B C 1
ATOM 6020 O O . LYS B 1 182 ? 5.559 15.508 -28.812 1 38.09 182 LYS B O 1
ATOM 6025 N N . ALA B 1 183 ? 6.965 16.25 -27.375 1 41.22 183 ALA B N 1
ATOM 6026 C CA . ALA B 1 183 ? 5.984 15.812 -26.375 1 41.22 183 ALA B CA 1
ATOM 6027 C C . ALA B 1 183 ? 4.82 16.797 -26.297 1 41.22 183 ALA B C 1
ATOM 6029 O O . ALA B 1 183 ? 5.023 17.984 -26.016 1 41.22 183 ALA B O 1
ATOM 6030 N N . GLU B 1 184 ? 3.807 16.75 -27.031 1 42.22 184 GLU B N 1
ATOM 6031 C CA . GLU B 1 184 ? 2.553 17.5 -27.031 1 42.22 184 GLU B CA 1
ATOM 6032 C C . GLU B 1 184 ? 2.174 17.953 -25.625 1 42.22 184 GLU B C 1
ATOM 6034 O O . GLU B 1 184 ? 2.697 17.422 -24.641 1 42.22 184 GLU B O 1
ATOM 6039 N N . LYS B 1 185 ? 0.839 18.734 -25.438 1 44.72 185 LYS B N 1
ATOM 6040 C CA . LYS B 1 185 ? 0.147 19.812 -24.734 1 44.72 185 LYS B CA 1
ATOM 6041 C C . LYS B 1 185 ? -0.129 19.422 -23.281 1 44.72 185 LYS B C 1
ATOM 6043 O O . LYS B 1 185 ? 0.028 20.25 -22.375 1 44.72 185 LYS B O 1
ATOM 6048 N N . GLU B 1 186 ? -1.131 18.766 -22.984 1 47.94 186 GLU B N 1
ATOM 6049 C CA . GLU B 1 186 ? -1.828 18.812 -21.703 1 47.94 186 GLU B CA 1
ATOM 6050 C C . GLU B 1 186 ? -1.027 18.109 -20.625 1 47.94 186 GLU B C 1
ATOM 6052 O O . GLU B 1 186 ? -0.279 17.172 -20.906 1 47.94 186 GLU B O 1
ATOM 6057 N N . PRO B 1 187 ? -0.652 18.938 -19.516 1 53.62 187 PRO B N 1
ATOM 6058 C CA . PRO B 1 187 ? -0.01 18.234 -18.391 1 53.62 187 PRO B CA 1
ATOM 6059 C C . PRO B 1 187 ? -0.49 16.797 -18.234 1 53.62 187 PRO B C 1
ATOM 6061 O O . PRO B 1 187 ? -1.693 16.562 -18.125 1 53.62 187 PRO B O 1
ATOM 6064 N N . ILE B 1 188 ? 0.384 15.93 -18.5 1 74.69 188 ILE B N 1
ATOM 6065 C CA . ILE B 1 188 ? 0.038 14.516 -18.359 1 74.69 188 ILE B CA 1
ATOM 6066 C C . ILE B 1 188 ? 0.357 14.055 -16.938 1 74.69 188 ILE B C 1
ATOM 6068 O O . ILE B 1 188 ? 1.462 14.281 -16.438 1 74.69 188 ILE B O 1
ATOM 6072 N N . GLY B 1 189 ? -0.683 13.867 -16.188 1 86.06 189 GLY B N 1
ATOM 6073 C CA . GLY B 1 189 ? -0.562 13.438 -14.797 1 86.06 189 GLY B CA 1
ATOM 6074 C C . GLY B 1 189 ? -0.553 11.922 -14.648 1 86.06 189 GLY B C 1
ATOM 6075 O O . GLY B 1 189 ? -0.999 11.203 -15.539 1 86.06 189 GLY B O 1
ATOM 6076 N N . THR B 1 190 ? 0.072 11.539 -13.625 1 89.25 190 THR B N 1
ATOM 6077 C CA . THR B 1 190 ? 0.033 10.125 -13.258 1 89.25 190 THR B CA 1
ATOM 6078 C C . THR B 1 190 ? -0.187 9.961 -11.758 1 89.25 190 THR B C 1
ATOM 6080 O O . THR B 1 190 ? 0.169 10.836 -10.977 1 89.25 190 THR B O 1
ATOM 6083 N N . VAL B 1 191 ? -0.856 8.898 -11.5 1 90.19 191 VAL B N 1
ATOM 6084 C CA . VAL B 1 191 ? -1.128 8.594 -10.094 1 90.19 191 VAL B CA 1
ATOM 6085 C C . VAL B 1 191 ? -0.014 7.711 -9.539 1 90.19 191 VAL B C 1
ATOM 6087 O O . VAL B 1 191 ? 0.438 6.773 -10.195 1 90.19 191 VAL B O 1
ATOM 6090 N N . LEU B 1 192 ? 0.474 8.078 -8.359 1 88.56 192 LEU B N 1
ATOM 6091 C CA . LEU B 1 192 ? 1.47 7.301 -7.637 1 88.56 192 LEU B CA 1
ATOM 6092 C C . LEU B 1 192 ? 1.038 7.074 -6.191 1 88.56 192 LEU B C 1
ATOM 6094 O O . LEU B 1 192 ? 0.231 7.836 -5.652 1 88.56 192 LEU B O 1
ATOM 6098 N N . TYR B 1 193 ? 1.544 6.16 -5.523 1 81.69 193 TYR B N 1
ATOM 6099 C CA . TYR B 1 193 ? 1.064 5.707 -4.223 1 81.69 193 TYR B CA 1
ATOM 6100 C C . TYR B 1 193 ? 1.535 6.637 -3.113 1 81.69 193 TYR B C 1
ATOM 6102 O O . TYR B 1 193 ? 0.732 7.094 -2.297 1 81.69 193 TYR B O 1
ATOM 6110 N N . THR B 1 194 ? 2.879 6.836 -3.051 1 82.81 194 THR B N 1
ATOM 6111 C CA . THR B 1 194 ? 3.436 7.641 -1.969 1 82.81 194 THR B CA 1
ATOM 6112 C C . THR B 1 194 ? 4.262 8.797 -2.525 1 82.81 194 THR B C 1
ATOM 6114 O O . THR B 1 194 ? 4.703 8.758 -3.678 1 82.81 194 THR B O 1
ATOM 6117 N N . PRO B 1 195 ? 4.457 9.797 -1.682 1 89.44 195 PRO B N 1
ATOM 6118 C CA . PRO B 1 195 ? 5.379 10.859 -2.1 1 89.44 195 PRO B CA 1
ATOM 6119 C C . PRO B 1 195 ? 6.789 10.336 -2.377 1 89.44 195 PRO B C 1
ATOM 6121 O O . PRO B 1 195 ? 7.488 10.867 -3.24 1 89.44 195 PRO B O 1
ATOM 6124 N N . THR B 1 196 ? 7.203 9.344 -1.705 1 86.25 196 THR B N 1
ATOM 6125 C CA . THR B 1 196 ? 8.508 8.742 -1.956 1 86.25 196 THR B CA 1
ATOM 6126 C C . THR B 1 196 ? 8.609 8.25 -3.398 1 86.25 196 THR B C 1
ATOM 6128 O O . THR B 1 196 ? 9.633 8.445 -4.055 1 86.25 196 THR B O 1
ATOM 6131 N N . ASP B 1 197 ? 7.516 7.66 -3.881 1 83.56 197 ASP B N 1
ATOM 6132 C CA . ASP B 1 197 ? 7.484 7.191 -5.262 1 83.56 197 ASP B CA 1
ATOM 6133 C C . ASP B 1 197 ? 7.609 8.359 -6.242 1 83.56 197 ASP B C 1
ATOM 6135 O O . ASP B 1 197 ? 8.234 8.227 -7.293 1 83.56 197 ASP B O 1
ATOM 6139 N N . VAL B 1 198 ? 7.016 9.391 -5.891 1 91.88 198 VAL B N 1
ATOM 6140 C CA . VAL B 1 198 ? 7.062 10.578 -6.738 1 91.88 198 VAL B CA 1
ATOM 6141 C C . VAL B 1 198 ? 8.5 11.07 -6.859 1 91.88 198 VAL B C 1
ATOM 6143 O O . VAL B 1 198 ? 9.008 11.266 -7.969 1 91.88 198 VAL B O 1
ATOM 6146 N N . TYR B 1 199 ? 9.141 11.234 -5.734 1 93.62 199 TYR B N 1
ATOM 6147 C CA . TYR B 1 199 ? 10.508 11.742 -5.727 1 93.62 199 TYR B CA 1
ATOM 6148 C C . TYR B 1 199 ? 11.453 10.781 -6.438 1 93.62 199 TYR B C 1
ATOM 6150 O O . TYR B 1 199 ? 12.328 11.203 -7.188 1 93.62 199 TYR B O 1
ATOM 6158 N N . LEU B 1 200 ? 11.242 9.539 -6.148 1 86.06 200 LEU B N 1
ATOM 6159 C CA . LEU B 1 200 ? 12.102 8.547 -6.777 1 86.06 200 LEU B CA 1
ATOM 6160 C C . LEU B 1 200 ? 11.953 8.578 -8.297 1 86.06 200 LEU B C 1
ATOM 6162 O O . LEU B 1 200 ? 12.945 8.5 -9.023 1 86.06 200 LEU B O 1
ATOM 6166 N N . CYS B 1 201 ? 10.727 8.648 -8.734 1 86.69 201 CYS B N 1
ATOM 6167 C CA . CYS B 1 201 ? 10.453 8.758 -10.164 1 86.69 201 CYS B CA 1
ATOM 6168 C C . CYS B 1 201 ? 11.195 9.938 -10.773 1 86.69 201 CYS B C 1
ATOM 6170 O O . CYS B 1 201 ? 11.82 9.812 -11.828 1 86.69 201 CYS B O 1
ATOM 6172 N N . LEU B 1 202 ? 11.195 11.031 -10.141 1 92.5 202 LEU B N 1
ATOM 6173 C CA . LEU B 1 202 ? 11.828 12.25 -10.633 1 92.5 202 LEU B CA 1
ATOM 6174 C C . LEU B 1 202 ? 13.344 12.117 -10.617 1 92.5 202 LEU B C 1
ATOM 6176 O O . LEU B 1 202 ? 14.016 12.523 -11.57 1 92.5 202 LEU B O 1
ATOM 6180 N N . ILE B 1 203 ? 13.844 11.609 -9.57 1 90.31 203 ILE B N 1
ATOM 6181 C CA . ILE B 1 203 ? 15.281 11.422 -9.43 1 90.31 203 ILE B CA 1
ATOM 6182 C C . ILE B 1 203 ? 15.789 10.5 -10.539 1 90.31 203 ILE B C 1
ATOM 6184 O O . ILE B 1 203 ? 16.781 10.812 -11.219 1 90.31 203 ILE B O 1
ATOM 6188 N N . LEU B 1 204 ? 15.078 9.438 -10.773 1 82.12 204 LEU B N 1
ATOM 6189 C CA . LEU B 1 204 ? 15.477 8.492 -11.812 1 82.12 204 LEU B CA 1
ATOM 6190 C C . LEU B 1 204 ? 15.383 9.133 -13.195 1 82.12 204 LEU B C 1
ATOM 6192 O O . LEU B 1 204 ? 16.25 8.914 -14.047 1 82.12 204 LEU B O 1
ATOM 6196 N N . ASN B 1 205 ? 14.367 9.852 -13.422 1 85.06 205 ASN B N 1
ATOM 6197 C CA . ASN B 1 205 ? 14.195 10.547 -14.688 1 85.06 205 ASN B CA 1
ATOM 6198 C C . ASN B 1 205 ? 15.359 11.492 -14.969 1 85.06 205 ASN B C 1
ATOM 6200 O O . ASN B 1 205 ? 15.945 11.461 -16.062 1 85.06 205 ASN B O 1
ATOM 6204 N N . TRP B 1 206 ? 15.719 12.273 -14.039 1 89.12 206 TRP B N 1
ATOM 6205 C CA . TRP B 1 206 ? 16.734 13.305 -14.273 1 89.12 206 TRP B CA 1
ATOM 6206 C C . TRP B 1 206 ? 18.125 12.703 -14.266 1 89.12 206 TRP B C 1
ATOM 6208 O O . TRP B 1 206 ? 19.031 13.195 -14.953 1 89.12 206 TRP B O 1
ATOM 6218 N N . LYS B 1 207 ? 18.328 11.68 -13.5 1 84.31 207 LYS B N 1
ATOM 6219 C CA . LYS B 1 207 ? 19.594 10.945 -13.594 1 84.31 207 LYS B CA 1
ATOM 6220 C C . LYS B 1 207 ? 19.797 10.383 -15 1 84.31 207 LYS B C 1
ATOM 6222 O O . LYS B 1 207 ? 20.875 10.508 -15.57 1 84.31 207 LYS B O 1
ATOM 6227 N N . ALA B 1 208 ? 18.766 9.68 -15.461 1 76.38 208 ALA B N 1
ATOM 6228 C CA . ALA B 1 208 ? 18.828 9.078 -16.797 1 76.38 208 ALA B CA 1
ATOM 6229 C C . ALA B 1 208 ? 19.125 10.133 -17.859 1 76.38 208 ALA B C 1
ATOM 6231 O O . ALA B 1 208 ? 19.891 9.891 -18.781 1 76.38 208 ALA B O 1
ATOM 6232 N N . ARG B 1 209 ? 18.578 11.164 -17.734 1 77.5 209 ARG B N 1
ATOM 6233 C CA . ARG B 1 209 ? 18.781 12.242 -18.703 1 77.5 209 ARG B CA 1
ATOM 6234 C C . ARG B 1 209 ? 20.203 12.766 -18.656 1 77.5 209 ARG B C 1
ATOM 6236 O O . ARG B 1 209 ? 20.797 13.086 -19.688 1 77.5 209 ARG B O 1
ATOM 6243 N N . ASN B 1 210 ? 20.688 12.93 -17.438 1 76.62 210 ASN B N 1
ATOM 6244 C CA . ASN B 1 210 ? 22.062 13.406 -17.281 1 76.62 210 ASN B CA 1
ATOM 6245 C C . ASN B 1 210 ? 23.078 12.383 -17.781 1 76.62 210 ASN B C 1
ATOM 6247 O O . ASN B 1 210 ? 24.109 12.75 -18.344 1 76.62 210 ASN B O 1
ATOM 6251 N N . GLU B 1 211 ? 22.797 11.125 -17.531 1 69.31 211 GLU B N 1
ATOM 6252 C CA . GLU B 1 211 ? 23.703 10.055 -17.953 1 69.31 211 GLU B CA 1
ATOM 6253 C C . GLU B 1 211 ? 23.672 9.875 -19.469 1 69.31 211 GLU B C 1
ATOM 6255 O O . GLU B 1 211 ? 24.703 9.625 -20.094 1 69.31 211 GLU B O 1
ATOM 6260 N N . ASN B 1 212 ? 22.484 9.891 -20.016 1 58.12 212 ASN B N 1
ATOM 6261 C CA . ASN B 1 212 ? 22.391 9.836 -21.469 1 58.12 212 ASN B CA 1
ATOM 6262 C C . ASN B 1 212 ? 23.094 11.016 -22.125 1 58.12 212 ASN B C 1
ATOM 6264 O O . ASN B 1 212 ? 23.719 10.859 -23.172 1 58.12 212 ASN B O 1
ATOM 6268 N N . TYR B 1 213 ? 22.953 12.047 -21.438 1 47.62 213 TYR B N 1
ATOM 6269 C CA . TYR B 1 213 ? 23.625 13.242 -21.938 1 47.62 213 TYR B CA 1
ATOM 6270 C C . TYR B 1 213 ? 25.141 13.102 -21.859 1 47.62 213 TYR B C 1
ATOM 6272 O O . TYR B 1 213 ? 25.859 13.5 -22.781 1 47.62 213 TYR B O 1
ATOM 6280 N N . GLN B 1 214 ? 25.562 12.438 -20.859 1 49.28 214 GLN B N 1
ATOM 6281 C CA . GLN B 1 214 ? 27 12.25 -20.672 1 49.28 214 GLN B CA 1
ATOM 6282 C C . GLN B 1 214 ? 27.547 11.188 -21.609 1 49.28 214 GLN B C 1
ATOM 6284 O O . GLN B 1 214 ? 28.688 11.281 -22.094 1 49.28 214 GLN B O 1
ATOM 6289 N N . GLU B 1 215 ? 26.859 9.992 -21.688 1 48.72 215 GLU B N 1
ATOM 6290 C CA . GLU B 1 215 ? 27.312 8.969 -22.625 1 48.72 215 GLU B CA 1
ATOM 6291 C C . GLU B 1 215 ? 27.469 9.539 -24.031 1 48.72 215 GLU B C 1
ATOM 6293 O O . GLU B 1 215 ? 28.344 9.117 -24.781 1 48.72 215 GLU B O 1
ATOM 6298 N N . SER B 1 216 ? 26.562 10.406 -24.5 1 43.47 216 SER B N 1
ATOM 6299 C CA . SER B 1 216 ? 26.656 10.953 -25.844 1 43.47 216 SER B CA 1
ATOM 6300 C C . SER B 1 216 ? 27.891 11.836 -26 1 43.47 216 SER B C 1
ATOM 6302 O O . SER B 1 216 ? 28.344 12.086 -27.109 1 43.47 216 SER B O 1
ATOM 6304 N N . THR B 1 217 ? 28.266 12.438 -24.953 1 40.03 217 THR B N 1
ATOM 6305 C CA . THR B 1 217 ? 29.438 13.297 -25.125 1 40.03 217 THR B CA 1
ATOM 6306 C C . THR B 1 217 ? 30.719 12.531 -24.797 1 40.03 217 THR B C 1
ATOM 6308 O O . THR B 1 217 ? 31.703 12.641 -25.531 1 40.03 217 THR B O 1
ATOM 6311 N N . SER B 1 218 ? 31.375 12.5 -23.719 1 39.31 218 SER B N 1
ATOM 6312 C CA . SER B 1 218 ? 32.719 12.047 -23.359 1 39.31 218 SER B CA 1
ATOM 6313 C C . SER B 1 218 ? 32.719 10.57 -23.016 1 39.31 218 SER B C 1
ATOM 6315 O O . SER B 1 218 ? 31.703 10.008 -22.641 1 39.31 218 SER B O 1
ATOM 6317 N N . ASP B 1 219 ? 33.812 9.703 -23.516 1 37.34 219 ASP B N 1
ATOM 6318 C CA . ASP B 1 219 ? 34.406 8.414 -23.188 1 37.34 219 ASP B CA 1
ATOM 6319 C C . ASP B 1 219 ? 34.25 8.109 -21.703 1 37.34 219 ASP B C 1
ATOM 6321 O O . ASP B 1 219 ? 34.906 7.227 -21.172 1 37.34 219 ASP B O 1
ATOM 6325 N N . LEU B 1 220 ? 34 9.07 -20.859 1 35.47 220 LEU B N 1
ATOM 6326 C CA . LEU B 1 220 ? 34.25 9.008 -19.438 1 35.47 220 LEU B CA 1
ATOM 6327 C C . LEU B 1 220 ? 33.438 7.91 -18.766 1 35.47 220 LEU B C 1
ATOM 6329 O O . LEU B 1 220 ? 32.25 7.715 -19.109 1 35.47 220 LEU B O 1
ATOM 6333 N N . LYS B 1 221 ? 34.094 6.895 -18.188 1 39.28 221 LYS B N 1
ATOM 6334 C CA . LYS B 1 221 ? 33.75 5.84 -17.25 1 39.28 221 LYS B CA 1
ATOM 6335 C C . LYS B 1 221 ? 32.562 6.273 -16.359 1 39.28 221 LYS B C 1
ATOM 6337 O O . LYS B 1 221 ? 32.469 7.453 -16.016 1 39.28 221 LYS B O 1
ATOM 6342 N N . ARG B 1 222 ? 31.641 5.504 -16.094 1 40.88 222 ARG B N 1
ATOM 6343 C CA . ARG B 1 222 ? 30.453 5.52 -15.258 1 40.88 222 ARG B CA 1
ATOM 6344 C C . ARG B 1 222 ? 30.734 6.16 -13.898 1 40.88 222 ARG B C 1
ATOM 6346 O O . ARG B 1 222 ? 31.25 5.5 -13 1 40.88 222 ARG B O 1
ATOM 6353 N N . HIS B 1 223 ? 31.344 7.301 -13.867 1 39.5 223 HIS B N 1
ATOM 6354 C CA . HIS B 1 223 ? 31.5 7.957 -12.57 1 39.5 223 HIS B CA 1
ATOM 6355 C C . HIS B 1 223 ? 30.188 8.008 -11.812 1 39.5 223 HIS B C 1
ATOM 6357 O O . HIS B 1 223 ? 29.141 8.305 -12.391 1 39.5 223 HIS B O 1
ATOM 6363 N N . TYR B 1 224 ? 29.984 7.121 -10.961 1 47.47 224 TYR B N 1
ATOM 6364 C CA . TYR B 1 224 ? 28.938 7.328 -9.953 1 47.47 224 TYR B CA 1
ATOM 6365 C C . TYR B 1 224 ? 28.797 8.805 -9.617 1 47.47 224 TYR B C 1
ATOM 6367 O O . TYR B 1 224 ? 29.75 9.438 -9.148 1 47.47 224 TYR B O 1
ATOM 6375 N N . TYR B 1 225 ? 28.188 9.672 -10.562 1 56.38 225 TYR B N 1
ATOM 6376 C CA . TYR B 1 225 ? 27.984 11.102 -10.359 1 56.38 225 TYR B CA 1
ATOM 6377 C C . TYR B 1 225 ? 27.391 11.391 -8.992 1 56.38 225 TYR B C 1
ATOM 6379 O O . TYR B 1 225 ? 26.562 10.617 -8.492 1 56.38 225 TYR B O 1
ATOM 6387 N N . ASP B 1 226 ? 28.156 12.18 -8.258 1 81.94 226 ASP B N 1
ATOM 6388 C CA . ASP B 1 226 ? 27.672 12.695 -6.984 1 81.94 226 ASP B CA 1
ATOM 6389 C C . ASP B 1 226 ? 26.531 13.68 -7.184 1 81.94 226 ASP B C 1
ATOM 6391 O O . ASP B 1 226 ? 26.734 14.898 -7.133 1 81.94 226 ASP B O 1
ATOM 6395 N N . TYR B 1 227 ? 25.406 13.25 -7.648 1 91.75 227 TYR B N 1
ATOM 6396 C CA . TYR B 1 227 ? 24.203 14.047 -7.875 1 91.75 227 TYR B CA 1
ATOM 6397 C C . TYR B 1 227 ? 23.641 14.578 -6.562 1 91.75 227 TYR B C 1
ATOM 6399 O O . TYR B 1 227 ? 23.656 13.883 -5.547 1 91.75 227 TYR B O 1
ATOM 6407 N N . VAL B 1 228 ? 23.234 15.859 -6.703 1 95.88 228 VAL B N 1
ATOM 6408 C CA . VAL B 1 228 ? 22.703 16.5 -5.496 1 95.88 228 VAL B CA 1
ATOM 6409 C C . VAL B 1 228 ? 21.266 16.938 -5.73 1 95.88 228 VAL B C 1
ATOM 6411 O O . VAL B 1 228 ? 20.969 17.547 -6.762 1 95.88 228 VAL B O 1
ATOM 6414 N N . VAL B 1 229 ? 20.422 16.609 -4.855 1 97.25 229 VAL B N 1
ATOM 6415 C CA . VAL B 1 229 ? 19.047 17.125 -4.793 1 97.25 229 VAL B CA 1
ATOM 6416 C C . VAL B 1 229 ? 18.938 18.172 -3.686 1 97.25 229 VAL B C 1
ATOM 6418 O O . VAL B 1 229 ? 19.422 17.969 -2.572 1 97.25 229 VAL B O 1
ATOM 6421 N N . TYR B 1 230 ? 18.359 19.328 -4.023 1 98.44 230 TYR B N 1
ATOM 6422 C CA . TYR B 1 230 ? 18.266 20.422 -3.066 1 98.44 230 TYR B CA 1
ATOM 6423 C C . TYR B 1 230 ? 16.844 20.578 -2.555 1 98.44 230 TYR B C 1
ATOM 6425 O O . TYR B 1 230 ? 15.891 20.453 -3.32 1 98.44 230 TYR B O 1
ATOM 6433 N N . CYS B 1 231 ? 16.703 20.844 -1.275 1 98.38 231 CYS B N 1
ATOM 6434 C CA . CYS B 1 231 ? 15.406 21.141 -0.662 1 98.38 231 CYS B CA 1
ATOM 6435 C C . CYS B 1 231 ? 15.586 21.984 0.594 1 98.38 231 CYS B C 1
ATOM 6437 O O . CYS B 1 231 ? 16.719 22.219 1.033 1 98.38 231 CYS B O 1
ATOM 6439 N N . SER B 1 232 ? 14.547 22.562 1.077 1 97.56 232 SER B N 1
ATOM 6440 C CA . SER B 1 232 ? 14.609 23.25 2.361 1 97.56 232 SER B CA 1
ATOM 6441 C C . SER B 1 232 ? 14.836 22.266 3.508 1 97.56 232 SER B C 1
ATOM 6443 O O . SER B 1 232 ? 14.578 21.078 3.365 1 97.56 232 SER B O 1
ATOM 6445 N N . ASP B 1 233 ? 15.312 22.703 4.641 1 94.94 233 ASP B N 1
ATOM 6446 C CA . ASP B 1 233 ? 15.586 21.859 5.793 1 94.94 233 ASP B CA 1
ATOM 6447 C C . ASP B 1 233 ? 14.289 21.438 6.484 1 94.94 233 ASP B C 1
ATOM 6449 O O . ASP B 1 233 ? 14.305 20.578 7.371 1 94.94 233 ASP B O 1
ATOM 6453 N N . ASP B 1 234 ? 13.172 21.938 5.965 1 91.38 234 ASP B N 1
ATOM 6454 C CA . ASP B 1 234 ? 11.883 21.531 6.516 1 91.38 234 ASP B CA 1
ATOM 6455 C C . ASP B 1 234 ? 11.148 20.594 5.555 1 91.38 234 ASP B C 1
ATOM 6457 O O . ASP B 1 234 ? 9.992 20.25 5.785 1 91.38 234 ASP B O 1
ATOM 6461 N N . ALA B 1 235 ? 11.82 20.203 4.551 1 88.25 235 ALA B N 1
ATOM 6462 C CA . ALA B 1 235 ? 11.18 19.297 3.604 1 88.25 235 ALA B CA 1
ATOM 6463 C C . ALA B 1 235 ? 10.852 17.953 4.262 1 88.25 235 ALA B C 1
ATOM 6465 O O . ALA B 1 235 ? 11.469 17.594 5.262 1 88.25 235 ALA B O 1
ATOM 6466 N N . HIS B 1 236 ? 9.938 17.328 3.742 1 85 236 HIS B N 1
ATOM 6467 C CA . HIS B 1 236 ? 9.406 16.109 4.332 1 85 236 HIS B CA 1
ATOM 6468 C C . HIS B 1 236 ? 10.383 14.953 4.18 1 85 236 HIS B C 1
ATOM 6470 O O . HIS B 1 236 ? 11.117 14.883 3.189 1 85 236 HIS B O 1
ATOM 6476 N N . TYR B 1 237 ? 10.305 14.031 5.023 1 81.81 237 TYR B N 1
ATOM 6477 C CA . TYR B 1 237 ? 11.281 12.961 5.168 1 81.81 237 TYR B CA 1
ATOM 6478 C C . TYR B 1 237 ? 11.227 12.008 3.975 1 81.81 237 TYR B C 1
ATOM 6480 O O . TYR B 1 237 ? 12.227 11.383 3.621 1 81.81 237 TYR B O 1
ATOM 6488 N N . PRO B 1 238 ? 10.109 11.82 3.324 1 86.75 238 PRO B N 1
ATOM 6489 C CA . PRO B 1 238 ? 10.094 10.914 2.172 1 86.75 238 PRO B CA 1
ATOM 6490 C C . PRO B 1 238 ? 11.117 11.297 1.107 1 86.75 238 PRO B C 1
ATOM 6492 O O . PRO B 1 238 ? 11.609 10.43 0.379 1 86.75 238 PRO B O 1
ATOM 6495 N N . LEU B 1 239 ? 11.406 12.531 1.003 1 92.38 239 LEU B N 1
ATOM 6496 C CA . LEU B 1 239 ? 12.414 12.945 0.037 1 92.38 239 LEU B CA 1
ATOM 6497 C C . LEU B 1 239 ? 13.773 12.344 0.376 1 92.38 239 LEU B C 1
ATOM 6499 O O . LEU B 1 239 ? 14.516 11.93 -0.519 1 92.38 239 LEU B O 1
ATOM 6503 N N . GLU B 1 240 ? 14.125 12.352 1.616 1 85.94 240 GLU B N 1
ATOM 6504 C CA . GLU B 1 240 ? 15.375 11.742 2.053 1 85.94 240 GLU B CA 1
ATOM 6505 C C . GLU B 1 240 ? 15.422 10.258 1.7 1 85.94 240 GLU B C 1
ATOM 6507 O O . GLU B 1 240 ? 16.438 9.758 1.229 1 85.94 240 GLU B O 1
ATOM 6512 N N . GLU B 1 241 ? 14.352 9.656 1.913 1 76.25 241 GLU B N 1
ATOM 6513 C CA . GLU B 1 241 ? 14.242 8.234 1.578 1 76.25 241 GLU B CA 1
ATOM 6514 C C . GLU B 1 241 ? 14.438 8.008 0.082 1 76.25 241 GLU B C 1
ATOM 6516 O O . GLU B 1 241 ? 15.141 7.078 -0.32 1 76.25 241 GLU B O 1
ATOM 6521 N N . ALA B 1 242 ? 13.789 8.758 -0.726 1 85.56 242 ALA B N 1
ATOM 6522 C CA . ALA B 1 242 ? 13.891 8.641 -2.178 1 85.56 242 ALA B CA 1
ATOM 6523 C C . ALA B 1 242 ? 15.328 8.875 -2.65 1 85.56 242 ALA B C 1
ATOM 6525 O O . ALA B 1 242 ? 15.789 8.227 -3.594 1 85.56 242 ALA B O 1
ATOM 6526 N N . CYS B 1 243 ? 16.016 9.812 -2.012 1 86.19 243 CYS B N 1
ATOM 6527 C CA . CYS B 1 243 ? 17.391 10.109 -2.385 1 86.19 243 CYS B CA 1
ATOM 6528 C C . CYS B 1 243 ? 18.312 8.93 -2.086 1 86.19 243 CYS B C 1
ATOM 6530 O O . CYS B 1 243 ? 19.203 8.609 -2.877 1 86.19 243 CYS B O 1
ATOM 6532 N N . VAL B 1 244 ? 18.031 8.336 -0.979 1 73.44 244 VAL B N 1
ATOM 6533 C CA . VAL B 1 244 ? 18.797 7.145 -0.63 1 73.44 244 VAL B CA 1
ATOM 6534 C C . VAL B 1 244 ? 18.562 6.047 -1.666 1 73.44 244 VAL B C 1
ATOM 6536 O O . VAL B 1 244 ? 19.5 5.438 -2.17 1 73.44 244 VAL B O 1
ATOM 6539 N N . LEU B 1 245 ? 17.344 5.852 -2.078 1 70.38 245 LEU B N 1
ATOM 6540 C CA . LEU B 1 245 ? 16.984 4.832 -3.051 1 70.38 245 LEU B CA 1
ATOM 6541 C C . LEU B 1 245 ? 17.531 5.164 -4.43 1 70.38 245 LEU B C 1
ATOM 6543 O O . LEU B 1 245 ? 17.938 4.27 -5.176 1 70.38 245 LEU B O 1
ATOM 6547 N N . GLY B 1 246 ? 17.453 6.43 -4.742 1 75.94 246 GLY B N 1
ATOM 6548 C CA . GLY B 1 246 ? 17.938 6.887 -6.035 1 75.94 246 GLY B CA 1
ATOM 6549 C C . GLY B 1 246 ? 19.453 7.066 -6.078 1 75.94 246 GLY B C 1
ATOM 6550 O O . GLY B 1 246 ? 20.016 7.359 -7.137 1 75.94 246 GLY B O 1
ATOM 6551 N N . LYS B 1 247 ? 20.125 6.875 -4.887 1 75 247 LYS B N 1
ATOM 6552 C CA . LYS B 1 247 ? 21.578 6.973 -4.766 1 75 247 LYS B CA 1
ATOM 6553 C C . LYS B 1 247 ? 22.078 8.359 -5.172 1 75 247 LYS B C 1
ATOM 6555 O O . LYS B 1 247 ? 22.969 8.484 -6.004 1 75 247 LYS B O 1
ATOM 6560 N N . VAL B 1 248 ? 21.484 9.328 -4.598 1 85.38 248 VAL B N 1
ATOM 6561 C CA . VAL B 1 248 ? 21.891 10.719 -4.793 1 85.38 248 VAL B CA 1
ATOM 6562 C C . VAL B 1 248 ? 22.031 11.414 -3.439 1 85.38 248 VAL B C 1
ATOM 6564 O O . VAL B 1 248 ? 21.547 10.906 -2.424 1 85.38 248 VAL B O 1
ATOM 6567 N N . LYS B 1 249 ? 22.75 12.477 -3.385 1 88.56 249 LYS B N 1
ATOM 6568 C CA . LYS B 1 249 ? 22.938 13.242 -2.154 1 88.56 249 LYS B CA 1
ATOM 6569 C C . LYS B 1 249 ? 21.812 14.258 -1.964 1 88.56 249 LYS B C 1
ATOM 6571 O O . LYS B 1 249 ? 21.391 14.914 -2.92 1 88.56 249 LYS B O 1
ATOM 6576 N N . LEU B 1 250 ? 21.328 14.258 -0.761 1 93.75 250 LEU B N 1
ATOM 6577 C CA . LEU B 1 250 ? 20.359 15.281 -0.396 1 93.75 250 LEU B CA 1
ATOM 6578 C C . LEU B 1 250 ? 21.031 16.453 0.307 1 93.75 250 LEU B C 1
ATOM 6580 O O . LEU B 1 250 ? 21.812 16.266 1.242 1 93.75 250 LEU B O 1
ATOM 6584 N N . ARG B 1 251 ? 20.844 17.641 -0.223 1 95.5 251 ARG B N 1
ATOM 6585 C CA . ARG B 1 251 ? 21.328 18.859 0.4 1 95.5 251 ARG B CA 1
ATOM 6586 C C . ARG B 1 251 ? 20.156 19.688 0.941 1 95.5 251 ARG B C 1
ATOM 6588 O O . ARG B 1 251 ? 19.328 20.188 0.173 1 95.5 251 ARG B O 1
ATOM 6595 N N . LYS B 1 252 ? 20.219 19.812 2.217 1 96.31 252 LYS B N 1
ATOM 6596 C CA . LYS B 1 252 ? 19.203 20.656 2.855 1 96.31 252 LY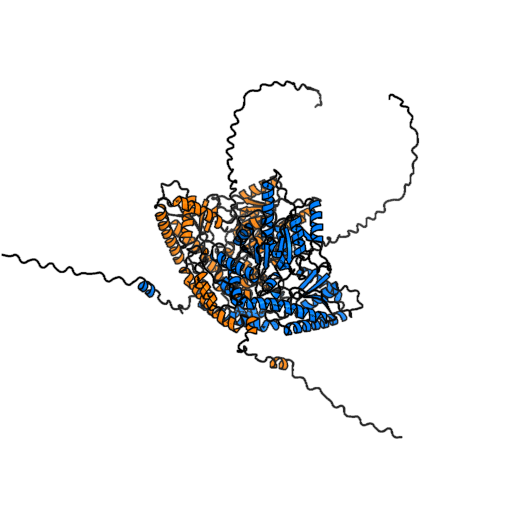S B CA 1
ATOM 6597 C C . LYS B 1 252 ? 19.703 22.094 3.002 1 96.31 252 LYS B C 1
ATOM 6599 O O . LYS B 1 252 ? 20.703 22.344 3.676 1 96.31 252 LYS B O 1
ATOM 6604 N N . VAL B 1 253 ? 19.047 22.984 2.354 1 97.94 253 VAL B N 1
ATOM 6605 C CA . VAL B 1 253 ? 19.359 24.406 2.469 1 97.94 253 VAL B CA 1
ATOM 6606 C C . VAL B 1 253 ? 18.781 24.953 3.766 1 97.94 253 VAL B C 1
ATOM 6608 O O . VAL B 1 253 ? 17.562 24.891 3.984 1 97.94 253 VAL B O 1
ATOM 6611 N N . ILE B 1 254 ? 19.609 25.5 4.59 1 95.69 254 ILE B N 1
ATOM 6612 C CA . ILE B 1 254 ? 19.188 26.016 5.887 1 95.69 254 ILE B CA 1
ATOM 6613 C C . ILE B 1 254 ? 18.344 27.266 5.691 1 95.69 254 ILE B C 1
ATOM 6615 O O . ILE B 1 254 ? 18.734 28.188 4.969 1 95.69 254 ILE B O 1
ATOM 6619 N N . THR B 1 255 ? 17.188 27.297 6.316 1 95.5 255 THR B N 1
ATOM 6620 C CA . THR B 1 255 ? 16.266 28.406 6.188 1 95.5 255 THR B CA 1
ATOM 6621 C C . THR B 1 255 ? 16.297 29.281 7.434 1 95.5 255 THR B C 1
ATOM 6623 O O . THR B 1 255 ? 16.984 28.969 8.406 1 95.5 255 THR B O 1
ATOM 6626 N N . ALA B 1 256 ? 15.578 30.5 7.297 1 93.44 256 ALA B N 1
ATOM 6627 C CA . ALA B 1 256 ? 15.625 31.469 8.383 1 93.44 256 ALA B CA 1
ATOM 6628 C C . ALA B 1 256 ? 14.219 31.859 8.828 1 93.44 256 ALA B C 1
ATOM 6630 O O . ALA B 1 256 ? 13.273 31.828 8.031 1 93.44 256 ALA B O 1
ATOM 6631 N N . LYS B 1 257 ? 14.086 32.281 10.039 1 90.31 257 LYS B N 1
ATOM 6632 C CA . LYS B 1 257 ? 12.812 32.719 10.609 1 90.31 257 LYS B CA 1
ATOM 6633 C C . LYS B 1 257 ? 12.266 33.938 9.867 1 90.31 257 LYS B C 1
ATOM 6635 O O . LYS B 1 257 ? 11.055 34.094 9.703 1 90.31 257 LYS B O 1
ATOM 6640 N N . GLU B 1 258 ? 13.188 34.75 9.469 1 92.25 258 GLU B N 1
ATOM 6641 C CA . GLU B 1 258 ? 12.789 35.969 8.781 1 92.25 258 GLU B CA 1
ATOM 6642 C C . GLU B 1 258 ? 12.07 35.656 7.469 1 92.25 258 GLU B C 1
ATOM 6644 O O . GLU B 1 258 ? 11.266 36.469 6.992 1 92.25 258 GLU B O 1
ATOM 6649 N N . ASP B 1 259 ? 12.367 34.469 6.949 1 93.56 259 ASP B N 1
ATOM 6650 C CA . ASP B 1 259 ? 11.727 34.031 5.707 1 93.56 259 ASP B CA 1
ATOM 6651 C C . ASP B 1 259 ? 10.648 33 5.973 1 93.56 259 ASP B C 1
ATOM 6653 O O . ASP B 1 259 ? 10.312 32.219 5.09 1 93.56 259 ASP B O 1
ATOM 6657 N N . CYS B 1 260 ? 10.195 32.969 7.219 1 91.69 260 CYS B N 1
ATOM 6658 C CA . CYS B 1 260 ? 9.164 32.031 7.656 1 91.69 260 CYS B CA 1
ATOM 6659 C C . CYS B 1 260 ? 9.578 30.609 7.371 1 91.69 260 CYS B C 1
ATOM 6661 O O . CYS B 1 260 ? 8.742 29.766 7.023 1 91.69 260 CYS B O 1
ATOM 6663 N N . HIS B 1 261 ? 10.93 30.391 7.285 1 92.94 261 HIS B N 1
ATOM 6664 C CA . HIS B 1 261 ? 11.555 29.094 7.121 1 92.94 261 HIS B CA 1
ATOM 6665 C C . HIS B 1 261 ? 11.305 28.531 5.727 1 92.94 261 HIS B C 1
ATOM 6667 O O . HIS B 1 261 ? 11.281 27.312 5.539 1 92.94 261 HIS B O 1
ATOM 6673 N N . GLY B 1 262 ? 11.047 29.359 4.801 1 95.88 262 GLY B N 1
ATOM 6674 C CA . GLY B 1 262 ? 11.055 29.016 3.389 1 95.88 262 GLY B CA 1
ATOM 6675 C C . GLY B 1 262 ? 12.414 29.172 2.74 1 95.88 262 GLY B C 1
ATOM 6676 O O . GLY B 1 262 ? 13.141 30.125 3.037 1 95.88 262 GLY B O 1
ATOM 6677 N N . MET B 1 263 ? 12.727 28.266 1.875 1 97.81 263 MET B N 1
ATOM 6678 C CA . MET B 1 263 ? 13.977 28.359 1.122 1 97.81 263 MET B CA 1
ATOM 6679 C C . MET B 1 263 ? 13.938 29.531 0.154 1 97.81 263 MET B C 1
ATOM 6681 O O . MET B 1 263 ? 12.969 29.703 -0.583 1 97.81 263 MET B O 1
ATOM 6685 N N . THR B 1 264 ? 15.078 30.375 0.202 1 98 264 THR B N 1
ATOM 6686 C CA . THR B 1 264 ? 15.18 31.547 -0.671 1 98 264 THR B CA 1
ATOM 6687 C C . THR B 1 264 ? 16.172 31.281 -1.795 1 98 264 THR B C 1
ATOM 6689 O O . THR B 1 264 ? 17.016 30.375 -1.699 1 98 264 THR B O 1
ATOM 6692 N N . GLY B 1 265 ? 16 32.094 -2.818 1 98.31 265 GLY B N 1
ATOM 6693 C CA . GLY B 1 265 ? 16.938 31.984 -3.924 1 98.31 265 GLY B CA 1
ATOM 6694 C C . GLY B 1 265 ? 18.391 32.25 -3.512 1 98.31 265 GLY B C 1
ATOM 6695 O O . GLY B 1 265 ? 19.297 31.531 -3.961 1 98.31 265 GLY B O 1
ATOM 6696 N N . SER B 1 266 ? 18.578 33.219 -2.676 1 97.94 266 SER B N 1
ATOM 6697 C CA . SER B 1 266 ? 19.922 33.594 -2.264 1 97.94 266 SER B CA 1
ATOM 6698 C C . SER B 1 266 ? 20.625 32.469 -1.527 1 97.94 266 SER B C 1
ATOM 6700 O O . SER B 1 266 ? 21.766 32.125 -1.817 1 97.94 266 SER B O 1
ATOM 6702 N N . ARG B 1 267 ? 19.938 31.844 -0.651 1 98 267 ARG B N 1
ATOM 6703 C CA . ARG B 1 267 ? 20.516 30.75 0.117 1 98 267 ARG B CA 1
ATOM 6704 C C . ARG B 1 267 ? 20.75 29.531 -0.763 1 98 267 ARG B C 1
ATOM 6706 O O . ARG B 1 267 ? 21.75 28.812 -0.604 1 98 267 ARG B O 1
ATOM 6713 N N . LEU B 1 268 ? 19.828 29.281 -1.647 1 98.69 268 LEU B N 1
ATOM 6714 C CA . LEU B 1 268 ? 19.969 28.172 -2.594 1 98.69 268 LEU B CA 1
ATOM 6715 C C . LEU B 1 268 ? 21.188 28.375 -3.494 1 98.69 268 LEU B C 1
ATOM 6717 O O . LEU B 1 268 ? 21.969 27.453 -3.703 1 98.69 268 LEU B O 1
ATOM 6721 N N . GLU B 1 269 ? 21.312 29.594 -3.988 1 98.56 269 GLU B N 1
ATOM 6722 C CA . GLU B 1 269 ? 22.438 29.906 -4.871 1 98.56 269 GLU B CA 1
ATOM 6723 C C . GLU B 1 269 ? 23.766 29.672 -4.172 1 98.56 269 GLU B C 1
ATOM 6725 O O . GLU B 1 269 ? 24.688 29.094 -4.754 1 98.56 269 GLU B O 1
ATOM 6730 N N . LYS B 1 270 ? 23.875 30.172 -2.994 1 98.25 270 LYS B N 1
ATOM 6731 C CA . LYS B 1 270 ? 25.109 29.984 -2.221 1 98.25 270 LYS B CA 1
ATOM 6732 C C . LYS B 1 270 ? 25.438 28.5 -2.074 1 98.25 270 LYS B C 1
ATOM 6734 O O . LYS B 1 270 ? 26.609 28.109 -2.211 1 98.25 270 LYS B O 1
ATOM 6739 N N . GLN B 1 271 ? 24.422 27.703 -1.843 1 98.06 271 GLN B N 1
ATOM 6740 C CA . GLN B 1 271 ? 24.641 26.281 -1.64 1 98.06 271 GLN B CA 1
ATOM 6741 C C . GLN B 1 271 ? 25.047 25.594 -2.943 1 98.06 271 GLN B C 1
ATOM 6743 O O . GLN B 1 271 ? 25.906 24.719 -2.949 1 98.06 271 GLN B O 1
ATOM 6748 N N . ILE B 1 272 ? 24.391 25.906 -3.984 1 98.19 272 ILE B N 1
ATOM 6749 C CA . ILE B 1 272 ? 24.703 25.328 -5.289 1 98.19 272 ILE B CA 1
ATOM 6750 C C . ILE B 1 272 ? 26.141 25.625 -5.656 1 98.19 272 ILE B C 1
ATOM 6752 O O . ILE B 1 272 ? 26.875 24.734 -6.105 1 98.19 272 ILE B O 1
ATOM 6756 N N . ILE B 1 273 ? 26.625 26.875 -5.445 1 98.06 273 ILE B N 1
ATOM 6757 C CA . ILE B 1 273 ? 28 27.297 -5.766 1 98.06 273 ILE B CA 1
ATOM 6758 C C . ILE B 1 273 ? 28.984 26.469 -4.945 1 98.06 273 ILE B C 1
ATOM 6760 O O . ILE B 1 273 ? 29.984 25.984 -5.477 1 98.06 273 ILE B O 1
ATOM 6764 N N . LYS B 1 274 ? 28.672 26.281 -3.686 1 97.06 274 LYS B N 1
ATOM 6765 C CA . LYS B 1 274 ? 29.516 25.484 -2.812 1 97.06 274 LYS B CA 1
ATOM 6766 C C . LYS B 1 274 ? 29.656 24.062 -3.33 1 97.06 274 LYS B C 1
ATOM 6768 O O . LYS B 1 274 ? 30.734 23.484 -3.299 1 97.06 274 LYS B O 1
ATOM 6773 N N . ASP B 1 275 ? 28.578 23.516 -3.793 1 95.62 275 ASP B N 1
ATOM 6774 C CA . ASP B 1 275 ? 28.594 22.125 -4.258 1 95.62 275 ASP B CA 1
ATOM 6775 C C . ASP B 1 275 ? 29.297 22.016 -5.613 1 95.62 275 ASP B C 1
ATOM 6777 O O . ASP B 1 275 ? 29.969 21.031 -5.883 1 95.62 275 ASP B O 1
ATOM 6781 N N . LEU B 1 276 ? 29.062 23.016 -6.387 1 95.38 276 LEU B N 1
ATOM 6782 C CA . LEU B 1 276 ? 29.781 23.047 -7.656 1 95.38 276 LEU B CA 1
ATOM 6783 C C . LEU B 1 276 ? 31.297 23.125 -7.422 1 95.38 276 LEU B C 1
ATOM 6785 O O . LEU B 1 276 ? 32.062 22.484 -8.133 1 95.38 276 LEU B O 1
ATOM 6789 N N . GLU B 1 277 ? 31.688 23.781 -6.441 1 95.12 277 GLU B N 1
ATOM 6790 C CA . GLU B 1 277 ? 33.094 23.875 -6.078 1 95.12 277 GLU B CA 1
ATOM 6791 C C . GLU B 1 277 ? 33.656 22.531 -5.609 1 95.12 277 GLU B C 1
ATOM 6793 O O . GLU B 1 277 ? 34.812 22.234 -5.781 1 95.12 277 GLU B O 1
ATOM 6798 N N . ARG B 1 278 ? 32.781 21.781 -5.105 1 92.31 278 ARG B N 1
ATOM 6799 C CA . ARG B 1 278 ? 33.156 20.453 -4.633 1 92.31 278 ARG B CA 1
ATOM 6800 C C . ARG B 1 278 ? 33 19.422 -5.742 1 92.31 278 ARG B C 1
ATOM 6802 O O . ARG B 1 278 ? 33.031 18.203 -5.48 1 92.31 278 ARG B O 1
ATOM 6809 N N . GLN B 1 279 ? 32.625 19.875 -6.93 1 90.56 279 GLN B N 1
ATOM 6810 C CA . GLN B 1 279 ? 32.531 19.062 -8.133 1 90.56 279 GLN B CA 1
ATOM 6811 C C . GLN B 1 279 ? 31.312 18.125 -8.055 1 90.56 279 GLN B C 1
ATOM 6813 O O . GLN B 1 279 ? 31.359 17 -8.547 1 90.56 279 GLN B O 1
ATOM 6818 N N . MET B 1 280 ? 30.406 18.562 -7.336 1 92.56 280 MET B N 1
ATOM 6819 C CA . MET B 1 280 ? 29.125 17.844 -7.34 1 92.56 280 MET B CA 1
ATOM 6820 C C . MET B 1 280 ? 28.203 18.375 -8.43 1 92.56 280 MET B C 1
ATOM 6822 O O . MET B 1 280 ? 28.359 19.516 -8.875 1 92.56 280 MET B O 1
ATOM 6826 N N . THR B 1 281 ? 27.328 17.531 -8.883 1 92.44 281 THR B N 1
ATOM 6827 C CA . THR B 1 281 ? 26.438 17.906 -9.977 1 92.44 281 THR B CA 1
ATOM 6828 C C . THR B 1 281 ? 25.016 18.125 -9.477 1 92.44 281 THR B C 1
ATOM 6830 O O . THR B 1 281 ? 24.359 17.188 -9.023 1 92.44 281 THR B O 1
ATOM 6833 N N . PRO B 1 282 ? 24.547 19.344 -9.562 1 95.94 282 PRO B N 1
ATOM 6834 C CA . PRO B 1 282 ? 23.141 19.578 -9.219 1 95.94 282 PRO B CA 1
ATOM 6835 C C . PRO B 1 282 ? 22.172 18.812 -10.117 1 95.94 282 PRO B C 1
ATOM 6837 O O . PRO B 1 282 ? 22.281 18.891 -11.344 1 95.94 282 PRO B O 1
ATOM 6840 N N . LEU B 1 283 ? 21.219 18.094 -9.516 1 95.75 283 LEU B N 1
ATOM 6841 C CA . LEU B 1 283 ? 20.328 17.219 -10.273 1 95.75 283 LEU B CA 1
ATOM 6842 C C . LEU B 1 283 ? 18.906 17.797 -10.312 1 95.75 283 LEU B C 1
ATOM 6844 O O . LEU B 1 283 ? 18.25 17.75 -11.352 1 95.75 283 LEU B O 1
ATOM 6848 N N . LEU B 1 284 ? 18.453 18.234 -9.156 1 97.06 284 LEU B N 1
ATOM 6849 C CA . LEU B 1 284 ? 17.047 18.578 -8.992 1 97.06 284 LEU B CA 1
ATOM 6850 C C . LEU B 1 284 ? 16.844 19.516 -7.797 1 97.06 284 LEU B C 1
ATOM 6852 O O . LEU B 1 284 ? 17.469 19.328 -6.754 1 97.06 284 LEU B O 1
ATOM 6856 N N . ILE B 1 285 ? 16.031 20.5 -7.977 1 98.44 285 ILE B N 1
ATOM 6857 C CA . ILE B 1 285 ? 15.594 21.344 -6.871 1 98.44 285 ILE B CA 1
ATOM 6858 C C . ILE B 1 285 ? 14.148 21.016 -6.516 1 98.44 285 ILE B C 1
ATOM 6860 O O . ILE B 1 285 ? 13.266 21.047 -7.379 1 98.44 285 ILE B O 1
ATOM 6864 N N . VAL B 1 286 ? 13.883 20.672 -5.266 1 98.38 286 VAL B N 1
ATOM 6865 C CA . VAL B 1 286 ? 12.531 20.438 -4.77 1 98.38 286 VAL B CA 1
ATOM 6866 C C . VAL B 1 286 ? 12.07 21.625 -3.941 1 98.38 286 VAL B C 1
ATOM 6868 O O . VAL B 1 286 ? 12.586 21.875 -2.848 1 98.38 286 VAL B O 1
ATOM 6871 N N . SER B 1 287 ? 11.195 22.375 -4.465 1 98 287 SER B N 1
ATOM 6872 C CA . SER B 1 287 ? 10.609 23.531 -3.775 1 98 287 SER B CA 1
ATOM 6873 C C . SER B 1 287 ? 9.289 23.156 -3.105 1 98 287 SER B C 1
ATOM 6875 O O . SER B 1 287 ? 8.359 22.703 -3.77 1 98 287 SER B O 1
ATOM 6877 N N . THR B 1 288 ? 9.164 23.438 -1.83 1 97 288 THR B N 1
ATOM 6878 C CA . THR B 1 288 ? 8.016 23 -1.055 1 97 288 THR B CA 1
ATOM 6879 C C . THR B 1 288 ? 6.973 24.094 -0.937 1 97 288 THR B C 1
ATOM 6881 O O . THR B 1 288 ? 7.312 25.25 -0.66 1 97 288 THR B O 1
ATOM 6884 N N . PHE B 1 289 ? 5.762 23.812 -1.2 1 96.31 289 PHE B N 1
ATOM 6885 C CA . PHE B 1 289 ? 4.605 24.641 -0.909 1 96.31 289 PHE B CA 1
ATOM 6886 C C . PHE B 1 289 ? 3.789 24.062 0.238 1 96.31 289 PHE B C 1
ATOM 6888 O O . PHE B 1 289 ? 2.938 23.203 0.024 1 96.31 289 PHE B O 1
ATOM 6895 N N . GLY B 1 290 ? 3.994 24.594 1.411 1 94.75 290 GLY B N 1
ATOM 6896 C CA . GLY B 1 290 ? 3.363 24.062 2.609 1 94.75 290 GLY B CA 1
ATOM 6897 C C . GLY B 1 290 ? 4.039 22.812 3.131 1 94.75 290 GLY B C 1
ATOM 6898 O O . GLY B 1 290 ? 3.572 21.703 2.883 1 94.75 290 GLY B O 1
ATOM 6899 N N . SER B 1 291 ? 5.098 22.953 3.906 1 93.25 291 SER B N 1
ATOM 6900 C CA . SER B 1 291 ? 5.758 21.797 4.496 1 93.25 291 SER B CA 1
ATOM 6901 C C . SER B 1 291 ? 4.883 21.141 5.559 1 93.25 291 SER B C 1
ATOM 6903 O O . SER B 1 291 ? 4.035 21.797 6.164 1 93.25 291 SER B O 1
ATOM 6905 N N . ALA B 1 292 ? 5.039 19.891 5.781 1 88.5 292 ALA B N 1
ATOM 6906 C CA . ALA B 1 292 ? 4.18 19.109 6.664 1 88.5 292 ALA B CA 1
ATOM 6907 C C . ALA B 1 292 ? 4.367 19.516 8.117 1 88.5 292 ALA B C 1
ATOM 6909 O O . ALA B 1 292 ? 3.432 19.453 8.922 1 88.5 292 ALA B O 1
ATOM 6910 N N . ASN B 1 293 ? 5.504 19.969 8.461 1 89.75 293 ASN B N 1
ATOM 6911 C CA . ASN B 1 293 ? 5.793 20.281 9.852 1 89.75 293 ASN B CA 1
ATOM 6912 C C . ASN B 1 293 ? 5.402 21.703 10.203 1 89.75 293 ASN B C 1
ATOM 6914 O O . ASN B 1 293 ? 4.617 21.938 11.125 1 89.75 293 ASN B O 1
ATOM 6918 N N . LEU B 1 294 ? 5.879 22.672 9.383 1 92.5 294 LEU B N 1
ATOM 6919 C CA . LEU B 1 294 ? 5.75 24.078 9.758 1 92.5 294 LEU B CA 1
ATOM 6920 C C . LEU B 1 294 ? 4.695 24.781 8.898 1 92.5 294 LEU B C 1
ATOM 6922 O O . LEU B 1 294 ? 4.25 25.875 9.219 1 92.5 294 LEU B O 1
ATOM 6926 N N . GLY B 1 295 ? 4.297 24.125 7.863 1 92.94 295 GLY B N 1
ATOM 6927 C CA . GLY B 1 295 ? 3.49 24.844 6.887 1 92.94 295 GLY B CA 1
ATOM 6928 C C . GLY B 1 295 ? 4.277 25.891 6.113 1 92.94 295 GLY B C 1
ATOM 6929 O O . GLY B 1 295 ? 3.707 26.859 5.609 1 92.94 295 GLY B O 1
ATOM 6930 N N . ALA B 1 296 ? 5.555 25.688 5.961 1 94.25 296 ALA B N 1
ATOM 6931 C CA . ALA B 1 296 ? 6.438 26.688 5.344 1 94.25 296 ALA B CA 1
ATOM 6932 C C . ALA B 1 296 ? 6.328 26.641 3.822 1 94.25 296 ALA B C 1
ATOM 6934 O O . ALA B 1 296 ? 6.16 25.562 3.234 1 94.25 296 ALA B O 1
ATOM 6935 N N . ASN B 1 297 ? 6.453 27.797 3.186 1 95.12 297 ASN B N 1
ATOM 6936 C CA . ASN B 1 297 ? 6.477 27.953 1.735 1 95.12 297 ASN B CA 1
ATOM 6937 C C . ASN B 1 297 ? 7.84 28.438 1.247 1 95.12 297 ASN B C 1
ATOM 6939 O O . ASN B 1 297 ? 8.32 29.5 1.668 1 95.12 297 ASN B O 1
ATOM 6943 N N . ASP B 1 298 ? 8.398 27.688 0.352 1 96.81 298 ASP B N 1
ATOM 6944 C CA . ASP B 1 298 ? 9.609 28.172 -0.312 1 96.81 298 ASP B CA 1
ATOM 6945 C C . ASP B 1 298 ? 9.281 29.312 -1.272 1 96.81 298 ASP B C 1
ATOM 6947 O O . ASP B 1 298 ? 8.148 29.438 -1.737 1 96.81 298 ASP B O 1
ATOM 6951 N N . ASN B 1 299 ? 10.328 30.188 -1.485 1 97.06 299 ASN B N 1
ATOM 6952 C CA . ASN B 1 299 ? 10.148 31.312 -2.412 1 97.06 299 ASN B CA 1
ATOM 6953 C C . ASN B 1 299 ? 10.344 30.859 -3.861 1 97.06 299 ASN B C 1
ATOM 6955 O O . ASN B 1 299 ? 11.406 31.078 -4.445 1 97.06 299 ASN B O 1
ATOM 6959 N N . LEU B 1 300 ? 9.273 30.344 -4.43 1 96.94 300 LEU B N 1
ATOM 6960 C CA . LEU B 1 300 ? 9.352 29.75 -5.762 1 96.94 300 LEU B CA 1
ATOM 6961 C C . LEU B 1 300 ? 9.797 30.797 -6.793 1 96.94 300 LEU B C 1
ATOM 6963 O O . LEU B 1 300 ? 10.516 30.469 -7.734 1 96.94 300 LEU B O 1
ATOM 6967 N N . LYS B 1 301 ? 9.398 32.062 -6.66 1 96.62 301 LYS B N 1
ATOM 6968 C CA . LYS B 1 301 ? 9.789 33.125 -7.562 1 96.62 301 LYS B CA 1
ATOM 6969 C C . LYS B 1 301 ? 11.305 33.25 -7.664 1 96.62 301 LYS B C 1
ATOM 6971 O O . LYS B 1 301 ? 11.859 33.312 -8.766 1 96.62 301 LYS B O 1
ATOM 6976 N N . GLU B 1 302 ? 11.938 33.25 -6.566 1 98 302 GLU B N 1
ATOM 6977 C CA . GLU B 1 302 ? 13.398 33.375 -6.535 1 98 302 GLU B CA 1
ATOM 6978 C C . GLU B 1 302 ? 14.07 32.062 -6.984 1 98 302 GLU B C 1
ATOM 6980 O O . GLU B 1 302 ? 15.086 32.094 -7.672 1 98 302 GLU B O 1
ATOM 6985 N N . ILE B 1 303 ? 13.469 30.969 -6.613 1 98.31 303 ILE B N 1
ATOM 6986 C CA . ILE B 1 303 ? 14.07 29.656 -6.852 1 98.31 303 ILE B CA 1
ATOM 6987 C C . ILE B 1 303 ? 14.117 29.375 -8.352 1 98.31 303 ILE B C 1
ATOM 6989 O O . ILE B 1 303 ? 15.117 28.875 -8.867 1 98.31 303 ILE B O 1
ATOM 6993 N N . VAL B 1 304 ? 13.047 29.672 -9.047 1 97.12 304 VAL B N 1
ATOM 6994 C CA . VAL B 1 304 ? 12.992 29.375 -10.477 1 97.12 304 VAL B CA 1
ATOM 6995 C C . VAL B 1 304 ? 14.039 30.203 -11.219 1 97.12 304 VAL B C 1
ATOM 6997 O O . VAL B 1 304 ? 14.617 29.734 -12.203 1 97.12 304 VAL B O 1
ATOM 7000 N N . LYS B 1 305 ? 14.375 31.406 -10.766 1 97.44 305 LYS B N 1
ATOM 7001 C CA . LYS B 1 305 ? 15.422 32.219 -11.367 1 97.44 305 LYS B CA 1
ATOM 7002 C C . LYS B 1 305 ? 16.797 31.578 -11.188 1 97.44 305 LYS B C 1
ATOM 7004 O O . LYS B 1 305 ? 17.594 31.547 -12.125 1 97.44 305 LYS B O 1
ATOM 7009 N N . ILE B 1 306 ? 17.016 31.141 -10.016 1 98.38 306 ILE B N 1
ATOM 7010 C CA . ILE B 1 306 ? 18.281 30.484 -9.727 1 98.38 306 ILE B CA 1
ATOM 7011 C C . ILE B 1 306 ? 18.391 29.188 -10.539 1 98.38 306 ILE B C 1
ATOM 7013 O O . ILE B 1 306 ? 19.469 28.875 -11.07 1 98.38 306 ILE B O 1
ATOM 7017 N N . ALA B 1 307 ? 17.297 28.469 -10.602 1 97.56 307 ALA B N 1
ATOM 7018 C CA . ALA B 1 307 ? 17.266 27.219 -11.359 1 97.56 307 ALA B CA 1
ATOM 7019 C C . ALA B 1 307 ? 17.609 27.469 -12.828 1 97.56 307 ALA B C 1
ATOM 7021 O O . ALA B 1 307 ? 18.328 26.672 -13.438 1 97.56 307 ALA B O 1
ATOM 7022 N N . GLU B 1 308 ? 17.094 28.484 -13.367 1 95.81 308 GLU B N 1
ATOM 7023 C CA . GLU B 1 308 ? 17.391 28.859 -14.75 1 95.81 308 GLU B CA 1
ATOM 7024 C C . GLU B 1 308 ? 18.859 29.219 -14.93 1 95.81 308 GLU B C 1
ATOM 7026 O O . GLU B 1 308 ? 19.5 28.812 -15.906 1 95.81 308 GLU B O 1
ATOM 7031 N N . LYS B 1 309 ? 19.359 29.953 -14.008 1 96.81 309 LYS B N 1
ATOM 7032 C CA . LYS B 1 309 ? 20.75 30.375 -14.039 1 96.81 309 LYS B CA 1
ATOM 7033 C C . LYS B 1 309 ? 21.688 29.188 -14.094 1 96.81 309 LYS B C 1
ATOM 7035 O O . LYS B 1 309 ? 22.703 29.203 -14.789 1 96.81 309 LYS B O 1
ATOM 7040 N N . PHE B 1 310 ? 21.375 28.125 -13.398 1 96.94 310 PHE B N 1
ATOM 7041 C CA . PHE B 1 310 ? 22.281 26.984 -13.273 1 96.94 310 PHE B CA 1
ATOM 7042 C C . PHE B 1 310 ? 21.781 25.797 -14.094 1 96.94 310 PHE B C 1
ATOM 7044 O O . PHE B 1 310 ? 22.375 24.719 -14.062 1 96.94 310 PHE B O 1
ATOM 7051 N N . ASN B 1 311 ? 20.641 25.922 -14.781 1 93.88 311 ASN B N 1
ATOM 7052 C CA . ASN B 1 311 ? 20.047 24.906 -15.617 1 93.88 311 ASN B CA 1
ATOM 7053 C C . ASN B 1 311 ? 19.719 23.641 -14.82 1 93.88 311 ASN B C 1
ATOM 7055 O O . ASN B 1 311 ? 20.141 22.547 -15.188 1 93.88 311 ASN B O 1
ATOM 7059 N N . ILE B 1 312 ? 19 23.812 -13.742 1 96.12 312 ILE B N 1
ATOM 7060 C CA . ILE B 1 312 ? 18.578 22.719 -12.875 1 96.12 312 ILE B CA 1
ATOM 7061 C C . ILE B 1 312 ? 17.047 22.625 -12.898 1 96.12 312 ILE B C 1
ATOM 7063 O O . ILE B 1 312 ? 16.344 23.625 -12.727 1 96.12 312 ILE B O 1
ATOM 7067 N N . PRO B 1 313 ? 16.469 21.438 -13.109 1 95.5 313 PRO B N 1
ATOM 7068 C CA . PRO B 1 313 ? 15.016 21.312 -13.047 1 95.5 313 PRO B CA 1
ATOM 7069 C C . PRO B 1 313 ? 14.453 21.562 -11.656 1 95.5 313 PRO B C 1
ATOM 7071 O O . PRO B 1 313 ? 15.125 21.281 -10.656 1 95.5 313 PRO B O 1
ATOM 7074 N N . VAL B 1 314 ? 13.219 22.047 -11.625 1 97.06 314 VAL B N 1
ATOM 7075 C CA . VAL B 1 314 ? 12.547 22.328 -10.359 1 97.06 314 VAL B CA 1
ATOM 7076 C C . VAL B 1 314 ? 11.273 21.484 -10.25 1 97.06 314 VAL B C 1
ATOM 7078 O O . VAL B 1 314 ? 10.508 21.391 -11.211 1 97.06 314 VAL B O 1
ATOM 7081 N N . HIS B 1 315 ? 11.109 20.844 -9.148 1 96.62 315 HIS B N 1
ATOM 7082 C CA . HIS B 1 315 ? 9.867 20.188 -8.766 1 96.62 315 HIS B CA 1
ATOM 7083 C C . HIS B 1 315 ? 9.156 20.953 -7.652 1 96.62 315 HIS B C 1
ATOM 7085 O O . HIS B 1 315 ? 9.758 21.25 -6.617 1 96.62 315 HIS B O 1
ATOM 7091 N N . CYS B 1 316 ? 7.988 21.312 -7.895 1 96.56 316 CYS B N 1
ATOM 7092 C CA . CYS B 1 316 ? 7.18 21.906 -6.836 1 96.56 316 CYS B CA 1
ATOM 7093 C C . CYS B 1 316 ? 6.473 20.828 -6.016 1 96.56 316 CYS B C 1
ATOM 7095 O O . CYS B 1 316 ? 5.531 20.203 -6.5 1 96.56 316 CYS B O 1
ATOM 7097 N N . ASP B 1 317 ? 6.902 20.641 -4.82 1 97.12 317 ASP B N 1
ATOM 7098 C CA . ASP B 1 317 ? 6.262 19.734 -3.879 1 97.12 317 ASP B CA 1
ATOM 7099 C C . ASP B 1 317 ? 5.09 20.406 -3.168 1 97.12 317 ASP B C 1
ATOM 7101 O O . ASP B 1 317 ? 5.281 21.094 -2.158 1 97.12 317 ASP B O 1
ATOM 7105 N N . ALA B 1 318 ? 3.963 20.172 -3.639 1 96 318 ALA B N 1
ATOM 7106 C CA . ALA B 1 318 ? 2.74 20.688 -3.031 1 96 318 ALA B CA 1
ATOM 7107 C C . ALA B 1 318 ? 1.914 19.562 -2.414 1 96 318 ALA B C 1
ATOM 7109 O O . ALA B 1 318 ? 0.682 19.594 -2.469 1 96 318 ALA B O 1
ATOM 7110 N N . SER B 1 319 ? 2.549 18.594 -1.842 1 94.81 319 SER B N 1
ATOM 7111 C CA . SER B 1 319 ? 1.908 17.438 -1.248 1 94.81 319 SER B CA 1
ATOM 7112 C C . SER B 1 319 ? 0.877 17.844 -0.2 1 94.81 319 SER B C 1
ATOM 7114 O O . SER B 1 319 ? -0.195 17.234 -0.11 1 94.81 319 SER B O 1
ATOM 7116 N N . TYR B 1 320 ? 1.144 18.828 0.608 1 92.69 320 TYR B N 1
ATOM 7117 C CA . TYR B 1 320 ? 0.23 19.203 1.683 1 92.69 320 TYR B CA 1
ATOM 7118 C C . TYR B 1 320 ? -0.719 20.312 1.237 1 92.69 320 TYR B C 1
ATOM 7120 O O . TYR B 1 320 ? -1.931 20.094 1.148 1 92.69 320 TYR B O 1
ATOM 7128 N N . ALA B 1 321 ? -0.167 21.438 0.785 1 94.25 321 ALA B N 1
ATOM 7129 C CA . ALA B 1 321 ? -0.98 22.641 0.644 1 94.25 321 ALA B CA 1
ATOM 7130 C C . ALA B 1 321 ? -1.506 22.781 -0.782 1 94.25 321 ALA B C 1
ATOM 7132 O O . ALA B 1 321 ? -2.33 23.656 -1.062 1 94.25 321 ALA B O 1
ATOM 7133 N N . GLY B 1 322 ? -1.136 21.953 -1.683 1 94.12 322 GLY B N 1
ATOM 7134 C CA . GLY B 1 322 ? -1.498 22.094 -3.084 1 94.12 322 GLY B CA 1
ATOM 7135 C C . GLY B 1 322 ? -2.996 22.172 -3.309 1 94.12 322 GLY B C 1
ATOM 7136 O O . GLY B 1 322 ? -3.461 22.859 -4.215 1 94.12 322 GLY B O 1
ATOM 7137 N N . PHE B 1 323 ? -3.762 21.531 -2.494 1 93.25 323 PHE B N 1
ATOM 7138 C CA . PHE B 1 323 ? -5.203 21.469 -2.709 1 93.25 323 PHE B CA 1
ATOM 7139 C C . PHE B 1 323 ? -5.859 22.797 -2.346 1 93.25 323 PHE B C 1
ATOM 7141 O O . PHE B 1 323 ? -7.023 23.031 -2.678 1 93.25 323 PHE B O 1
ATOM 7148 N N . GLU B 1 324 ? -5.152 23.672 -1.74 1 94 324 GLU B N 1
ATOM 7149 C CA . GLU B 1 324 ? -5.676 25.031 -1.569 1 94 324 GLU B CA 1
ATOM 7150 C C . GLU B 1 324 ? -5.922 25.703 -2.918 1 94 324 GLU B C 1
ATOM 7152 O O . GLU B 1 324 ? -6.711 26.641 -3.014 1 94 324 GLU B O 1
ATOM 7157 N N . TRP B 1 325 ? -5.262 25.203 -3.963 1 93.88 325 TRP B N 1
ATOM 7158 C CA . TRP B 1 325 ? -5.371 25.812 -5.285 1 93.88 325 TRP B CA 1
ATOM 7159 C C . TRP B 1 325 ? -6.73 25.516 -5.91 1 93.88 325 TRP B C 1
ATOM 7161 O O . TRP B 1 325 ? -7.121 26.141 -6.895 1 93.88 325 TRP B O 1
ATOM 7171 N N . ILE B 1 326 ? -7.438 24.469 -5.359 1 93.19 326 ILE B N 1
ATOM 7172 C CA . ILE B 1 326 ? -8.75 24.203 -5.938 1 93.19 326 ILE B CA 1
ATOM 7173 C C . ILE B 1 326 ? -9.711 25.344 -5.578 1 93.19 326 ILE B C 1
ATOM 7175 O O . ILE B 1 326 ? -10.781 25.469 -6.18 1 93.19 326 ILE B O 1
ATOM 7179 N N . GLU B 1 327 ? -9.391 26.047 -4.523 1 88.69 327 GLU B N 1
ATOM 7180 C CA . GLU B 1 327 ? -10.109 27.266 -4.129 1 88.69 327 GLU B CA 1
ATOM 7181 C C . GLU B 1 327 ? -9.469 28.516 -4.73 1 88.69 327 GLU B C 1
ATOM 7183 O O . GLU B 1 327 ? -8.469 29 -4.211 1 88.69 327 GLU B O 1
ATOM 7188 N N . PRO B 1 328 ? -10.086 29.156 -5.621 1 83.94 328 PRO B N 1
ATOM 7189 C CA . PRO B 1 328 ? -9.484 30.281 -6.348 1 83.94 328 PRO B CA 1
ATOM 7190 C C . PRO B 1 328 ? -9.031 31.406 -5.422 1 83.94 328 PRO B C 1
ATOM 7192 O O . PRO B 1 328 ? -8.016 32.062 -5.688 1 83.94 328 PRO B O 1
ATOM 7195 N N . THR B 1 329 ? -9.688 31.625 -4.34 1 81 329 THR B N 1
ATOM 7196 C CA . THR B 1 329 ? -9.367 32.719 -3.441 1 81 329 THR B CA 1
ATOM 7197 C C . THR B 1 329 ? -8.094 32.438 -2.65 1 81 329 THR B C 1
ATOM 7199 O O . THR B 1 329 ? -7.512 33.344 -2.045 1 81 329 THR B O 1
ATOM 7202 N N . LYS B 1 330 ? -7.633 31.219 -2.76 1 79.81 330 LYS B N 1
ATOM 7203 C CA . LYS B 1 330 ? -6.488 30.828 -1.948 1 79.81 330 LYS B CA 1
ATOM 7204 C C . LYS B 1 330 ? -5.258 30.578 -2.816 1 79.81 330 LYS B C 1
ATOM 7206 O O . LYS B 1 330 ? -4.207 30.172 -2.314 1 79.81 330 LYS B O 1
ATOM 7211 N N . ARG B 1 331 ? -5.5 30.828 -4.039 1 80.75 331 ARG B N 1
ATOM 7212 C CA . ARG B 1 331 ? -4.348 30.625 -4.91 1 80.75 331 ARG B CA 1
ATOM 7213 C C . ARG B 1 331 ? -3.262 31.656 -4.645 1 80.75 331 ARG B C 1
ATOM 7215 O O . ARG B 1 331 ? -3.498 32.875 -4.773 1 80.75 331 ARG B O 1
ATOM 7222 N N . SER B 1 332 ? -2.217 31.203 -4.109 1 76.5 332 SER B N 1
ATOM 7223 C CA . SER B 1 332 ? -1.09 32.031 -3.678 1 76.5 332 SER B CA 1
ATOM 7224 C C . SER B 1 332 ? -0.255 32.469 -4.867 1 76.5 332 SER B C 1
ATOM 7226 O O . SER B 1 332 ? -0.508 32.062 -6.004 1 76.5 332 SER B O 1
ATOM 7228 N N . ASP B 1 333 ? 0.685 33.312 -4.52 1 80.69 333 ASP B N 1
ATOM 7229 C CA . ASP B 1 333 ? 1.646 33.812 -5.5 1 80.69 333 ASP B CA 1
ATOM 7230 C C . ASP B 1 333 ? 2.465 32.656 -6.098 1 80.69 333 ASP B C 1
ATOM 7232 O O . ASP B 1 333 ? 2.938 32.75 -7.23 1 80.69 333 ASP B O 1
ATOM 7236 N N . VAL B 1 334 ? 2.494 31.641 -5.363 1 87.19 334 VAL B N 1
ATOM 7237 C CA . VAL B 1 334 ? 3.264 30.484 -5.82 1 87.19 334 VAL B CA 1
ATOM 7238 C C . VAL B 1 334 ? 2.658 29.938 -7.109 1 87.19 334 VAL B C 1
ATOM 7240 O O . VAL B 1 334 ? 3.385 29.484 -7.996 1 87.19 334 VAL B O 1
ATOM 7243 N N . HIS B 1 335 ? 1.39 30.062 -7.207 1 88.62 335 HIS B N 1
ATOM 7244 C CA . HIS B 1 335 ? 0.652 29.531 -8.352 1 88.62 335 HIS B CA 1
ATOM 7245 C C . HIS B 1 335 ? 1.092 30.203 -9.648 1 88.62 335 HIS B C 1
ATOM 7247 O O . HIS B 1 335 ? 1.147 29.547 -10.695 1 88.62 335 HIS B O 1
ATOM 7253 N N . LYS B 1 336 ? 1.577 31.422 -9.586 1 88.38 336 LYS B N 1
ATOM 7254 C CA . LYS B 1 336 ? 1.975 32.219 -10.742 1 88.38 336 LYS B CA 1
ATOM 7255 C C . LYS B 1 336 ? 3.271 31.688 -11.352 1 88.38 336 LYS B C 1
ATOM 7257 O O . LYS B 1 336 ? 3.543 31.906 -12.539 1 88.38 336 LYS B O 1
ATOM 7262 N N . TYR B 1 337 ? 3.963 31.031 -10.586 1 93.06 337 TYR B N 1
ATOM 7263 C CA . TYR B 1 337 ? 5.297 30.641 -11.039 1 93.06 337 TYR B CA 1
ATOM 7264 C C . TYR B 1 337 ? 5.352 29.156 -11.367 1 93.06 337 TYR B C 1
ATOM 7266 O O . TYR B 1 337 ? 6.418 28.625 -11.688 1 93.06 337 TYR B O 1
ATOM 7274 N N . LEU B 1 338 ? 4.211 28.484 -11.375 1 92.62 338 LEU B N 1
ATOM 7275 C CA . LEU B 1 338 ? 4.156 27.062 -11.648 1 92.62 338 LEU B CA 1
ATOM 7276 C C . LEU B 1 338 ? 4.48 26.766 -13.117 1 92.62 338 LEU B C 1
ATOM 7278 O O . LEU B 1 338 ? 4.863 25.656 -13.461 1 92.62 338 LEU B O 1
ATOM 7282 N N . SER B 1 339 ? 4.34 27.703 -14 1 90.69 339 SER B N 1
ATOM 7283 C CA . SER B 1 339 ? 4.684 27.516 -15.406 1 90.69 339 SER B CA 1
ATOM 7284 C C . SER B 1 339 ? 6.191 27.391 -15.594 1 90.69 339 SER B C 1
ATOM 7286 O O . SER B 1 339 ? 6.66 26.969 -16.656 1 90.69 339 SER B O 1
ATOM 7288 N N . ASN B 1 340 ? 6.945 27.75 -14.539 1 93.19 340 ASN B N 1
ATOM 7289 C CA . ASN B 1 340 ? 8.398 27.766 -14.633 1 93.19 340 ASN B CA 1
ATOM 7290 C C . ASN B 1 340 ? 9.008 26.484 -14.055 1 93.19 340 ASN B C 1
ATOM 7292 O O . ASN B 1 340 ? 10.227 26.328 -14.023 1 93.19 340 ASN B O 1
ATOM 7296 N N . VAL B 1 341 ? 8.164 25.594 -13.625 1 94.56 341 VAL B N 1
ATOM 7297 C CA . VAL B 1 341 ? 8.703 24.375 -13.031 1 94.56 341 VAL B CA 1
ATOM 7298 C C . VAL B 1 341 ? 8.477 23.203 -13.977 1 94.56 341 VAL B C 1
ATOM 7300 O O . VAL B 1 341 ? 7.68 23.281 -14.906 1 94.56 341 VAL B O 1
ATOM 7303 N N . GLN B 1 342 ? 9.18 22.078 -13.758 1 92.31 342 GLN B N 1
ATOM 7304 C CA . GLN B 1 342 ? 9.117 20.922 -14.641 1 92.31 342 GLN B CA 1
ATOM 7305 C C . GLN B 1 342 ? 8.07 19.922 -14.156 1 92.31 342 GLN B C 1
ATOM 7307 O O . GLN B 1 342 ? 7.602 19.078 -14.93 1 92.31 342 GLN B O 1
ATOM 7312 N N . SER B 1 343 ? 7.742 19.984 -12.852 1 93.56 343 SER B N 1
ATOM 7313 C CA . SER B 1 343 ? 6.77 19.047 -12.312 1 93.56 343 SER B CA 1
ATOM 7314 C C . SER B 1 343 ? 6.148 19.562 -11.023 1 93.56 343 SER B C 1
ATOM 7316 O O . SER B 1 343 ? 6.738 20.406 -10.336 1 93.56 343 SER B O 1
ATOM 7318 N N . VAL B 1 344 ? 4.973 19.125 -10.727 1 94.62 344 VAL B N 1
ATOM 7319 C CA . VAL B 1 344 ? 4.219 19.453 -9.516 1 94.62 344 VAL B CA 1
ATOM 7320 C C . VAL B 1 344 ? 3.482 18.203 -9.023 1 94.62 344 VAL B C 1
ATOM 7322 O O . VAL B 1 344 ? 2.994 17.406 -9.828 1 94.62 344 VAL B O 1
ATOM 7325 N N . HIS B 1 345 ? 3.445 18 -7.684 1 95.06 345 HIS B N 1
ATOM 7326 C CA . HIS B 1 345 ? 2.596 16.906 -7.223 1 95.06 345 HIS B CA 1
ATOM 7327 C C . HIS B 1 345 ? 1.797 17.312 -5.992 1 95.06 345 HIS B C 1
ATOM 7329 O O . HIS B 1 345 ? 2.156 18.266 -5.301 1 95.06 345 HIS B O 1
ATOM 7335 N N . VAL B 1 346 ? 0.678 16.656 -5.789 1 95.44 346 VAL B N 1
ATOM 7336 C CA . VAL B 1 346 ? -0.178 16.797 -4.617 1 95.44 346 VAL B CA 1
ATOM 7337 C C . VAL B 1 346 ? -0.443 15.43 -4 1 95.44 346 VAL B C 1
ATOM 7339 O O . VAL B 1 346 ? -0.277 14.398 -4.664 1 95.44 346 VAL B O 1
ATOM 7342 N N . ASN B 1 347 ? -0.812 15.43 -2.73 1 94.31 347 ASN B N 1
ATOM 7343 C CA . ASN B 1 347 ? -1.184 14.211 -2.02 1 94.31 347 ASN B CA 1
ATOM 7344 C C . ASN B 1 347 ? -2.59 14.312 -1.435 1 94.31 347 ASN B C 1
ATOM 7346 O O . ASN B 1 347 ? -2.92 15.297 -0.768 1 94.31 347 ASN B O 1
ATOM 7350 N N . PHE B 1 348 ? -3.408 13.344 -1.562 1 92.5 348 PHE B N 1
ATOM 7351 C CA . PHE B 1 348 ? -4.828 13.406 -1.239 1 92.5 348 PHE B CA 1
ATOM 7352 C C . PHE B 1 348 ? -5.062 13.109 0.236 1 92.5 348 PHE B C 1
ATOM 7354 O O . PHE B 1 348 ? -6.145 13.367 0.764 1 92.5 348 PHE B O 1
ATOM 7361 N N . ASN B 1 349 ? -4.18 12.594 0.987 1 86.31 349 ASN B N 1
ATOM 7362 C CA . ASN B 1 349 ? -4.355 12.234 2.391 1 86.31 349 ASN B CA 1
ATOM 7363 C C . ASN B 1 349 ? -4.141 13.43 3.309 1 86.31 349 ASN B C 1
ATOM 7365 O O . ASN B 1 349 ? -4.16 13.297 4.531 1 86.31 349 ASN B O 1
ATOM 7369 N N . THR B 1 350 ? -4.047 14.586 2.855 1 87.75 350 THR B N 1
ATOM 7370 C CA . THR B 1 350 ? -3.693 15.742 3.674 1 87.75 350 THR B CA 1
ATOM 7371 C C . THR B 1 350 ? -4.898 16.656 3.865 1 87.75 350 THR B C 1
ATOM 7373 O O . THR B 1 350 ? -5.613 16.562 4.863 1 87.75 350 THR B O 1
ATOM 7376 N N . LEU B 1 351 ? -5.266 17.469 2.859 1 88.44 351 LEU B N 1
ATOM 7377 C CA . LEU B 1 351 ? -6.324 18.453 3.035 1 88.44 351 LEU B CA 1
ATOM 7378 C C . LEU B 1 351 ? -7.664 17.906 2.562 1 88.44 351 LEU B C 1
ATOM 7380 O O . LEU B 1 351 ? -8.711 18.5 2.812 1 88.44 351 LEU B O 1
ATOM 7384 N N . LEU B 1 352 ? -7.633 16.734 1.932 1 90.5 352 LEU B N 1
ATOM 7385 C CA . LEU B 1 352 ? -8.867 16.172 1.4 1 90.5 352 LEU B CA 1
ATOM 7386 C C . LEU B 1 352 ? -9.305 14.961 2.215 1 90.5 352 LEU B C 1
ATOM 7388 O O . LEU B 1 352 ? -8.5 14.359 2.928 1 90.5 352 LEU B O 1
ATOM 7392 N N . PRO B 1 353 ? -10.586 14.664 2.16 1 90.25 353 PRO B N 1
ATOM 7393 C CA . PRO B 1 353 ? -11.117 13.531 2.932 1 90.25 353 PRO B CA 1
ATOM 7394 C C . PRO B 1 353 ? -10.812 12.188 2.285 1 90.25 353 PRO B C 1
ATOM 7396 O O . PRO B 1 353 ? -11.734 11.445 1.922 1 90.25 353 PRO B O 1
ATOM 7399 N N . TYR B 1 354 ? -9.656 11.836 2.215 1 91.38 354 TYR B N 1
ATOM 7400 C CA . TYR B 1 354 ? -9.172 10.586 1.628 1 91.38 354 TYR B CA 1
ATOM 7401 C C . TYR B 1 354 ? -8.289 9.828 2.611 1 91.38 354 TYR B C 1
ATOM 7403 O O . TYR B 1 354 ? -7.332 10.383 3.156 1 91.38 354 TYR B O 1
ATOM 7411 N N . SER B 1 355 ? -8.758 8.594 2.832 1 88.06 355 SER B N 1
ATOM 7412 C CA . SER B 1 355 ? -7.918 7.758 3.684 1 88.06 355 SER B CA 1
ATOM 7413 C C . SER B 1 355 ? -6.891 6.984 2.861 1 88.06 355 SER B C 1
ATOM 7415 O O . SER B 1 355 ? -7.172 6.578 1.731 1 88.06 355 SER B O 1
ATOM 7417 N N . GLY B 1 356 ? -5.688 6.891 3.326 1 81 356 GLY B N 1
ATOM 7418 C CA . GLY B 1 356 ? -4.613 6.223 2.605 1 81 356 GLY B CA 1
ATOM 7419 C C . GLY B 1 356 ? -3.617 7.184 1.989 1 81 356 GLY B C 1
ATOM 7420 O O . GLY B 1 356 ? -3.576 8.359 2.352 1 81 356 GLY B O 1
ATOM 7421 N N . ASN B 1 357 ? -2.828 6.613 1.163 1 81.69 357 ASN B N 1
ATOM 7422 C CA . ASN B 1 357 ? -1.811 7.43 0.508 1 81.69 357 ASN B CA 1
ATOM 7423 C C . ASN B 1 357 ? -1.963 7.406 -1.01 1 81.69 357 ASN B C 1
ATOM 7425 O O . ASN B 1 357 ? -2.109 6.336 -1.605 1 81.69 357 ASN B O 1
ATOM 7429 N N . LEU B 1 358 ? -2.098 8.578 -1.609 1 90.62 358 LEU B N 1
ATOM 7430 C CA . LEU B 1 358 ? -2.201 8.688 -3.061 1 90.62 358 LEU B CA 1
ATOM 7431 C C . LEU B 1 358 ? -1.779 10.07 -3.533 1 90.62 358 LEU B C 1
ATOM 7433 O O . LEU B 1 358 ? -2.193 11.078 -2.959 1 90.62 358 LEU B O 1
ATOM 7437 N N . SER B 1 359 ? -0.913 10.062 -4.539 1 93.31 359 SER B N 1
ATOM 7438 C CA . SER B 1 359 ? -0.428 11.32 -5.098 1 93.31 359 SER B CA 1
ATOM 7439 C C . SER B 1 359 ? -0.703 11.398 -6.598 1 93.31 359 SER B C 1
ATOM 7441 O O . SER B 1 359 ? -0.834 10.375 -7.266 1 93.31 359 SER B O 1
ATOM 7443 N N . ILE B 1 360 ? -0.871 12.547 -7.105 1 93.25 360 ILE B N 1
ATOM 7444 C CA . ILE B 1 360 ? -0.819 12.797 -8.539 1 93.25 360 ILE B CA 1
ATOM 7445 C C . ILE B 1 360 ? 0.387 13.672 -8.867 1 93.25 360 ILE B C 1
ATOM 7447 O O . ILE B 1 360 ? 0.628 14.68 -8.203 1 93.25 360 ILE B O 1
ATOM 7451 N N . LEU B 1 361 ? 1.156 13.227 -9.781 1 93.88 361 LEU B N 1
ATOM 7452 C CA . LEU B 1 361 ? 2.318 13.953 -10.281 1 93.88 361 LEU B CA 1
ATOM 7453 C C . LEU B 1 361 ? 2.074 14.445 -11.703 1 93.88 361 LEU B C 1
ATOM 7455 O O . LEU B 1 361 ? 1.753 13.656 -12.594 1 93.88 361 LEU B O 1
ATOM 7459 N N . TRP B 1 362 ? 2.137 15.711 -11.922 1 92.12 362 TRP B N 1
ATOM 7460 C CA . TRP B 1 362 ? 2.072 16.297 -13.258 1 92.12 362 TRP B CA 1
ATOM 7461 C C . TRP B 1 362 ? 3.461 16.688 -13.75 1 92.12 362 TRP B C 1
ATOM 7463 O O . TRP B 1 362 ? 4.23 17.312 -13.023 1 92.12 362 TRP B O 1
ATOM 7473 N N . SER B 1 363 ? 3.812 16.234 -14.891 1 88.94 363 SER B N 1
ATOM 7474 C CA . SER B 1 363 ? 5.098 16.516 -15.516 1 88.94 363 SER B CA 1
ATOM 7475 C C . SER B 1 363 ? 5 16.453 -17.031 1 88.94 363 SER B C 1
ATOM 7477 O O . SER B 1 363 ? 4.082 15.844 -17.578 1 88.94 363 SER B O 1
ATOM 7479 N N . ALA B 1 364 ? 5.891 17.109 -17.719 1 78.25 364 ALA B N 1
ATOM 7480 C CA . ALA B 1 364 ? 5.934 17 -19.172 1 78.25 364 ALA B CA 1
ATOM 7481 C C . ALA B 1 364 ? 6.887 15.891 -19.609 1 78.25 364 ALA B C 1
ATOM 7483 O O . ALA B 1 364 ? 7.027 15.633 -20.812 1 78.25 364 ALA B O 1
ATOM 7484 N N . GLU B 1 365 ? 7.441 15.195 -18.625 1 78.19 365 GLU B N 1
ATOM 7485 C CA . GLU B 1 365 ? 8.438 14.172 -18.922 1 78.19 365 GLU B CA 1
ATOM 7486 C C . GLU B 1 365 ? 7.777 12.828 -19.219 1 78.19 365 GLU B C 1
ATOM 7488 O O . GLU B 1 365 ? 7.07 12.281 -18.359 1 78.19 365 GLU B O 1
ATOM 7493 N N . LYS B 1 366 ? 8.078 12.219 -20.281 1 72.19 366 LYS B N 1
ATOM 7494 C CA . LYS B 1 366 ? 7.504 10.945 -20.688 1 72.19 366 LYS B CA 1
ATOM 7495 C C . LYS B 1 366 ? 7.867 9.836 -19.703 1 72.19 366 LYS B C 1
ATOM 7497 O O . LYS B 1 366 ? 7.059 8.945 -19.438 1 72.19 366 LYS B O 1
ATOM 7502 N N . PHE B 1 367 ? 9.062 9.883 -19.266 1 74 367 PHE B N 1
ATOM 7503 C CA . PHE B 1 367 ? 9.523 8.875 -18.312 1 74 367 PHE B CA 1
ATOM 7504 C C . PHE B 1 367 ? 8.609 8.805 -17.094 1 74 367 PHE B C 1
ATOM 7506 O O . PHE B 1 367 ? 8.336 7.723 -16.578 1 74 367 PHE B O 1
ATOM 7513 N N . VAL B 1 368 ? 8.18 9.906 -16.719 1 76.81 368 VAL B N 1
ATOM 7514 C CA . VAL B 1 368 ? 7.352 10.016 -15.523 1 76.81 368 VAL B CA 1
ATOM 7515 C C . VAL B 1 368 ? 6.023 9.305 -15.75 1 76.81 368 VAL B C 1
ATOM 7517 O O . VAL B 1 368 ? 5.539 8.586 -14.867 1 76.81 368 VAL B O 1
ATOM 7520 N N . LEU B 1 369 ? 5.484 9.398 -16.859 1 71.69 369 LEU B N 1
ATOM 7521 C CA . LEU B 1 369 ? 4.203 8.781 -17.188 1 71.69 369 LEU B CA 1
ATOM 7522 C C . LEU B 1 369 ? 4.336 7.262 -17.266 1 71.69 369 LEU B C 1
ATOM 7524 O O . LEU B 1 369 ? 3.469 6.535 -16.781 1 71.69 369 LEU B O 1
ATOM 7528 N N . GLU B 1 370 ? 5.371 6.871 -17.844 1 72.75 370 GLU B N 1
ATOM 7529 C CA . GLU B 1 370 ? 5.621 5.438 -17.969 1 72.75 370 GLU B CA 1
ATOM 7530 C C . GLU B 1 370 ? 5.867 4.805 -16.609 1 72.75 370 GLU B C 1
ATOM 7532 O O . GLU B 1 370 ? 5.383 3.705 -16.328 1 72.75 370 GLU B O 1
ATOM 7537 N N . HIS B 1 371 ? 6.586 5.527 -15.82 1 74.88 371 HIS B N 1
ATOM 7538 C CA . HIS B 1 371 ? 6.859 5.066 -14.461 1 74.88 371 HIS B CA 1
ATOM 7539 C C . HIS B 1 371 ? 5.574 4.953 -13.648 1 74.88 371 HIS B C 1
ATOM 7541 O O . HIS B 1 371 ? 5.395 3.996 -12.898 1 74.88 371 HIS B O 1
ATOM 7547 N N . GLY B 1 372 ? 4.777 5.914 -13.797 1 74.06 372 GLY B N 1
ATOM 7548 C CA . GLY B 1 372 ? 3.5 5.891 -13.109 1 74.06 372 GLY B CA 1
ATOM 7549 C C . GLY B 1 372 ? 2.623 4.719 -13.508 1 74.06 372 GLY B C 1
ATOM 7550 O O . GLY B 1 372 ? 2 4.082 -12.656 1 74.06 372 GLY B O 1
ATOM 7551 N N . ARG B 1 373 ? 2.611 4.438 -14.719 1 68.19 373 ARG B N 1
ATOM 7552 C CA . ARG B 1 373 ? 1.789 3.352 -15.242 1 68.19 373 ARG B CA 1
ATOM 7553 C C . ARG B 1 373 ? 2.197 2.016 -14.633 1 68.19 373 ARG B C 1
ATOM 7555 O O . ARG B 1 373 ? 1.346 1.167 -14.359 1 68.19 373 ARG B O 1
ATOM 7562 N N . ILE B 1 374 ? 3.369 1.936 -14.383 1 65 374 ILE B N 1
ATOM 7563 C CA . ILE B 1 374 ? 3.906 0.671 -13.891 1 65 374 ILE B CA 1
ATOM 7564 C C . ILE B 1 374 ? 3.666 0.559 -12.383 1 65 374 ILE B C 1
ATOM 7566 O O . ILE B 1 374 ? 3.395 -0.53 -11.875 1 65 374 ILE B O 1
ATOM 7570 N N . ASN B 1 375 ? 3.59 1.652 -11.727 1 65.88 375 ASN B N 1
ATOM 7571 C CA . ASN B 1 375 ? 3.619 1.598 -10.266 1 65.88 375 ASN B CA 1
ATOM 7572 C C . ASN B 1 375 ? 2.275 1.991 -9.664 1 65.88 375 ASN B C 1
ATOM 7574 O O . ASN B 1 375 ? 2.082 1.891 -8.445 1 65.88 375 ASN B O 1
ATOM 7578 N N . ARG B 1 376 ? 1.396 2.213 -10.469 1 72.75 376 ARG B N 1
ATOM 7579 C CA . ARG B 1 376 ? 0.101 2.648 -9.953 1 72.75 376 ARG B CA 1
ATOM 7580 C C . ARG B 1 376 ? -0.726 1.46 -9.469 1 72.75 376 ARG B C 1
ATOM 7582 O O . ARG B 1 376 ? -0.498 0.326 -9.898 1 72.75 376 ARG B O 1
ATOM 7589 N N . ASN B 1 377 ? -1.576 1.815 -8.523 1 77.69 377 ASN B N 1
ATOM 7590 C CA . ASN B 1 377 ? -2.584 0.861 -8.078 1 77.69 377 ASN B CA 1
ATOM 7591 C C . ASN B 1 377 ? -3.961 1.189 -8.648 1 77.69 377 ASN B C 1
ATOM 7593 O O . ASN B 1 377 ? -4.512 2.258 -8.375 1 77.69 377 ASN B O 1
ATOM 7597 N N . GLY B 1 378 ? -4.461 0.31 -9.375 1 84.75 378 GLY B N 1
ATOM 7598 C CA . GLY B 1 378 ? -5.738 0.536 -10.039 1 84.75 378 GLY B CA 1
ATOM 7599 C C . GLY B 1 378 ? -6.891 0.702 -9.07 1 84.75 378 GLY B C 1
ATOM 7600 O O . GLY B 1 378 ? -7.805 1.49 -9.312 1 84.75 378 GLY B O 1
ATOM 7601 N N . GLY B 1 379 ? -6.871 -0.02 -8.016 1 87.62 379 GLY B N 1
ATOM 7602 C CA . GLY B 1 379 ? -7.906 0.092 -6.996 1 87.62 379 GLY B CA 1
ATOM 7603 C C . GLY B 1 379 ? -7.973 1.469 -6.359 1 87.62 379 GLY B C 1
ATOM 7604 O O . GLY B 1 379 ? -9.055 2.018 -6.168 1 87.62 379 GLY B O 1
ATOM 7605 N N . ASP B 1 380 ? -6.867 2.031 -6.086 1 90.12 380 ASP B N 1
ATOM 7606 C CA . ASP B 1 380 ? -6.805 3.354 -5.469 1 90.12 380 ASP B CA 1
ATOM 7607 C C . ASP B 1 380 ? -7.27 4.434 -6.441 1 90.12 380 ASP B C 1
ATOM 7609 O O . ASP B 1 380 ? -7.891 5.418 -6.035 1 90.12 380 ASP B O 1
ATOM 7613 N N . THR B 1 381 ? -6.855 4.223 -7.688 1 91.31 381 THR B N 1
ATOM 7614 C CA . THR B 1 381 ? -7.301 5.148 -8.727 1 91.31 381 THR B CA 1
ATOM 7615 C C . THR B 1 381 ? -8.82 5.152 -8.828 1 91.31 381 THR B C 1
ATOM 7617 O O . THR B 1 381 ? -9.438 6.215 -8.906 1 91.31 381 THR B O 1
ATOM 7620 N N . LEU B 1 382 ? -9.375 4.012 -8.836 1 93.56 382 LEU B N 1
ATOM 7621 C CA . LEU B 1 382 ? -10.828 3.881 -8.883 1 93.56 382 LEU B CA 1
ATOM 7622 C C . LEU B 1 382 ? -11.469 4.477 -7.629 1 93.56 382 LEU B C 1
ATOM 7624 O O . LEU B 1 382 ? -12.492 5.16 -7.715 1 93.56 382 LEU B O 1
ATOM 7628 N N . LYS B 1 383 ? -10.914 4.219 -6.508 1 94.88 383 LYS B N 1
ATOM 7629 C CA . LYS B 1 383 ? -11.398 4.75 -5.242 1 94.88 383 LYS B CA 1
ATOM 7630 C C . LYS B 1 383 ? -11.484 6.273 -5.277 1 94.88 383 LYS B C 1
ATOM 7632 O O . LYS B 1 383 ? -12.5 6.855 -4.883 1 94.88 383 LYS B O 1
ATOM 7637 N N . LEU B 1 384 ? -10.398 6.887 -5.719 1 94.81 384 LEU B N 1
ATOM 7638 C CA . LEU B 1 384 ? -10.367 8.344 -5.777 1 94.81 384 LEU B CA 1
ATOM 7639 C C . LEU B 1 384 ? -11.438 8.875 -6.723 1 94.81 384 LEU B C 1
ATOM 7641 O O . LEU B 1 384 ? -12.094 9.875 -6.426 1 94.81 384 LEU B O 1
ATOM 7645 N N . TRP B 1 385 ? -11.539 8.203 -7.867 1 94.75 385 TRP B N 1
ATOM 7646 C CA . TRP B 1 385 ? -12.555 8.594 -8.844 1 94.75 385 TRP B CA 1
ATOM 7647 C C . TRP B 1 385 ? -13.945 8.562 -8.227 1 94.75 385 TRP B C 1
ATOM 7649 O O . TRP B 1 385 ? -14.734 9.492 -8.406 1 94.75 385 TRP B O 1
ATOM 7659 N N . ILE B 1 386 ? -14.281 7.574 -7.461 1 96.06 386 ILE B N 1
ATOM 7660 C CA . ILE B 1 386 ? -15.578 7.418 -6.805 1 96.06 386 ILE B CA 1
ATOM 7661 C C . ILE B 1 386 ? -15.742 8.492 -5.727 1 96.06 386 ILE B C 1
ATOM 7663 O O . ILE B 1 386 ? -16.797 9.125 -5.629 1 96.06 386 ILE B O 1
ATOM 7667 N N . LEU B 1 387 ? -14.719 8.719 -4.965 1 96 387 LEU B N 1
ATOM 7668 C CA . LEU B 1 387 ? -14.781 9.656 -3.848 1 96 387 LEU B CA 1
ATOM 7669 C C . LEU B 1 387 ? -15.047 11.07 -4.34 1 96 387 LEU B C 1
ATOM 7671 O O . LEU B 1 387 ? -15.875 11.789 -3.768 1 96 387 LEU B O 1
ATOM 7675 N N . ILE B 1 388 ? -14.328 11.484 -5.355 1 95.44 388 ILE B N 1
ATOM 7676 C CA . ILE B 1 388 ? -14.508 12.828 -5.891 1 95.44 388 ILE B CA 1
ATOM 7677 C C . ILE B 1 388 ? -15.945 13.008 -6.367 1 95.44 388 ILE B C 1
ATOM 7679 O O . ILE B 1 388 ? -16.531 14.07 -6.176 1 95.44 388 ILE B O 1
ATOM 7683 N N . ARG B 1 389 ? -16.5 12.016 -6.938 1 95.81 389 ARG B N 1
ATOM 7684 C CA . ARG B 1 389 ? -17.875 12.086 -7.438 1 95.81 389 ARG B CA 1
ATOM 7685 C C . ARG B 1 389 ? -18.875 12.125 -6.285 1 95.81 389 ARG B C 1
ATOM 7687 O O . ARG B 1 389 ? -19.922 12.75 -6.395 1 95.81 389 ARG B O 1
ATOM 7694 N N . LEU B 1 390 ? -18.594 11.453 -5.168 1 96 390 LEU B N 1
ATOM 7695 C CA . LEU B 1 390 ? -19.469 11.477 -3.994 1 96 390 LEU B CA 1
ATOM 7696 C C . LEU B 1 390 ? -19.469 12.859 -3.346 1 96 390 LEU B C 1
ATOM 7698 O O . LEU B 1 390 ? -20.438 13.242 -2.689 1 96 390 LEU B O 1
ATOM 7702 N N . TYR B 1 391 ? -18.406 13.633 -3.443 1 94.88 391 TYR B N 1
ATOM 7703 C CA . TYR B 1 391 ? -18.312 14.961 -2.848 1 94.88 391 TYR B CA 1
ATOM 7704 C C . TYR B 1 391 ? -18.75 16.031 -3.832 1 94.88 391 TYR B C 1
ATOM 7706 O O . TYR B 1 391 ? -19.609 16.859 -3.52 1 94.88 391 TYR B O 1
ATOM 7714 N N . GLY B 1 392 ? -18.141 15.93 -5.062 1 93.81 392 GLY B N 1
ATOM 7715 C CA . GLY B 1 392 ? -18.203 17.047 -5.984 1 93.81 392 GLY B CA 1
ATOM 7716 C C . GLY B 1 392 ? -17.234 18.172 -5.645 1 93.81 392 GLY B C 1
ATOM 7717 O O . GLY B 1 392 ? -16.766 18.266 -4.508 1 93.81 392 GLY B O 1
ATOM 7718 N N . MET B 1 393 ? -17.031 19.062 -6.555 1 93.44 393 MET B N 1
ATOM 7719 C CA . MET B 1 393 ? -16 20.094 -6.391 1 93.44 393 MET B CA 1
ATOM 7720 C C . MET B 1 393 ? -16.422 21.109 -5.332 1 93.44 393 MET B C 1
ATOM 7722 O O . MET B 1 393 ? -15.586 21.609 -4.57 1 93.44 393 MET B O 1
ATOM 7726 N N . LYS B 1 394 ? -17.641 21.422 -5.25 1 94.44 394 LYS B N 1
ATOM 7727 C CA . LYS B 1 394 ? -18.125 22.391 -4.262 1 94.44 394 LYS B CA 1
ATOM 7728 C C . LYS B 1 394 ? -17.844 21.906 -2.842 1 94.44 394 LYS B C 1
ATOM 7730 O O . LYS B 1 394 ? -17.375 22.672 -1.998 1 94.44 394 LYS B O 1
ATOM 7735 N N . ALA B 1 395 ? -18.141 20.656 -2.619 1 94.75 395 ALA B N 1
ATOM 7736 C CA . ALA B 1 395 ? -17.922 20.094 -1.289 1 94.75 395 ALA B CA 1
ATOM 7737 C C . ALA B 1 395 ? -16.438 19.953 -0.984 1 94.75 395 ALA B C 1
ATOM 7739 O O . ALA B 1 395 ? -16 20.141 0.161 1 94.75 395 ALA B O 1
ATOM 7740 N N . LEU B 1 396 ? -15.656 19.625 -1.957 1 94.31 396 LEU B N 1
ATOM 7741 C CA . LEU B 1 396 ? -14.219 19.516 -1.756 1 94.31 396 LEU B CA 1
ATOM 7742 C C . LEU B 1 396 ? -13.617 20.875 -1.426 1 94.31 396 LEU B C 1
ATOM 7744 O O . LEU B 1 396 ? -12.758 20.984 -0.544 1 94.31 396 LEU B O 1
ATOM 7748 N N . ARG B 1 397 ? -14.055 21.938 -2.121 1 93.94 397 ARG B N 1
ATOM 7749 C CA . ARG B 1 397 ? -13.602 23.281 -1.831 1 93.94 397 ARG B CA 1
ATOM 7750 C C . ARG B 1 397 ? -14 23.703 -0.419 1 93.94 397 ARG B C 1
ATOM 7752 O O . ARG B 1 397 ? -13.211 24.328 0.291 1 93.94 397 ARG B O 1
ATOM 7759 N N . GLU B 1 398 ? -15.172 23.328 -0.067 1 92.81 398 GLU B N 1
ATOM 7760 C CA . GLU B 1 398 ? -15.641 23.625 1.283 1 92.81 398 GLU B CA 1
ATOM 7761 C C . GLU B 1 398 ? -14.773 22.938 2.334 1 92.81 398 GLU B C 1
ATOM 7763 O O . GLU B 1 398 ? -14.477 23.516 3.381 1 92.81 398 GLU B O 1
ATOM 7768 N N . ALA B 1 399 ? -14.445 21.719 2.105 1 91.94 399 ALA B N 1
ATOM 7769 C CA . ALA B 1 399 ? -13.602 20.984 3.035 1 91.94 399 ALA B CA 1
ATOM 7770 C C . ALA B 1 399 ? -12.258 21.672 3.236 1 91.94 399 ALA B C 1
ATOM 7772 O O . ALA B 1 399 ? -11.781 21.797 4.367 1 91.94 399 ALA B O 1
ATOM 7773 N N . VAL B 1 400 ? -11.648 22.141 2.189 1 92.44 400 VAL B N 1
ATOM 7774 C CA . VAL B 1 400 ? -10.359 22.828 2.25 1 92.44 400 VAL B CA 1
ATOM 7775 C C . VAL B 1 400 ? -10.5 24.141 2.994 1 92.44 400 VAL B C 1
ATOM 7777 O O . VAL B 1 400 ? -9.711 24.453 3.893 1 92.44 400 VAL B O 1
ATOM 7780 N N . ARG B 1 401 ? -11.5 24.984 2.66 1 92 401 ARG B N 1
ATOM 7781 C CA . ARG B 1 401 ? -11.742 26.266 3.311 1 92 401 ARG B CA 1
ATOM 7782 C C . ARG B 1 401 ? -11.93 26.094 4.812 1 92 401 ARG B C 1
ATOM 7784 O O . ARG B 1 401 ? -11.406 26.875 5.605 1 92 401 ARG B O 1
ATOM 7791 N N . ARG B 1 402 ? -12.688 25.125 5.105 1 92 402 ARG B N 1
ATOM 7792 C CA . ARG B 1 402 ? -13 24.875 6.508 1 92 402 ARG B CA 1
ATOM 7793 C C . ARG B 1 402 ? -11.742 24.531 7.301 1 92 402 ARG B C 1
ATOM 7795 O O . ARG B 1 402 ? -11.523 25.078 8.383 1 92 402 ARG B O 1
ATOM 7802 N N . LYS B 1 403 ? -10.945 23.641 6.805 1 92.25 403 LYS B N 1
ATOM 7803 C CA . LYS B 1 403 ? -9.734 23.234 7.516 1 92.25 403 LYS B CA 1
ATOM 7804 C C . LYS B 1 403 ? -8.789 24.422 7.723 1 92.25 403 LYS B C 1
ATOM 7806 O O . LYS B 1 403 ? -8.266 24.609 8.82 1 92.25 403 LYS B O 1
ATOM 7811 N N . VAL B 1 404 ? -8.617 25.234 6.727 1 92.38 404 VAL B N 1
ATOM 7812 C CA . VAL B 1 404 ? -7.727 26.375 6.809 1 92.38 404 VAL B CA 1
ATOM 7813 C C . VAL B 1 404 ? -8.297 27.406 7.785 1 92.38 404 VAL B C 1
ATOM 7815 O O . VAL B 1 404 ? -7.574 27.922 8.641 1 92.38 404 VAL B O 1
ATOM 7818 N N . ASN B 1 405 ? -9.578 27.672 7.684 1 93.62 405 ASN B N 1
ATOM 7819 C CA . ASN B 1 405 ? -10.219 28.641 8.555 1 93.62 405 ASN B CA 1
ATOM 7820 C C . ASN B 1 405 ? -10.195 28.203 10.016 1 93.62 405 ASN B C 1
ATOM 7822 O O . ASN B 1 405 ? -9.977 29.016 10.914 1 93.62 405 ASN B O 1
ATOM 7826 N N . LEU B 1 406 ? -10.484 26.953 10.25 1 96 406 LEU B N 1
ATOM 7827 C CA . LEU B 1 406 ? -10.492 26.438 11.609 1 96 406 LEU B CA 1
ATOM 7828 C C . LEU B 1 406 ? -9.086 26.469 12.211 1 96 406 LEU B C 1
ATOM 7830 O O . LEU B 1 406 ? -8.922 26.672 13.414 1 96 406 LEU B O 1
ATOM 7834 N N . GLY B 1 407 ? -8.078 26.203 11.344 1 95.06 407 GLY B N 1
ATOM 7835 C CA . GLY B 1 407 ? -6.711 26.391 11.812 1 95.06 407 GLY B CA 1
ATOM 7836 C C . GLY B 1 407 ? -6.441 27.797 12.305 1 95.06 407 GLY B C 1
ATOM 7837 O O . GLY B 1 407 ? -5.801 27.984 13.344 1 95.06 407 GLY B O 1
ATOM 7838 N N . ASN B 1 408 ? -6.945 28.781 11.625 1 93.88 408 ASN B N 1
ATOM 7839 C CA . ASN B 1 408 ? -6.805 30.172 12.023 1 93.88 408 ASN B CA 1
ATOM 7840 C C . ASN B 1 408 ? -7.523 30.453 13.336 1 93.88 408 ASN B C 1
ATOM 7842 O O . ASN B 1 408 ? -7.004 31.172 14.195 1 93.88 408 ASN B O 1
ATOM 7846 N N . ILE B 1 409 ? -8.672 29.906 13.445 1 95.81 409 ILE B N 1
ATOM 7847 C CA . ILE B 1 409 ? -9.453 30.094 14.656 1 95.81 409 ILE B CA 1
ATOM 7848 C C . ILE B 1 409 ? -8.711 29.5 15.852 1 95.81 409 ILE B C 1
ATOM 7850 O O . ILE B 1 409 ? -8.609 30.125 16.906 1 95.81 409 ILE B O 1
ATOM 7854 N N . LEU B 1 410 ? -8.234 28.297 15.688 1 96.44 410 LEU B N 1
ATOM 7855 C CA . LEU B 1 410 ? -7.477 27.641 16.734 1 96.44 410 LEU B CA 1
ATOM 7856 C C . LEU B 1 410 ? -6.238 28.453 17.109 1 96.44 410 LEU B C 1
ATOM 7858 O O . LEU B 1 410 ? -5.941 28.641 18.297 1 96.44 410 LEU B O 1
ATOM 7862 N N . SER B 1 411 ? -5.539 28.953 16.109 1 95.69 411 SER B N 1
ATOM 7863 C CA . SER B 1 411 ? -4.355 29.781 16.328 1 95.69 411 SER B CA 1
ATOM 7864 C C . SER B 1 411 ? -4.695 31.031 17.125 1 95.69 411 SER B C 1
ATOM 7866 O O . SER B 1 411 ? -3.979 31.391 18.062 1 95.69 411 SER B O 1
ATOM 7868 N N . ASP B 1 412 ? -5.715 31.672 16.766 1 95.38 412 ASP B N 1
ATOM 7869 C CA . ASP B 1 412 ? -6.156 32.906 17.438 1 95.38 412 ASP B CA 1
ATOM 7870 C C . ASP B 1 412 ? -6.5 32.625 18.891 1 95.38 412 ASP B C 1
ATOM 7872 O O . ASP B 1 412 ? -6.121 33.406 19.781 1 95.38 412 ASP B O 1
ATOM 7876 N N . ARG B 1 413 ? -7.195 31.578 19.125 1 95.19 413 ARG B N 1
ATOM 7877 C CA . ARG B 1 413 ? -7.605 31.234 20.484 1 95.19 413 ARG B CA 1
ATOM 7878 C C . ARG B 1 413 ? -6.398 30.906 21.344 1 95.19 413 ARG B C 1
ATOM 7880 O O . ARG B 1 413 ? -6.344 31.297 22.516 1 95.19 413 ARG B O 1
ATOM 7887 N N . LEU B 1 414 ? -5.484 30.188 20.797 1 94.94 414 LEU B N 1
ATOM 7888 C CA . LEU B 1 414 ? -4.289 29.828 21.547 1 94.94 414 LEU B CA 1
ATOM 7889 C C . LEU B 1 414 ? -3.414 31.047 21.828 1 94.94 414 LEU B C 1
ATOM 7891 O O . LEU B 1 414 ? -2.766 31.125 22.875 1 94.94 414 LEU B O 1
ATOM 7895 N N . THR B 1 415 ? -3.363 31.938 20.891 1 94.12 415 THR B N 1
ATOM 7896 C CA . THR B 1 415 ? -2.557 33.156 21.031 1 94.12 415 THR B CA 1
ATOM 7897 C C . THR B 1 415 ? -3.027 33.969 22.219 1 94.12 415 THR B C 1
ATOM 7899 O O . THR B 1 415 ? -2.227 34.656 22.859 1 94.12 415 THR B O 1
ATOM 7902 N N . HIS B 1 416 ? -4.238 33.844 22.594 1 92.44 416 HIS B N 1
ATOM 7903 C CA . HIS B 1 416 ? -4.812 34.625 23.688 1 92.44 416 HIS B CA 1
ATOM 7904 C C . HIS B 1 416 ? -4.586 33.938 25.031 1 92.44 416 HIS B C 1
ATOM 7906 O O . HIS B 1 416 ? -4.965 34.469 26.078 1 92.44 416 HIS B O 1
ATOM 7912 N N . GLN B 1 417 ? -4.031 32.812 24.984 1 91.5 417 GLN B N 1
ATOM 7913 C CA . GLN B 1 417 ? -3.703 32.094 26.219 1 91.5 417 GLN B CA 1
ATOM 7914 C C . GLN B 1 417 ? -2.258 32.375 26.625 1 91.5 417 GLN B C 1
ATOM 7916 O O . GLN B 1 417 ? -1.336 32.188 25.828 1 91.5 417 GLN B O 1
ATOM 7921 N N . SER B 1 418 ? -1.98 32.719 27.859 1 88.75 418 SER B N 1
ATOM 7922 C CA . SER B 1 418 ? -0.652 33.062 28.344 1 88.75 418 SER B CA 1
ATOM 7923 C C . SER B 1 418 ? 0.244 31.844 28.453 1 88.75 418 SER B C 1
ATOM 7925 O O . SER B 1 418 ? 1.471 31.953 28.484 1 88.75 418 SER B O 1
ATOM 7927 N N . GLU B 1 419 ? -0.377 30.672 28.5 1 89.88 419 GLU B N 1
ATOM 7928 C CA . GLU B 1 419 ? 0.363 29.438 28.703 1 89.88 419 GLU B CA 1
ATOM 7929 C C . GLU B 1 419 ? 1.087 29.016 27.438 1 89.88 419 GLU B C 1
ATOM 7931 O O . GLU B 1 419 ? 1.973 28.156 27.469 1 89.88 419 GLU B O 1
ATOM 7936 N N . PHE B 1 420 ? 0.692 29.672 26.344 1 93.31 420 PHE B N 1
ATOM 7937 C CA . PHE B 1 420 ? 1.219 29.172 25.078 1 93.31 420 PHE B CA 1
ATOM 7938 C C . PHE B 1 420 ? 1.853 30.297 24.266 1 93.31 420 PHE B C 1
ATOM 7940 O O . PHE B 1 420 ? 1.39 31.438 24.312 1 93.31 420 PHE B O 1
ATOM 7947 N N . ALA B 1 421 ? 2.975 29.969 23.594 1 92.25 421 ALA B N 1
ATOM 7948 C CA . ALA B 1 421 ? 3.559 30.812 22.547 1 92.25 421 ALA B CA 1
ATOM 7949 C C . ALA B 1 421 ? 3.289 30.219 21.156 1 92.25 421 ALA B C 1
ATOM 7951 O O . ALA B 1 421 ? 3.793 29.141 20.828 1 92.25 421 ALA B O 1
ATOM 7952 N N . VAL B 1 422 ? 2.504 30.891 20.359 1 93.38 422 VAL B N 1
ATOM 7953 C CA . VAL B 1 422 ? 2.131 30.406 19.031 1 93.38 422 VAL B CA 1
ATOM 7954 C C . VAL B 1 422 ? 3.119 30.953 18 1 93.38 422 VAL B C 1
ATOM 7956 O O . VAL B 1 422 ? 3.529 32.125 18.078 1 93.38 422 VAL B O 1
ATOM 7959 N N . LEU B 1 423 ? 3.566 30.047 17.172 1 87.25 423 LEU B N 1
ATOM 7960 C CA . LEU B 1 423 ? 4.418 30.469 16.062 1 87.25 423 LEU B CA 1
ATOM 7961 C C . LEU B 1 423 ? 3.592 31.094 14.945 1 87.25 423 LEU B C 1
ATOM 7963 O O . LEU B 1 423 ? 2.607 30.5 14.5 1 87.25 423 LEU B O 1
ATOM 7967 N N . HIS B 1 424 ? 3.971 32.312 14.547 1 82.56 424 HIS B N 1
ATOM 7968 C CA . HIS B 1 424 ? 3.342 33 13.438 1 82.56 424 HIS B CA 1
ATOM 7969 C C . HIS B 1 424 ? 4.34 33.281 12.312 1 82.56 424 HIS B C 1
ATOM 7971 O O . HIS B 1 424 ? 5.535 33.406 12.562 1 82.56 424 HIS B O 1
ATOM 7977 N N . PRO B 1 425 ? 3.816 33.281 11.039 1 79.81 425 PRO B N 1
ATOM 7978 C CA . PRO B 1 425 ? 2.436 33.094 10.594 1 79.81 425 PRO B CA 1
ATOM 7979 C C . PRO B 1 425 ? 2.035 31.609 10.523 1 79.81 425 PRO B C 1
ATOM 7981 O O . PRO B 1 425 ? 2.891 30.75 10.344 1 79.81 425 PRO B O 1
ATOM 7984 N N . ASN B 1 426 ? 0.793 31.469 10.828 1 83.06 426 ASN B N 1
ATOM 7985 C CA . ASN B 1 426 ? 0.178 30.156 10.586 1 83.06 426 ASN B CA 1
ATOM 7986 C C . ASN B 1 426 ? -0.384 30.062 9.172 1 83.06 426 ASN B C 1
ATOM 7988 O O . ASN B 1 426 ? -1.176 30.906 8.758 1 83.06 426 ASN B O 1
ATOM 7992 N N . GLU B 1 427 ? 0.128 29.109 8.5 1 87.38 427 GLU B N 1
ATOM 7993 C CA . GLU B 1 427 ? -0.337 28.938 7.125 1 87.38 427 GLU B CA 1
ATOM 7994 C C . GLU B 1 427 ? -0.943 27.547 6.918 1 87.38 427 GLU B C 1
ATOM 7996 O O . GLU B 1 427 ? -0.609 26.594 7.637 1 87.38 427 GLU B O 1
ATOM 8001 N N . HIS B 1 428 ? -1.931 27.438 6.051 1 93.06 428 HIS B N 1
ATOM 8002 C CA . HIS B 1 428 ? -2.469 26.203 5.5 1 93.06 428 HIS B CA 1
ATOM 8003 C C . HIS B 1 428 ? -3.182 25.391 6.574 1 93.06 428 HIS B C 1
ATOM 8005 O O . HIS B 1 428 ? -3.225 24.156 6.504 1 93.06 428 HIS B O 1
ATOM 8011 N N . GLY B 1 429 ? -3.602 26.016 7.656 1 92.62 429 GLY B N 1
ATOM 8012 C CA . GLY B 1 429 ? -4.391 25.328 8.672 1 92.62 429 GLY B CA 1
ATOM 8013 C C . GLY B 1 429 ? -3.541 24.609 9.703 1 92.62 429 GLY B C 1
ATOM 8014 O O . GLY B 1 429 ? -4.062 23.828 10.508 1 92.62 429 GLY B O 1
ATOM 8015 N N . ILE B 1 430 ? -2.268 24.766 9.719 1 94.44 430 ILE B N 1
ATOM 8016 C CA . ILE B 1 430 ? -1.343 24.188 10.68 1 94.44 430 ILE B CA 1
ATOM 8017 C C . ILE B 1 430 ? -1.032 25.188 11.781 1 94.44 430 ILE B C 1
ATOM 8019 O O . ILE B 1 430 ? -0.692 26.344 11.5 1 94.44 430 ILE B O 1
ATOM 8023 N N . VAL B 1 431 ? -1.168 24.797 13.031 1 96.62 431 VAL B N 1
ATOM 8024 C CA . VAL B 1 431 ? -0.903 25.688 14.164 1 96.62 431 VAL B CA 1
ATOM 8025 C C . VAL B 1 431 ? 0.249 25.125 15 1 96.62 431 VAL B C 1
ATOM 8027 O O . VAL B 1 431 ? 0.176 24 15.492 1 96.62 431 VAL B O 1
ATOM 8030 N N . LEU B 1 432 ? 1.276 25.891 15.117 1 95.69 432 LEU B N 1
ATOM 8031 C CA . LEU B 1 432 ? 2.432 25.516 15.93 1 95.69 432 LEU B CA 1
ATOM 8032 C C . LEU B 1 432 ? 2.5 26.344 17.203 1 95.69 432 LEU B C 1
ATOM 8034 O O . LEU B 1 432 ? 2.299 27.562 17.172 1 95.69 432 LEU B O 1
ATOM 8038 N N . PHE B 1 433 ? 2.814 25.688 18.359 1 95.62 433 PHE B N 1
ATOM 8039 C CA . PHE B 1 433 ? 2.865 26.422 19.609 1 95.62 433 PHE B CA 1
ATOM 8040 C C . PHE B 1 433 ? 3.754 25.703 20.625 1 95.62 433 PHE B C 1
ATOM 8042 O O . PHE B 1 433 ? 4.031 24.516 20.484 1 95.62 433 PHE B O 1
ATOM 8049 N N . GLN B 1 434 ? 4.266 26.406 21.547 1 93.88 434 GLN B N 1
ATOM 8050 C CA . GLN B 1 434 ? 5.051 25.906 22.672 1 93.88 434 GLN B CA 1
ATOM 8051 C C . GLN B 1 434 ? 4.355 26.188 24 1 93.88 434 GLN B C 1
ATOM 8053 O O . GLN B 1 434 ? 3.607 27.156 24.125 1 93.88 434 GLN B O 1
ATOM 8058 N N . TYR B 1 435 ? 4.555 25.234 24.875 1 92.44 435 TYR B N 1
ATOM 8059 C CA . TYR B 1 435 ? 4.148 25.5 26.25 1 92.44 435 TYR B CA 1
ATOM 8060 C C . TYR B 1 435 ? 5.16 26.406 26.953 1 92.44 435 TYR B C 1
ATOM 8062 O O . TYR B 1 435 ? 6.359 26.125 26.953 1 92.44 435 TYR B O 1
ATOM 8070 N N . TYR B 1 436 ? 4.773 27.594 27.453 1 80.12 436 TYR B N 1
ATOM 8071 C CA . TYR B 1 436 ? 5.691 28.609 27.969 1 80.12 436 TYR B CA 1
ATOM 8072 C C . TYR B 1 436 ? 5.352 28.969 29.406 1 80.12 436 TYR B C 1
ATOM 8074 O O . TYR B 1 436 ? 6.16 29.594 30.109 1 80.12 436 TYR B O 1
ATOM 8082 N N . ASN B 1 437 ? 4.465 28.344 30.109 1 67.56 437 ASN B N 1
ATOM 8083 C CA . ASN B 1 437 ? 3.961 28.891 31.375 1 67.56 437 ASN B CA 1
ATOM 8084 C C . ASN B 1 437 ? 5.078 29.516 32.188 1 67.56 437 ASN B C 1
ATOM 8086 O O . ASN B 1 437 ? 6 28.812 32.625 1 67.56 437 ASN B O 1
ATOM 8090 N N . THR B 1 438 ? 5.043 30.859 32.188 1 55.72 438 THR B N 1
ATOM 8091 C CA . THR B 1 438 ? 5.926 31.781 32.906 1 55.72 438 THR B CA 1
ATOM 8092 C C . THR B 1 438 ? 5.809 31.609 34.406 1 55.72 438 THR B C 1
ATOM 8094 O O . THR B 1 438 ? 6.664 32.062 35.156 1 55.72 438 THR B O 1
ATOM 8097 N N . SER B 1 439 ? 4.637 31.188 34.812 1 52.59 439 SER B N 1
ATOM 8098 C CA . SER B 1 439 ? 4.496 31.125 36.25 1 52.59 439 SER B CA 1
ATOM 8099 C C . SER B 1 439 ? 5.406 30.062 36.844 1 52.59 439 SER B C 1
ATOM 8101 O O . SER B 1 439 ? 5.566 30 38.062 1 52.59 439 SER B O 1
ATOM 8103 N N . ILE B 1 440 ? 5.66 29.047 36.031 1 51.91 440 ILE B N 1
ATOM 8104 C CA . ILE B 1 440 ? 6.695 28.156 36.531 1 51.91 440 ILE B CA 1
ATOM 8105 C C . ILE B 1 440 ? 8.047 28.859 36.5 1 51.91 440 ILE B C 1
ATOM 8107 O O . ILE B 1 440 ? 8.859 28.625 35.594 1 51.91 440 ILE B O 1
ATOM 8111 N N . LYS B 1 441 ? 7.984 30.219 36.594 1 45.62 441 LYS B N 1
ATOM 8112 C CA . LYS B 1 441 ? 8.969 31.297 36.531 1 45.62 441 LYS B CA 1
ATOM 8113 C C . LYS B 1 441 ? 10.32 30.844 37.062 1 45.62 441 LYS B C 1
ATOM 8115 O O . LYS B 1 441 ? 11.367 31.312 36.594 1 45.62 441 LYS B O 1
ATOM 8120 N N . GLY B 1 442 ? 10.227 30.359 38.188 1 44.59 442 GLY B N 1
ATOM 8121 C CA . GLY B 1 442 ? 11.516 30.219 38.844 1 44.59 442 GLY B CA 1
ATOM 8122 C C . GLY B 1 442 ? 12.398 29.172 38.188 1 44.59 442 GLY B C 1
ATOM 8123 O O . GLY B 1 442 ? 13.555 28.984 38.594 1 44.59 442 GLY B O 1
ATOM 8124 N N . ARG B 1 443 ? 11.766 28.297 37.562 1 47 443 ARG B N 1
ATOM 8125 C CA . ARG B 1 443 ? 12.656 27.188 37.219 1 47 443 ARG B CA 1
ATOM 8126 C C . ARG B 1 443 ? 13.242 27.375 35.812 1 47 443 ARG B C 1
ATOM 8128 O O . ARG B 1 443 ? 12.617 27.984 34.969 1 47 443 ARG B O 1
ATOM 8135 N N . THR B 1 444 ? 14.445 27.5 35.594 1 50.19 444 THR B N 1
ATOM 8136 C CA . THR B 1 444 ? 15.461 27.531 34.562 1 50.19 444 THR B CA 1
ATOM 8137 C C . THR B 1 444 ? 15.148 26.516 33.469 1 50.19 444 THR B C 1
ATOM 8139 O O . THR B 1 444 ? 15.992 26.234 32.625 1 50.19 444 THR B O 1
ATOM 8142 N N . THR B 1 445 ? 13.891 26.094 33.5 1 59.09 445 THR B N 1
ATOM 8143 C CA . THR B 1 445 ? 13.742 25.031 32.531 1 59.09 445 THR B CA 1
ATOM 8144 C C . THR B 1 445 ? 13.406 25.609 31.141 1 59.09 445 THR B C 1
ATOM 8146 O O . THR B 1 445 ? 12.547 26.469 31.016 1 59.09 445 THR B O 1
ATOM 8149 N N . ASP B 1 446 ? 14.211 25.312 30.156 1 78.56 446 ASP B N 1
ATOM 8150 C CA . ASP B 1 446 ? 14.102 25.766 28.781 1 78.56 446 ASP B CA 1
ATOM 8151 C C . ASP B 1 446 ? 12.766 25.359 28.172 1 78.56 446 ASP B C 1
ATOM 8153 O O . ASP B 1 446 ? 12.172 24.359 28.578 1 78.56 446 ASP B O 1
ATOM 8157 N N . ALA B 1 447 ? 12.016 26.266 27.562 1 84.19 447 ALA B N 1
ATOM 8158 C CA . ALA B 1 447 ? 10.742 26.094 26.875 1 84.19 447 ALA B CA 1
ATOM 8159 C C . ALA B 1 447 ? 10.672 24.75 26.172 1 84.19 447 ALA B C 1
ATOM 8161 O O . ALA B 1 447 ? 9.609 24.125 26.094 1 84.19 447 ALA B O 1
ATOM 8162 N N . ASN B 1 448 ? 11.773 24.281 25.719 1 89.38 448 ASN B N 1
ATOM 8163 C CA . ASN B 1 448 ? 11.836 23 25.031 1 89.38 448 ASN B CA 1
ATOM 8164 C C . ASN B 1 448 ? 11.547 21.844 25.984 1 89.38 448 ASN B C 1
ATOM 8166 O O . ASN B 1 448 ? 10.727 20.969 25.672 1 89.38 448 ASN B O 1
ATOM 8170 N N . THR B 1 449 ? 12.203 21.875 27 1 86.56 449 THR B N 1
ATOM 8171 C CA . THR B 1 449 ? 12.023 20.812 27.984 1 86.56 449 THR B CA 1
ATOM 8172 C C . THR B 1 449 ? 10.586 20.812 28.516 1 86.56 449 THR B C 1
ATOM 8174 O O . THR B 1 449 ? 9.977 19.766 28.656 1 86.56 449 THR B O 1
ATOM 8177 N N . LEU B 1 450 ? 10.07 22.047 28.844 1 87.38 450 LEU B N 1
ATOM 8178 C CA . LEU B 1 450 ? 8.711 22.156 29.344 1 87.38 450 LEU B CA 1
ATOM 8179 C C . LEU B 1 450 ? 7.703 21.641 28.328 1 87.38 450 LEU B C 1
ATOM 8181 O O . LEU B 1 450 ? 6.746 20.953 28.688 1 87.38 450 LEU B O 1
ATOM 8185 N N . THR B 1 451 ? 7.906 21.984 27.109 1 92.69 451 THR B N 1
ATOM 8186 C CA . THR B 1 451 ? 7.012 21.562 26.047 1 92.69 451 THR B CA 1
ATOM 8187 C C . THR B 1 451 ? 7.031 20.031 25.906 1 92.69 451 THR B C 1
ATOM 8189 O O . THR B 1 451 ? 5.984 19.406 25.734 1 92.69 451 THR B O 1
ATOM 8192 N N . SER B 1 452 ? 8.172 19.484 25.984 1 91.19 452 SER B N 1
ATOM 8193 C CA . SER B 1 452 ? 8.32 18.031 25.891 1 91.19 452 SER B CA 1
ATOM 8194 C C . SER B 1 452 ? 7.602 17.328 27.031 1 91.19 452 SER B C 1
ATOM 8196 O O . SER B 1 452 ? 6.93 16.312 26.828 1 91.19 452 SER B O 1
ATOM 8198 N N . MET B 1 453 ? 7.77 17.812 28.219 1 88.69 453 MET B N 1
ATOM 8199 C CA . MET B 1 453 ? 7.102 17.25 29.391 1 88.69 453 MET B CA 1
ATOM 8200 C C . MET B 1 453 ? 5.586 17.375 29.266 1 88.69 453 MET B C 1
ATOM 8202 O O . MET B 1 453 ? 4.852 16.438 29.578 1 88.69 453 MET B O 1
ATOM 8206 N N . PHE B 1 454 ? 5.234 18.531 28.875 1 92.56 454 PHE B N 1
ATOM 8207 C CA . PHE B 1 454 ? 3.809 18.781 28.703 1 92.56 454 PHE B CA 1
ATOM 8208 C C . PHE B 1 454 ? 3.213 17.828 27.672 1 92.56 454 PHE B C 1
ATOM 8210 O O . PHE B 1 454 ? 2.129 17.281 27.891 1 92.56 454 PHE B O 1
ATOM 8217 N N . TYR B 1 455 ? 3.895 17.656 26.562 1 94.06 455 TYR B N 1
ATOM 8218 C CA . TYR B 1 455 ? 3.445 16.719 25.531 1 94.06 455 TYR B CA 1
ATOM 8219 C C . TYR B 1 455 ? 3.27 15.32 26.094 1 94.06 455 TYR B C 1
ATOM 8221 O O . TYR B 1 455 ? 2.26 14.664 25.828 1 94.06 455 TYR B O 1
ATOM 8229 N N . SER B 1 456 ? 4.25 14.867 26.75 1 90.19 456 SER B N 1
ATOM 8230 C CA . SER B 1 456 ? 4.184 13.539 27.344 1 90.19 456 SER B CA 1
ATOM 8231 C C . SER B 1 456 ? 2.955 13.398 28.25 1 90.19 456 SER B C 1
ATOM 8233 O O . SER B 1 456 ? 2.273 12.375 28.219 1 90.19 456 SER B O 1
ATOM 8235 N N . TYR B 1 457 ? 2.762 14.422 29.016 1 90.81 457 TYR B N 1
ATOM 8236 C CA . TYR B 1 457 ? 1.599 14.383 29.891 1 90.81 457 TYR B CA 1
ATOM 8237 C C . TYR B 1 457 ? 0.304 14.383 29.094 1 90.81 457 TYR B C 1
ATOM 8239 O O . TYR B 1 457 ? -0.654 13.695 29.438 1 90.81 457 TYR B O 1
ATOM 8247 N N . MET B 1 458 ? 0.222 15.211 28.094 1 93.31 458 MET B N 1
ATOM 8248 C CA . MET B 1 458 ? -0.948 15.266 27.219 1 93.31 458 MET B CA 1
ATOM 8249 C C . MET B 1 458 ? -1.282 13.891 26.656 1 93.31 458 MET B C 1
ATOM 8251 O O . MET B 1 458 ? -2.438 13.461 26.703 1 93.31 458 MET B O 1
ATOM 8255 N N . VAL B 1 459 ? -0.302 13.188 26.172 1 88.56 459 VAL B N 1
ATOM 8256 C CA . VAL B 1 459 ? -0.483 11.867 25.594 1 88.56 459 VAL B CA 1
ATOM 8257 C C . VAL B 1 459 ? -0.946 10.891 26.672 1 88.56 459 VAL B C 1
ATOM 8259 O O . VAL B 1 459 ? -1.846 10.078 26.438 1 88.56 459 VAL B O 1
ATOM 8262 N N . GLU B 1 460 ? -0.335 10.953 27.766 1 86.06 460 GLU B N 1
ATOM 8263 C CA . GLU B 1 460 ? -0.706 10.078 28.875 1 86.06 460 GLU B CA 1
ATOM 8264 C C . GLU B 1 460 ? -2.15 10.312 29.312 1 86.06 460 GLU B C 1
ATOM 8266 O O . GLU B 1 460 ? -2.842 9.383 29.719 1 86.06 460 GLU B O 1
ATOM 8271 N N . SER B 1 461 ? -2.578 11.562 29.297 1 89.88 461 SER B N 1
ATOM 8272 C CA . SER B 1 461 ? -3.934 11.906 29.703 1 89.88 461 SER B CA 1
ATOM 8273 C C . SER B 1 461 ? -4.969 11.289 28.766 1 89.88 461 SER B C 1
ATOM 8275 O O . SER B 1 461 ? -6.141 11.164 29.125 1 89.88 461 SER B O 1
ATOM 8277 N N . ALA B 1 462 ? -4.586 11.023 27.469 1 89.94 462 ALA B N 1
ATOM 8278 C CA . ALA B 1 462 ? -5.406 10.375 26.453 1 89.94 462 ALA B CA 1
ATOM 8279 C C . ALA B 1 462 ? -6.562 11.273 26.016 1 89.94 462 ALA B C 1
ATOM 8281 O O . ALA B 1 462 ? -7.449 10.836 25.281 1 89.94 462 ALA B O 1
ATOM 8282 N N . GLN B 1 463 ? -6.539 12.555 26.453 1 92.62 463 GLN B N 1
ATOM 8283 C CA . GLN B 1 463 ? -7.656 13.461 26.203 1 92.62 463 GLN B CA 1
ATOM 8284 C C . GLN B 1 463 ? -7.484 14.172 24.859 1 92.62 463 GLN B C 1
ATOM 8286 O O . GLN B 1 463 ? -8.453 14.688 24.297 1 92.62 463 GLN B O 1
ATOM 8291 N N . MET B 1 464 ? -6.281 14.242 24.469 1 94.56 464 MET B N 1
ATOM 8292 C CA . MET B 1 464 ? -5.949 14.953 23.234 1 94.56 464 MET B CA 1
ATOM 8293 C C . MET B 1 464 ? -4.609 14.484 22.688 1 94.56 464 MET B C 1
ATOM 8295 O O . MET B 1 464 ? -3.795 13.914 23.406 1 94.56 464 MET B O 1
ATOM 8299 N N . LYS B 1 465 ? -4.461 14.664 21.391 1 93.75 465 LYS B N 1
ATOM 8300 C CA . LYS B 1 465 ? -3.158 14.367 20.797 1 93.75 465 LYS B CA 1
ATOM 8301 C C . LYS B 1 465 ? -2.783 15.398 19.75 1 93.75 465 LYS B C 1
ATOM 8303 O O . LYS B 1 465 ? -3.562 15.672 18.828 1 93.75 465 LYS B O 1
ATOM 8308 N N . CYS B 1 466 ? -1.644 15.992 19.922 1 95.56 466 CYS B N 1
ATOM 8309 C CA . CYS B 1 466 ? -1.035 16.891 18.938 1 95.56 466 CYS B CA 1
ATOM 8310 C C . CYS B 1 466 ? 0.234 16.281 18.359 1 95.56 466 CYS B C 1
ATOM 8312 O O . CYS B 1 466 ? 0.712 15.258 18.828 1 95.56 466 CYS B O 1
ATOM 8314 N N . GLY B 1 467 ? 0.59 16.906 17.297 1 93.62 467 GLY B N 1
ATOM 8315 C CA . GLY B 1 467 ? 1.88 16.516 16.75 1 93.62 467 GLY B CA 1
ATOM 8316 C C . GLY B 1 467 ? 3.053 17.047 17.547 1 93.62 467 GLY B C 1
ATOM 8317 O O . GLY B 1 467 ? 2.916 18.047 18.266 1 93.62 467 GLY B O 1
ATOM 8318 N N . PHE B 1 468 ? 4.195 16.344 17.516 1 92.69 468 PHE B N 1
ATOM 8319 C CA . PHE B 1 468 ? 5.461 16.734 18.125 1 92.69 468 PHE B CA 1
ATOM 8320 C C . PHE B 1 468 ? 6.492 17.078 17.062 1 92.69 468 PHE B C 1
ATOM 8322 O O . PHE B 1 468 ? 6.844 16.234 16.234 1 92.69 468 PHE B O 1
ATOM 8329 N N . VAL B 1 469 ? 6.965 18.281 17.031 1 92 469 VAL B N 1
ATOM 8330 C CA . VAL B 1 469 ? 7.859 18.734 15.977 1 92 469 VAL B CA 1
ATOM 8331 C C . VAL B 1 469 ? 9.164 19.25 16.578 1 92 469 VAL B C 1
ATOM 8333 O O . VAL B 1 469 ? 9.141 20.047 17.531 1 92 469 VAL B O 1
ATOM 8336 N N . LYS B 1 470 ? 10.227 18.75 16.172 1 89.94 470 LYS B N 1
ATOM 8337 C CA . LYS B 1 470 ? 11.547 19.297 16.469 1 89.94 470 LYS B CA 1
ATOM 8338 C C . LYS B 1 470 ? 12.172 19.938 15.234 1 89.94 470 LYS B C 1
ATOM 8340 O O . LYS B 1 470 ? 12.375 19.266 14.219 1 89.94 470 LYS B O 1
ATOM 8345 N N . PHE B 1 471 ? 12.375 21.234 15.32 1 89.06 471 PHE B N 1
ATOM 8346 C CA . PHE B 1 471 ? 12.945 21.969 14.203 1 89.06 471 PHE B CA 1
ATOM 8347 C C . PHE B 1 471 ? 13.945 23 14.688 1 89.06 471 PHE B C 1
ATOM 8349 O O . PHE B 1 471 ? 13.602 23.875 15.484 1 89.06 471 PHE B O 1
ATOM 8356 N N . ASN B 1 472 ? 15.203 23.016 14.125 1 85.5 472 ASN B N 1
ATOM 8357 C CA . ASN B 1 472 ? 16.281 23.938 14.492 1 85.5 472 ASN B CA 1
ATOM 8358 C C . ASN B 1 472 ? 16.391 24.094 16 1 85.5 472 ASN B C 1
ATOM 8360 O O . ASN B 1 472 ? 16.359 25.219 16.516 1 85.5 472 ASN B O 1
ATOM 8364 N N . ASP B 1 473 ? 16.344 23.016 16.781 1 83.94 473 ASP B N 1
ATOM 8365 C CA . ASP B 1 473 ? 16.547 22.891 18.219 1 83.94 473 ASP B CA 1
ATOM 8366 C C . ASP B 1 473 ? 15.352 23.406 19 1 83.94 473 ASP B C 1
ATOM 8368 O O . ASP B 1 473 ? 15.438 23.641 20.219 1 83.94 473 ASP B O 1
ATOM 8372 N N . LYS B 1 474 ? 14.383 23.75 18.312 1 88.12 474 LYS B N 1
ATOM 8373 C CA . LYS B 1 474 ? 13.141 24.125 18.984 1 88.12 474 LYS B CA 1
ATOM 8374 C C . LYS B 1 474 ? 12.141 22.969 18.984 1 88.12 474 LYS B C 1
ATOM 8376 O O . LYS B 1 474 ? 12 22.266 17.984 1 88.12 474 LYS B O 1
ATOM 8381 N N . ILE B 1 475 ? 11.539 22.781 20.094 1 92.38 475 ILE B N 1
ATOM 8382 C CA . ILE B 1 475 ? 10.492 21.766 20.234 1 92.38 475 ILE B CA 1
ATOM 8383 C C . ILE B 1 475 ? 9.125 22.453 20.297 1 92.38 475 ILE B C 1
ATOM 8385 O O . ILE B 1 475 ? 8.914 23.375 21.094 1 92.38 475 ILE B O 1
ATOM 8389 N N . MET B 1 476 ? 8.258 22.047 19.406 1 93.94 476 MET B N 1
ATOM 8390 C CA . MET B 1 476 ? 6.922 22.641 19.344 1 93.94 476 MET B CA 1
ATOM 8391 C C . MET B 1 476 ? 5.855 21.547 19.219 1 93.94 476 MET B C 1
ATOM 8393 O O . MET B 1 476 ? 6.16 20.406 18.875 1 93.94 476 MET B O 1
ATOM 8397 N N . LEU B 1 477 ? 4.68 21.906 19.578 1 96.12 477 LEU B N 1
ATOM 8398 C CA . LEU B 1 477 ? 3.5 21.094 19.281 1 96.12 477 LEU B CA 1
ATOM 8399 C C . LEU B 1 477 ? 2.805 21.594 18.016 1 96.12 477 LEU B C 1
ATOM 8401 O O . LEU B 1 477 ? 2.834 22.797 17.719 1 96.12 477 LEU B O 1
ATOM 8405 N N . ARG B 1 478 ? 2.283 20.688 17.297 1 96.19 478 ARG B N 1
ATOM 8406 C CA . ARG B 1 478 ? 1.59 21.016 16.062 1 96.19 478 ARG B CA 1
ATOM 8407 C C . ARG B 1 478 ? 0.158 20.5 16.078 1 96.19 478 ARG B C 1
ATOM 8409 O O . ARG B 1 478 ? -0.077 19.312 16.359 1 96.19 478 ARG B O 1
ATOM 8416 N N . ALA B 1 479 ? -0.775 21.344 15.727 1 96.38 479 ALA B N 1
ATOM 8417 C CA . ALA B 1 479 ? -2.176 20.938 15.641 1 96.38 479 ALA B CA 1
ATOM 8418 C C . ALA B 1 479 ? -2.703 21.094 14.219 1 96.38 479 ALA B C 1
ATOM 8420 O O . ALA B 1 479 ? -2.525 22.156 13.594 1 96.38 479 ALA B O 1
ATOM 8421 N N . CYS B 1 480 ? -3.271 20.078 13.664 1 93.81 480 CYS B N 1
ATOM 8422 C CA . CYS B 1 480 ? -3.994 20.094 12.398 1 93.81 480 CYS B CA 1
ATOM 8423 C C . CYS B 1 480 ? -5.461 19.734 12.602 1 93.81 480 CYS B C 1
ATOM 8425 O O . CYS B 1 480 ? -5.836 19.219 13.664 1 93.81 480 CYS B O 1
ATOM 8427 N N . ILE B 1 481 ? -6.281 20.031 11.633 1 92.88 481 ILE B N 1
ATOM 8428 C CA . ILE B 1 481 ? -7.719 19.781 11.719 1 92.88 481 ILE B CA 1
ATOM 8429 C C . ILE B 1 481 ? -8.078 18.562 10.875 1 92.88 481 ILE B C 1
ATOM 8431 O O . ILE B 1 481 ? -7.898 18.562 9.656 1 92.88 481 ILE B O 1
ATOM 8435 N N . ASN B 1 482 ? -8.625 17.469 11.5 1 88.75 482 ASN B N 1
ATOM 8436 C CA . ASN B 1 482 ? -8.852 16.234 10.773 1 88.75 482 ASN B CA 1
ATOM 8437 C C . ASN B 1 482 ? -10.32 15.828 10.781 1 88.75 482 ASN B C 1
ATOM 8439 O O . ASN B 1 482 ? -10.828 15.289 9.797 1 88.75 482 ASN B O 1
ATOM 8443 N N . TYR B 1 483 ? -11 16.125 11.898 1 90 483 TYR B N 1
ATOM 8444 C CA . TYR B 1 483 ? -12.375 15.68 12.078 1 90 483 TYR B CA 1
ATOM 8445 C C . TYR B 1 483 ? -13.297 16.312 11.047 1 90 483 TYR B C 1
ATOM 8447 O O . TYR B 1 483 ? -13.375 17.547 10.953 1 90 483 TYR B O 1
ATOM 8455 N N . GLU B 1 484 ? -13.977 15.484 10.281 1 88.12 484 GLU B N 1
ATOM 8456 C CA . GLU B 1 484 ? -14.789 15.938 9.156 1 88.12 484 GLU B CA 1
ATOM 8457 C C . GLU B 1 484 ? -15.836 16.953 9.602 1 88.12 484 GLU B C 1
ATOM 8459 O O . GLU B 1 484 ? -16.156 17.891 8.867 1 88.12 484 GLU B O 1
ATOM 8464 N N . LYS B 1 485 ? -16.297 16.828 10.844 1 86.62 485 LYS B N 1
ATOM 8465 C CA . LYS B 1 485 ? -17.391 17.672 11.32 1 86.62 485 LYS B CA 1
ATOM 8466 C C . LYS B 1 485 ? -16.859 18.812 12.172 1 86.62 485 LYS B C 1
ATOM 8468 O O . LYS B 1 485 ? -17.625 19.453 12.906 1 86.62 485 LYS B O 1
ATOM 8473 N N . SER B 1 486 ? -15.625 19.031 12.078 1 91.69 486 SER B N 1
ATOM 8474 C CA . SER B 1 486 ? -15.023 20.094 12.883 1 91.69 486 SER B CA 1
ATOM 8475 C C . SER B 1 486 ? -15.664 21.453 12.57 1 91.69 486 SER B C 1
ATOM 8477 O O . SER B 1 486 ? -16.016 21.719 11.43 1 91.69 486 SER B O 1
ATOM 8479 N N . ASN B 1 487 ? -15.828 22.234 13.555 1 93 487 ASN B N 1
ATOM 8480 C CA . ASN B 1 487 ? -16.328 23.594 13.469 1 93 487 ASN B CA 1
ATOM 8481 C C . ASN B 1 487 ? -15.734 24.469 14.57 1 93 487 ASN B C 1
ATOM 8483 O O . ASN B 1 487 ? -14.883 24.031 15.344 1 93 487 ASN B O 1
ATOM 8487 N N . ALA B 1 488 ? -16.172 25.719 14.594 1 95.06 488 ALA B N 1
ATOM 8488 C CA . ALA B 1 488 ? -15.602 26.688 15.531 1 95.06 488 ALA B CA 1
ATOM 8489 C C . ALA B 1 488 ? -15.844 26.25 16.984 1 95.06 488 ALA B C 1
ATOM 8491 O O . ALA B 1 488 ? -14.977 26.422 17.828 1 95.06 488 ALA B O 1
ATOM 8492 N N . SER B 1 489 ? -17.031 25.734 17.219 1 94.94 489 SER B N 1
ATOM 8493 C CA . SER B 1 489 ? -17.359 25.281 18.562 1 94.94 489 SER B CA 1
ATOM 8494 C C . SER B 1 489 ? -16.453 24.141 19.016 1 94.94 489 SER B C 1
ATOM 8496 O O . SER B 1 489 ? -16.016 24.109 20.172 1 94.94 489 SER B O 1
ATOM 8498 N N . ILE B 1 490 ? -16.219 23.266 18.109 1 93.5 490 ILE B N 1
ATOM 8499 C CA . ILE B 1 490 ? -15.344 22.125 18.406 1 93.5 490 ILE B CA 1
ATOM 8500 C C . ILE B 1 490 ? -13.922 22.625 18.672 1 93.5 490 ILE B C 1
ATOM 8502 O O . ILE B 1 490 ? -13.219 22.078 19.531 1 93.5 490 ILE B O 1
ATOM 8506 N N . MET B 1 491 ? -13.43 23.625 17.969 1 95.31 491 MET B N 1
ATOM 8507 C CA . MET B 1 491 ? -12.117 24.203 18.219 1 95.31 491 MET B CA 1
ATOM 8508 C C . MET B 1 491 ? -12.055 24.812 19.609 1 95.31 491 MET B C 1
ATOM 8510 O O . MET B 1 491 ? -11.039 24.688 20.312 1 95.31 491 MET B O 1
ATOM 8514 N N . GLU B 1 492 ? -13.141 25.469 20 1 95.19 492 GLU B N 1
ATOM 8515 C CA . GLU B 1 492 ? -13.211 26.031 21.344 1 95.19 492 GLU B CA 1
ATOM 8516 C C . GLU B 1 492 ? -13.133 24.938 22.406 1 95.19 492 GLU B C 1
ATOM 8518 O O . GLU B 1 492 ? -12.469 25.125 23.438 1 95.19 492 GLU B O 1
ATOM 8523 N N . GLU B 1 493 ? -13.852 23.906 22.141 1 94.56 493 GLU B N 1
ATOM 8524 C CA . GLU B 1 493 ? -13.812 22.781 23.062 1 94.56 493 GLU B CA 1
ATOM 8525 C C . GLU B 1 493 ? -12.406 22.188 23.141 1 94.56 493 GLU B C 1
ATOM 8527 O O . GLU B 1 493 ? -11.977 21.781 24.219 1 94.56 493 GLU B O 1
ATOM 8532 N N . SER B 1 494 ? -11.75 22.094 22.047 1 95.81 494 SER B N 1
ATOM 8533 C CA . SER B 1 494 ? -10.375 21.594 22.031 1 95.81 494 SER B CA 1
ATOM 8534 C C . SER B 1 494 ? -9.453 22.484 22.859 1 95.81 494 SER B C 1
ATOM 8536 O O . SER B 1 494 ? -8.617 21.969 23.609 1 95.81 494 SER B O 1
ATOM 8538 N N . VAL B 1 495 ? -9.602 23.781 22.766 1 96.75 495 VAL B N 1
ATOM 8539 C CA . VAL B 1 495 ? -8.773 24.719 23.531 1 96.75 495 VAL B CA 1
ATOM 8540 C C . VAL B 1 495 ? -9.086 24.578 25.016 1 96.75 495 VAL B C 1
ATOM 8542 O O . VAL B 1 495 ? -8.18 24.562 25.844 1 96.75 495 VAL B O 1
ATOM 8545 N N . SER B 1 496 ? -10.367 24.484 25.328 1 96.56 496 SER B N 1
ATOM 8546 C CA . SER B 1 496 ? -10.773 24.312 26.719 1 96.56 496 SER B CA 1
ATOM 8547 C C . SER B 1 496 ? -10.172 23.047 27.297 1 96.56 496 SER B C 1
ATOM 8549 O O . SER B 1 496 ? -9.703 23.047 28.438 1 96.56 496 SER B O 1
ATOM 8551 N N . THR B 1 497 ? -10.266 21.984 26.531 1 96.44 497 THR B N 1
ATOM 8552 C CA . THR B 1 497 ? -9.68 20.719 26.984 1 96.44 497 THR B CA 1
ATOM 8553 C C . THR B 1 497 ? -8.172 20.859 27.172 1 96.44 497 THR B C 1
ATOM 8555 O O . THR B 1 497 ? -7.613 20.344 28.125 1 96.44 497 THR B O 1
ATOM 8558 N N . LEU B 1 498 ? -7.52 21.547 26.281 1 96.81 498 LEU B N 1
ATOM 8559 C CA . LEU B 1 498 ? -6.082 21.781 26.359 1 96.81 498 LEU B CA 1
ATOM 8560 C C . LEU B 1 498 ? -5.723 22.531 27.641 1 96.81 498 LEU B C 1
ATOM 8562 O O . LEU B 1 498 ? -4.746 22.188 28.312 1 96.81 498 LEU B O 1
ATOM 8566 N N . LEU B 1 499 ? -6.496 23.5 28 1 95.56 499 LEU B N 1
ATOM 8567 C CA . LEU B 1 499 ? -6.254 24.297 29.203 1 95.56 499 LEU B CA 1
ATOM 8568 C C . LEU B 1 499 ? -6.484 23.453 30.469 1 95.56 499 LEU B C 1
ATOM 8570 O O . LEU B 1 499 ? -5.781 23.625 31.469 1 95.56 499 LEU B O 1
ATOM 8574 N N . ASN B 1 500 ? -7.477 22.578 30.406 1 96.31 500 ASN B N 1
ATOM 8575 C CA . ASN B 1 500 ? -7.672 21.641 31.5 1 96.31 500 ASN B CA 1
ATOM 8576 C C . ASN B 1 500 ? -6.457 20.734 31.703 1 96.31 500 ASN B C 1
ATOM 8578 O O . ASN B 1 500 ? -6.062 20.453 32.844 1 96.31 500 ASN B O 1
ATOM 8582 N N . ILE B 1 501 ? -5.934 20.25 30.609 1 95.44 501 ILE B N 1
ATOM 8583 C CA . ILE B 1 501 ? -4.742 19.422 30.656 1 95.44 501 ILE B CA 1
ATOM 8584 C C . ILE B 1 501 ? -3.584 20.203 31.266 1 95.44 501 ILE B C 1
ATOM 8586 O O . ILE B 1 501 ? -2.789 19.672 32.031 1 95.44 501 ILE B O 1
ATOM 8590 N N . VAL B 1 502 ? -3.484 21.469 30.906 1 93.69 502 VAL B N 1
ATOM 8591 C CA . VAL B 1 502 ? -2.451 22.344 31.453 1 93.69 502 VAL B CA 1
ATOM 8592 C C . VAL B 1 502 ? -2.598 22.422 32.969 1 93.69 502 VAL B C 1
ATOM 8594 O O . VAL B 1 502 ? -1.612 22.297 33.688 1 93.69 502 VAL B O 1
ATOM 8597 N N . ASP B 1 503 ? -3.771 22.625 33.406 1 93 503 ASP B N 1
ATOM 8598 C CA . ASP B 1 503 ? -4.027 22.719 34.844 1 93 503 ASP B CA 1
ATOM 8599 C C . ASP B 1 503 ? -3.617 21.438 35.562 1 93 503 ASP B C 1
ATOM 8601 O O . ASP B 1 503 ? -2.986 21.484 36.625 1 93 503 ASP B O 1
ATOM 8605 N N . GLU B 1 504 ? -4.016 20.359 35 1 92.75 504 GLU B N 1
ATOM 8606 C CA . GLU B 1 504 ? -3.652 19.062 35.562 1 92.75 504 GLU B CA 1
ATOM 8607 C C . GLU B 1 504 ? -2.139 18.875 35.594 1 92.75 504 GLU B C 1
ATOM 8609 O O . GLU B 1 504 ? -1.582 18.375 36.562 1 92.75 504 GLU B O 1
ATOM 8614 N N . PHE B 1 505 ? -1.526 19.188 34.531 1 91.75 505 PHE B N 1
ATOM 8615 C CA . PHE B 1 505 ? -0.082 19.062 34.375 1 91.75 505 PHE B CA 1
ATOM 8616 C C . PHE B 1 505 ? 0.65 19.906 35.438 1 91.75 505 PHE B C 1
ATOM 8618 O O . PHE B 1 505 ? 1.582 19.438 36.062 1 91.75 505 PHE B O 1
ATOM 8625 N N . GLU B 1 506 ? 0.181 21.109 35.594 1 87.81 506 GLU B N 1
ATOM 8626 C CA . GLU B 1 506 ? 0.803 22.016 36.531 1 87.81 506 GLU B CA 1
ATOM 8627 C C . GLU B 1 506 ? 0.624 21.516 37.969 1 87.81 506 GLU B C 1
ATOM 8629 O O . GLU B 1 506 ? 1.519 21.672 38.812 1 87.81 506 GLU B O 1
ATOM 8634 N N . GLU B 1 507 ? -0.455 20.969 38.219 1 87.88 507 GLU B N 1
ATOM 8635 C CA . GLU B 1 507 ? -0.691 20.406 39.531 1 87.88 507 GLU B CA 1
ATOM 8636 C C . GLU B 1 507 ? 0.247 19.234 39.812 1 87.88 507 GLU B C 1
ATOM 8638 O O . GLU B 1 507 ? 0.762 19.078 40.906 1 87.88 507 GLU B O 1
ATOM 8643 N N . LYS B 1 508 ? 0.377 18.422 38.812 1 84.88 508 LYS B N 1
ATOM 8644 C CA . LYS B 1 508 ? 1.266 17.266 38.969 1 84.88 508 LYS B CA 1
ATOM 8645 C C . LYS B 1 508 ? 2.717 17.703 39.125 1 84.88 508 LYS B C 1
ATOM 8647 O O . LYS B 1 508 ? 3.49 17.047 39.844 1 84.88 508 LYS B O 1
ATOM 8652 N N . MET B 1 509 ? 3.152 18.75 38.531 1 80.75 509 MET B N 1
ATOM 8653 C CA . MET B 1 509 ? 4.52 19.266 38.594 1 80.75 509 MET B CA 1
ATOM 8654 C C . MET B 1 509 ? 4.82 19.828 39.969 1 80.75 509 MET B C 1
ATOM 8656 O O . MET B 1 509 ? 5.98 19.875 40.406 1 80.75 509 MET B O 1
ATOM 8660 N N . LYS B 1 510 ? 3.893 20.359 40.594 1 74.38 510 LYS B N 1
ATOM 8661 C CA . LYS B 1 510 ? 4.086 20.891 41.938 1 74.38 510 LYS B CA 1
ATOM 8662 C C . LYS B 1 510 ? 4.336 19.766 42.938 1 74.38 510 LYS B C 1
ATOM 8664 O O . LYS B 1 510 ? 5.016 19.953 43.938 1 74.38 510 LYS B O 1
ATOM 8669 N N . THR B 1 511 ? 3.811 18.688 42.594 1 62.81 511 THR B N 1
ATOM 8670 C CA . THR B 1 511 ? 4.004 17.562 43.5 1 62.81 511 THR B CA 1
ATOM 8671 C C . THR B 1 511 ? 5.34 16.875 43.219 1 62.81 511 THR B C 1
ATOM 8673 O O . THR B 1 511 ? 5.711 16.656 42.062 1 62.81 511 THR B O 1
ATOM 8676 N N . LYS B 1 512 ? 6.605 17 43.875 1 49.81 512 LYS B N 1
ATOM 8677 C CA . LYS B 1 512 ? 8.055 16.859 43.969 1 49.81 512 LYS B CA 1
ATOM 8678 C C . LYS B 1 512 ? 8.602 15.891 42.938 1 49.81 512 LYS B C 1
ATOM 8680 O O . LYS B 1 512 ? 9.586 16.188 42.25 1 49.81 512 LYS B O 1
ATOM 8685 N N . ASN B 1 513 ? 8.836 14.523 43.156 1 47.81 513 ASN B N 1
ATOM 8686 C CA . ASN B 1 513 ? 9.742 13.469 42.688 1 47.81 513 ASN B CA 1
ATOM 8687 C C . ASN B 1 513 ? 9.516 13.148 41.219 1 47.81 513 ASN B C 1
ATOM 8689 O O . ASN B 1 513 ? 10.266 12.359 40.656 1 47.81 513 ASN B O 1
ATOM 8693 N N . ASN B 1 514 ? 8.633 13.727 40.531 1 47.91 514 ASN B N 1
ATOM 8694 C CA . ASN B 1 514 ? 8.141 13.125 39.281 1 47.91 514 ASN B CA 1
ATOM 8695 C C . ASN B 1 514 ? 8.703 13.828 38.062 1 47.91 514 ASN B C 1
ATOM 8697 O O . ASN B 1 514 ? 8.484 13.383 36.938 1 47.91 514 ASN B O 1
ATOM 8701 N N . LEU B 1 515 ? 9.234 14.992 38.281 1 46.94 515 LEU B N 1
ATOM 8702 C CA . LEU B 1 515 ? 9.703 15.703 37.094 1 46.94 515 LEU B CA 1
ATOM 8703 C C . LEU B 1 515 ? 10.711 14.867 36.312 1 46.94 515 LEU B C 1
ATOM 8705 O O . LEU B 1 515 ? 10.656 14.805 35.094 1 46.94 515 LEU B O 1
ATOM 8709 N N . LEU B 1 516 ? 11.695 14.43 37.062 1 43.25 516 LEU B N 1
ATOM 8710 C CA . LEU B 1 516 ? 12.758 13.68 36.406 1 43.25 516 LEU B CA 1
ATOM 8711 C C . LEU B 1 516 ? 12.195 12.492 35.625 1 43.25 516 LEU B C 1
ATOM 8713 O O . LEU B 1 516 ? 12.625 12.211 34.531 1 43.25 516 LEU B O 1
ATOM 8717 N N . LYS B 1 517 ? 11.266 11.922 36.25 1 47.84 517 LYS B N 1
ATOM 8718 C CA . LYS B 1 517 ? 10.734 10.695 35.656 1 47.84 517 LYS B CA 1
ATOM 8719 C C . LYS B 1 517 ? 10.008 10.992 34.344 1 47.84 517 LYS B C 1
ATOM 8721 O O . LYS B 1 517 ? 10.094 10.219 33.375 1 47.84 517 LYS B O 1
ATOM 8726 N N . MET B 1 518 ? 9.508 12.117 34.375 1 47.94 518 MET B N 1
ATOM 8727 C CA . MET B 1 518 ? 8.711 12.438 33.188 1 47.94 518 MET B CA 1
ATOM 8728 C C . MET B 1 518 ? 9.609 12.859 32.031 1 47.94 518 MET B C 1
ATOM 8730 O O . MET B 1 518 ? 9.32 12.547 30.875 1 47.94 518 MET B O 1
ATOM 8734 N N . ALA B 1 519 ? 10.641 13.539 32.375 1 45.94 519 ALA B N 1
ATOM 8735 C CA . ALA B 1 519 ? 11.602 13.938 31.344 1 45.94 519 ALA B CA 1
ATOM 8736 C C . ALA B 1 519 ? 12.156 12.727 30.609 1 45.94 519 ALA B C 1
ATOM 8738 O O . ALA B 1 519 ? 12.328 12.75 29.391 1 45.94 519 ALA B O 1
ATOM 8739 N N . LEU B 1 520 ? 12.391 11.688 31.344 1 41.34 520 LEU B N 1
ATOM 8740 C CA . LEU B 1 520 ? 12.961 10.477 30.766 1 41.34 520 LEU B CA 1
ATOM 8741 C C . LEU B 1 520 ? 11.969 9.805 29.812 1 41.34 520 LEU B C 1
ATOM 8743 O O . LEU B 1 520 ? 12.367 9.305 28.766 1 41.34 520 LEU B O 1
ATOM 8747 N N . LYS B 1 521 ? 10.797 9.836 30.203 1 44.31 521 LYS B N 1
ATOM 8748 C CA . LYS B 1 521 ? 9.758 9.227 29.391 1 44.31 521 LYS B CA 1
ATOM 8749 C C . LYS B 1 521 ? 9.539 10.008 28.094 1 44.31 521 LYS B C 1
ATOM 8751 O O . LYS B 1 521 ? 9.258 9.43 27.047 1 44.31 521 LYS B O 1
ATOM 8756 N N . SER B 1 522 ? 9.758 11.273 28.156 1 41.97 522 SER B N 1
ATOM 8757 C CA . SER B 1 522 ? 9.57 12.148 27.016 1 41.97 522 SER B CA 1
ATOM 8758 C C . SER B 1 522 ? 10.562 11.836 25.906 1 41.97 522 SER B C 1
ATOM 8760 O O . SER B 1 522 ? 10.234 11.945 24.719 1 41.97 522 SER B O 1
ATOM 8762 N N . GLU B 1 523 ? 11.727 11.484 26.281 1 40.47 523 GLU B N 1
ATOM 8763 C CA . GLU B 1 523 ? 12.734 11.102 25.297 1 40.47 523 GLU B CA 1
ATOM 8764 C C . GLU B 1 523 ? 12.258 9.93 24.453 1 40.47 523 GLU B C 1
ATOM 8766 O O . GLU B 1 523 ? 12.523 9.891 23.25 1 40.47 523 GLU B O 1
ATOM 8771 N N . PHE B 1 524 ? 11.539 9.172 25.109 1 37.97 524 PHE B N 1
ATOM 8772 C CA . PHE B 1 524 ? 11.047 7.996 24.406 1 37.97 524 PHE B CA 1
ATOM 8773 C C . PHE B 1 524 ? 9.977 8.383 23.391 1 37.97 524 PHE B C 1
ATOM 8775 O O . PHE B 1 524 ? 9.969 7.879 22.266 1 37.97 524 PHE B O 1
ATOM 8782 N N . VAL B 1 525 ? 9.148 9.234 23.922 1 40.5 525 VAL B N 1
ATOM 8783 C CA . VAL B 1 525 ? 8.055 9.648 23.047 1 40.5 525 VAL B CA 1
ATOM 8784 C C . VAL B 1 525 ? 8.617 10.359 21.812 1 40.5 525 VAL B C 1
ATOM 8786 O O . VAL B 1 525 ? 8.094 10.211 20.719 1 40.5 525 VAL B O 1
ATOM 8789 N N . GLU B 1 526 ? 9.703 11.117 22.125 1 42.59 526 GLU B N 1
ATOM 8790 C CA . GLU B 1 526 ? 10.367 11.789 21.016 1 42.59 526 GLU B CA 1
ATOM 8791 C C . GLU B 1 526 ? 10.82 10.789 19.953 1 42.59 526 GLU B C 1
ATOM 8793 O O . GLU B 1 526 ? 10.766 11.086 18.766 1 42.59 526 GLU B O 1
ATOM 8798 N N . GLN B 1 527 ? 11.312 9.727 20.469 1 38.28 527 GLN B N 1
ATOM 8799 C CA . GLN B 1 527 ? 11.852 8.703 19.578 1 38.28 527 GLN B CA 1
ATOM 8800 C C . GLN B 1 527 ? 10.734 8.055 18.766 1 38.28 527 GLN B C 1
ATOM 8802 O O . GLN B 1 527 ? 10.953 7.676 17.609 1 38.28 527 GLN B O 1
ATOM 8807 N N . ILE B 1 528 ? 9.727 7.879 19.5 1 38.91 528 ILE B N 1
ATOM 8808 C CA . ILE B 1 528 ? 8.656 7.184 18.797 1 38.91 528 ILE B CA 1
ATOM 8809 C C . ILE B 1 528 ? 7.891 8.164 17.922 1 38.91 528 ILE B C 1
ATOM 8811 O O . ILE B 1 528 ? 7.395 7.793 16.844 1 38.91 528 ILE B O 1
ATOM 8815 N N . GLY B 1 529 ? 7.66 9.312 18.484 1 38.47 529 GLY B N 1
ATOM 8816 C CA . GLY B 1 529 ? 6.883 10.289 17.75 1 38.47 529 GLY B CA 1
ATOM 8817 C C . GLY B 1 529 ? 7.645 10.898 16.578 1 38.47 529 GLY B C 1
ATOM 8818 O O . GLY B 1 529 ? 7.062 11.594 15.75 1 38.47 529 GLY B O 1
ATOM 8819 N N . GLY B 1 530 ? 9.016 11.117 16.797 1 33.19 530 GLY B N 1
ATOM 8820 C CA . GLY B 1 530 ? 9.781 11.789 15.758 1 33.19 530 GLY B CA 1
ATOM 8821 C C . GLY B 1 530 ? 9.906 10.984 14.477 1 33.19 530 GLY B C 1
ATOM 8822 O O . GLY B 1 530 ? 9.711 9.773 14.484 1 33.19 530 GLY B O 1
ATOM 8823 N N . SER B 1 531 ? 9.75 11.672 13.438 1 34.28 531 SER B N 1
ATOM 8824 C CA . SER B 1 531 ? 10.188 11.023 12.203 1 34.28 531 SER B CA 1
ATOM 8825 C C . SER B 1 531 ? 11.469 10.227 12.43 1 34.28 531 SER B C 1
ATOM 8827 O O . SER B 1 531 ? 12.344 10.641 13.188 1 34.28 531 SER B O 1
ATOM 8829 N N . PRO B 1 532 ? 11.477 8.969 12.312 1 32.38 532 PRO B N 1
ATOM 8830 C CA . PRO B 1 532 ? 12.711 8.188 12.477 1 32.38 532 PRO B CA 1
ATOM 8831 C C . PRO B 1 532 ? 13.969 9 12.164 1 32.38 532 PRO B C 1
ATOM 8833 O O . PRO B 1 532 ? 15.07 8.453 12.156 1 32.38 532 PRO B O 1
ATOM 8836 N N . ASN B 1 533 ? 13.906 10.195 11.852 1 30.08 533 ASN B N 1
ATOM 8837 C CA . ASN B 1 533 ? 15.148 10.742 11.32 1 30.08 533 ASN B CA 1
ATOM 8838 C C . ASN B 1 533 ? 16.188 10.938 12.422 1 30.08 533 ASN B C 1
ATOM 8840 O O . ASN B 1 533 ? 17.328 11.336 12.141 1 30.08 533 ASN B O 1
ATOM 8844 N N . GLN B 1 534 ? 15.836 11.359 13.688 1 27.14 534 GLN B N 1
ATOM 8845 C CA . GLN B 1 534 ? 17.031 11.898 14.312 1 27.14 534 GLN B CA 1
ATOM 8846 C C . GLN B 1 534 ? 17.875 10.797 14.938 1 27.14 534 GLN B C 1
ATOM 8848 O O . GLN B 1 534 ? 17.531 10.258 15.992 1 27.14 534 GLN B O 1
ATOM 8853 N N . SER B 1 535 ? 18.531 9.906 14.32 1 26.09 535 SER B N 1
ATOM 8854 C CA . SER B 1 535 ? 19.656 9.211 14.93 1 26.09 535 SER B CA 1
ATOM 8855 C C . SER B 1 535 ? 20.547 10.18 15.703 1 26.09 535 SER B C 1
ATOM 8857 O O . SER B 1 535 ? 21.156 11.07 15.109 1 26.09 535 SER B O 1
ATOM 8859 N N . THR B 1 536 ? 20.219 10.594 16.922 1 24.44 536 THR B N 1
ATOM 8860 C CA . THR B 1 536 ? 21.312 11.156 17.703 1 24.44 536 THR B CA 1
ATOM 8861 C C . THR B 1 536 ? 22.562 10.281 17.594 1 24.44 536 THR B C 1
ATOM 8863 O O . THR B 1 536 ? 22.469 9.047 17.562 1 24.44 536 THR B O 1
ATOM 8866 N N . GLU B 1 537 ? 23.656 10.719 17.109 1 24.14 537 GLU B N 1
ATOM 8867 C CA . GLU B 1 537 ? 25.031 10.227 17.25 1 24.14 537 GLU B CA 1
ATOM 8868 C C . GLU B 1 537 ? 25.328 9.852 18.703 1 24.14 537 GLU B C 1
ATOM 8870 O O . GLU B 1 537 ? 25.719 10.695 19.5 1 24.14 537 GLU B O 1
ATOM 8875 N N . GLY B 1 538 ? 24.422 9.305 19.484 1 22.92 538 GLY B N 1
ATOM 8876 C CA . GLY B 1 538 ? 24.922 8.836 20.766 1 22.92 538 GLY B CA 1
ATOM 8877 C C . GLY B 1 538 ? 26.219 8.047 20.641 1 22.92 538 GLY B C 1
ATOM 8878 O O . GLY B 1 538 ? 26.297 7.102 19.859 1 22.92 538 GLY B O 1
ATOM 8879 N N . THR B 1 539 ? 27.312 8.703 20.875 1 23.47 539 THR B N 1
ATOM 8880 C CA . THR B 1 539 ? 28.641 8.141 21.109 1 23.47 539 THR B CA 1
ATOM 8881 C C . THR B 1 539 ? 28.562 6.906 22.016 1 23.47 539 THR B C 1
ATOM 8883 O O . THR B 1 539 ? 27.812 6.902 23 1 23.47 539 THR B O 1
ATOM 8886 N N . PRO B 1 540 ? 28.766 5.758 21.531 1 22.97 540 PRO B N 1
ATOM 8887 C CA . PRO B 1 540 ? 28.859 4.617 22.438 1 22.97 540 PRO B CA 1
ATOM 8888 C C . PRO B 1 540 ? 29.406 5.008 23.812 1 22.97 540 PRO B C 1
ATOM 8890 O O . PRO B 1 540 ? 30.156 5.98 23.922 1 22.97 540 PRO B O 1
ATOM 8893 N N . PRO B 1 541 ? 28.625 4.852 24.859 1 21.22 541 PRO B N 1
ATOM 8894 C CA . PRO B 1 541 ? 29.266 5.105 26.156 1 21.22 541 PRO B CA 1
ATOM 8895 C C . PRO B 1 541 ? 30.734 4.699 26.172 1 21.22 541 PRO B C 1
ATOM 8897 O O . PRO B 1 541 ? 31.078 3.594 25.766 1 21.22 541 PRO B O 1
ATOM 8900 N N . THR B 1 542 ? 31.578 5.59 25.812 1 21.39 542 THR B N 1
ATOM 8901 C CA . THR B 1 542 ? 33 5.434 26.078 1 21.39 542 THR B CA 1
ATOM 8902 C C . THR B 1 542 ? 33.25 4.855 27.469 1 21.39 542 THR B C 1
ATOM 8904 O O . THR B 1 542 ? 32.844 5.461 28.469 1 21.39 542 THR B O 1
ATOM 8907 N N . SER B 1 543 ? 32.875 3.467 27.641 1 19.66 543 SER B N 1
ATOM 8908 C CA . SER B 1 543 ? 33.469 2.846 28.828 1 19.66 543 SER B CA 1
ATOM 8909 C C . SER B 1 543 ? 34.812 3.484 29.172 1 19.66 543 SER B C 1
ATOM 8911 O O . SER B 1 543 ? 35.75 3.465 28.359 1 19.66 543 SER B O 1
ATOM 8913 N N . GLN B 1 544 ? 34.688 4.621 29.797 1 20.3 544 GLN B N 1
ATOM 8914 C CA . GLN B 1 544 ? 35.844 5.188 30.5 1 20.3 544 GLN B CA 1
ATOM 8915 C C . GLN B 1 544 ? 36.594 4.117 31.266 1 20.3 544 GLN B C 1
ATOM 8917 O O . GLN B 1 544 ? 36.125 3.654 32.312 1 20.3 544 GLN B O 1
ATOM 8922 N N . ILE B 1 545 ? 36.969 2.959 30.5 1 20.05 545 ILE B N 1
ATOM 8923 C CA . ILE B 1 545 ? 38.031 2.232 31.156 1 20.05 545 ILE B CA 1
ATOM 8924 C C . ILE B 1 545 ? 39.094 3.217 31.656 1 20.05 545 ILE B C 1
ATOM 8926 O O . ILE B 1 545 ? 39.719 3.928 30.859 1 20.05 545 ILE B O 1
ATOM 8930 N N . GLU B 1 546 ? 38.656 3.883 32.719 1 20.11 546 GLU B N 1
ATOM 8931 C CA . GLU B 1 546 ? 39.656 4.543 33.562 1 20.11 546 GLU B CA 1
ATOM 8932 C C . GLU B 1 546 ? 40.906 3.684 33.719 1 20.11 546 GLU B C 1
ATOM 8934 O O . GLU B 1 546 ? 40.875 2.67 34.438 1 20.11 546 GLU B O 1
ATOM 8939 N N . THR B 1 547 ? 41.469 3.332 32.469 1 19.36 547 THR B N 1
ATOM 8940 C CA . THR B 1 547 ? 42.812 2.832 32.656 1 19.36 547 THR B CA 1
ATOM 8941 C C . THR B 1 547 ? 43.625 3.777 33.531 1 19.36 547 THR B C 1
ATOM 8943 O O . THR B 1 547 ? 43.875 4.93 33.188 1 19.36 547 THR B O 1
ATOM 8946 N N . THR B 1 548 ? 43.344 3.756 34.812 1 19.66 548 THR B N 1
ATOM 8947 C CA . THR B 1 548 ? 44.25 4.219 35.844 1 19.66 548 THR B CA 1
ATOM 8948 C C . THR B 1 548 ? 45.688 3.797 35.531 1 19.66 548 THR B C 1
ATOM 8950 O O . THR B 1 548 ? 46.062 2.662 35.812 1 19.66 548 THR B O 1
ATOM 8953 N N . THR B 1 549 ? 46.031 4.117 34.156 1 18.33 549 THR B N 1
ATOM 8954 C CA . THR B 1 549 ? 47.469 3.881 33.969 1 18.33 549 THR B CA 1
ATOM 8955 C C . THR B 1 549 ? 48.281 4.699 34.969 1 18.33 549 THR B C 1
ATOM 8957 O O . THR B 1 549 ? 48.125 5.926 35.031 1 18.33 549 THR B O 1
ATOM 8960 N N . ASN B 1 550 ? 48.656 4.184 36.094 1 18 550 ASN B N 1
ATOM 8961 C CA . ASN B 1 550 ? 49.719 4.492 37.062 1 18 550 ASN B CA 1
ATOM 8962 C C . ASN B 1 550 ? 51.031 4.785 36.344 1 18 550 ASN B C 1
ATOM 8964 O O . ASN B 1 550 ? 52.125 4.578 36.938 1 18 550 ASN B O 1
ATOM 8968 N N . ASN B 1 551 ? 51 5.176 35 1 17.28 551 ASN B N 1
ATOM 8969 C CA . ASN B 1 551 ? 52.375 5.27 34.562 1 17.28 551 ASN B CA 1
ATOM 8970 C C . ASN B 1 551 ? 53.156 6.336 35.375 1 17.28 551 ASN B C 1
ATOM 8972 O O . ASN B 1 551 ? 52.781 7.516 35.312 1 17.28 551 ASN B O 1
ATOM 8976 N N . ASN B 1 552 ? 53.906 6.113 36.469 1 16.59 552 ASN B N 1
ATOM 8977 C CA . ASN B 1 552 ? 55.062 6.625 37.219 1 16.59 552 ASN B CA 1
ATOM 8978 C C . ASN B 1 552 ? 56.156 7.117 36.25 1 16.59 552 ASN B C 1
ATOM 8980 O O . ASN B 1 552 ? 57.031 7.883 36.656 1 16.59 552 ASN B O 1
ATOM 8984 N N . ILE B 1 553 ? 56.531 6.277 35.25 1 16.64 553 ILE B N 1
ATOM 8985 C CA . ILE B 1 553 ? 57.969 6.301 35.125 1 16.64 553 ILE B CA 1
ATOM 8986 C C . ILE B 1 553 ? 58.438 7.672 34.625 1 16.64 553 ILE B C 1
ATOM 8988 O O . ILE B 1 553 ? 57.688 8.367 33.938 1 16.64 553 ILE B O 1
ATOM 8992 N N . VAL B 1 554 ? 59.812 7.824 34.375 1 17.17 554 VAL B N 1
ATOM 8993 C CA . VAL B 1 554 ? 61.062 8.539 34.562 1 17.17 554 VAL B CA 1
ATOM 8994 C C . VAL B 1 554 ? 61.25 9.531 33.406 1 17.17 554 VAL B C 1
ATOM 8996 O O . VAL B 1 554 ? 60.719 9.336 32.312 1 17.17 554 VAL B O 1
ATOM 8999 N N . ASN B 1 555 ? 61.875 10.711 33.656 1 16.27 555 ASN B N 1
ATOM 9000 C CA . ASN B 1 555 ? 62.344 12.031 33.25 1 16.27 555 ASN B CA 1
ATOM 9001 C C . ASN B 1 555 ? 62.969 12.008 31.859 1 16.27 555 ASN B C 1
ATOM 9003 O O . ASN B 1 555 ? 62.562 12.773 30.984 1 16.27 555 ASN B O 1
ATOM 9007 N N . ARG B 1 556 ? 64.25 12.336 31.703 1 15.05 556 ARG B N 1
ATOM 9008 C CA . ARG B 1 556 ? 65.062 13.359 31.141 1 15.05 556 ARG B CA 1
ATOM 9009 C C . ARG B 1 556 ? 65.75 12.891 29.828 1 15.05 556 ARG B C 1
ATOM 9011 O O . ARG B 1 556 ? 66.562 13.57 29.281 1 15.05 556 ARG B O 1
ATOM 9018 N N . LYS B 1 557 ? 65.625 11.688 29.266 1 15.52 557 LYS B N 1
ATOM 9019 C CA . LYS B 1 557 ? 66.938 11.5 28.672 1 15.52 557 LYS B CA 1
ATOM 9020 C C . LYS B 1 557 ? 67.188 12.539 27.594 1 15.52 557 LYS B C 1
ATOM 9022 O O . LYS B 1 557 ? 66.312 12.844 26.781 1 15.52 557 LYS B O 1
ATOM 9027 N N . GLU B 1 558 ? 68.375 13.219 27.438 1 15.13 558 GLU B N 1
ATOM 9028 C CA . GLU B 1 558 ? 69.312 14.219 26.891 1 15.13 558 GLU B CA 1
ATOM 9029 C C . GLU B 1 558 ? 69.5 14.031 25.391 1 15.13 558 GLU B C 1
ATOM 9031 O O . GLU B 1 558 ? 69.75 14.992 24.672 1 15.13 558 GLU B O 1
ATOM 9036 N N . THR B 1 559 ? 69.438 12.734 24.828 1 15.23 559 THR B N 1
ATOM 9037 C CA . THR B 1 559 ? 70.625 12.648 24 1 15.23 559 THR B CA 1
ATOM 9038 C C . THR B 1 559 ? 70.5 13.539 22.766 1 15.23 559 THR B C 1
ATOM 9040 O O . THR B 1 559 ? 69.375 13.742 22.25 1 15.23 559 THR B O 1
ATOM 9043 N N . ASN B 1 560 ? 71.625 13.844 22.016 1 14.31 560 ASN B N 1
ATOM 9044 C CA . ASN B 1 560 ? 72.562 14.711 21.328 1 14.31 560 ASN B CA 1
ATOM 9045 C C . ASN B 1 560 ? 72.312 14.719 19.812 1 14.31 560 ASN B C 1
ATOM 9047 O O . ASN B 1 560 ? 72.938 15.523 19.109 1 14.31 560 ASN B O 1
ATOM 9051 N N . LYS B 1 561 ? 71.688 13.602 19.188 1 15.9 561 LYS B N 1
ATOM 9052 C CA . LYS B 1 561 ? 72.625 13.461 18.047 1 15.9 561 LYS B CA 1
ATOM 9053 C C . LYS B 1 561 ? 72.5 14.664 17.109 1 15.9 561 LYS B C 1
ATOM 9055 O O . LYS B 1 561 ? 71.438 15.242 16.953 1 15.9 561 LYS B O 1
ATOM 9060 N N . ASN B 1 562 ? 73.625 14.961 16.359 1 14.75 562 ASN B N 1
ATOM 9061 C CA . ASN B 1 562 ? 74.562 15.875 15.711 1 14.75 562 ASN B CA 1
ATOM 9062 C C . ASN B 1 562 ? 74.062 16.281 14.32 1 14.75 562 ASN B C 1
ATOM 9064 O O . ASN B 1 562 ? 74.125 17.453 13.961 1 14.75 562 ASN B O 1
ATOM 9068 N N . ILE B 1 563 ? 73.812 15.234 13.305 1 15.8 563 ILE B N 1
ATOM 9069 C CA . ILE B 1 563 ? 74.688 15.547 12.18 1 15.8 563 ILE B CA 1
ATOM 9070 C C . ILE B 1 563 ? 74 16.547 11.25 1 15.8 563 ILE B C 1
ATOM 9072 O O . ILE B 1 563 ? 72.812 16.391 10.922 1 15.8 563 ILE B O 1
ATOM 9076 N N . SER B 1 564 ? 74.562 17.656 11.094 1 15.42 564 SER B N 1
ATOM 9077 C CA . SER B 1 564 ? 74.688 18.938 10.391 1 15.42 564 SER B CA 1
ATOM 9078 C C . SER B 1 564 ? 74.562 18.75 8.883 1 15.42 564 SER B C 1
ATOM 9080 O O . SER B 1 564 ? 75.312 18 8.281 1 15.42 564 SER B O 1
ATOM 9082 N N . ASN B 1 565 ? 73.375 18.781 8.414 1 14.7 565 ASN B N 1
ATOM 9083 C CA . ASN B 1 565 ? 73 18.875 7.004 1 14.7 565 ASN B CA 1
ATOM 9084 C C . ASN B 1 565 ? 73.75 19.984 6.297 1 14.7 565 ASN B C 1
ATOM 9086 O O . ASN B 1 565 ? 73.625 21.156 6.652 1 14.7 565 ASN B O 1
ATOM 9090 N N . LEU B 1 566 ? 74.812 19.781 5.648 1 14.2 566 LEU B N 1
ATOM 9091 C CA . LEU B 1 566 ? 75.75 20.625 4.91 1 14.2 566 LEU B CA 1
ATOM 9092 C C . LEU B 1 566 ? 75.062 21.25 3.697 1 14.2 566 LEU B C 1
ATOM 9094 O O . LEU B 1 566 ? 75.312 22.406 3.357 1 14.2 566 LEU B O 1
ATOM 9098 N N . LYS B 1 567 ? 74.312 20.516 2.82 1 15.54 567 LYS B N 1
ATOM 9099 C CA . LYS B 1 567 ? 74.938 20.859 1.531 1 15.54 567 LYS B CA 1
ATOM 9100 C C . LYS B 1 567 ? 74.562 22.266 1.1 1 15.54 567 LYS B C 1
ATOM 9102 O O . LYS B 1 567 ? 73.5 22.812 1.556 1 15.54 567 LYS B O 1
ATOM 9107 N N . LYS B 1 568 ? 74.812 22.5 -0.279 1 15.27 568 LYS B N 1
ATOM 9108 C CA . LYS B 1 568 ? 75.5 23.375 -1.212 1 15.27 568 LYS B CA 1
ATOM 9109 C C . LYS B 1 568 ? 74.562 24.375 -1.845 1 15.27 568 LYS B C 1
ATOM 9111 O O . LYS B 1 568 ? 73.438 24.031 -2.156 1 15.27 568 LYS B O 1
ATOM 9116 N N . THR B 1 569 ? 74.875 25.594 -1.949 1 14.71 569 THR B N 1
ATOM 9117 C CA . THR B 1 569 ? 74.625 27 -2.307 1 14.71 569 THR B CA 1
ATOM 9118 C C . THR B 1 569 ? 74.562 27.156 -3.82 1 14.71 569 THR B C 1
ATOM 9120 O O . THR B 1 569 ? 74.312 28.25 -4.316 1 14.71 569 THR B O 1
ATOM 9123 N N . PRO B 1 570 ? 74.312 26.297 -4.844 1 16.44 570 PRO B N 1
ATOM 9124 C CA . PRO B 1 570 ? 75 27.031 -5.922 1 16.44 570 PRO B CA 1
ATOM 9125 C C . PRO B 1 570 ? 74.188 28.25 -6.383 1 16.44 570 PRO B C 1
ATOM 9127 O O . PRO B 1 570 ? 73 28.266 -6.258 1 16.44 570 PRO B O 1
ATOM 9130 N N . SER B 1 571 ? 74.75 29.625 -6.77 1 14.61 571 SER B N 1
ATOM 9131 C CA . SER B 1 571 ? 74.688 31.047 -7.043 1 14.61 571 SER B CA 1
ATOM 9132 C C . SER B 1 571 ? 74.188 31.328 -8.453 1 14.61 571 SER B C 1
ATOM 9134 O O . SER B 1 571 ? 73.75 32.438 -8.773 1 14.61 571 SER B O 1
ATOM 9136 N N . LYS B 1 572 ? 74.312 30.656 -9.57 1 16.25 572 LYS B N 1
ATOM 9137 C CA . LYS B 1 572 ? 74.812 31.438 -10.719 1 16.25 572 LYS B CA 1
ATOM 9138 C C . LYS B 1 572 ? 73.75 32.5 -11.094 1 16.25 572 LYS B C 1
ATOM 9140 O O . LYS B 1 572 ? 72.562 32.375 -10.781 1 16.25 572 LYS B O 1
ATOM 9145 N N . ASN B 1 573 ? 74 33.344 -12.227 1 16.36 573 ASN B N 1
ATOM 9146 C CA . ASN B 1 573 ? 74.312 34.562 -12.953 1 16.36 573 ASN B CA 1
ATOM 9147 C C . ASN B 1 573 ? 73.062 35.125 -13.633 1 16.36 573 ASN B C 1
ATOM 9149 O O . ASN B 1 573 ? 72.75 36.312 -13.469 1 16.36 573 ASN B O 1
ATOM 9153 N N . ASN B 1 574 ? 72.688 34.812 -14.938 1 17.09 574 ASN B N 1
ATOM 9154 C CA . ASN B 1 574 ? 73 35.75 -16.016 1 17.09 574 ASN B CA 1
ATOM 9155 C C . ASN B 1 574 ? 71.875 36.719 -16.266 1 17.09 574 ASN B C 1
ATOM 9157 O O . ASN B 1 574 ? 70.75 36.469 -15.812 1 17.09 574 ASN B O 1
ATOM 9161 N N . ILE B 1 575 ? 71.562 37.344 -17.656 1 18.28 575 ILE B N 1
ATOM 9162 C CA . ILE B 1 575 ? 71.688 38.5 -18.5 1 18.28 575 ILE B CA 1
ATOM 9163 C C . ILE B 1 575 ? 70.312 39.062 -18.844 1 18.28 575 ILE B C 1
ATOM 9165 O O . ILE B 1 575 ? 70.062 40.25 -18.703 1 18.28 575 ILE B O 1
ATOM 9169 N N . GLN B 1 576 ? 69.312 38.344 -19.594 1 18.41 576 GLN B N 1
ATOM 9170 C CA . GLN B 1 576 ? 69.125 39.031 -20.891 1 18.41 576 GLN B CA 1
ATOM 9171 C C . GLN B 1 576 ? 68.25 40.25 -20.766 1 18.41 576 GLN B C 1
ATOM 9173 O O . GLN B 1 576 ? 67.25 40.25 -20.016 1 18.41 576 GLN B O 1
ATOM 9178 N N . ASN B 1 577 ? 68.25 41.219 -21.609 1 19.09 577 ASN B N 1
ATOM 9179 C CA . ASN B 1 577 ? 68.25 42.656 -21.953 1 19.09 577 ASN B CA 1
ATOM 9180 C C . ASN B 1 577 ? 66.875 43.25 -21.766 1 19.09 577 ASN B C 1
ATOM 9182 O O . ASN B 1 577 ? 65.875 42.5 -21.672 1 19.09 577 ASN B O 1
ATOM 9186 N N . LYS B 1 578 ? 66.75 44.25 -22.688 1 18.66 578 LYS B N 1
ATOM 9187 C CA . LYS B 1 578 ? 66.5 45.594 -23.188 1 18.66 578 LYS B CA 1
ATOM 9188 C C . LYS B 1 578 ? 65.188 45.688 -23.906 1 18.66 578 LYS B C 1
ATOM 9190 O O . LYS B 1 578 ? 64.812 44.781 -24.672 1 18.66 578 LYS B O 1
#

Foldseek 3Di:
DPPPDPDPPPPPPPVPDDPDDPVVVVPPVVPCPPVPPDDDDPVRCVVPVDDPVLVVVLVVVVVVLVVVCLVCVQVAQQAAQDDLVPQDDDDDDDPDDDRSVVVSVSCVPRPSNHHHDCQHLFAFADFFQADPLLVVLLVVLVVVQQFLPPHCVLVVLQQVVLVVQCVLLVAAFADAQPPDPPLDTDFDKFKFAAVLLVLLLLLVQQVVVVVVVVVVDDPDDPPLAQEEEEEAPLADCSNVVSCVVSVHHYDHQYADVVQVRAAALVSVLVVVVVCVVVVHDYREYEFEQQRPFRGHGHPLVSNLVSCVVRVYAYEYEDAAQSLLSSPVVSDDPNSVCRNSHFKYKYWQSHQHNHGHTMMMMTGSDPSSRVSSSVRDRSSVSSSVSSSCVVQPSVNRNVSQVQQQVLLVLLQVVQVPDPQKAWDPDDGSNKTKIFGDPCVVVPDPDPSQLVRLLLQLLVVSVSNHHFHWDDDPNHIITMGGGHNSPDDSVSSVVSVVVSVVSVVVSVVVVVDDVCSVVSSVVSVVVCCVRPDVPDPPPPDPPPPCPVCVVPPPDDDDDPDPDDDDDDDDDDDDDDDDDD/DDPDPPDPPDPPPPVPDPPDDPVVVVPPVVPCPPVPPDDDDPVVCVVPVDDPVLVVVLVVVVVVLVVVCLVCVQVAQQAAQDDLVPQDDDDDDDPDDDRSVVVSVSCVPRPSNHHHDCQHLFAFADFFQADPLLVVLLVVLVVVQQFLVPHCVLVVLQQVVLVVQCVLLVADWADADPPDPPLDDDFDKFKFAAVLLVLLLLLVLQVVVVVVVVVVDDPDDPPLAQEEEEEAPLADCSNVVSCVVSVHHYDHQYADVVQVRAAALVSVLVVVVVVVVVVHDYREYEFEQQRPFRGHGHPLVSNLVSCVVRVYAYEYEDAAQSLLSSPVVSDDPNSVCRNSHFKYKYWQSHQHNHGHTMMMMTGSRPSSRVSSSVRDRSSVSSSVSSSCVVQPSVNRNVSQVQQQVLLVLLQVVQVPDPQKDWDPDDGSNKTKIFGDPCVVVPDPDPSQLRRLLLQLLVVSVSNHHFHWDDDPNHIITMGGGHNSPDDSVSSVVSVVVSVVSVVVSVVVPVVPPCSVVSSVVSVVCCCVRPDVPDPPPPDPPPPCPVPVPPPPDDDDDDDDDDDDDDDDDDDDDDDDDD

Organism: NCBI:txid2654633